Protein AF-E9S9M8-F1 (afdb_monomer_lite)

Secondary structure (DSSP, 8-state):
---SHHHHHHHHHHHHTTS-GGGHHHHHHHHHHHHH--S-B-HHHHHHHHT--HHHHHHHHHHTTTTEEEETTEEEES-HHHHHHHHHHHHT-TTHHHHHHHHHHHHHH-GGGHHHIIIIIHHHHHTTT-HHHHHTTSSHHHHHHHGGGT--HHHHHHHHHHHHHHHTT---HHHHHHHHHHHHHHHHHHHHHHHTT-HHHHS-TT-TTS--HHHHS---TTT-HHHHHHHHHHHHHTT-HHHHHHHHHHHHSSS-GGGG----GGGHHHHHHHHHHHHHH-TTGGGT---SSSHHHHHHHHHHHHTT--SHHHHHHHTTSS---HHHHHHHHHHHHH-TT--HHHHHHHHHHHHTSTT--HHHHHHHHHHHHHTT---HHHHHHHHHHHHTTGGGTTTS--HHHHHHHHHHHHHHHHHHHTTT-TTS-HHHHHHHHHHHTT--TTSTTHHHHHHHHHHHHHHHHHHHH----HHHHHHHHHHHHHHHHS-TTTTGGGTHHHHHHHHHHHHHHHHHT-TT-TTHHHHHHHHHHHHHSSS----HHHHHHHHHTT-HHHHHHHHHHHHSTT-GGGGS-HHHHHHHHHHHHHHHHHTT-HHHHHHHHHHHHHTTSS--SSEE-TTHHHHHHHHHS--SHHIIIIIHHHHHHHHHHHHHHSEE----HHHHHHHHHHH-HHHHHHHHHHH--TTTHHHHHHHHHHHHHHTHHHH--SHHHHHHHHHHHHHHS-HHHH--TT-TT-HHHHHHHHHHHHHHHH---HHHHHHHHTTSTT-S----TTSS--S----GGGHHHHHHHHHH-S-HHHHHHHHHHHHH-SS--HHHHHHHHHHS-HHHHHHHIIIIIHHHHHHSGGG-TTSTTHHHHHHHHGGG--HHHHHHHHHHHHHHHHHHTT-TTHHHHHHHHHHHHHHHHHHHH-GGGHHHHHHHHHHHHHHHHHTTTTS--PPP-----TT--SHHHHHHHHHGGG-

Organism: NCBI:txid246199

Sequence (975 aa):
MYNAGNYIDRYYEWIVSSISSESEILLLKLEAIYAFTSRKISIENLVDLCESDKLTVEAVLHKLYPVIVSDDFGYYVFHNDVRLYFKEVIRANSNFANVIDSVTSSIIKNETLDEFKYDILFNLNLETHNLDKIFEFYNPDYIIGSINYQIPIDRLVDQFSNVVDLFKGDYDFEMTHRLSLVSTTISKLIECVNYYEQEKRFIEAKMSSKLTHSEKYVLKSSDAITQIIDDIYKLLKMNECERAYKLYDEYFSSLEIEKTLTDDDANQNEFEKIGYICRFYNPDVLRQLALDDCYVAFVTGWLDASANFCSISDIQQTFTFHTYGIADLHNYVSVITKNPNISNETIAFLSTKLCSSKHISIHTLTELCFSMLLKKIPSEEIQSILHEAVIKMDFFGSLGGDISEYKIHGIQGFFKAYFCLYKYDNTIDWDTLYKETLKNKRITAANRGYEPAIQLKELAENINSLFYDSEGTYSDIIRIACDLTYFTRNRAGSCNDCGTFEVLPYFKRVFLQYFVNAPEYAENTKLCTDLLNIFTGKDPHYIDELAQLYYLFDKKELFLQIAEFWCGSNGIVWQNEYDDLEYICTHIASLLNKFNETEFANKIQKIMNLRILGYVGRKDYTLNGLLECYKFLPNNTEKILSYGMNLLTLCDYANEIGDNRVNADDALFDVACELGFKYLDALFELKNTPDNLTYWRQEVLSVLYDKIDKLFTNDDQRILLYKLTNAWLKAEIENNEHRPYNNELETLYDYNHRLIDSISDADIKTKLIANGNCTPNMKDADYLHSHEKKDEQYSYILDRLDTEGYTVENEKEIAGILMYHNGSLYSLIIEIVEHLPDQSKKEFISKYVIPYLVSDSDYGFRSHGQMYIIKQVYSYFDINDWNVLFDNIFQRVSKTRNDLDYFYYLNDDIEFLVLYFYLQNNSDKIVQLFMDRSEMHLSFISSSNAILIEHQHINVDEKINTFDDFIKKQLGDIC

Radius of gyration: 35.8 Å; chains: 1; bounding box: 103×71×98 Å

Structure (mmCIF, N/CA/C/O backbone):
data_AF-E9S9M8-F1
#
_entry.id   AF-E9S9M8-F1
#
loop_
_atom_site.group_PDB
_atom_site.id
_atom_site.type_symbol
_atom_site.label_atom_id
_atom_site.label_alt_id
_atom_site.label_comp_id
_atom_site.label_asym_id
_atom_site.label_entity_id
_atom_site.label_seq_id
_atom_site.pdbx_PDB_ins_code
_atom_site.Cartn_x
_atom_site.Cartn_y
_atom_site.Cartn_z
_atom_site.occupancy
_atom_site.B_iso_or_equiv
_atom_site.auth_seq_id
_atom_site.auth_comp_id
_atom_site.auth_asym_id
_atom_site.auth_atom_id
_atom_site.pdbx_PDB_model_num
ATOM 1 N N . MET A 1 1 ? -40.705 1.179 -37.323 1.00 37.03 1 MET A N 1
ATOM 2 C CA . MET A 1 1 ? -40.561 1.863 -36.022 1.00 37.03 1 MET A CA 1
ATOM 3 C C . MET A 1 1 ? -40.471 3.352 -36.299 1.00 37.03 1 MET A C 1
ATOM 5 O O . MET A 1 1 ? -39.596 3.763 -37.043 1.00 37.03 1 MET A O 1
ATOM 9 N N . TYR A 1 2 ? -41.465 4.111 -35.844 1.00 28.52 2 TYR A N 1
ATOM 10 C CA . TYR A 1 2 ? -41.592 5.551 -36.074 1.00 28.52 2 TYR A CA 1
ATOM 11 C C . TYR A 1 2 ? -40.666 6.343 -35.132 1.00 28.52 2 TYR A C 1
ATOM 13 O O . TYR A 1 2 ? -40.519 5.980 -33.970 1.00 28.52 2 TYR A O 1
ATOM 21 N N . ASN A 1 3 ? -40.075 7.417 -35.668 1.00 39.62 3 ASN A N 1
ATOM 22 C CA . ASN A 1 3 ? -39.250 8.455 -35.032 1.00 39.62 3 ASN A CA 1
ATOM 23 C C . ASN A 1 3 ? -39.754 8.924 -33.647 1.00 39.62 3 ASN A C 1
ATOM 25 O O . ASN A 1 3 ? -40.571 9.839 -33.586 1.00 39.62 3 ASN A O 1
ATOM 29 N N . ALA A 1 4 ? -39.227 8.371 -32.551 1.00 39.12 4 ALA A N 1
ATOM 30 C CA . ALA A 1 4 ? -39.387 8.945 -31.207 1.00 39.12 4 ALA A CA 1
ATOM 31 C C . ALA A 1 4 ? -38.176 9.810 -30.784 1.00 39.12 4 ALA A C 1
ATOM 33 O O . ALA A 1 4 ? -38.380 10.869 -30.203 1.00 39.12 4 ALA A O 1
ATOM 34 N N . GLY A 1 5 ? -36.941 9.435 -31.162 1.00 47.03 5 GLY A N 1
ATOM 35 C CA . GLY A 1 5 ? -35.717 10.183 -30.804 1.00 47.03 5 GLY A CA 1
ATOM 36 C C . GLY A 1 5 ? -35.678 11.622 -31.339 1.00 47.03 5 GLY A C 1
ATOM 37 O O . GLY A 1 5 ? -35.442 12.558 -30.589 1.00 47.03 5 GLY A O 1
ATOM 38 N N . ASN A 1 6 ? -36.089 11.830 -32.596 1.00 55.69 6 ASN A N 1
ATOM 39 C CA . ASN A 1 6 ? -36.104 13.153 -33.242 1.00 55.69 6 ASN A CA 1
ATOM 40 C C . ASN A 1 6 ? -37.002 14.214 -32.562 1.00 55.69 6 ASN A C 1
ATOM 42 O O . ASN A 1 6 ? -36.861 15.399 -32.855 1.00 55.69 6 ASN A O 1
ATOM 46 N N . TYR A 1 7 ? -37.972 13.822 -31.726 1.00 60.12 7 TYR A N 1
ATOM 47 C CA . TYR A 1 7 ? -38.816 14.779 -30.992 1.00 60.12 7 TYR A CA 1
ATOM 48 C C . TYR A 1 7 ? -38.220 15.168 -29.637 1.00 60.12 7 TYR A C 1
ATOM 50 O O . TYR A 1 7 ? -38.464 16.282 -29.180 1.00 60.12 7 TYR A O 1
ATOM 58 N N . ILE A 1 8 ? -37.447 14.269 -29.023 1.00 66.25 8 ILE A N 1
ATOM 59 C CA . ILE A 1 8 ? -36.775 14.491 -27.739 1.00 66.25 8 ILE A CA 1
ATOM 60 C C . ILE A 1 8 ? -35.562 15.409 -27.941 1.00 66.25 8 ILE A C 1
ATOM 62 O O . ILE A 1 8 ? -35.458 16.423 -27.257 1.00 66.25 8 ILE A O 1
ATOM 66 N N . ASP A 1 9 ? -34.741 15.158 -28.965 1.00 70.94 9 ASP A N 1
ATOM 67 C CA . ASP A 1 9 ? -33.580 16.010 -29.268 1.00 70.94 9 ASP A CA 1
ATOM 68 C C . ASP A 1 9 ? -34.001 17.451 -29.590 1.00 70.94 9 ASP A C 1
ATOM 70 O O . ASP A 1 9 ? -33.412 18.406 -29.095 1.00 70.94 9 ASP A O 1
ATOM 74 N N . ARG A 1 10 ? -35.106 17.625 -30.332 1.00 76.12 10 ARG A N 1
ATOM 75 C CA . ARG A 1 10 ? -35.693 18.949 -30.613 1.00 76.12 10 ARG A CA 1
ATOM 76 C C . ARG A 1 10 ? -36.220 19.657 -29.367 1.00 76.12 10 ARG A C 1
ATOM 78 O O . ARG A 1 10 ? -36.277 20.884 -29.342 1.00 76.12 10 ARG A O 1
ATOM 85 N N . TYR A 1 11 ? -36.669 18.902 -28.365 1.00 80.31 11 TYR A N 1
ATOM 86 C CA . TYR A 1 11 ? -37.114 19.469 -27.096 1.00 80.31 11 TYR A CA 1
ATOM 87 C C . TYR A 1 11 ? -35.920 19.990 -26.287 1.00 80.31 11 TYR A C 1
ATOM 89 O O . TYR A 1 11 ? -35.983 21.107 -25.777 1.00 80.31 11 TYR A O 1
ATOM 97 N N . TYR A 1 12 ? -34.814 19.242 -26.243 1.00 84.12 12 TYR A N 1
ATOM 98 C CA . TYR A 1 12 ? -33.569 19.705 -25.624 1.00 84.12 12 TYR A CA 1
ATOM 99 C C . TYR A 1 12 ? -32.967 20.897 -26.372 1.00 84.12 12 TYR A C 1
ATOM 101 O O . TYR A 1 12 ? -32.652 21.908 -25.747 1.00 84.12 12 TYR A O 1
ATOM 109 N N . GLU A 1 13 ? -32.920 20.840 -27.704 1.00 82.75 13 GLU A N 1
ATOM 110 C CA . GLU A 1 13 ? -32.468 21.939 -28.564 1.00 82.75 13 GLU A CA 1
ATOM 111 C C . GLU A 1 13 ? -33.265 23.227 -28.315 1.00 82.75 13 GLU A C 1
ATOM 113 O O . GLU A 1 13 ? -32.689 24.311 -28.217 1.00 82.75 13 GLU A O 1
ATOM 118 N N . TRP A 1 14 ? -34.587 23.130 -28.138 1.00 83.19 14 TRP A N 1
ATOM 119 C CA . TRP A 1 14 ? -35.432 24.284 -27.822 1.00 83.19 14 TRP A CA 1
ATOM 120 C C . TRP A 1 14 ? -35.095 24.925 -26.465 1.00 83.19 14 TRP A C 1
ATOM 122 O O . TRP A 1 14 ? -35.086 26.151 -26.355 1.00 83.19 14 TRP A O 1
ATOM 132 N N . ILE A 1 15 ? -34.793 24.121 -25.440 1.00 81.00 15 ILE A N 1
ATOM 133 C CA . ILE A 1 15 ? -34.414 24.627 -24.110 1.00 81.00 15 ILE A CA 1
ATOM 134 C C . ILE A 1 15 ? -33.029 25.277 -24.166 1.00 81.00 15 ILE A C 1
ATOM 136 O O . ILE A 1 15 ? -32.862 26.409 -23.715 1.00 81.00 15 ILE A O 1
ATOM 140 N N . VAL A 1 16 ? -32.049 24.603 -24.769 1.00 81.81 16 VAL A N 1
ATOM 141 C CA . VAL A 1 16 ? -30.660 25.081 -24.857 1.00 81.81 16 VAL A CA 1
ATOM 142 C C . VAL A 1 16 ? -30.564 26.361 -25.693 1.00 81.81 16 VAL A C 1
ATOM 144 O O . VAL A 1 16 ? -29.936 27.331 -25.272 1.00 81.81 16 VAL A O 1
ATOM 147 N N . SER A 1 17 ? -31.274 26.432 -26.824 1.00 79.69 17 SER A N 1
ATOM 148 C CA . SER A 1 17 ? -31.307 27.624 -27.692 1.00 79.69 17 SER A CA 1
ATOM 149 C C . SER A 1 17 ? -32.010 28.844 -27.079 1.00 79.69 17 SER A C 1
ATOM 151 O O . SER A 1 17 ? -31.932 29.941 -27.634 1.00 79.69 17 SER A O 1
ATOM 153 N N . SER A 1 18 ? -32.673 28.696 -25.925 1.00 76.44 18 SER A N 1
ATOM 154 C CA . SER A 1 18 ? -33.282 29.816 -25.191 1.00 76.44 18 SER A CA 1
ATOM 155 C C . SER A 1 18 ? -32.271 30.670 -24.405 1.00 76.44 18 SER A C 1
ATOM 157 O O . SER A 1 18 ? -32.619 31.730 -23.870 1.00 76.44 18 SER A O 1
ATOM 159 N N . ILE A 1 19 ? -31.013 30.227 -24.332 1.00 78.44 19 ILE A N 1
ATOM 160 C CA . ILE A 1 19 ? -29.929 30.890 -23.604 1.00 78.44 19 ILE A CA 1
ATOM 161 C C . ILE A 1 19 ? -29.274 31.952 -24.505 1.00 78.44 19 ILE A C 1
ATOM 163 O O . ILE A 1 19 ? -29.086 31.763 -25.701 1.00 78.44 19 ILE A O 1
ATOM 167 N N . SER A 1 20 ? -28.972 33.123 -23.936 1.00 66.56 20 SER A N 1
ATOM 168 C CA . SER A 1 20 ? -28.435 34.286 -24.656 1.00 66.56 20 SER A CA 1
ATOM 169 C C . SER A 1 20 ? -27.004 34.074 -25.155 1.00 66.56 20 SER A C 1
ATOM 171 O O . SER A 1 20 ? -26.196 33.469 -24.455 1.00 66.56 20 SER A O 1
ATOM 173 N N . SER A 1 21 ? -26.649 34.698 -26.285 1.00 63.84 21 SER A N 1
ATOM 174 C CA . SER A 1 21 ? -25.295 34.654 -26.872 1.00 63.84 21 SER A CA 1
ATOM 175 C C . SER A 1 21 ? -24.184 35.158 -25.936 1.00 63.84 21 SER A C 1
ATOM 177 O O . SER A 1 21 ? -23.047 34.720 -26.032 1.00 63.84 21 SER A O 1
ATOM 179 N N . GLU A 1 22 ? -24.496 36.051 -24.991 1.00 61.25 22 GLU A N 1
ATOM 180 C CA . GLU A 1 22 ? -23.539 36.528 -23.974 1.00 61.25 22 GLU A CA 1
ATOM 181 C C . GLU A 1 22 ? -23.118 35.436 -22.968 1.00 61.25 22 GLU A C 1
ATOM 183 O O . GLU A 1 22 ? -22.099 35.580 -22.298 1.00 61.25 22 GLU A O 1
ATOM 188 N N . SER A 1 23 ? -23.866 34.331 -22.875 1.00 75.94 23 SER A N 1
ATOM 189 C CA . SER A 1 23 ? -23.596 33.197 -21.975 1.00 75.94 23 SER A CA 1
ATOM 190 C C . SER A 1 23 ? -23.202 31.921 -22.729 1.00 75.94 23 SER A C 1
ATOM 192 O O . SER A 1 23 ? -23.164 30.849 -22.132 1.00 75.94 23 SER A O 1
ATOM 194 N N . GLU A 1 24 ? -22.908 32.018 -24.028 1.00 80.56 24 GLU A N 1
ATOM 195 C CA . GLU A 1 24 ? -22.676 30.866 -24.911 1.00 80.56 24 GLU A CA 1
ATOM 196 C C . GLU A 1 24 ? -21.458 30.026 -24.489 1.00 80.56 24 GLU A C 1
ATOM 198 O O . GLU A 1 24 ? -21.537 28.804 -24.446 1.00 80.56 24 GLU A O 1
ATOM 203 N N . ILE A 1 25 ? -20.351 30.658 -24.078 1.00 85.88 25 ILE A N 1
ATOM 204 C CA . ILE A 1 25 ? -19.155 29.934 -23.602 1.00 85.88 25 ILE A CA 1
ATOM 205 C C . ILE A 1 25 ? -19.428 29.218 -22.273 1.00 85.88 25 ILE A C 1
ATOM 207 O O . ILE A 1 25 ? -19.018 28.074 -22.094 1.00 85.88 25 ILE A O 1
ATOM 211 N N . LEU A 1 26 ? -20.124 29.881 -21.344 1.00 90.19 26 LEU A N 1
ATOM 212 C CA . LEU A 1 26 ? -20.508 29.286 -20.061 1.00 90.19 26 LEU A CA 1
ATOM 213 C C . LEU A 1 26 ? -21.428 28.080 -20.275 1.00 90.19 26 LEU A C 1
ATOM 215 O O . LEU A 1 26 ? -21.241 27.044 -19.644 1.00 90.19 26 LEU A O 1
ATOM 219 N N . LEU A 1 27 ? -22.388 28.202 -21.192 1.00 90.38 27 LEU A N 1
ATOM 220 C CA . LEU A 1 27 ? -23.267 27.106 -21.573 1.00 90.38 27 LEU A CA 1
ATOM 221 C C . LEU A 1 27 ? -22.469 25.919 -22.117 1.00 90.38 27 LEU A C 1
ATOM 223 O O . LEU A 1 27 ? -22.633 24.821 -21.603 1.00 90.38 27 LEU A O 1
ATOM 227 N N . LEU A 1 28 ? -21.545 26.141 -23.056 1.00 89.50 28 LEU A N 1
ATOM 228 C CA . LEU A 1 28 ? -20.707 25.067 -23.602 1.00 89.50 28 LEU A CA 1
ATOM 229 C C . LEU A 1 28 ? -19.856 24.375 -22.526 1.00 89.50 28 LEU A C 1
ATOM 231 O O . LEU A 1 28 ? -19.700 23.155 -22.560 1.00 89.50 28 LEU A O 1
ATOM 235 N N . LYS A 1 29 ? -19.330 25.126 -21.545 1.00 92.38 29 LYS A N 1
ATOM 236 C CA . LYS A 1 29 ? -18.626 24.542 -20.388 1.00 92.38 29 LYS A CA 1
ATOM 237 C C . LYS A 1 29 ? -19.559 23.665 -19.546 1.00 92.38 29 LYS A C 1
ATOM 239 O O . LYS A 1 29 ? -19.185 22.548 -19.196 1.00 92.38 29 LYS A O 1
ATOM 244 N N . LEU A 1 30 ? -20.770 24.140 -19.246 1.00 92.62 30 LEU A N 1
ATOM 245 C CA . LEU A 1 30 ? -21.762 23.376 -18.483 1.00 92.62 30 LEU A CA 1
ATOM 246 C C . LEU A 1 30 ? -22.211 22.119 -19.236 1.00 92.62 30 LEU A C 1
ATOM 248 O O . LEU A 1 30 ? -22.271 21.050 -18.634 1.00 92.62 30 LEU A O 1
ATOM 252 N N . GLU A 1 31 ? -22.471 22.218 -20.540 1.00 90.50 31 GLU A N 1
ATOM 253 C CA . GLU A 1 31 ? -22.784 21.064 -21.385 1.00 90.50 31 GLU A CA 1
ATOM 254 C C . GLU A 1 31 ? -21.636 20.046 -21.336 1.00 90.50 31 GLU A C 1
ATOM 256 O O . GLU A 1 31 ? -21.896 18.854 -21.185 1.00 90.50 31 GLU A O 1
ATOM 261 N N . ALA A 1 32 ? -20.371 20.490 -21.397 1.00 89.44 32 ALA A N 1
ATOM 262 C CA . ALA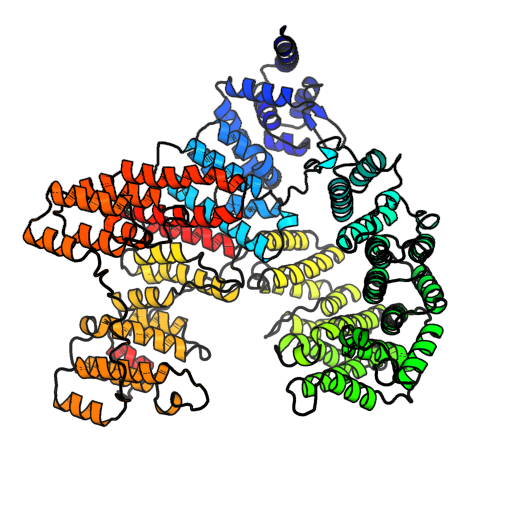 A 1 32 ? -19.201 19.607 -21.328 1.00 89.44 32 ALA A CA 1
ATOM 263 C C . ALA A 1 32 ? -19.095 18.890 -19.989 1.00 89.44 32 ALA A C 1
ATOM 265 O O . ALA A 1 32 ? -18.970 17.669 -19.951 1.00 89.44 32 ALA A O 1
ATOM 266 N N . ILE A 1 33 ? -19.219 19.618 -18.885 1.00 91.06 33 ILE A N 1
ATOM 267 C CA . ILE A 1 33 ? -19.187 19.030 -17.544 1.00 91.06 33 ILE A CA 1
ATOM 268 C C . ILE A 1 33 ? -20.320 18.001 -17.392 1.00 91.06 33 ILE A C 1
ATOM 270 O O . ILE A 1 33 ? -20.089 16.862 -16.975 1.00 91.06 33 ILE A O 1
ATOM 274 N N . TYR A 1 34 ? -21.542 18.363 -17.790 1.00 89.50 34 TYR A N 1
ATOM 275 C CA . TYR A 1 34 ? -22.717 17.508 -17.634 1.00 89.50 34 TYR A CA 1
ATOM 276 C C . TYR A 1 34 ? -22.823 16.368 -18.651 1.00 89.50 34 TYR A C 1
ATOM 278 O O . TYR A 1 34 ? -23.495 15.374 -18.371 1.00 89.50 34 TYR A O 1
ATOM 286 N N . ALA A 1 35 ? -22.122 16.430 -19.782 1.00 85.69 35 ALA A N 1
ATOM 287 C CA . ALA A 1 35 ? -22.002 15.294 -20.691 1.00 85.69 35 ALA A CA 1
ATOM 288 C C . ALA A 1 35 ? -21.300 14.095 -20.023 1.00 85.69 35 ALA A C 1
ATOM 290 O O . ALA A 1 35 ? -21.644 12.953 -20.326 1.00 85.69 35 ALA A O 1
ATOM 291 N N . PHE A 1 36 ? -20.373 14.337 -19.084 1.00 82.38 36 PHE A N 1
ATOM 292 C CA . PHE A 1 36 ? -19.498 13.289 -18.537 1.00 82.38 36 PHE A CA 1
ATOM 293 C C . PHE A 1 36 ? -19.597 13.063 -17.023 1.00 82.38 36 PHE A C 1
ATOM 295 O O . PHE A 1 36 ? -19.256 11.972 -16.573 1.00 82.38 36 PHE A O 1
ATOM 302 N N . THR A 1 37 ? -20.066 14.028 -16.223 1.00 82.12 37 THR A N 1
ATOM 303 C CA . THR A 1 37 ? -20.087 13.869 -14.751 1.00 82.12 37 THR A CA 1
ATOM 304 C C . THR A 1 37 ? -21.072 12.815 -14.286 1.00 82.12 37 THR A C 1
ATOM 306 O O . THR A 1 37 ? -22.256 12.912 -14.562 1.00 82.12 37 THR A O 1
ATOM 309 N N . SER A 1 38 ? -20.659 11.836 -13.496 1.00 70.56 38 SER A N 1
ATOM 310 C CA . SER A 1 38 ? -21.605 10.860 -12.934 1.00 70.56 38 SER A CA 1
ATOM 311 C C . SER A 1 38 ? -22.313 11.362 -11.665 1.00 70.56 38 SER A C 1
ATOM 313 O O . SER A 1 38 ? -23.229 10.711 -11.161 1.00 70.56 38 SER A O 1
ATOM 315 N N . ARG A 1 39 ? -21.915 12.536 -11.158 1.00 76.81 39 ARG A N 1
ATOM 316 C CA . ARG A 1 39 ? -22.244 13.031 -9.818 1.00 76.81 39 ARG A CA 1
ATOM 317 C C . ARG A 1 39 ? -23.107 14.292 -9.841 1.00 76.81 39 ARG A C 1
ATOM 319 O O . ARG A 1 39 ? -23.274 14.954 -10.862 1.00 76.81 39 ARG A O 1
ATOM 326 N N . LYS A 1 40 ? -23.656 14.619 -8.670 1.00 86.75 40 LYS A N 1
ATOM 327 C CA . LYS A 1 40 ? -24.220 15.944 -8.391 1.00 86.75 40 LYS A CA 1
ATOM 328 C C . LYS A 1 40 ? -23.075 16.910 -8.110 1.00 86.75 40 LYS A C 1
ATOM 330 O O . LYS A 1 40 ? -22.121 16.530 -7.433 1.00 86.75 40 LYS A O 1
ATOM 335 N N . ILE A 1 41 ? -23.180 18.138 -8.606 1.00 89.12 41 ILE A N 1
ATOM 336 C CA . ILE A 1 41 ? -22.140 19.159 -8.450 1.00 89.12 41 ILE A CA 1
ATOM 337 C C . ILE A 1 41 ? -22.713 20.338 -7.664 1.00 89.12 41 ILE A C 1
ATOM 339 O O . ILE A 1 41 ? -23.791 20.843 -7.991 1.00 89.12 41 ILE A O 1
ATOM 343 N N . SER A 1 42 ? -22.007 20.766 -6.616 1.00 91.25 42 SER A N 1
ATOM 344 C CA . SER A 1 42 ? -22.361 21.971 -5.864 1.00 91.25 42 SER A CA 1
ATOM 345 C C . SER A 1 42 ? -22.231 23.216 -6.740 1.00 91.25 42 SER A C 1
ATOM 347 O O . SER A 1 42 ? -21.479 23.244 -7.717 1.00 91.25 42 SER A O 1
ATOM 349 N N . ILE A 1 43 ? -22.951 24.278 -6.383 1.00 92.88 43 ILE A N 1
ATOM 350 C CA . ILE A 1 43 ? -22.840 25.533 -7.128 1.00 92.88 43 ILE A CA 1
ATOM 351 C C . ILE A 1 43 ? -21.444 26.147 -6.991 1.00 92.88 43 ILE A C 1
ATOM 353 O O . ILE A 1 43 ? -20.935 26.710 -7.954 1.00 92.88 43 ILE A O 1
ATOM 357 N N . GLU A 1 44 ? -20.805 25.993 -5.832 1.00 92.88 44 GLU A N 1
ATOM 358 C CA . GLU A 1 44 ? -19.440 26.453 -5.577 1.00 92.88 44 GLU A CA 1
ATOM 359 C C . GLU A 1 44 ? -18.444 25.784 -6.537 1.00 92.88 44 GLU A C 1
ATOM 361 O O . GLU A 1 44 ? -17.677 26.478 -7.200 1.00 92.88 44 GLU A O 1
ATOM 366 N N . ASN A 1 45 ? -18.536 24.464 -6.722 1.00 92.19 45 ASN A N 1
ATOM 367 C CA . ASN A 1 45 ? -17.658 23.750 -7.650 1.00 92.19 45 ASN A CA 1
ATOM 368 C C . ASN A 1 45 ? -17.944 24.131 -9.113 1.00 92.19 45 ASN A C 1
ATOM 370 O O . ASN A 1 45 ? -17.016 24.221 -9.910 1.00 92.19 45 ASN A O 1
ATOM 374 N N . LEU A 1 46 ? -19.206 24.385 -9.488 1.00 93.62 46 LEU A N 1
ATOM 375 C CA . LEU A 1 46 ? -19.553 24.833 -10.847 1.00 93.62 46 LEU A CA 1
ATOM 376 C C . LEU A 1 46 ? -19.011 26.229 -11.164 1.00 93.62 46 LEU A C 1
ATOM 378 O O . LEU A 1 46 ? -18.596 26.472 -12.296 1.00 93.62 46 LEU A O 1
ATOM 382 N N . VAL A 1 47 ? -19.014 27.133 -10.182 1.00 94.12 47 VAL A N 1
ATOM 383 C CA . VAL A 1 47 ? -18.414 28.471 -10.290 1.00 94.12 47 VAL A CA 1
ATOM 384 C C . VAL A 1 47 ? -16.924 28.354 -10.589 1.00 94.12 47 VAL A C 1
ATOM 386 O O . VAL A 1 47 ? -16.453 28.971 -11.548 1.00 94.12 47 VAL A O 1
ATOM 389 N N . ASP A 1 48 ? -16.219 27.508 -9.841 1.00 93.25 48 ASP A N 1
ATOM 390 C CA . ASP A 1 48 ? -14.786 27.292 -10.028 1.00 93.25 48 ASP A CA 1
ATOM 391 C C . ASP A 1 48 ? -14.484 26.593 -11.366 1.00 93.25 48 ASP A C 1
ATOM 393 O O . ASP A 1 48 ? -13.628 27.053 -12.119 1.00 93.25 48 ASP A O 1
ATOM 397 N N . LEU A 1 49 ? -15.232 25.539 -11.721 1.00 92.25 49 LEU A N 1
ATOM 398 C CA . LEU A 1 49 ? -15.083 24.805 -12.989 1.00 92.25 49 LEU A CA 1
ATOM 399 C C . LEU A 1 49 ? -15.354 25.680 -14.220 1.00 92.25 49 LEU A C 1
ATOM 401 O O . LEU A 1 49 ? -14.732 25.508 -15.269 1.00 92.25 49 LEU A O 1
ATOM 405 N N . CYS A 1 50 ? -16.317 26.597 -14.120 1.00 92.25 50 CYS A N 1
ATOM 406 C CA . CYS A 1 50 ? -16.688 27.468 -15.230 1.00 92.25 50 CYS A CA 1
ATOM 407 C C . CYS A 1 50 ? -15.896 28.780 -15.264 1.00 92.25 50 CYS A C 1
ATOM 409 O O . CYS A 1 50 ? -15.962 29.482 -16.279 1.00 92.25 50 CYS A O 1
ATOM 411 N N . GLU A 1 51 ? -15.154 29.101 -14.199 1.00 91.44 51 GLU A N 1
ATOM 412 C CA . GLU A 1 51 ? -14.476 30.387 -13.978 1.00 91.44 51 GLU A CA 1
ATOM 413 C C . GLU A 1 51 ? -15.446 31.571 -14.135 1.00 91.44 51 GLU A C 1
ATOM 415 O O . GLU A 1 51 ? -15.183 32.540 -14.853 1.00 91.44 51 GLU A O 1
ATOM 420 N N . SER A 1 52 ? -16.622 31.466 -13.512 1.00 92.38 52 SER A N 1
ATOM 421 C CA . SER A 1 52 ? -17.718 32.432 -13.659 1.00 92.38 52 SER A CA 1
ATOM 422 C C . SER A 1 52 ? -18.367 32.761 -12.316 1.00 92.38 52 SER A C 1
ATOM 424 O O . SER A 1 52 ? -18.211 32.025 -11.350 1.00 92.38 52 SER A O 1
ATOM 426 N N . ASP A 1 53 ? -19.090 33.878 -12.216 1.00 92.69 53 ASP A N 1
ATOM 427 C CA . ASP A 1 53 ? -19.723 34.266 -10.957 1.00 92.69 53 ASP A CA 1
ATOM 428 C C . ASP A 1 53 ? -20.984 33.439 -10.657 1.00 92.69 53 ASP A C 1
ATOM 430 O O . ASP A 1 53 ? -21.728 33.031 -11.553 1.00 92.69 53 ASP A O 1
ATOM 434 N N . LYS A 1 54 ? -21.252 33.240 -9.362 1.00 93.31 54 LYS A N 1
ATOM 435 C CA . LYS A 1 54 ? -22.363 32.416 -8.866 1.00 93.31 54 LYS A CA 1
ATOM 436 C C . LYS A 1 54 ? -23.724 32.803 -9.450 1.00 93.31 54 LYS A C 1
ATOM 438 O O . LYS A 1 54 ? -24.485 31.917 -9.828 1.00 93.31 54 LYS A O 1
ATOM 443 N N . LEU A 1 55 ? -24.023 34.100 -9.564 1.00 91.62 55 LEU A N 1
ATOM 444 C CA . LEU A 1 55 ? -25.329 34.566 -10.046 1.00 91.62 55 LEU A CA 1
ATOM 445 C C . LEU A 1 55 ? -25.525 34.243 -11.529 1.00 91.62 55 LEU A C 1
ATOM 447 O O . LEU A 1 55 ? -26.617 33.837 -11.931 1.00 91.62 55 LEU A O 1
ATOM 451 N N . THR A 1 56 ? -24.477 34.396 -12.337 1.00 90.94 56 THR A N 1
ATOM 452 C CA . THR A 1 56 ? -24.511 34.051 -13.762 1.00 90.94 56 THR A CA 1
ATOM 453 C C . THR A 1 56 ? -24.684 32.546 -13.965 1.00 90.94 56 THR A C 1
ATOM 455 O O . THR A 1 56 ? -25.533 32.137 -14.762 1.00 90.94 56 THR A O 1
ATOM 458 N N . VAL A 1 57 ? -23.953 31.715 -13.213 1.00 92.62 57 VAL A N 1
ATOM 459 C CA . VAL A 1 57 ? -24.072 30.247 -13.283 1.00 92.62 57 VAL A CA 1
ATOM 460 C C . VAL A 1 57 ? -25.481 29.788 -12.890 1.00 92.62 57 VAL A C 1
ATOM 462 O O . VAL A 1 57 ? -26.125 29.068 -13.654 1.00 92.62 57 VAL A O 1
ATOM 465 N N . GLU A 1 58 ? -26.019 30.267 -11.764 1.00 92.38 58 GLU A N 1
ATOM 466 C CA . GLU A 1 58 ? -27.387 29.949 -11.322 1.00 92.38 58 GLU A CA 1
ATOM 467 C C . GLU A 1 58 ? -28.446 30.398 -12.341 1.00 92.38 58 GLU A C 1
ATOM 469 O O . GLU A 1 58 ? -29.400 29.669 -12.619 1.00 92.38 58 GLU A O 1
ATOM 474 N N . ALA A 1 59 ? -28.280 31.578 -12.948 1.00 89.69 59 ALA A N 1
ATOM 475 C CA . ALA A 1 59 ? -29.210 32.083 -13.955 1.00 89.69 59 ALA A CA 1
ATOM 476 C C . ALA A 1 59 ? -29.261 31.202 -15.215 1.00 89.69 59 ALA A C 1
ATOM 478 O O . ALA A 1 59 ? -30.333 31.052 -15.807 1.00 89.69 59 ALA A O 1
ATOM 479 N N . VAL A 1 60 ? -28.130 30.619 -15.628 1.00 91.56 60 VAL A N 1
ATOM 480 C CA . VAL A 1 60 ? -28.074 29.669 -16.751 1.00 91.56 60 VAL A CA 1
ATOM 481 C C . VAL A 1 60 ? -28.667 28.317 -16.350 1.00 91.56 60 VAL A C 1
ATOM 483 O O . VAL A 1 60 ? -29.519 27.799 -17.071 1.00 91.56 60 VAL A O 1
ATOM 486 N N . LEU A 1 61 ? -28.310 27.782 -15.179 1.00 92.12 61 LEU A N 1
ATOM 487 C CA . LEU A 1 61 ? -28.839 26.505 -14.680 1.00 92.12 61 LEU A CA 1
ATOM 488 C C . LEU A 1 61 ? -30.366 26.533 -14.512 1.00 92.12 61 LEU A C 1
ATOM 490 O O . LEU A 1 61 ? -31.040 25.581 -14.899 1.00 92.12 61 LEU A O 1
ATOM 494 N N . HIS A 1 62 ? -30.941 27.643 -14.037 1.00 89.25 62 HIS A N 1
ATOM 495 C CA . HIS A 1 62 ? -32.397 27.806 -13.958 1.00 89.25 62 HIS A CA 1
ATOM 496 C C . HIS A 1 62 ? -33.088 27.764 -15.328 1.00 89.25 62 HIS A C 1
ATOM 498 O O . HIS A 1 62 ? -34.209 27.269 -15.429 1.00 89.25 62 HIS A O 1
ATOM 504 N N . LYS A 1 63 ? -32.439 28.266 -16.387 1.00 89.44 63 LYS A N 1
ATOM 505 C CA . LYS A 1 63 ? -32.968 28.185 -17.760 1.00 89.44 63 LYS A CA 1
ATOM 506 C C . LYS A 1 63 ? -32.846 26.782 -18.349 1.00 89.44 63 LYS A C 1
ATOM 508 O O . LYS A 1 63 ? -33.632 26.434 -19.222 1.00 89.44 63 LYS A O 1
ATOM 513 N N . LEU A 1 64 ? -31.893 25.988 -17.861 1.00 89.81 64 LEU A N 1
ATOM 514 C CA . LEU A 1 64 ? -31.713 24.593 -18.252 1.00 89.81 64 LEU A CA 1
ATOM 515 C C . LEU A 1 64 ? -32.719 23.647 -17.581 1.00 89.81 64 LEU A C 1
ATOM 517 O O . LEU A 1 64 ? -32.743 22.475 -17.927 1.00 89.81 64 LEU A O 1
ATOM 521 N N . TYR A 1 65 ? -33.582 24.097 -16.669 1.00 87.06 65 TYR A N 1
ATOM 522 C CA . TYR A 1 65 ? -34.638 23.239 -16.124 1.00 87.06 65 TYR A CA 1
ATOM 523 C C . TYR A 1 65 ? -35.674 22.856 -17.209 1.00 87.06 65 TYR A C 1
ATOM 525 O O . TYR A 1 65 ? -36.155 23.742 -17.919 1.00 87.06 65 TYR A O 1
ATOM 533 N N . PRO A 1 66 ? -36.092 21.575 -17.336 1.00 85.75 66 PRO A N 1
ATOM 534 C CA . PRO A 1 66 ? -35.796 20.428 -16.465 1.00 85.75 66 PRO A CA 1
ATOM 535 C C . PRO A 1 66 ? -34.628 19.536 -16.934 1.00 85.75 66 PRO A C 1
ATOM 537 O O . PRO A 1 66 ? -34.483 18.428 -16.436 1.00 85.75 66 PRO A O 1
ATOM 540 N N . VAL A 1 67 ? -33.823 19.967 -17.907 1.00 88.12 67 VAL A N 1
ATOM 541 C CA . VAL A 1 67 ? -32.664 19.223 -18.445 1.00 88.12 67 VAL A CA 1
ATOM 542 C C . VAL A 1 67 ? -31.587 19.043 -17.368 1.00 88.12 67 VAL A C 1
ATOM 544 O O . VAL A 1 67 ? -31.081 17.936 -17.162 1.00 88.12 67 VAL A O 1
ATOM 547 N N . ILE A 1 68 ? -31.307 20.121 -16.634 1.00 89.12 68 ILE A N 1
ATOM 548 C CA . ILE A 1 68 ? -30.542 20.113 -15.387 1.00 89.12 68 ILE A CA 1
ATOM 549 C C . ILE A 1 68 ? -31.495 20.421 -14.231 1.00 89.12 68 ILE A C 1
ATOM 551 O O . ILE A 1 68 ? -32.301 21.351 -14.304 1.00 89.12 68 ILE A O 1
ATOM 555 N N . VAL A 1 69 ? -31.409 19.634 -13.163 1.00 89.12 69 VAL A N 1
ATOM 556 C CA . VAL A 1 69 ? -32.249 19.751 -11.964 1.00 89.12 69 VAL A CA 1
ATOM 557 C C . VAL A 1 69 ? -31.348 19.908 -10.744 1.00 89.12 69 VAL A C 1
ATOM 559 O O . VAL A 1 69 ? -30.192 19.489 -10.767 1.00 89.12 69 VAL A O 1
ATOM 562 N N . SER A 1 70 ? -31.862 20.530 -9.686 1.00 90.94 70 SER A N 1
ATOM 563 C CA . SER A 1 70 ? -31.167 20.680 -8.410 1.00 90.94 70 SER A CA 1
ATOM 564 C C . SER A 1 70 ? -31.951 20.081 -7.246 1.00 90.94 70 SER A C 1
ATOM 566 O O . SER A 1 70 ? -33.182 20.014 -7.267 1.00 90.94 70 SER A O 1
ATOM 568 N N . ASP A 1 71 ? -31.214 19.654 -6.224 1.00 86.00 71 ASP A N 1
ATOM 569 C CA . ASP A 1 71 ? -31.716 19.362 -4.882 1.00 86.00 71 ASP A CA 1
ATOM 570 C C . ASP A 1 71 ? -30.732 19.865 -3.813 1.00 86.00 71 ASP A C 1
ATOM 572 O O . ASP A 1 71 ? -29.783 20.588 -4.128 1.00 86.00 71 ASP A O 1
ATOM 576 N N . ASP A 1 72 ? -30.957 19.489 -2.551 1.00 81.69 72 ASP A N 1
ATOM 577 C CA . ASP A 1 72 ? -30.141 19.909 -1.404 1.00 81.69 72 ASP A CA 1
ATOM 578 C C . ASP A 1 72 ? -28.650 19.540 -1.539 1.00 81.69 72 ASP A C 1
ATOM 580 O O . ASP A 1 72 ? -27.808 20.106 -0.842 1.00 81.69 72 ASP A O 1
ATOM 584 N N . PHE A 1 73 ? -28.308 18.613 -2.440 1.00 76.31 73 PHE A N 1
ATOM 585 C CA . PHE A 1 73 ? -26.951 18.112 -2.653 1.00 76.31 73 PHE A CA 1
ATOM 586 C C . PHE A 1 73 ? -26.292 18.648 -3.934 1.00 76.31 73 PHE A C 1
ATOM 588 O O . PHE A 1 73 ? -25.143 18.304 -4.211 1.00 76.31 73 PHE A O 1
ATOM 595 N N . GLY A 1 74 ? -26.986 19.482 -4.716 1.00 88.94 74 GLY A N 1
ATOM 596 C CA . GLY A 1 74 ? -26.433 20.155 -5.894 1.00 88.94 74 GLY A CA 1
ATOM 597 C C . GLY A 1 74 ? -27.194 19.885 -7.193 1.00 88.94 74 GLY A C 1
ATOM 598 O O . GLY A 1 74 ? -28.344 19.449 -7.193 1.00 88.94 74 GLY A O 1
ATOM 599 N N . TYR A 1 75 ? -26.540 20.181 -8.315 1.00 91.19 75 TYR A N 1
ATOM 600 C CA . TYR A 1 75 ? -27.108 20.144 -9.664 1.00 91.19 75 TYR A CA 1
ATOM 601 C C . TYR A 1 75 ? -26.692 18.881 -10.422 1.00 91.19 75 TYR A C 1
ATOM 603 O O . TYR A 1 75 ? -25.531 18.468 -10.362 1.00 91.19 75 TYR A O 1
ATOM 611 N N . TYR A 1 76 ? -27.621 18.289 -11.172 1.00 87.12 76 TYR A N 1
ATOM 612 C CA . TYR A 1 76 ? -27.405 17.057 -11.929 1.00 87.12 76 TYR A CA 1
ATOM 613 C C . TYR A 1 76 ? -28.272 16.970 -13.186 1.00 87.12 76 TYR A C 1
ATOM 615 O O . TYR A 1 76 ? -29.286 17.655 -13.332 1.00 87.12 76 TYR A O 1
ATOM 623 N N . VAL A 1 77 ? -27.866 16.089 -14.100 1.00 83.75 77 VAL A N 1
ATOM 624 C CA . VAL A 1 77 ? -28.609 15.810 -15.330 1.00 83.75 77 VAL A CA 1
ATOM 625 C C . VAL A 1 77 ? -29.823 14.944 -15.028 1.00 83.75 77 VAL A C 1
ATOM 627 O O . VAL A 1 77 ? -29.686 13.888 -14.412 1.00 83.75 77 VAL A O 1
ATOM 630 N N . PHE A 1 78 ? -30.998 15.358 -15.501 1.00 80.12 78 PHE A N 1
ATOM 631 C CA . PHE A 1 78 ? -32.251 14.655 -15.223 1.00 80.12 78 PHE A CA 1
ATOM 632 C C . PHE A 1 78 ? -32.295 13.228 -15.786 1.00 80.12 78 PHE A C 1
ATOM 634 O O . PHE A 1 78 ? -32.846 12.331 -15.149 1.00 80.12 78 PHE A O 1
ATOM 641 N N . HIS A 1 79 ? -31.728 13.004 -16.975 1.00 79.88 79 HIS A N 1
ATOM 642 C CA . HIS A 1 79 ? -31.761 11.703 -17.641 1.00 79.88 79 HIS A CA 1
ATOM 643 C C . HIS A 1 79 ? -30.536 11.481 -18.549 1.00 79.88 79 HIS A C 1
ATOM 645 O O . HIS A 1 79 ? -29.867 12.423 -18.966 1.00 79.88 79 HIS A O 1
ATOM 651 N N . ASN A 1 80 ? -30.190 10.223 -18.830 1.00 75.75 80 ASN A N 1
ATOM 652 C CA . ASN A 1 80 ? -28.947 9.883 -19.536 1.00 75.75 80 ASN A CA 1
ATOM 653 C C . ASN A 1 80 ? -28.945 10.279 -21.027 1.00 75.75 80 ASN A C 1
ATOM 655 O O . ASN A 1 80 ? -27.888 10.535 -21.595 1.00 75.75 80 ASN A O 1
ATOM 659 N N . ASP A 1 81 ? -30.112 10.356 -21.666 1.00 78.19 81 ASP A N 1
ATOM 660 C CA . ASP A 1 81 ? -30.252 10.852 -23.047 1.00 78.19 81 ASP A CA 1
ATOM 661 C C . ASP A 1 81 ? -29.790 12.305 -23.205 1.00 78.19 81 ASP A C 1
ATOM 663 O O . ASP A 1 81 ? -29.158 12.631 -24.203 1.00 78.19 81 ASP A O 1
ATOM 667 N N . VAL A 1 82 ? -30.002 13.152 -22.197 1.00 80.25 82 VAL A N 1
ATOM 668 C CA . VAL A 1 82 ? -29.473 14.519 -22.155 1.00 80.25 82 VAL A CA 1
ATOM 669 C C . VAL A 1 82 ? -27.946 14.525 -22.213 1.00 80.25 82 VAL A C 1
ATOM 671 O O . VAL A 1 82 ? -27.363 15.362 -22.894 1.00 80.25 82 VAL A O 1
ATOM 674 N N . ARG A 1 83 ? -27.279 13.586 -21.531 1.00 82.19 83 ARG A N 1
ATOM 675 C CA . ARG A 1 83 ? -25.809 13.486 -21.554 1.00 82.19 83 ARG A CA 1
ATOM 676 C C . ARG A 1 83 ? -25.306 13.149 -22.948 1.00 82.19 83 ARG A C 1
ATOM 678 O O . ARG A 1 83 ? -24.351 13.759 -23.420 1.00 82.19 83 ARG A O 1
ATOM 685 N N . LEU A 1 84 ? -25.979 12.207 -23.612 1.00 81.50 84 LEU A N 1
ATOM 686 C CA . LEU A 1 84 ? -25.697 11.853 -25.002 1.00 81.50 84 LEU A CA 1
ATOM 687 C C . LEU A 1 84 ? -25.940 13.047 -25.930 1.00 81.50 84 LEU A C 1
ATOM 689 O O . LEU A 1 84 ? -25.098 13.334 -26.772 1.00 81.50 84 LEU A O 1
ATOM 693 N N . TYR A 1 85 ? -27.037 13.780 -25.730 1.00 85.19 85 TYR A N 1
ATOM 694 C CA . TYR A 1 85 ? -27.331 14.999 -26.476 1.00 85.19 85 TYR A CA 1
ATOM 695 C C . TYR A 1 85 ? -26.231 16.059 -26.295 1.00 85.19 85 TYR A C 1
ATOM 697 O O . TYR A 1 85 ? -25.677 16.523 -27.289 1.00 85.19 85 TYR A O 1
ATOM 705 N N . PHE A 1 86 ? -25.843 16.394 -25.057 1.00 86.81 86 PHE A N 1
ATOM 706 C CA . PHE A 1 86 ? -24.754 17.345 -24.798 1.00 86.81 86 PHE A CA 1
ATOM 707 C C . PHE A 1 86 ? -23.439 16.889 -25.420 1.00 86.81 86 PHE A C 1
ATOM 709 O O . PHE A 1 86 ? -22.746 17.688 -26.042 1.00 86.81 86 PHE A O 1
ATOM 716 N N . LYS A 1 87 ? -23.119 15.596 -25.333 1.00 83.25 87 LYS A N 1
ATOM 717 C CA . LYS A 1 87 ? -21.927 15.033 -25.967 1.00 83.25 87 LYS A CA 1
ATOM 718 C C . LYS A 1 87 ? -21.906 15.289 -27.479 1.00 83.25 87 LYS A C 1
ATOM 720 O O . LYS A 1 87 ? -20.880 15.710 -28.008 1.00 83.25 87 LYS A O 1
ATOM 725 N N . GLU A 1 88 ? -23.028 15.086 -28.166 1.00 84.44 88 GLU A N 1
ATOM 726 C CA . GLU A 1 88 ? -23.144 15.340 -29.607 1.00 84.44 88 GLU A CA 1
ATOM 727 C C . GLU A 1 88 ? -23.102 16.839 -29.952 1.00 84.44 88 GLU A C 1
ATOM 729 O O . GLU A 1 88 ? -22.400 17.226 -30.888 1.00 84.44 88 GLU A O 1
ATOM 734 N N . VAL A 1 89 ? -23.777 17.698 -29.173 1.00 83.75 89 VAL A N 1
ATOM 735 C CA . VAL A 1 89 ? -23.737 19.170 -29.339 1.00 83.75 89 VAL A CA 1
ATOM 736 C C . VAL A 1 89 ? -22.306 19.685 -29.283 1.00 83.75 89 VAL A C 1
ATOM 738 O O . VAL A 1 89 ? -21.872 20.482 -30.116 1.00 83.75 89 VAL A O 1
ATOM 741 N N . ILE A 1 90 ? -21.558 19.196 -28.307 1.00 83.88 90 ILE A N 1
ATOM 742 C CA . ILE A 1 90 ? -20.201 19.636 -28.051 1.00 83.88 90 ILE A CA 1
ATOM 743 C C . ILE A 1 90 ? -19.244 19.124 -29.126 1.00 83.88 90 ILE A C 1
ATOM 745 O O . ILE A 1 90 ? -18.454 19.910 -29.640 1.00 83.88 90 ILE A O 1
ATOM 749 N N . ARG A 1 91 ? -19.351 17.850 -29.529 1.00 81.62 91 ARG A N 1
ATOM 750 C CA . ARG A 1 91 ? -18.571 17.283 -30.646 1.00 81.62 91 ARG A CA 1
ATOM 751 C C . ARG A 1 91 ? -18.781 18.051 -31.951 1.00 81.62 91 ARG A C 1
ATOM 753 O O . ARG A 1 91 ? -17.854 18.177 -32.747 1.00 81.62 91 ARG A O 1
ATOM 760 N N . ALA A 1 92 ? -19.989 18.566 -32.174 1.00 84.00 92 ALA A N 1
ATOM 761 C CA . ALA A 1 92 ? -20.315 19.369 -33.347 1.00 84.00 92 ALA A CA 1
ATOM 762 C C . ALA A 1 92 ? -19.809 20.825 -33.263 1.00 84.00 92 ALA A C 1
ATOM 764 O O . ALA A 1 92 ? -19.814 21.531 -34.275 1.00 84.00 92 ALA A O 1
ATOM 765 N N . ASN A 1 93 ? -19.376 21.297 -32.088 1.00 84.06 93 ASN A N 1
ATOM 766 C CA . ASN A 1 93 ? -18.966 22.681 -31.874 1.00 84.06 93 ASN A CA 1
ATOM 767 C C . ASN A 1 93 ? -17.488 22.911 -32.237 1.00 84.06 93 ASN A C 1
ATOM 769 O O . ASN A 1 93 ? -16.587 22.246 -31.730 1.00 84.06 93 ASN A O 1
ATOM 773 N N . SER A 1 94 ? -17.204 23.932 -33.051 1.00 83.50 94 SER A N 1
ATOM 774 C CA . SER A 1 94 ? -15.831 24.258 -33.467 1.00 83.50 94 SER A CA 1
ATOM 775 C C . SER A 1 94 ? -14.913 24.726 -32.329 1.00 83.50 94 SER A C 1
ATOM 777 O O . SER A 1 94 ? -13.696 24.686 -32.482 1.00 83.50 94 SER A O 1
ATOM 779 N N . ASN A 1 95 ? -15.467 25.183 -31.200 1.00 83.25 95 ASN A N 1
ATOM 780 C CA . ASN A 1 95 ? -14.712 25.624 -30.023 1.00 83.25 95 ASN A CA 1
ATOM 781 C C . ASN A 1 95 ? -14.483 24.509 -28.992 1.00 83.25 95 ASN A C 1
ATOM 783 O O . ASN A 1 95 ? -13.911 24.786 -27.939 1.00 83.25 95 ASN A O 1
ATOM 787 N N . PHE A 1 96 ? -14.907 23.273 -29.269 1.00 83.00 96 PHE A N 1
ATOM 788 C CA . PHE A 1 96 ? -14.871 22.160 -28.318 1.00 83.00 96 PHE A CA 1
ATOM 789 C C . PHE A 1 96 ? -13.523 21.992 -27.606 1.00 83.00 96 PHE A C 1
ATOM 791 O O . PHE A 1 96 ? -13.475 21.967 -26.378 1.00 83.00 96 PHE A O 1
ATOM 798 N N . ALA A 1 97 ? -12.426 21.958 -28.367 1.00 84.06 97 ALA A N 1
ATOM 799 C CA . ALA A 1 97 ? -11.086 21.804 -27.806 1.00 84.06 97 ALA A CA 1
ATOM 800 C C . ALA A 1 97 ? -10.732 22.932 -26.818 1.00 84.06 97 ALA A C 1
ATOM 802 O O . ALA A 1 97 ? -10.219 22.658 -25.741 1.00 84.06 97 ALA A O 1
ATOM 803 N N . ASN A 1 98 ? -11.084 24.185 -27.133 1.00 87.69 98 ASN A N 1
ATOM 804 C CA . ASN A 1 98 ? -10.832 25.330 -26.250 1.00 87.69 98 ASN A CA 1
ATOM 805 C C . ASN A 1 98 ? -11.677 25.267 -24.966 1.00 87.69 98 ASN A C 1
ATOM 807 O O . ASN A 1 98 ? -11.233 25.706 -23.905 1.00 87.69 98 ASN A O 1
ATOM 811 N N . VAL A 1 99 ? -12.904 24.741 -25.056 1.00 88.25 99 VAL A N 1
ATOM 812 C CA . VAL A 1 99 ? -13.786 24.539 -23.896 1.00 88.25 99 VAL A CA 1
ATOM 813 C C . VAL A 1 99 ? -13.202 23.470 -22.971 1.00 88.25 99 VAL A C 1
ATOM 815 O O . VAL A 1 99 ? -13.110 23.713 -21.768 1.00 88.25 99 VAL A O 1
ATOM 818 N N . ILE A 1 100 ? -12.743 22.338 -23.522 1.00 88.25 100 ILE A N 1
ATOM 819 C CA . ILE A 1 100 ? -12.046 21.296 -22.750 1.00 88.25 100 ILE A CA 1
ATOM 820 C C . ILE A 1 100 ? -10.786 21.853 -22.096 1.00 88.25 100 ILE A C 1
ATOM 822 O O . ILE A 1 100 ? -10.588 21.627 -20.905 1.00 88.25 100 ILE A O 1
ATOM 826 N N . ASP A 1 101 ? -9.957 22.594 -22.832 1.00 88.88 101 ASP A N 1
ATOM 827 C CA . ASP A 1 101 ? -8.696 23.133 -22.306 1.00 88.88 101 ASP A CA 1
ATOM 828 C C . ASP A 1 101 ? -8.938 24.095 -21.139 1.00 88.88 101 ASP A C 1
ATOM 830 O O . ASP A 1 101 ? -8.199 24.093 -20.151 1.00 88.88 101 ASP A O 1
ATOM 834 N N . SER A 1 102 ? -10.012 24.887 -21.220 1.00 90.38 102 SER A N 1
ATOM 835 C CA . SER A 1 102 ? -10.422 25.767 -20.130 1.00 90.38 102 SER A CA 1
ATOM 836 C C . SER A 1 102 ? -10.858 24.973 -18.898 1.00 90.38 102 SER A C 1
ATOM 838 O O . SER A 1 102 ? -10.325 25.229 -17.825 1.00 90.38 102 SER A O 1
ATOM 840 N N . VAL A 1 103 ? -11.751 23.984 -19.040 1.00 90.75 103 VAL A N 1
ATOM 841 C CA . VAL A 1 103 ? -12.208 23.150 -17.907 1.00 90.75 103 VAL A CA 1
ATOM 842 C C . VAL A 1 103 ? -11.045 22.356 -17.300 1.00 90.75 103 VAL A C 1
ATOM 844 O O . VAL A 1 103 ? -10.902 22.293 -16.080 1.00 90.75 103 VAL A O 1
ATOM 847 N N . THR A 1 104 ? -10.170 21.806 -18.144 1.00 90.56 104 THR A N 1
ATOM 848 C CA . THR A 1 104 ? -8.944 21.099 -17.743 1.00 90.56 104 THR A CA 1
ATOM 849 C C . THR A 1 104 ? -8.043 22.004 -16.912 1.00 90.56 104 THR A C 1
ATOM 851 O O . THR A 1 104 ? -7.633 21.634 -15.814 1.00 90.56 104 THR A O 1
ATOM 854 N N . SER A 1 105 ? -7.801 23.228 -17.387 1.00 90.44 105 SER A N 1
ATOM 855 C CA . SER A 1 105 ? -7.003 24.220 -16.665 1.00 90.44 105 SER A CA 1
ATOM 856 C C . SER A 1 105 ? -7.593 24.568 -15.300 1.00 90.44 105 SER A C 1
ATOM 858 O O . SER A 1 105 ? -6.835 24.722 -14.342 1.00 90.44 105 SER A O 1
ATOM 860 N N . SER A 1 106 ? -8.918 24.693 -15.196 1.00 91.69 106 SER A N 1
ATOM 861 C CA . SER A 1 106 ? -9.590 24.999 -13.930 1.00 91.69 106 SER A CA 1
ATOM 862 C C . SER A 1 106 ? -9.443 23.855 -12.923 1.00 91.69 106 SER A C 1
ATOM 864 O O . SER A 1 106 ? -9.128 24.109 -11.764 1.00 91.69 106 SER A O 1
ATOM 866 N N . ILE A 1 107 ? -9.577 22.600 -13.371 1.00 91.75 107 ILE A N 1
ATOM 867 C CA . ILE A 1 107 ? -9.403 21.408 -12.522 1.00 91.75 107 ILE A CA 1
ATOM 868 C C . ILE A 1 107 ? -7.947 21.250 -12.068 1.00 91.75 107 ILE A C 1
ATOM 870 O O . ILE A 1 107 ? -7.693 20.979 -10.901 1.00 91.75 107 ILE A O 1
ATOM 874 N N . ILE A 1 108 ? -6.974 21.421 -12.967 1.00 87.94 108 ILE A N 1
ATOM 875 C CA . ILE A 1 108 ? -5.553 21.214 -12.640 1.00 87.94 108 ILE A CA 1
ATOM 876 C C . ILE A 1 108 ? -5.036 22.272 -11.653 1.00 87.94 108 ILE A C 1
ATOM 878 O O . ILE A 1 108 ? -4.201 21.958 -10.809 1.00 87.94 108 ILE A O 1
ATOM 882 N N . LYS A 1 109 ? -5.517 23.519 -11.744 1.00 87.75 109 LYS A N 1
ATOM 883 C CA . LYS A 1 109 ? -5.035 24.637 -10.911 1.00 87.75 109 LYS A CA 1
ATOM 884 C C . LYS A 1 109 ? -5.675 24.715 -9.526 1.00 87.75 109 LYS A C 1
ATOM 886 O O . LYS A 1 109 ? -5.177 25.474 -8.697 1.00 87.75 109 LYS A O 1
ATOM 891 N N . ASN A 1 110 ? -6.778 24.007 -9.290 1.00 87.62 110 ASN A N 1
ATOM 892 C CA . ASN A 1 110 ? -7.546 24.113 -8.057 1.00 87.62 110 ASN A CA 1
ATOM 893 C C . ASN A 1 110 ? -7.678 22.749 -7.374 1.00 87.62 110 ASN A C 1
ATOM 895 O O . ASN A 1 110 ? -8.479 21.918 -7.793 1.00 87.62 110 ASN A O 1
ATOM 899 N N . GLU A 1 111 ? -6.939 22.549 -6.280 1.00 82.19 111 GLU A N 1
ATOM 900 C CA . GLU A 1 111 ? -6.949 21.294 -5.513 1.00 82.19 111 GLU A CA 1
ATOM 901 C C . GLU A 1 111 ? -8.344 20.922 -4.980 1.00 82.19 111 GLU A C 1
ATOM 903 O O . GLU A 1 111 ? -8.642 19.742 -4.797 1.00 82.19 111 GLU A O 1
ATOM 908 N N . THR A 1 112 ? -9.248 21.893 -4.770 1.00 84.12 112 THR A N 1
ATOM 909 C CA . THR A 1 112 ? -10.630 21.590 -4.345 1.00 84.12 112 THR A CA 1
ATOM 910 C C . THR A 1 112 ? -11.432 20.862 -5.425 1.00 84.12 112 THR A C 1
ATOM 912 O O . THR A 1 112 ? -12.431 20.214 -5.113 1.00 84.12 112 THR A O 1
ATOM 915 N N . LEU A 1 113 ? -10.983 20.929 -6.683 1.00 88.12 113 LEU A N 1
ATOM 916 C CA . LEU A 1 113 ? -11.588 20.267 -7.834 1.00 88.12 113 LEU A CA 1
ATOM 917 C C . LEU A 1 113 ? -10.898 18.947 -8.202 1.00 88.12 113 LEU A C 1
ATOM 919 O O . LEU A 1 113 ? -11.279 18.325 -9.194 1.00 88.12 113 LEU A O 1
ATOM 923 N N . ASP A 1 114 ? -9.917 18.483 -7.424 1.00 86.44 114 ASP A N 1
ATOM 924 C CA . ASP A 1 114 ? -9.123 17.294 -7.754 1.00 86.44 114 ASP A CA 1
ATOM 925 C C . ASP A 1 114 ? -9.975 16.034 -7.976 1.00 86.44 114 ASP A C 1
ATOM 927 O O . ASP A 1 114 ? -9.639 15.204 -8.819 1.00 86.44 114 ASP A O 1
ATOM 931 N N . GLU A 1 115 ? -11.120 15.898 -7.299 1.00 83.94 115 GLU A N 1
ATOM 932 C CA . GLU A 1 115 ? -12.021 14.762 -7.531 1.00 83.94 115 GLU A CA 1
ATOM 933 C C . GLU A 1 115 ? -12.569 14.709 -8.973 1.00 83.94 115 GLU A C 1
ATOM 935 O O . GLU A 1 115 ? -12.843 13.626 -9.499 1.00 83.94 115 GLU A O 1
ATOM 940 N N . PHE A 1 116 ? -12.678 15.861 -9.648 1.00 87.56 116 PHE A N 1
ATOM 941 C CA . PHE A 1 116 ? -13.141 15.960 -11.034 1.00 87.56 116 PHE A CA 1
ATOM 942 C C . PHE A 1 116 ? -12.082 15.513 -12.048 1.00 87.56 116 PHE A C 1
ATOM 944 O O . PHE A 1 116 ? -12.454 15.169 -13.176 1.00 87.56 116 PHE A O 1
ATOM 951 N N . LYS A 1 117 ? -10.797 15.421 -11.652 1.00 88.56 117 LYS A N 1
ATOM 952 C CA . LYS A 1 117 ? -9.750 14.765 -12.462 1.00 88.56 117 LYS A CA 1
ATOM 953 C C . LYS A 1 117 ? -10.169 13.337 -12.798 1.00 88.56 117 LYS A C 1
ATOM 955 O O . LYS A 1 117 ? -10.089 12.900 -13.943 1.00 88.56 117 LYS A O 1
ATOM 960 N N . TYR A 1 118 ? -10.692 12.639 -11.797 1.00 87.19 118 TYR A N 1
ATOM 961 C CA . TYR A 1 118 ? -11.071 11.244 -11.930 1.00 87.19 118 TYR A CA 1
ATOM 962 C C . TYR A 1 118 ? -12.498 11.068 -12.441 1.00 87.19 118 TYR A C 1
ATOM 964 O O . TYR A 1 118 ? -12.734 10.102 -13.156 1.00 87.19 118 TYR A O 1
ATOM 972 N N . ASP A 1 119 ? -13.436 11.977 -12.131 1.00 82.38 119 ASP A N 1
ATOM 973 C CA . ASP A 1 119 ? -14.838 11.868 -12.577 1.00 82.38 119 ASP A CA 1
ATOM 974 C C . ASP A 1 119 ? -15.034 12.225 -14.060 1.00 82.38 119 ASP A C 1
ATOM 976 O O . ASP A 1 119 ? -15.607 11.418 -14.795 1.00 82.38 119 ASP A O 1
ATOM 980 N N . ILE A 1 120 ? -14.546 13.390 -14.512 1.00 86.75 120 ILE A N 1
ATOM 981 C CA . ILE A 1 120 ? -14.855 13.931 -15.852 1.00 86.75 120 ILE A CA 1
ATOM 982 C C . ILE A 1 120 ? -13.644 14.131 -16.755 1.00 86.75 120 ILE A C 1
ATOM 984 O O . ILE A 1 120 ? -13.763 13.928 -17.964 1.00 86.75 120 ILE A O 1
ATOM 988 N N . LEU A 1 121 ? -12.494 14.523 -16.199 1.00 89.88 121 LEU A N 1
ATOM 989 C CA . LEU A 1 121 ? -11.391 15.073 -16.988 1.00 89.88 121 LEU A CA 1
ATOM 990 C C . LEU A 1 121 ? -10.834 14.078 -18.010 1.00 89.88 121 LEU A C 1
ATOM 992 O O . LEU A 1 121 ? -10.594 14.453 -19.158 1.00 89.88 121 LEU A O 1
ATOM 996 N N . PHE A 1 122 ? -10.687 12.811 -17.611 1.00 90.69 122 PHE A N 1
ATOM 997 C CA . PHE A 1 122 ? -10.216 11.758 -18.507 1.00 90.69 122 PHE A CA 1
ATOM 998 C C . PHE A 1 122 ? -11.129 11.579 -19.721 1.00 90.69 122 PHE A C 1
ATOM 1000 O O . PHE A 1 122 ? -10.674 11.654 -20.859 1.00 90.69 122 PHE A O 1
ATOM 1007 N N . ASN A 1 123 ? -12.429 11.391 -19.486 1.00 86.56 123 ASN A N 1
ATOM 1008 C CA . ASN A 1 123 ? -13.386 11.151 -20.565 1.00 86.56 123 ASN A CA 1
ATOM 1009 C C . ASN A 1 123 ? -13.553 12.381 -21.463 1.00 86.56 123 ASN A C 1
ATOM 1011 O O . ASN A 1 123 ? -13.710 12.224 -22.668 1.00 86.56 123 ASN A O 1
ATOM 1015 N N . LEU A 1 124 ? -13.478 13.591 -20.895 1.00 87.12 124 LEU A N 1
ATOM 1016 C CA . LEU A 1 124 ? -13.469 14.833 -21.667 1.00 87.12 124 LEU A CA 1
ATOM 1017 C C . LEU A 1 124 ? -12.286 14.875 -22.639 1.00 87.12 124 LEU A C 1
ATOM 1019 O O . LEU A 1 124 ? -12.486 15.076 -23.834 1.00 87.12 124 LEU A O 1
ATOM 1023 N N . ASN A 1 125 ? -11.066 14.644 -22.151 1.00 89.44 125 ASN A N 1
ATOM 1024 C CA . ASN A 1 125 ? -9.870 14.696 -22.992 1.00 89.44 125 ASN A CA 1
ATOM 1025 C C . ASN A 1 125 ? -9.794 13.533 -23.992 1.00 89.44 125 ASN A C 1
ATOM 1027 O O . ASN A 1 125 ? -9.305 13.733 -25.104 1.00 89.44 125 ASN A O 1
ATOM 1031 N N . LEU A 1 126 ? -10.357 12.365 -23.665 1.00 88.75 126 LEU A N 1
ATOM 1032 C CA . LEU A 1 126 ? -10.451 11.223 -24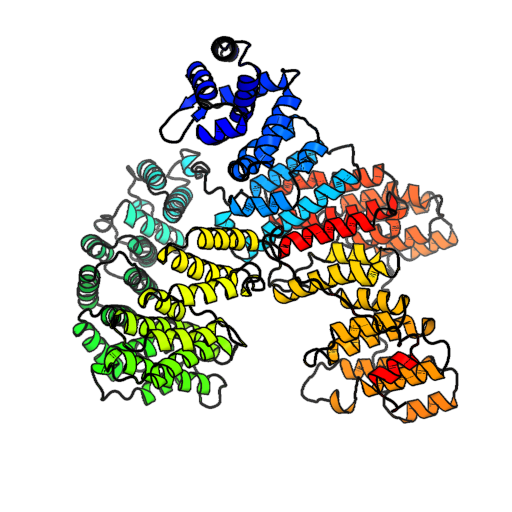.580 1.00 88.75 126 LEU A CA 1
ATOM 1033 C C . LEU A 1 126 ? -11.165 11.583 -25.897 1.00 88.75 126 LEU A C 1
ATOM 1035 O O . LEU A 1 126 ? -10.752 11.147 -26.969 1.00 88.75 126 LEU A O 1
ATOM 1039 N N . GLU A 1 127 ? -12.193 12.432 -25.835 1.00 84.94 127 GLU A N 1
ATOM 1040 C CA . GLU A 1 127 ? -12.964 12.880 -27.005 1.00 84.94 127 GLU A CA 1
ATOM 1041 C C . GLU A 1 127 ? -12.195 13.810 -27.945 1.00 84.94 127 GLU A C 1
ATOM 1043 O O . GLU A 1 127 ? -12.590 13.994 -29.096 1.00 84.94 127 GLU A O 1
ATOM 1048 N N . THR A 1 128 ? -11.094 14.404 -27.482 1.00 83.50 128 THR A N 1
ATOM 1049 C CA . THR A 1 128 ? -10.222 15.202 -28.353 1.00 83.50 128 THR A CA 1
ATOM 1050 C C . THR A 1 128 ? -9.383 14.332 -29.286 1.00 83.50 128 THR A C 1
ATOM 1052 O O . THR A 1 128 ? -8.815 14.856 -30.243 1.00 83.50 128 THR A O 1
ATOM 1055 N N . HIS A 1 129 ? -9.289 13.023 -29.005 1.00 85.44 129 HIS A N 1
ATOM 1056 C CA . HIS A 1 129 ? -8.387 12.081 -29.669 1.00 85.44 129 HIS A CA 1
ATOM 1057 C C . HIS A 1 129 ? -6.917 12.548 -29.687 1.00 85.44 129 HIS A C 1
ATOM 1059 O O . HIS A 1 129 ? -6.146 12.148 -30.556 1.00 85.44 129 HIS A O 1
ATOM 1065 N N . ASN A 1 130 ? -6.523 13.406 -28.739 1.00 86.75 130 ASN A N 1
ATOM 1066 C CA . ASN A 1 130 ? -5.171 13.936 -28.616 1.00 86.75 130 ASN A CA 1
ATOM 1067 C C . ASN A 1 130 ? -4.463 13.279 -27.422 1.00 86.75 130 ASN A C 1
ATOM 1069 O O . ASN A 1 130 ? -4.737 13.613 -26.269 1.00 86.75 130 ASN A O 1
ATOM 1073 N N . LEU A 1 131 ? -3.555 12.345 -27.714 1.00 87.69 131 LEU A N 1
ATOM 1074 C CA . LEU A 1 131 ? -2.819 11.596 -26.695 1.00 87.69 131 LEU A CA 1
ATOM 1075 C C . LEU A 1 131 ? -1.910 12.482 -25.837 1.00 87.69 131 LEU A C 1
ATOM 1077 O O . LEU A 1 131 ? -1.845 12.261 -24.632 1.00 87.69 131 LEU A O 1
ATOM 1081 N N . ASP A 1 132 ? -1.270 13.507 -26.408 1.00 88.06 132 ASP A N 1
ATOM 1082 C CA . ASP A 1 132 ? -0.430 14.432 -25.636 1.00 88.06 132 ASP A CA 1
ATOM 1083 C C . ASP A 1 132 ? -1.222 15.107 -24.519 1.00 88.06 132 ASP A C 1
ATOM 1085 O O . ASP A 1 132 ? -0.807 15.072 -23.364 1.00 88.06 132 ASP A O 1
ATOM 1089 N N . LYS A 1 133 ? -2.412 15.627 -24.842 1.00 87.38 133 LYS A N 1
ATOM 1090 C CA . LYS A 1 133 ? -3.304 16.252 -23.853 1.00 87.38 133 LYS A CA 1
ATOM 1091 C C . LYS A 1 133 ? -3.775 15.282 -22.776 1.00 87.38 133 LYS A C 1
ATOM 1093 O O . LYS A 1 133 ? -3.961 15.676 -21.630 1.00 87.38 133 LYS A O 1
ATOM 1098 N N . ILE A 1 134 ? -3.991 14.016 -23.130 1.00 90.88 134 ILE A N 1
ATOM 1099 C CA . ILE A 1 134 ? -4.368 12.991 -22.152 1.00 90.88 134 ILE A CA 1
ATOM 1100 C C . ILE A 1 134 ? -3.198 12.748 -21.193 1.00 90.88 134 ILE A C 1
ATOM 1102 O O . ILE A 1 134 ? -3.391 12.780 -19.980 1.00 90.88 134 ILE A O 1
ATOM 1106 N N . PHE A 1 135 ? -1.983 12.572 -21.715 1.00 90.31 135 PHE A N 1
ATOM 1107 C CA . PHE A 1 135 ? -0.792 12.307 -20.907 1.00 90.31 135 PHE A CA 1
ATOM 1108 C C . PHE A 1 135 ? -0.296 13.506 -20.080 1.00 90.31 135 PHE A C 1
ATOM 1110 O O . PHE A 1 135 ? 0.444 13.289 -19.122 1.00 90.31 135 PHE A O 1
ATOM 1117 N N . GLU A 1 136 ? -0.723 14.742 -20.373 1.00 88.81 136 GLU A N 1
ATOM 1118 C CA . GLU A 1 136 ? -0.438 15.910 -19.517 1.00 88.81 136 GLU A CA 1
ATOM 1119 C C . GLU A 1 136 ? -0.894 15.696 -18.064 1.00 88.81 136 GLU A C 1
ATOM 1121 O O . GLU A 1 136 ? -0.246 16.188 -17.140 1.00 88.81 136 GLU A O 1
ATOM 1126 N N . PHE A 1 137 ? -1.981 14.945 -17.849 1.00 89.19 137 PHE A N 1
ATOM 1127 C CA . PHE A 1 137 ? -2.453 14.590 -16.509 1.00 89.19 137 PHE A CA 1
ATOM 1128 C C . PHE A 1 137 ? -2.509 13.078 -16.266 1.00 89.19 137 PHE A C 1
ATOM 1130 O O . PHE A 1 137 ? -2.325 12.669 -15.130 1.00 89.19 137 PHE A O 1
ATOM 1137 N N . TYR A 1 138 ? -2.765 12.236 -17.274 1.00 93.81 138 TYR A N 1
ATOM 1138 C CA . TYR A 1 138 ? -2.845 10.779 -17.116 1.00 93.81 138 TYR A CA 1
ATOM 1139 C C . TYR A 1 138 ? -1.444 10.154 -17.083 1.00 93.81 138 TYR A C 1
ATOM 1141 O O . TYR A 1 138 ? -0.934 9.652 -18.081 1.00 93.81 138 TYR A O 1
ATOM 1149 N N . ASN A 1 139 ? -0.806 10.226 -15.922 1.00 93.94 139 ASN A N 1
ATOM 1150 C CA . ASN A 1 139 ? 0.573 9.811 -15.667 1.00 93.94 139 ASN A CA 1
ATOM 1151 C C . ASN A 1 139 ? 0.658 9.057 -14.313 1.00 93.94 139 ASN A C 1
ATOM 1153 O O . ASN A 1 139 ? -0.384 8.860 -13.675 1.00 93.94 139 ASN A O 1
ATOM 1157 N N . PRO A 1 140 ? 1.844 8.609 -13.848 1.00 96.00 140 PRO A N 1
ATOM 1158 C CA . PRO A 1 140 ? 1.972 7.933 -12.555 1.00 96.00 140 PRO A CA 1
ATOM 1159 C C . PRO A 1 140 ? 1.328 8.686 -11.385 1.00 96.00 140 PRO A C 1
ATOM 1161 O O . PRO A 1 140 ? 0.579 8.079 -10.623 1.00 96.00 140 PRO A O 1
ATOM 1164 N N . ASP A 1 141 ? 1.511 10.005 -11.282 1.00 93.88 141 ASP A N 1
ATOM 1165 C CA . ASP A 1 141 ? 0.938 10.806 -10.192 1.00 93.88 141 ASP A CA 1
ATOM 1166 C C . ASP A 1 141 ? -0.596 10.839 -10.214 1.00 93.88 141 ASP A C 1
ATOM 1168 O O . ASP A 1 141 ? -1.226 10.892 -9.159 1.00 93.88 141 ASP A O 1
ATOM 1172 N N . TYR A 1 142 ? -1.227 10.749 -11.388 1.00 93.94 142 TYR A N 1
ATOM 1173 C CA . TYR A 1 142 ? -2.679 10.569 -11.473 1.00 93.94 142 TYR A CA 1
ATOM 1174 C C . TYR A 1 142 ? -3.112 9.208 -10.926 1.00 93.94 142 TYR A C 1
ATOM 1176 O O . TYR A 1 142 ? -4.087 9.130 -10.181 1.00 93.94 142 TYR A O 1
ATOM 1184 N N . ILE A 1 143 ? -2.383 8.129 -11.222 1.00 95.88 143 ILE A N 1
ATOM 1185 C CA . ILE A 1 143 ? -2.704 6.808 -10.663 1.00 95.88 143 ILE A CA 1
ATOM 1186 C C . ILE A 1 143 ? -2.527 6.815 -9.137 1.00 95.88 143 ILE A C 1
ATOM 1188 O O . ILE A 1 143 ? -3.430 6.381 -8.421 1.00 95.88 143 ILE A O 1
ATOM 1192 N N . ILE A 1 144 ? -1.427 7.379 -8.632 1.00 95.38 144 ILE A N 1
ATOM 1193 C CA . ILE A 1 144 ? -1.143 7.501 -7.192 1.00 95.38 144 ILE A CA 1
ATOM 1194 C C . ILE A 1 144 ? -2.212 8.363 -6.507 1.00 95.38 144 ILE A C 1
ATOM 1196 O O . ILE A 1 144 ? -2.829 7.954 -5.522 1.00 95.38 144 ILE A O 1
ATOM 1200 N N . GLY A 1 145 ? -2.504 9.539 -7.064 1.00 92.38 145 GLY A N 1
ATOM 1201 C CA . GLY A 1 145 ? -3.498 10.468 -6.533 1.00 92.38 145 GLY A CA 1
ATOM 1202 C C . GLY A 1 145 ? -4.913 9.887 -6.492 1.00 92.38 145 GLY A C 1
ATOM 1203 O O . GLY A 1 145 ? -5.690 10.243 -5.602 1.00 92.38 145 GLY A O 1
ATOM 1204 N N . SER A 1 146 ? -5.239 8.957 -7.396 1.00 92.69 146 SER A N 1
ATOM 1205 C CA . SER A 1 146 ? -6.546 8.295 -7.457 1.00 92.69 146 SER A CA 1
ATOM 1206 C C . SER A 1 146 ? -6.888 7.523 -6.174 1.00 92.69 146 SER A C 1
ATOM 1208 O O . SER A 1 146 ? -8.065 7.375 -5.833 1.00 92.69 146 SER A O 1
ATOM 1210 N N . ILE A 1 147 ? -5.871 7.114 -5.404 1.00 93.62 147 ILE A N 1
ATOM 1211 C CA . ILE A 1 147 ? -6.030 6.346 -4.167 1.00 93.62 147 ILE A CA 1
ATOM 1212 C C . ILE A 1 147 ? -6.792 7.136 -3.100 1.00 93.62 147 ILE A C 1
ATOM 1214 O O . ILE A 1 147 ? -7.690 6.603 -2.445 1.00 93.62 147 ILE A O 1
ATOM 1218 N N . ASN A 1 148 ? -6.507 8.434 -2.968 1.00 90.38 148 ASN A N 1
ATOM 1219 C CA . ASN A 1 148 ? -7.211 9.307 -2.023 1.00 90.38 148 ASN A CA 1
ATOM 1220 C C . ASN A 1 148 ? -8.703 9.450 -2.332 1.00 90.38 148 ASN A C 1
ATOM 1222 O O . ASN A 1 148 ? -9.501 9.694 -1.428 1.00 90.38 148 ASN A O 1
ATOM 1226 N N . TYR A 1 149 ? -9.076 9.287 -3.600 1.00 87.50 149 TYR A N 1
ATOM 1227 C CA . TYR A 1 149 ? -10.457 9.375 -4.064 1.00 87.50 149 TYR A CA 1
ATOM 1228 C C . TYR A 1 149 ? -11.122 8.006 -4.198 1.00 87.50 149 TYR A C 1
ATOM 1230 O O . TYR A 1 149 ? -12.281 7.954 -4.617 1.00 87.50 149 TYR A O 1
ATOM 1238 N N . GLN A 1 150 ? -10.415 6.928 -3.824 1.00 87.56 150 GLN A N 1
ATOM 1239 C CA . GLN A 1 150 ? -10.909 5.551 -3.875 1.00 87.56 150 GLN A CA 1
ATOM 1240 C C . GLN A 1 150 ? -11.447 5.200 -5.269 1.00 87.56 150 GLN A C 1
ATOM 1242 O O . GLN A 1 150 ? -12.532 4.637 -5.429 1.00 87.56 150 GLN A O 1
ATOM 1247 N N . ILE A 1 151 ? -10.712 5.618 -6.304 1.00 87.62 151 ILE A N 1
ATOM 1248 C CA . ILE A 1 151 ? -11.097 5.344 -7.686 1.00 87.62 151 ILE A CA 1
ATOM 1249 C C . ILE A 1 151 ? -10.967 3.844 -7.953 1.00 87.62 151 ILE A C 1
ATOM 1251 O O . ILE A 1 151 ? -9.944 3.260 -7.593 1.00 87.62 151 ILE A O 1
ATOM 1255 N N . PRO A 1 152 ? -11.966 3.207 -8.593 1.00 85.88 152 PRO A N 1
ATOM 1256 C CA . PRO A 1 152 ? -11.893 1.780 -8.837 1.00 85.88 152 PRO A CA 1
ATOM 1257 C C . PRO A 1 152 ? -10.729 1.383 -9.735 1.00 85.88 152 PRO A C 1
ATOM 1259 O O . PRO A 1 152 ? -10.505 2.017 -10.768 1.00 85.88 152 PRO A O 1
ATOM 1262 N N . ILE A 1 153 ? -10.055 0.284 -9.396 1.00 88.12 153 ILE A N 1
ATOM 1263 C CA . ILE A 1 153 ? -8.965 -0.269 -10.216 1.00 88.12 153 ILE A CA 1
ATOM 1264 C C . ILE A 1 153 ? -9.473 -0.616 -11.622 1.00 88.12 153 ILE A C 1
ATOM 1266 O O . ILE A 1 153 ? -8.833 -0.240 -12.602 1.00 88.12 153 ILE A O 1
ATOM 1270 N N . ASP A 1 154 ? -10.664 -1.218 -11.735 1.00 84.75 154 ASP A N 1
ATOM 1271 C CA . ASP A 1 154 ? -11.310 -1.517 -13.024 1.00 84.75 154 ASP A CA 1
ATOM 1272 C C . ASP A 1 154 ? -11.413 -0.265 -13.912 1.00 84.75 154 ASP A C 1
ATOM 1274 O O . ASP A 1 154 ? -11.145 -0.316 -15.111 1.00 84.75 154 ASP A O 1
ATOM 1278 N N . ARG A 1 155 ? -11.722 0.897 -13.315 1.00 85.69 155 ARG A N 1
ATOM 1279 C CA . ARG A 1 155 ? -11.803 2.171 -14.039 1.00 85.69 155 ARG A CA 1
ATOM 1280 C C . ARG A 1 155 ? -10.432 2.611 -14.546 1.00 85.69 155 ARG A C 1
ATOM 1282 O O . ARG A 1 155 ? -10.347 3.108 -15.664 1.00 85.69 155 ARG A O 1
ATOM 1289 N N . LEU A 1 156 ? -9.370 2.442 -13.760 1.00 92.00 156 LEU A N 1
ATOM 1290 C CA . LEU A 1 156 ? -8.003 2.781 -14.176 1.00 92.00 156 LEU A CA 1
ATOM 1291 C C . LEU A 1 156 ? -7.520 1.870 -15.317 1.00 92.00 156 LEU A C 1
ATOM 1293 O O . LEU A 1 156 ? -6.903 2.354 -16.266 1.00 92.00 156 LEU A O 1
ATOM 1297 N N . VAL A 1 157 ? -7.859 0.578 -15.264 1.00 89.81 157 VAL A N 1
ATOM 1298 C CA . VAL A 1 157 ? -7.565 -0.403 -16.324 1.00 89.81 157 VAL A CA 1
ATOM 1299 C C . VAL A 1 157 ? -8.387 -0.132 -17.592 1.00 89.81 157 VAL A C 1
ATOM 1301 O O . VAL A 1 157 ? -7.869 -0.245 -18.707 1.00 89.81 157 VAL A O 1
ATOM 1304 N N . ASP A 1 158 ? -9.643 0.294 -17.459 1.00 86.38 158 ASP A N 1
ATOM 1305 C CA . ASP A 1 158 ? -10.467 0.730 -18.591 1.00 86.38 158 ASP A CA 1
ATOM 1306 C C . ASP A 1 158 ? -9.913 2.006 -19.235 1.00 86.38 158 ASP A C 1
ATOM 1308 O O . ASP A 1 158 ? -9.833 2.097 -20.462 1.00 86.38 158 ASP A O 1
ATOM 1312 N N . GLN A 1 159 ? -9.479 2.976 -18.424 1.00 91.38 159 GLN A N 1
ATOM 1313 C CA . GLN A 1 159 ? -8.789 4.178 -18.899 1.00 91.38 159 GLN A CA 1
ATOM 1314 C C . GLN A 1 159 ? -7.524 3.806 -19.677 1.00 91.38 159 GLN A C 1
ATOM 1316 O O . GLN A 1 159 ? -7.362 4.251 -20.813 1.00 91.38 159 GLN A O 1
ATOM 1321 N N . PHE A 1 160 ? -6.699 2.914 -19.128 1.00 92.56 160 PHE A N 1
ATOM 1322 C CA . PHE A 1 160 ? -5.512 2.393 -19.803 1.00 92.56 160 PHE A CA 1
ATOM 1323 C C . PHE A 1 160 ? -5.866 1.753 -21.154 1.00 92.56 160 PHE A C 1
ATOM 1325 O O . PHE A 1 160 ? -5.269 2.073 -22.181 1.00 92.56 160 PHE A O 1
ATOM 1332 N N . SER A 1 161 ? -6.902 0.911 -21.176 1.00 89.38 161 SER A N 1
ATOM 1333 C CA . SER A 1 161 ? -7.384 0.257 -22.396 1.00 89.38 161 SER A CA 1
ATOM 1334 C C . SER A 1 161 ? -7.843 1.260 -23.461 1.00 89.38 161 SER A C 1
ATOM 1336 O O . SER A 1 161 ? -7.551 1.080 -24.640 1.00 89.38 161 SER A O 1
ATOM 1338 N N . ASN A 1 162 ? -8.538 2.329 -23.059 1.00 89.38 162 ASN A N 1
ATOM 1339 C CA . ASN A 1 162 ? -8.994 3.377 -23.976 1.00 89.38 162 ASN A CA 1
ATOM 1340 C C . ASN A 1 162 ? -7.819 4.150 -24.593 1.00 89.38 162 ASN A C 1
ATOM 1342 O O . ASN A 1 162 ? -7.867 4.484 -25.775 1.00 89.38 162 ASN A O 1
ATOM 1346 N N . VAL A 1 163 ? -6.757 4.408 -23.819 1.00 91.00 163 VAL A N 1
ATOM 1347 C CA . VAL A 1 163 ? -5.527 5.030 -24.337 1.00 91.00 163 VAL A CA 1
ATOM 1348 C C . VAL A 1 163 ? -4.840 4.107 -25.344 1.00 91.00 163 VAL A C 1
ATOM 1350 O O . VAL A 1 163 ? -4.477 4.556 -26.429 1.00 91.00 163 VAL A O 1
ATOM 1353 N N . VAL A 1 164 ? -4.736 2.808 -25.041 1.00 88.81 164 VAL A N 1
ATOM 1354 C CA . VAL A 1 164 ? -4.196 1.802 -25.973 1.00 88.81 164 VAL A CA 1
ATOM 1355 C C . VAL A 1 164 ? -4.995 1.755 -27.280 1.00 88.81 164 VAL A C 1
ATOM 1357 O O . VAL A 1 164 ? -4.411 1.671 -28.358 1.00 88.81 164 VAL A O 1
ATOM 1360 N N . ASP A 1 165 ? -6.326 1.836 -27.218 1.00 86.31 165 ASP A N 1
ATOM 1361 C CA . ASP A 1 165 ? -7.177 1.813 -28.413 1.00 86.31 165 ASP A CA 1
ATOM 1362 C C . ASP A 1 165 ? -6.980 3.045 -29.315 1.00 86.31 165 ASP A C 1
ATOM 1364 O O . ASP A 1 165 ? -7.055 2.909 -30.537 1.00 86.31 165 ASP A O 1
ATOM 1368 N N . LEU A 1 166 ? -6.680 4.220 -28.746 1.00 85.81 166 LEU A N 1
ATOM 1369 C CA . LEU A 1 166 ? -6.309 5.415 -29.519 1.00 85.81 166 LEU A CA 1
ATOM 1370 C C . LEU A 1 166 ? -4.928 5.296 -30.176 1.00 85.81 166 LEU A C 1
ATOM 1372 O O . LEU A 1 166 ? -4.665 5.973 -31.166 1.00 85.81 166 LEU A O 1
ATOM 1376 N N . PHE A 1 167 ? -4.062 4.449 -29.622 1.00 77.25 167 PHE A N 1
ATOM 1377 C CA . PHE A 1 167 ? -2.671 4.290 -30.033 1.00 77.25 167 PHE A CA 1
ATOM 1378 C C . PHE A 1 167 ? -2.466 3.276 -31.174 1.00 77.25 167 PHE A C 1
ATOM 1380 O O . PHE A 1 167 ? -1.444 3.303 -31.861 1.00 77.25 167 PHE A O 1
ATOM 1387 N N . LYS A 1 168 ? -3.434 2.377 -31.405 1.00 71.44 168 LYS A N 1
ATOM 1388 C CA . LYS A 1 168 ? -3.320 1.274 -32.376 1.00 71.44 168 LYS A CA 1
ATOM 1389 C C . LYS A 1 168 ? -2.974 1.761 -33.789 1.00 71.44 168 LYS A C 1
ATOM 1391 O O . LYS A 1 168 ? -3.803 2.365 -34.470 1.00 71.44 168 LYS A O 1
ATOM 1396 N N . GLY A 1 169 ? -1.782 1.382 -34.256 1.00 64.44 169 GLY A N 1
ATOM 1397 C CA . GLY A 1 169 ? -1.330 1.558 -35.639 1.00 64.44 169 GLY A CA 1
ATOM 1398 C C . GLY A 1 169 ? -0.336 2.698 -35.887 1.00 64.44 169 GLY A C 1
ATOM 1399 O O . GLY A 1 169 ? 0.128 2.809 -37.020 1.00 64.44 169 GLY A O 1
ATOM 1400 N N . ASP A 1 170 ? 0.019 3.498 -34.873 1.00 67.94 170 ASP A N 1
ATOM 1401 C CA . ASP A 1 170 ? 1.034 4.566 -34.969 1.00 67.94 170 ASP A CA 1
ATOM 1402 C C . ASP A 1 170 ? 1.900 4.614 -33.695 1.00 67.94 170 ASP A C 1
ATOM 1404 O O . ASP A 1 170 ? 1.778 5.495 -32.841 1.00 67.94 170 ASP A O 1
ATOM 1408 N N . TYR A 1 171 ? 2.731 3.580 -33.534 1.00 72.88 171 TYR A N 1
ATOM 1409 C CA . TYR A 1 171 ? 3.565 3.374 -32.353 1.00 72.88 171 TYR A CA 1
ATOM 1410 C C . TYR A 1 171 ? 4.733 4.366 -32.314 1.00 72.88 171 TYR A C 1
ATOM 1412 O O . TYR A 1 171 ? 5.788 4.136 -32.907 1.00 72.88 171 TYR A O 1
ATOM 1420 N N . ASP A 1 172 ? 4.550 5.467 -31.589 1.00 77.94 172 ASP A N 1
ATOM 1421 C CA . ASP A 1 172 ? 5.620 6.412 -31.278 1.00 77.94 172 ASP A CA 1
ATOM 1422 C C . ASP A 1 172 ? 6.323 6.078 -29.951 1.00 77.94 172 ASP A C 1
ATOM 1424 O O . ASP A 1 172 ? 5.730 5.566 -28.993 1.00 77.94 172 ASP A O 1
ATOM 1428 N N . PHE A 1 173 ? 7.614 6.404 -29.888 1.00 75.75 173 PHE A N 1
ATOM 1429 C CA . PHE A 1 173 ? 8.434 6.236 -28.697 1.00 75.75 173 PHE A CA 1
ATOM 1430 C C . PHE A 1 173 ? 7.822 6.929 -27.475 1.00 75.75 173 PHE A C 1
ATOM 1432 O O . PHE A 1 173 ? 7.659 6.286 -26.436 1.00 75.75 173 PHE A O 1
ATOM 1439 N N . GLU A 1 174 ? 7.513 8.223 -27.580 1.00 83.88 174 GLU A N 1
ATOM 1440 C CA . GLU A 1 174 ? 7.162 9.035 -26.414 1.00 83.88 174 GLU A CA 1
ATOM 1441 C C . GLU A 1 174 ? 5.873 8.523 -25.768 1.00 83.88 174 GLU A C 1
ATOM 1443 O O . GLU A 1 174 ? 5.773 8.397 -24.547 1.00 83.88 174 GLU A O 1
ATOM 1448 N N . MET A 1 175 ? 4.928 8.113 -26.608 1.00 85.81 175 MET A N 1
ATOM 1449 C CA . MET A 1 175 ? 3.657 7.534 -26.193 1.00 85.81 175 MET A CA 1
ATOM 1450 C C . MET A 1 175 ? 3.815 6.151 -25.557 1.00 85.81 175 MET A C 1
ATOM 1452 O O . MET A 1 175 ? 3.255 5.907 -24.488 1.00 85.81 175 MET A O 1
ATOM 1456 N N . THR A 1 176 ? 4.603 5.253 -26.161 1.00 87.44 176 THR A N 1
ATOM 1457 C CA . THR A 1 176 ? 4.806 3.899 -25.608 1.00 87.44 176 THR A CA 1
ATOM 1458 C C . THR A 1 176 ? 5.536 3.955 -24.263 1.00 87.44 176 THR A C 1
ATOM 1460 O O . THR A 1 176 ? 5.208 3.214 -23.336 1.00 87.44 176 THR A O 1
ATOM 1463 N N . HIS A 1 177 ? 6.493 4.877 -24.128 1.00 90.12 177 HIS A N 1
ATOM 1464 C CA . HIS A 1 177 ? 7.195 5.138 -22.874 1.00 90.12 177 HIS A CA 1
ATOM 1465 C C . HIS A 1 177 ? 6.250 5.642 -21.779 1.00 90.12 177 HIS A C 1
ATOM 1467 O O . HIS A 1 177 ? 6.156 5.009 -20.727 1.00 90.12 177 HIS A O 1
ATOM 1473 N N . ARG A 1 178 ? 5.480 6.708 -22.037 1.00 92.19 178 ARG A N 1
ATOM 1474 C CA . ARG A 1 178 ? 4.489 7.232 -21.078 1.00 92.19 178 ARG A CA 1
ATOM 1475 C C . ARG A 1 178 ? 3.471 6.164 -20.666 1.00 92.19 178 ARG A C 1
ATOM 1477 O O . ARG A 1 178 ? 3.161 6.032 -19.483 1.00 92.19 178 ARG A O 1
ATOM 1484 N N . LEU A 1 179 ? 3.010 5.352 -21.621 1.00 92.12 179 LEU A N 1
ATOM 1485 C CA . LEU A 1 179 ? 2.111 4.229 -21.360 1.00 92.12 179 LEU A CA 1
ATOM 1486 C C . LEU A 1 179 ? 2.747 3.184 -20.428 1.00 92.12 179 LEU A C 1
ATOM 1488 O O . LEU A 1 179 ? 2.063 2.687 -19.536 1.00 92.12 179 LEU A O 1
ATOM 1492 N N . SER A 1 180 ? 4.042 2.890 -20.593 1.00 93.25 180 SER A N 1
ATOM 1493 C CA . SER A 1 180 ? 4.765 1.946 -19.728 1.00 93.25 180 SER A CA 1
ATOM 1494 C C . SER A 1 180 ? 4.874 2.417 -18.275 1.00 93.25 180 SER A C 1
ATOM 1496 O O . SER A 1 180 ? 4.754 1.617 -17.354 1.00 93.25 180 SER A O 1
ATOM 1498 N N . LEU A 1 181 ? 5.033 3.723 -18.038 1.00 95.88 181 LEU A N 1
ATOM 1499 C CA . LEU A 1 181 ? 5.065 4.269 -16.676 1.00 95.88 181 LEU A CA 1
ATOM 1500 C C . LEU A 1 181 ? 3.698 4.121 -15.990 1.00 95.88 181 LEU A C 1
ATOM 1502 O O . LEU A 1 181 ? 3.597 3.737 -14.821 1.00 95.88 181 LEU A O 1
ATOM 1506 N N . VAL A 1 182 ? 2.624 4.383 -16.739 1.00 96.00 182 VAL A N 1
ATOM 1507 C CA . VAL A 1 182 ? 1.253 4.202 -16.250 1.00 96.00 182 VAL A CA 1
ATOM 1508 C C . VAL A 1 182 ? 0.958 2.725 -15.983 1.00 96.00 182 VAL A C 1
ATOM 1510 O O . VAL A 1 182 ? 0.421 2.412 -14.920 1.00 96.00 182 VAL A O 1
ATOM 1513 N N . SER A 1 183 ? 1.326 1.813 -16.893 1.00 94.50 183 SER A N 1
ATOM 1514 C CA . SER A 1 183 ? 1.108 0.375 -16.686 1.00 94.50 183 SER A CA 1
ATOM 1515 C C . SER A 1 183 ? 1.842 -0.124 -15.447 1.00 94.50 183 SER A C 1
ATOM 1517 O O . SER A 1 183 ? 1.234 -0.821 -14.636 1.00 94.50 183 SER A O 1
ATOM 1519 N N . THR A 1 184 ? 3.095 0.290 -15.234 1.00 95.38 184 THR A N 1
ATOM 1520 C CA . THR A 1 184 ? 3.861 -0.143 -14.057 1.00 95.38 184 THR A CA 1
ATOM 1521 C C . THR A 1 184 ? 3.196 0.341 -12.779 1.00 95.38 184 THR A C 1
ATOM 1523 O O . THR A 1 184 ? 3.045 -0.427 -11.832 1.00 95.38 184 THR A O 1
ATOM 1526 N N . THR A 1 185 ? 2.710 1.583 -12.769 1.00 96.94 185 THR A N 1
ATOM 1527 C CA . THR A 1 185 ? 2.035 2.154 -11.598 1.00 96.94 185 THR A CA 1
ATOM 1528 C C . THR A 1 185 ? 0.704 1.455 -11.295 1.00 96.94 185 THR A C 1
ATOM 1530 O O . THR A 1 185 ? 0.430 1.142 -10.138 1.00 96.94 185 THR A O 1
ATOM 1533 N N . ILE A 1 186 ? -0.112 1.146 -12.314 1.00 95.62 186 ILE A N 1
ATOM 1534 C CA . ILE A 1 186 ? -1.370 0.393 -12.137 1.00 95.62 186 ILE A CA 1
ATOM 1535 C C . ILE A 1 186 ? -1.083 -1.033 -11.657 1.00 95.62 186 ILE A C 1
ATOM 1537 O O . ILE A 1 186 ? -1.712 -1.496 -10.708 1.00 95.62 186 ILE A O 1
ATOM 1541 N N . SER A 1 187 ? -0.122 -1.718 -12.283 1.00 93.38 187 SER A N 1
ATOM 1542 C CA . SER A 1 187 ? 0.278 -3.072 -11.888 1.00 93.38 187 SER A CA 1
ATOM 1543 C C . SER A 1 187 ? 0.739 -3.100 -10.433 1.00 93.38 187 SER A C 1
ATOM 1545 O O . SER A 1 187 ? 0.354 -3.992 -9.677 1.00 93.38 187 SER A O 1
ATOM 1547 N N . LYS A 1 188 ? 1.514 -2.089 -10.022 1.00 93.81 188 LYS A N 1
ATOM 1548 C CA . LYS A 1 188 ? 1.990 -1.962 -8.649 1.00 93.81 188 LYS A CA 1
ATOM 1549 C C . LYS A 1 188 ? 0.854 -1.707 -7.661 1.00 93.81 188 LYS A C 1
ATOM 1551 O O . LYS A 1 188 ? 0.823 -2.320 -6.599 1.00 93.81 188 LYS A O 1
ATOM 1556 N N . LEU A 1 189 ? -0.120 -0.876 -8.032 1.00 94.44 189 LEU A N 1
ATOM 1557 C CA . LEU A 1 189 ? -1.314 -0.651 -7.218 1.00 94.44 189 LEU A CA 1
ATOM 1558 C C . LEU A 1 189 ? -2.113 -1.944 -7.009 1.00 94.44 189 LEU A C 1
ATOM 1560 O O . LEU A 1 189 ? -2.476 -2.242 -5.875 1.00 94.44 189 LEU A O 1
ATOM 1564 N N . ILE A 1 190 ? -2.355 -2.717 -8.073 1.00 90.75 190 ILE A N 1
ATOM 1565 C CA . ILE A 1 190 ? -3.057 -4.011 -7.997 1.00 90.75 190 ILE A CA 1
ATOM 1566 C C . ILE A 1 190 ? -2.335 -4.953 -7.030 1.00 90.75 190 ILE A C 1
ATOM 1568 O O . ILE A 1 190 ? -2.959 -5.533 -6.144 1.00 90.75 190 ILE A O 1
ATOM 1572 N N . GLU A 1 191 ? -1.012 -5.071 -7.166 1.00 90.12 191 GLU A N 1
ATOM 1573 C CA . GLU A 1 191 ? -0.184 -5.884 -6.277 1.00 90.12 191 GLU A CA 1
ATOM 1574 C C . GLU A 1 191 ? -0.336 -5.483 -4.806 1.00 90.12 191 GLU A C 1
ATOM 1576 O O . GLU A 1 191 ? -0.606 -6.348 -3.973 1.00 90.12 191 GLU A O 1
ATOM 1581 N N . CYS A 1 192 ? -0.171 -4.197 -4.490 1.00 91.50 192 CYS A N 1
ATOM 1582 C CA . CYS A 1 192 ? -0.249 -3.706 -3.118 1.00 91.50 192 CYS A CA 1
ATOM 1583 C C . CYS A 1 192 ? -1.642 -3.911 -2.521 1.00 91.50 192 CYS A C 1
ATOM 1585 O O . CYS A 1 192 ? -1.773 -4.386 -1.397 1.00 91.50 192 CYS A O 1
ATOM 1587 N N . VAL A 1 193 ? -2.689 -3.586 -3.282 1.00 89.56 193 VAL A N 1
ATOM 1588 C CA . VAL A 1 193 ? -4.078 -3.712 -2.825 1.00 89.56 193 VAL A CA 1
ATOM 1589 C C . VAL A 1 193 ? -4.438 -5.165 -2.531 1.00 89.56 193 VAL A C 1
ATOM 1591 O O . VAL A 1 193 ? -5.060 -5.419 -1.503 1.00 89.56 193 VAL A O 1
ATOM 1594 N N . ASN A 1 194 ? -4.007 -6.104 -3.377 1.00 85.44 194 ASN A N 1
ATOM 1595 C CA . ASN A 1 194 ? -4.226 -7.533 -3.152 1.00 85.44 194 ASN A CA 1
ATOM 1596 C C . ASN A 1 194 ? -3.398 -8.059 -1.970 1.00 85.44 194 ASN A C 1
ATOM 1598 O O . ASN A 1 194 ? -3.868 -8.894 -1.205 1.00 85.44 194 ASN A O 1
ATOM 1602 N N . TYR A 1 195 ? -2.153 -7.599 -1.816 1.00 87.56 195 TYR A N 1
ATOM 1603 C CA . TYR A 1 195 ? -1.270 -8.059 -0.743 1.00 87.56 195 TYR A CA 1
ATOM 1604 C C . TYR A 1 195 ? -1.751 -7.612 0.646 1.00 87.56 195 TYR A C 1
ATOM 1606 O O . TYR A 1 195 ? -1.725 -8.414 1.574 1.00 87.56 195 TYR A O 1
ATOM 1614 N N . TYR A 1 196 ? -2.241 -6.375 0.770 1.00 86.62 196 TYR A N 1
ATOM 1615 C CA . TYR A 1 196 ? -2.776 -5.828 2.025 1.00 86.62 196 TYR A CA 1
ATOM 1616 C C . TYR A 1 196 ? -4.282 -6.095 2.230 1.00 86.62 196 TYR A C 1
ATOM 1618 O O . TYR A 1 196 ? -4.881 -5.536 3.149 1.00 86.62 196 TYR A O 1
ATOM 1626 N N . GLU A 1 197 ? -4.921 -6.891 1.361 1.00 83.50 197 GLU A N 1
ATOM 1627 C CA . GLU A 1 197 ? -6.364 -7.207 1.398 1.00 83.50 197 GLU A CA 1
ATOM 1628 C C . GLU A 1 197 ? -7.277 -5.954 1.420 1.00 83.50 197 GLU A C 1
ATOM 1630 O O . GLU A 1 197 ? -8.310 -5.882 2.102 1.00 83.50 197 GLU A O 1
ATOM 1635 N N . GLN A 1 198 ? -6.884 -4.916 0.672 1.00 84.38 198 GLN A N 1
ATOM 1636 C CA . GLN A 1 198 ? -7.544 -3.606 0.637 1.00 84.38 198 GLN A CA 1
ATOM 1637 C C . GLN A 1 198 ? -8.520 -3.445 -0.540 1.00 84.38 198 GLN A C 1
ATOM 1639 O O . GLN A 1 198 ? -9.012 -2.339 -0.786 1.00 84.38 198 GLN A O 1
ATOM 1644 N N . GLU A 1 199 ? -8.849 -4.514 -1.272 1.00 81.69 199 GLU A N 1
ATOM 1645 C CA . GLU A 1 199 ? -9.651 -4.471 -2.505 1.00 81.69 199 GLU A CA 1
ATOM 1646 C C . GLU A 1 199 ? -10.977 -3.747 -2.281 1.00 81.69 199 GLU A C 1
ATOM 1648 O O . GLU A 1 199 ? -11.412 -2.954 -3.111 1.00 81.69 199 GLU A O 1
ATOM 1653 N N . LYS A 1 200 ? -11.592 -3.941 -1.108 1.00 75.25 200 LYS A N 1
ATOM 1654 C CA . LYS A 1 200 ? -12.868 -3.314 -0.728 1.00 75.25 200 LYS A CA 1
ATOM 1655 C C . LYS A 1 200 ? -12.857 -1.786 -0.812 1.00 75.25 200 LYS A C 1
ATOM 1657 O O . LYS A 1 200 ? -13.918 -1.208 -1.032 1.00 75.25 200 LYS A O 1
ATOM 1662 N N . ARG A 1 201 ? -11.696 -1.141 -0.662 1.00 78.06 201 ARG A N 1
ATOM 1663 C CA . ARG A 1 201 ? -11.537 0.320 -0.771 1.00 78.06 201 ARG A CA 1
ATOM 1664 C C . ARG A 1 201 ? -11.567 0.823 -2.209 1.00 78.06 201 ARG A C 1
ATOM 1666 O O . ARG A 1 201 ? -11.869 1.988 -2.424 1.00 78.06 201 ARG A O 1
ATOM 1673 N N . PHE A 1 202 ? -11.235 -0.044 -3.159 1.00 77.50 202 PHE A N 1
ATOM 1674 C CA . PHE A 1 202 ? -11.123 0.256 -4.588 1.00 77.50 202 PHE A CA 1
ATOM 1675 C C . PHE A 1 202 ? -12.149 -0.514 -5.417 1.00 77.50 202 PHE A C 1
ATOM 1677 O O . PHE A 1 202 ? -12.139 -0.488 -6.645 1.00 77.50 202 PHE A O 1
ATOM 1684 N N . ILE A 1 203 ? -13.073 -1.196 -4.754 1.00 65.25 203 ILE A N 1
ATOM 1685 C CA . ILE A 1 203 ? -14.372 -1.471 -5.337 1.00 65.25 203 ILE A CA 1
ATOM 1686 C C . ILE A 1 203 ? -15.107 -0.138 -5.341 1.00 65.25 203 ILE A C 1
ATOM 1688 O O . ILE A 1 203 ? -14.923 0.686 -4.452 1.00 65.25 203 ILE A O 1
ATOM 1692 N N . GLU A 1 204 ? -15.929 0.089 -6.352 1.00 55.47 204 GLU A N 1
ATOM 1693 C CA . GLU A 1 204 ? -16.719 1.299 -6.514 1.00 55.47 204 GLU A CA 1
ATOM 1694 C C . GLU A 1 204 ? -17.702 1.497 -5.339 1.00 55.47 204 GLU A C 1
ATOM 1696 O O . GLU A 1 204 ? -18.900 1.255 -5.441 1.00 55.47 204 GLU A O 1
ATOM 1701 N N . ALA A 1 205 ? -17.200 1.968 -4.195 1.00 41.06 205 ALA A N 1
ATOM 1702 C CA . ALA A 1 205 ? -17.939 2.241 -2.963 1.00 41.06 205 ALA A CA 1
ATOM 1703 C C . ALA A 1 205 ? -18.733 3.562 -3.040 1.00 41.06 205 ALA A C 1
ATOM 1705 O O . ALA A 1 205 ? -19.201 4.101 -2.041 1.00 41.06 205 ALA A O 1
ATOM 1706 N N . LYS A 1 206 ? -18.946 4.067 -4.261 1.00 40.34 206 LYS A N 1
ATOM 1707 C CA . LYS A 1 206 ? -20.019 5.005 -4.622 1.00 40.34 206 LYS A CA 1
ATOM 1708 C C . LYS A 1 206 ? -20.871 4.490 -5.784 1.00 40.34 206 LYS A C 1
ATOM 1710 O O . LYS A 1 206 ? -21.507 5.271 -6.484 1.00 40.34 206 LYS A O 1
ATOM 1715 N N . MET A 1 207 ? -20.927 3.175 -5.963 1.00 35.78 207 MET A N 1
ATOM 1716 C CA . MET A 1 207 ? -21.998 2.523 -6.688 1.00 35.78 207 MET A CA 1
ATOM 1717 C C . MET A 1 207 ? -22.854 1.731 -5.705 1.00 35.78 207 MET A C 1
ATOM 1719 O O . MET A 1 207 ? -22.733 0.517 -5.551 1.00 35.78 207 MET A O 1
ATOM 1723 N N . SER A 1 208 ? -23.894 2.401 -5.227 1.00 38.22 208 SER A N 1
ATOM 1724 C CA . SER A 1 208 ? -25.213 1.803 -5.007 1.00 38.22 208 SER A CA 1
ATOM 1725 C C . SER A 1 208 ? -25.802 1.133 -6.281 1.00 38.22 208 SER A C 1
ATOM 1727 O O . SER A 1 208 ? -27.014 0.984 -6.400 1.00 38.22 208 SER A O 1
ATOM 1729 N N . SER A 1 209 ? -24.971 0.732 -7.256 1.00 41.62 209 SER A N 1
ATOM 1730 C CA . SER A 1 209 ? -25.359 0.367 -8.623 1.00 41.62 209 SER A CA 1
ATOM 1731 C C . SER A 1 209 ? -24.610 -0.805 -9.259 1.00 41.62 209 SER A C 1
ATOM 1733 O O . SER A 1 209 ? -25.020 -1.210 -10.350 1.00 41.62 209 SER A O 1
ATOM 1735 N N . LYS A 1 210 ? -23.658 -1.489 -8.595 1.00 45.56 210 LYS A N 1
ATOM 1736 C CA . LYS A 1 210 ? -23.544 -2.933 -8.881 1.00 45.56 210 LYS A CA 1
ATOM 1737 C C . LYS A 1 210 ? -24.707 -3.586 -8.149 1.00 45.56 210 LYS A C 1
ATOM 1739 O O . LYS A 1 210 ? -24.566 -4.106 -7.046 1.00 45.56 210 LYS A O 1
ATOM 1744 N N . LEU A 1 211 ? -25.873 -3.465 -8.786 1.00 53.81 211 LEU A N 1
ATOM 1745 C CA . LEU A 1 211 ? -27.016 -4.306 -8.511 1.00 53.81 211 LEU A CA 1
ATOM 1746 C C . LEU A 1 211 ? -26.452 -5.730 -8.432 1.00 53.81 211 LEU A C 1
ATOM 1748 O O . LEU A 1 211 ? -25.737 -6.179 -9.345 1.00 53.81 211 LEU A O 1
ATOM 1752 N N . THR A 1 212 ? -26.665 -6.394 -7.306 1.00 63.62 212 THR A N 1
ATOM 1753 C CA . THR A 1 212 ? -26.386 -7.814 -7.166 1.00 63.62 212 THR A CA 1
ATOM 1754 C C . THR A 1 212 ? -27.106 -8.591 -8.273 1.00 63.62 212 THR A C 1
ATOM 1756 O O . THR A 1 212 ? -27.941 -8.039 -8.998 1.00 63.62 212 THR A O 1
ATOM 1759 N N . HIS A 1 213 ? -26.772 -9.863 -8.490 1.00 64.00 213 HIS A N 1
ATOM 1760 C CA . HIS A 1 213 ? -27.414 -10.607 -9.578 1.00 64.00 213 HIS A CA 1
ATOM 1761 C C . HIS A 1 213 ? -28.948 -10.609 -9.426 1.00 64.00 213 HIS A C 1
ATOM 1763 O O . HIS A 1 213 ? -29.668 -10.431 -10.409 1.00 64.00 213 HIS A O 1
ATOM 1769 N N . SER A 1 214 ? -29.410 -10.671 -8.177 1.00 70.19 214 SER A N 1
ATOM 1770 C CA . SER A 1 214 ? -30.814 -10.624 -7.764 1.00 70.19 214 SER A CA 1
ATOM 1771 C C . SER A 1 214 ? -31.445 -9.228 -7.827 1.00 70.19 214 SER A C 1
ATOM 1773 O O . SER A 1 214 ? -32.660 -9.129 -7.948 1.00 70.19 214 SER A O 1
ATOM 1775 N N . GLU A 1 215 ? -30.647 -8.152 -7.784 1.00 67.38 215 GLU A N 1
ATOM 1776 C CA . GLU A 1 215 ? -31.112 -6.787 -8.081 1.00 67.38 215 GLU A CA 1
ATOM 1777 C C . GLU A 1 215 ? -31.150 -6.509 -9.601 1.00 67.38 215 GLU A C 1
ATOM 1779 O O . GLU A 1 215 ? -31.898 -5.644 -10.056 1.00 67.38 215 GLU A O 1
ATOM 1784 N N . LYS A 1 216 ? -30.331 -7.209 -10.404 1.00 60.62 216 LYS A N 1
ATOM 1785 C CA . LYS A 1 216 ? -30.268 -7.052 -11.874 1.00 60.62 216 LYS A CA 1
ATOM 1786 C C . LYS A 1 216 ? -31.373 -7.804 -12.600 1.00 60.62 216 LYS A C 1
ATOM 1788 O O . LYS A 1 216 ? -31.848 -7.344 -13.639 1.00 60.62 216 LYS A O 1
ATOM 1793 N N . TYR A 1 217 ? -31.731 -8.976 -12.094 1.00 61.00 217 TYR A N 1
ATOM 1794 C CA . TYR A 1 217 ? -32.658 -9.893 -12.735 1.00 61.00 217 TYR A CA 1
ATOM 1795 C C . TYR A 1 217 ? -33.682 -10.372 -11.716 1.00 61.00 217 TYR A C 1
ATOM 1797 O O . TYR A 1 217 ? -33.318 -10.712 -10.598 1.00 61.00 217 TYR A O 1
ATOM 1805 N N . VAL A 1 218 ? -34.947 -10.472 -12.132 1.00 72.50 218 VAL A N 1
ATOM 1806 C CA . VAL A 1 218 ? -35.962 -11.192 -11.355 1.00 72.50 218 VAL A CA 1
ATOM 1807 C C . VAL A 1 218 ? -35.664 -12.678 -11.500 1.00 72.50 218 VAL A C 1
ATOM 1809 O O . VAL A 1 218 ? -35.991 -13.301 -12.517 1.00 72.50 218 VAL A O 1
ATOM 1812 N N . LEU A 1 219 ? -34.965 -13.230 -10.515 1.00 72.25 219 LEU A N 1
ATOM 1813 C CA . LEU A 1 219 ? -34.577 -14.630 -10.508 1.00 72.25 219 LEU A CA 1
ATOM 1814 C C . LEU A 1 219 ? -35.783 -15.498 -10.155 1.00 72.25 219 LEU A C 1
ATOM 1816 O O . LEU A 1 219 ? -36.659 -15.128 -9.377 1.00 72.25 219 LEU A O 1
ATOM 1820 N N . LYS A 1 220 ? -35.847 -16.697 -10.728 1.00 75.06 220 LYS A N 1
ATOM 1821 C CA . LYS A 1 220 ? -36.868 -17.659 -10.328 1.00 75.06 220 LYS A CA 1
ATOM 1822 C C . LYS A 1 220 ? -36.421 -18.292 -9.011 1.00 75.06 220 LYS A C 1
ATOM 1824 O O . LYS A 1 220 ? -35.487 -19.091 -9.018 1.00 75.06 220 LYS A O 1
ATOM 1829 N N . SER A 1 221 ? -37.087 -17.954 -7.903 1.00 67.62 221 SER A N 1
ATOM 1830 C CA . SER A 1 221 ? -36.663 -18.331 -6.543 1.00 67.62 221 SER A CA 1
ATOM 1831 C C . SER A 1 221 ? -36.394 -19.830 -6.373 1.00 67.62 221 SER A C 1
ATOM 1833 O O . SER A 1 221 ? -35.506 -20.200 -5.621 1.00 67.62 221 SER A O 1
ATOM 1835 N N . SER A 1 222 ? -37.100 -20.700 -7.108 1.00 68.75 222 SER A N 1
ATOM 1836 C CA . SER A 1 222 ? -36.889 -22.155 -7.048 1.00 68.75 222 SER A CA 1
ATOM 1837 C C . SER A 1 222 ? -35.529 -22.634 -7.568 1.00 68.75 222 SER A C 1
ATOM 1839 O O . SER A 1 222 ? -35.127 -23.738 -7.223 1.00 68.75 222 SER A O 1
ATOM 1841 N N . ASP A 1 223 ? -34.856 -21.845 -8.412 1.00 72.75 223 ASP A N 1
ATOM 1842 C CA . ASP A 1 223 ? -33.682 -22.284 -9.180 1.00 72.75 223 ASP A CA 1
ATOM 1843 C C . ASP A 1 223 ? -32.401 -21.501 -8.805 1.00 72.75 223 ASP A C 1
ATOM 1845 O O . ASP A 1 223 ? -31.310 -21.902 -9.200 1.00 72.75 223 ASP A O 1
ATOM 1849 N N . ALA A 1 224 ? -32.512 -20.391 -8.060 1.00 78.69 224 ALA A N 1
ATOM 1850 C CA . ALA A 1 224 ? -31.401 -19.464 -7.785 1.00 78.69 224 ALA A CA 1
ATOM 1851 C C . ALA A 1 224 ? -31.343 -18.967 -6.325 1.00 78.69 224 ALA A C 1
ATOM 1853 O O . ALA A 1 224 ? -30.826 -17.884 -6.051 1.00 78.69 224 ALA A O 1
ATOM 1854 N N . ILE A 1 225 ? -31.892 -19.739 -5.384 1.00 83.25 225 ILE A N 1
ATOM 1855 C CA . ILE A 1 225 ? -32.077 -19.309 -3.991 1.00 83.25 225 ILE A CA 1
ATOM 1856 C C . ILE A 1 225 ? -30.764 -18.950 -3.286 1.00 83.25 225 ILE A C 1
ATOM 1858 O O . ILE A 1 225 ? -30.686 -17.916 -2.629 1.00 83.25 225 ILE A O 1
ATOM 1862 N N . THR A 1 226 ? -29.710 -19.730 -3.527 1.00 83.12 226 THR A N 1
ATOM 1863 C CA . THR A 1 226 ? -28.374 -19.508 -2.964 1.00 83.12 226 THR A CA 1
ATOM 1864 C C . THR A 1 226 ? -27.772 -18.184 -3.427 1.00 83.12 226 THR A C 1
ATOM 1866 O O . THR A 1 226 ? -27.215 -17.445 -2.623 1.00 83.12 226 THR A O 1
ATOM 1869 N N . GLN A 1 227 ? -27.956 -17.817 -4.702 1.00 81.94 227 GLN A N 1
ATOM 1870 C CA . GLN A 1 227 ? -27.499 -16.523 -5.217 1.00 81.94 227 GLN A CA 1
ATOM 1871 C C . GLN A 1 227 ? -28.250 -15.357 -4.557 1.00 81.94 227 GLN A C 1
ATOM 1873 O O . GLN A 1 227 ? -27.640 -14.339 -4.242 1.00 81.94 227 GLN A O 1
ATOM 1878 N N . ILE A 1 228 ? -29.558 -15.510 -4.321 1.00 86.25 228 ILE A N 1
ATOM 1879 C CA . ILE A 1 228 ? -30.384 -14.496 -3.647 1.00 86.25 228 ILE A CA 1
ATOM 1880 C C . ILE A 1 228 ? -29.925 -14.305 -2.195 1.00 86.25 228 ILE A C 1
ATOM 1882 O O . ILE A 1 228 ? -29.770 -13.171 -1.742 1.00 86.25 228 ILE A O 1
ATOM 1886 N N . ILE A 1 229 ? -29.664 -15.400 -1.476 1.00 89.00 229 ILE A N 1
ATOM 1887 C CA . ILE A 1 229 ? -29.139 -15.373 -0.103 1.00 89.00 229 ILE A CA 1
ATOM 1888 C C . ILE A 1 229 ? -27.769 -14.684 -0.063 1.00 89.00 229 ILE A C 1
ATOM 1890 O O . ILE A 1 229 ? -27.564 -13.777 0.746 1.00 89.00 229 ILE A O 1
ATOM 1894 N N . ASP A 1 230 ? -26.859 -15.055 -0.964 1.00 88.19 230 ASP A N 1
ATOM 1895 C CA . ASP A 1 230 ? -25.519 -14.467 -1.058 1.00 88.19 230 ASP A CA 1
ATOM 1896 C C . ASP A 1 230 ? -25.564 -12.962 -1.321 1.00 88.19 230 ASP A C 1
ATOM 1898 O O . ASP A 1 230 ? -24.833 -12.190 -0.694 1.00 88.19 230 ASP A O 1
ATOM 1902 N N . ASP A 1 231 ? -26.454 -12.538 -2.213 1.00 84.81 231 ASP A N 1
ATOM 1903 C CA . ASP A 1 231 ? -26.642 -11.142 -2.580 1.00 84.81 231 ASP A CA 1
ATOM 1904 C C . ASP A 1 231 ? -27.163 -10.302 -1.399 1.00 84.81 231 ASP A C 1
ATOM 1906 O O . ASP A 1 231 ? -26.615 -9.233 -1.119 1.00 84.81 231 ASP A O 1
ATOM 1910 N N . ILE A 1 232 ? -28.172 -10.789 -0.664 1.00 90.56 232 ILE A N 1
ATOM 1911 C CA . ILE A 1 232 ? -28.708 -10.102 0.527 1.00 90.56 232 ILE A CA 1
ATOM 1912 C C . ILE A 1 232 ? -27.655 -10.049 1.637 1.00 90.56 232 ILE A C 1
ATOM 1914 O O . ILE A 1 232 ? -27.430 -8.988 2.223 1.00 90.56 232 ILE A O 1
ATOM 1918 N N . TYR A 1 233 ? -26.985 -11.170 1.917 1.00 91.31 233 TYR A N 1
ATOM 1919 C CA . TYR A 1 233 ? -25.939 -11.244 2.936 1.00 91.31 233 TYR A CA 1
ATOM 1920 C C . TYR A 1 233 ? -24.790 -10.273 2.640 1.00 91.31 233 TYR A C 1
ATOM 1922 O O . TYR A 1 233 ? -24.345 -9.539 3.525 1.00 91.31 233 TYR A O 1
ATOM 1930 N N . LYS A 1 234 ? -24.345 -10.209 1.379 1.00 85.44 234 LYS A N 1
ATOM 1931 C CA . LYS A 1 234 ? -23.295 -9.287 0.937 1.00 85.44 234 LYS A CA 1
ATOM 1932 C C . LYS A 1 234 ? -23.699 -7.827 1.140 1.00 85.44 234 LYS A C 1
ATOM 1934 O O . LYS A 1 234 ? -22.895 -7.053 1.654 1.00 85.44 234 LYS A O 1
ATOM 1939 N N . LEU A 1 235 ? -24.934 -7.463 0.791 1.00 83.12 235 LEU A N 1
ATOM 1940 C CA . LEU A 1 235 ? -25.461 -6.113 1.014 1.00 83.12 235 LEU A CA 1
ATOM 1941 C C . LEU A 1 235 ? -25.522 -5.761 2.509 1.00 83.12 235 LEU A C 1
ATOM 1943 O O . LEU A 1 235 ? -25.095 -4.675 2.896 1.00 83.12 235 LEU A O 1
ATOM 1947 N N . LEU A 1 236 ? -25.967 -6.686 3.365 1.00 87.12 236 LEU A N 1
ATOM 1948 C CA . LEU A 1 236 ? -25.977 -6.480 4.818 1.00 87.12 236 LEU A CA 1
ATOM 1949 C C . LEU A 1 236 ? -24.567 -6.283 5.392 1.00 87.12 236 LEU A C 1
ATOM 1951 O O . LEU A 1 236 ? -24.352 -5.369 6.185 1.00 87.12 236 LEU A O 1
ATOM 1955 N N . LYS A 1 237 ? -23.582 -7.079 4.955 1.00 84.94 237 LYS A N 1
ATOM 1956 C CA . LYS A 1 237 ? -22.172 -6.910 5.358 1.00 84.94 237 LYS A CA 1
ATOM 1957 C C . LYS A 1 237 ? -21.556 -5.596 4.865 1.00 84.94 237 LYS A C 1
ATOM 1959 O O . LYS A 1 237 ? -20.598 -5.121 5.466 1.00 84.94 237 LYS A O 1
ATOM 1964 N N . MET A 1 238 ? -22.113 -5.001 3.809 1.00 75.44 238 MET A N 1
ATOM 1965 C CA . MET A 1 238 ? -21.768 -3.663 3.310 1.00 75.44 238 MET A CA 1
ATOM 1966 C C . MET A 1 238 ? -22.558 -2.536 3.996 1.00 75.44 238 MET A C 1
ATOM 1968 O O . MET A 1 238 ? -22.394 -1.377 3.630 1.00 75.44 238 MET A O 1
ATOM 1972 N N . ASN A 1 239 ? -23.395 -2.853 4.991 1.00 81.12 239 ASN A N 1
ATOM 1973 C CA . ASN A 1 239 ? -24.279 -1.911 5.684 1.00 81.12 239 ASN A CA 1
ATOM 1974 C C . ASN A 1 239 ? -25.340 -1.249 4.766 1.00 81.12 239 ASN A C 1
ATOM 1976 O O . ASN A 1 239 ? -25.872 -0.185 5.075 1.00 81.12 239 ASN A O 1
ATOM 1980 N N . GLU A 1 240 ? -25.690 -1.898 3.648 1.00 81.00 240 GLU A N 1
ATOM 1981 C CA . GLU A 1 240 ? -26.694 -1.464 2.660 1.00 81.00 240 GLU A CA 1
ATOM 1982 C C . GLU A 1 240 ? -28.096 -2.015 3.004 1.00 81.00 240 GLU A C 1
ATOM 1984 O O . GLU A 1 240 ? -28.759 -2.691 2.207 1.00 81.00 240 GLU A O 1
ATOM 1989 N N . CYS A 1 241 ? -28.556 -1.747 4.231 1.00 85.44 241 CYS A N 1
ATOM 1990 C CA . CYS A 1 241 ? -29.746 -2.368 4.829 1.00 85.44 241 CYS A CA 1
ATOM 1991 C C . CYS A 1 241 ? -31.053 -2.131 4.050 1.00 85.44 241 CYS A C 1
ATOM 1993 O O . CYS A 1 241 ? -31.934 -2.988 4.054 1.00 85.44 241 CYS A O 1
ATOM 1995 N N . GLU A 1 242 ? -31.218 -0.994 3.372 1.00 85.19 242 GLU A N 1
ATOM 1996 C CA . GLU A 1 242 ? -32.433 -0.748 2.581 1.00 85.19 242 GLU A CA 1
ATOM 1997 C C . GLU A 1 242 ? -32.482 -1.594 1.304 1.00 85.19 242 GLU A C 1
ATOM 1999 O O . GLU A 1 242 ? -33.546 -2.074 0.910 1.00 85.19 242 GLU A O 1
ATOM 2004 N N . ARG A 1 243 ? -31.333 -1.793 0.649 1.00 84.44 243 ARG A N 1
ATOM 2005 C CA . ARG A 1 243 ? -31.231 -2.597 -0.579 1.00 84.44 243 ARG A CA 1
ATOM 2006 C C . ARG A 1 243 ? -31.407 -4.077 -0.276 1.00 84.44 243 ARG A C 1
ATOM 2008 O O . ARG A 1 243 ? -32.189 -4.750 -0.943 1.00 84.44 243 ARG A O 1
ATOM 2015 N N . ALA A 1 244 ? -30.748 -4.552 0.779 1.00 88.75 244 ALA A N 1
ATOM 2016 C CA . ALA A 1 244 ? -30.931 -5.906 1.281 1.00 88.75 244 ALA A CA 1
ATOM 2017 C C . ALA A 1 244 ? -32.399 -6.181 1.654 1.00 88.75 244 ALA A C 1
ATOM 2019 O O . ALA A 1 244 ? -32.929 -7.229 1.289 1.00 88.75 244 ALA A O 1
ATOM 2020 N N . TYR A 1 245 ? -33.085 -5.222 2.290 1.00 90.69 245 TYR A N 1
ATOM 2021 C CA . TYR A 1 245 ? -34.504 -5.361 2.625 1.00 90.69 245 TYR A CA 1
ATOM 2022 C C . TYR A 1 245 ? -35.395 -5.484 1.384 1.00 90.69 245 TYR A C 1
ATOM 2024 O O . TYR A 1 245 ? -36.295 -6.316 1.377 1.00 90.69 245 TYR A O 1
ATOM 2032 N N . LYS A 1 246 ? -35.138 -4.708 0.320 1.00 88.69 246 LYS A N 1
ATOM 2033 C CA . LYS A 1 246 ? -35.911 -4.808 -0.933 1.00 88.69 246 LYS A CA 1
ATOM 2034 C C . LYS A 1 246 ? -35.836 -6.203 -1.543 1.00 88.69 246 LYS A C 1
ATOM 2036 O O . LYS A 1 246 ? -36.872 -6.757 -1.887 1.00 88.69 246 LYS A O 1
ATOM 2041 N N . LEU A 1 247 ? -34.636 -6.778 -1.632 1.00 87.75 247 LEU A N 1
ATOM 2042 C CA . LEU A 1 247 ? -34.462 -8.154 -2.106 1.00 87.75 247 LEU A CA 1
ATOM 2043 C C . LEU A 1 247 ? -35.131 -9.162 -1.168 1.00 87.75 247 LEU A C 1
ATOM 2045 O O . LEU A 1 247 ? -35.793 -10.091 -1.623 1.00 87.75 247 LEU A O 1
ATOM 2049 N N . TYR A 1 248 ? -34.977 -8.978 0.143 1.00 90.25 248 TYR A N 1
ATOM 2050 C CA . TYR A 1 248 ? -35.605 -9.852 1.123 1.00 90.25 248 TYR A CA 1
ATOM 2051 C C . TYR A 1 248 ? -37.136 -9.855 0.984 1.00 90.25 248 TYR A C 1
ATOM 2053 O O . TYR A 1 248 ? -37.747 -10.918 0.913 1.00 90.25 248 TYR A O 1
ATOM 2061 N N . ASP A 1 249 ? -37.757 -8.679 0.882 1.00 88.56 249 ASP A N 1
ATOM 2062 C CA . ASP A 1 249 ? -39.200 -8.535 0.679 1.00 88.56 249 ASP A CA 1
ATOM 2063 C C . ASP A 1 249 ? -39.637 -9.090 -0.688 1.00 88.56 249 ASP A C 1
ATOM 2065 O O . ASP A 1 249 ? -40.625 -9.816 -0.774 1.00 88.56 249 ASP A O 1
ATOM 2069 N N . GLU A 1 250 ? -38.875 -8.850 -1.756 1.00 85.31 250 GLU A N 1
ATOM 2070 C CA . GLU A 1 250 ? -39.196 -9.354 -3.097 1.00 85.31 250 GLU A CA 1
ATOM 2071 C C . GLU A 1 250 ? -39.221 -10.889 -3.161 1.00 85.31 250 GLU A C 1
ATOM 2073 O O . GLU A 1 250 ? -40.167 -11.472 -3.698 1.00 85.31 250 GLU A O 1
ATOM 2078 N N . TYR A 1 251 ? -38.216 -11.551 -2.584 1.00 84.75 251 TYR A N 1
ATOM 2079 C CA . TYR A 1 251 ? -38.035 -12.996 -2.740 1.00 84.75 251 TYR A CA 1
ATOM 2080 C C . TYR A 1 251 ? -38.593 -13.833 -1.582 1.00 84.75 251 TYR A C 1
ATOM 2082 O O . TYR A 1 251 ? -38.985 -14.980 -1.812 1.00 84.75 251 TYR A O 1
ATOM 2090 N N . PHE A 1 252 ? -38.683 -13.276 -0.369 1.00 84.06 252 PHE A N 1
ATOM 2091 C CA . PHE A 1 252 ? -39.054 -14.012 0.848 1.00 84.06 252 PHE A CA 1
ATOM 2092 C C . PHE A 1 252 ? -40.307 -13.477 1.570 1.00 84.06 252 PHE A C 1
ATOM 2094 O O . PHE A 1 252 ? -40.726 -14.053 2.572 1.00 84.06 252 PHE A O 1
ATOM 2101 N N . SER A 1 253 ? -40.998 -12.444 1.062 1.00 78.81 253 SER A N 1
ATOM 2102 C CA . SER A 1 253 ? -42.294 -12.015 1.643 1.00 78.81 253 SER A CA 1
ATOM 2103 C C . SER A 1 253 ? -43.406 -13.064 1.507 1.00 78.81 253 SER A C 1
ATOM 2105 O O . SER A 1 253 ? -44.296 -13.156 2.353 1.00 78.81 253 SER A O 1
ATOM 2107 N N . SER A 1 254 ? -43.369 -13.855 0.430 1.00 68.44 254 SER A N 1
ATOM 2108 C CA . SER A 1 254 ? -44.358 -14.900 0.117 1.00 68.44 254 SER A CA 1
ATOM 2109 C C . SER A 1 254 ? -43.845 -16.325 0.348 1.00 68.44 254 SER A C 1
ATOM 2111 O O . SER A 1 254 ? -44.621 -17.282 0.283 1.00 68.44 254 SER A O 1
ATOM 2113 N N . LEU A 1 255 ? -42.551 -16.461 0.640 1.00 69.38 255 LEU A N 1
ATOM 2114 C CA . LEU A 1 255 ? -41.848 -17.716 0.849 1.00 69.38 255 LEU A CA 1
ATOM 2115 C C . LEU A 1 255 ? -40.991 -17.569 2.108 1.00 69.38 255 LEU A C 1
ATOM 2117 O O . LEU A 1 255 ? -40.028 -16.816 2.107 1.00 69.38 255 LEU A O 1
ATOM 2121 N N . GLU A 1 256 ? -41.348 -18.265 3.185 1.00 70.56 256 GLU A N 1
ATOM 2122 C CA . GLU A 1 256 ? -40.553 -18.229 4.419 1.00 70.56 256 GLU A CA 1
ATOM 2123 C C . GLU A 1 256 ? -39.127 -18.717 4.122 1.00 70.56 256 GLU A C 1
ATOM 2125 O O . GLU A 1 256 ? -38.949 -19.843 3.653 1.00 70.56 256 GLU A O 1
ATOM 2130 N N . ILE A 1 257 ? -38.123 -17.866 4.366 1.00 75.06 257 ILE A N 1
ATOM 2131 C CA . ILE A 1 257 ? -36.705 -18.156 4.094 1.00 75.06 257 ILE A CA 1
ATOM 2132 C C . ILE A 1 257 ? -36.236 -19.415 4.841 1.00 75.06 257 ILE A C 1
ATOM 2134 O O . ILE A 1 257 ? -35.406 -20.161 4.346 1.00 75.06 257 ILE A O 1
ATOM 2138 N N . GLU A 1 258 ? -36.838 -19.746 5.987 1.00 65.75 258 GLU A N 1
ATOM 2139 C CA . GLU A 1 258 ? -36.576 -21.010 6.678 1.00 65.75 258 GLU A CA 1
ATOM 2140 C C . GLU A 1 258 ? -37.059 -22.264 5.925 1.00 65.75 258 GLU A C 1
ATOM 2142 O O . GLU A 1 258 ? -36.555 -23.359 6.159 1.00 65.75 258 GLU A O 1
ATOM 2147 N N . LYS A 1 259 ? -38.024 -22.146 5.005 1.00 68.94 259 LYS A N 1
ATOM 2148 C CA . LYS A 1 259 ? -38.533 -23.283 4.213 1.00 68.94 259 LYS A CA 1
ATOM 2149 C C . LYS A 1 259 ? -37.641 -23.627 3.023 1.00 68.94 259 LYS A C 1
ATOM 2151 O O . LYS A 1 259 ? -37.904 -24.616 2.342 1.00 68.94 259 LYS A O 1
ATOM 2156 N N . THR A 1 260 ? -36.618 -22.817 2.758 1.00 67.12 260 THR A N 1
ATOM 2157 C CA . THR A 1 260 ? -35.630 -23.052 1.697 1.00 67.12 260 THR A CA 1
ATOM 2158 C C . THR A 1 260 ? -34.491 -23.945 2.164 1.00 67.12 260 THR A C 1
ATOM 2160 O O . THR A 1 260 ? -33.662 -24.345 1.353 1.00 67.12 260 THR A O 1
ATOM 2163 N N . LEU A 1 261 ? -34.455 -24.256 3.461 1.00 65.19 261 LEU A N 1
ATOM 2164 C CA . LEU A 1 261 ? -33.459 -25.109 4.084 1.00 65.19 261 LEU A CA 1
ATOM 2165 C C . LEU A 1 261 ? -33.675 -26.560 3.630 1.00 65.19 261 LEU A C 1
ATOM 2167 O O . LEU A 1 261 ? -34.690 -27.180 3.953 1.00 65.19 261 LEU A O 1
ATOM 2171 N N . THR A 1 262 ? -32.729 -27.098 2.862 1.00 60.56 262 THR A N 1
ATOM 2172 C CA . THR A 1 262 ? -32.669 -28.524 2.519 1.00 60.56 262 THR A CA 1
ATOM 2173 C C . THR A 1 262 ? -31.720 -29.249 3.467 1.00 60.56 262 THR A C 1
ATOM 2175 O O . THR A 1 262 ? -30.659 -28.725 3.793 1.00 60.56 262 THR A O 1
ATOM 2178 N N . ASP A 1 263 ? -32.109 -30.450 3.889 1.00 53.97 263 ASP A N 1
ATOM 2179 C CA . ASP A 1 263 ? -31.389 -31.305 4.842 1.00 53.97 263 ASP A CA 1
ATOM 2180 C C . ASP A 1 263 ? -30.183 -31.983 4.155 1.00 53.97 263 ASP A C 1
ATOM 2182 O O . ASP A 1 263 ? -30.227 -33.163 3.803 1.00 53.97 263 ASP A O 1
ATOM 2186 N N . ASP A 1 264 ? -29.152 -31.195 3.832 1.00 59.12 264 ASP A N 1
ATOM 2187 C CA . ASP A 1 264 ? -27.912 -31.663 3.202 1.00 59.12 264 ASP A CA 1
ATOM 2188 C C . ASP A 1 264 ? -26.691 -31.046 3.908 1.00 59.12 264 ASP A C 1
ATOM 2190 O O . ASP A 1 264 ? -26.520 -29.823 3.936 1.00 59.12 264 ASP A O 1
ATOM 2194 N N . ASP A 1 265 ? -25.825 -31.899 4.466 1.00 53.78 265 ASP A N 1
ATOM 2195 C CA . ASP A 1 265 ? -24.622 -31.528 5.236 1.00 53.78 265 ASP A CA 1
ATOM 2196 C C . ASP A 1 265 ? -23.626 -30.660 4.436 1.00 53.78 265 ASP A C 1
ATOM 2198 O O . ASP A 1 265 ? -22.745 -30.013 5.007 1.00 53.78 265 ASP A O 1
ATOM 2202 N N . ALA A 1 266 ? -23.755 -30.615 3.106 1.00 53.84 266 ALA A N 1
ATOM 2203 C CA . ALA A 1 266 ? -22.894 -29.843 2.212 1.00 53.84 266 ALA A CA 1
ATOM 2204 C C . ALA A 1 266 ? -23.092 -28.308 2.279 1.00 53.84 266 ALA A C 1
ATOM 2206 O O . ALA A 1 266 ? -22.308 -27.584 1.664 1.00 53.84 266 ALA A O 1
ATOM 2207 N N . ASN A 1 267 ? -24.090 -27.798 3.020 1.00 69.38 267 ASN A N 1
ATOM 2208 C CA . ASN A 1 267 ? -24.567 -26.410 2.898 1.00 69.38 267 ASN A CA 1
ATOM 2209 C C . ASN A 1 267 ? -24.355 -25.476 4.116 1.00 69.38 267 ASN A C 1
ATOM 2211 O O . ASN A 1 267 ? -24.949 -24.401 4.160 1.00 69.38 267 ASN A O 1
ATOM 2215 N N . GLN A 1 268 ? -23.483 -25.799 5.082 1.00 77.25 268 GLN A N 1
ATOM 2216 C CA . GLN A 1 268 ? -23.293 -25.014 6.329 1.00 77.25 268 GLN A CA 1
ATOM 2217 C C . GLN A 1 268 ? -23.125 -23.486 6.137 1.00 77.25 268 GLN A C 1
ATOM 2219 O O . GLN A 1 268 ? -23.764 -22.705 6.839 1.00 77.25 268 GLN A O 1
ATOM 2224 N N . ASN A 1 269 ? -22.339 -23.046 5.148 1.00 83.88 269 ASN A N 1
ATOM 2225 C CA . ASN A 1 269 ? -22.124 -21.619 4.849 1.00 83.88 269 ASN A CA 1
ATOM 2226 C C . ASN A 1 269 ? -23.426 -20.895 4.439 1.00 83.88 269 ASN A C 1
ATOM 2228 O O . ASN A 1 269 ? -23.653 -19.740 4.786 1.00 83.88 269 ASN A O 1
ATOM 2232 N N . GLU A 1 270 ? -24.318 -21.570 3.713 1.00 84.69 270 GLU A N 1
ATOM 2233 C CA . GLU A 1 270 ? -25.613 -20.997 3.334 1.00 84.69 270 GLU A CA 1
ATOM 2234 C C . GLU A 1 270 ? -26.508 -20.807 4.569 1.00 84.69 270 GLU A C 1
ATOM 2236 O O . GLU A 1 270 ? -27.125 -19.754 4.725 1.00 84.69 270 GLU A O 1
ATOM 2241 N N . PHE A 1 271 ? -26.504 -21.764 5.506 1.00 84.00 271 PHE A N 1
ATOM 2242 C CA . PHE A 1 271 ? -27.230 -21.644 6.776 1.00 84.00 271 PHE A CA 1
ATOM 2243 C C . PHE A 1 271 ? -26.718 -20.482 7.636 1.00 84.00 271 PHE A C 1
ATOM 2245 O O . PHE A 1 271 ? -27.535 -19.745 8.191 1.00 84.00 271 PHE A O 1
ATOM 2252 N N . GLU A 1 272 ? -25.400 -20.273 7.714 1.00 88.81 272 GLU A N 1
ATOM 2253 C CA . GLU A 1 272 ? -24.812 -19.103 8.386 1.00 88.81 272 GLU A CA 1
ATOM 2254 C C . GLU A 1 272 ? -25.335 -17.794 7.778 1.00 88.81 272 GLU A C 1
ATOM 2256 O O . GLU A 1 272 ? -25.847 -16.924 8.488 1.00 88.81 272 GLU A O 1
ATOM 2261 N N . LYS A 1 273 ? -25.306 -17.664 6.449 1.00 91.25 273 LYS A N 1
ATOM 2262 C CA . LYS A 1 273 ? -25.818 -16.469 5.759 1.00 91.25 273 LYS A CA 1
ATOM 2263 C C . LYS A 1 273 ? -27.301 -16.234 6.039 1.00 91.25 273 LYS A C 1
ATOM 2265 O O . LYS A 1 273 ? -27.693 -15.102 6.325 1.00 91.25 273 LYS A O 1
ATOM 2270 N N . ILE A 1 274 ? -28.124 -17.284 6.014 1.00 88.88 274 ILE A N 1
ATOM 2271 C CA . ILE A 1 274 ? -29.556 -17.179 6.325 1.00 88.88 274 ILE A CA 1
ATOM 2272 C C . ILE A 1 274 ? -29.761 -16.738 7.778 1.00 88.88 274 ILE A C 1
ATOM 2274 O O . ILE A 1 274 ? -30.551 -15.828 8.026 1.00 88.88 274 ILE A O 1
ATOM 2278 N N . GLY A 1 275 ? -29.033 -17.320 8.735 1.00 89.19 275 GLY A N 1
ATOM 2279 C CA . GLY A 1 275 ? -29.093 -16.920 10.142 1.00 89.19 275 GLY A CA 1
ATOM 2280 C C . GLY A 1 275 ? -28.781 -15.437 10.345 1.00 89.19 275 GLY A C 1
ATOM 2281 O O . GLY A 1 275 ? -29.499 -14.736 11.067 1.00 89.19 275 GLY A O 1
ATOM 2282 N N . TYR A 1 276 ? -27.770 -14.937 9.630 1.00 92.81 276 TYR A N 1
ATOM 2283 C CA . TYR A 1 276 ? -27.406 -13.522 9.616 1.00 92.81 276 TYR A CA 1
ATOM 2284 C C . TYR A 1 276 ? -28.548 -12.642 9.079 1.00 92.81 276 TYR A C 1
ATOM 2286 O O . TYR A 1 276 ? -28.934 -11.663 9.719 1.00 92.81 276 TYR A O 1
ATOM 2294 N N . ILE A 1 277 ? -29.135 -13.004 7.933 1.00 92.94 277 ILE A N 1
ATOM 2295 C CA . ILE A 1 277 ? -30.244 -12.271 7.295 1.00 92.94 277 ILE A CA 1
ATOM 2296 C C . ILE A 1 277 ? -31.492 -12.259 8.188 1.00 92.94 277 ILE A C 1
ATOM 2298 O O . ILE A 1 277 ? -32.105 -11.208 8.398 1.00 92.94 277 ILE A O 1
ATOM 2302 N N . CYS A 1 278 ? -31.859 -13.413 8.750 1.00 89.75 278 CYS A N 1
ATOM 2303 C CA . CYS A 1 278 ? -33.020 -13.550 9.623 1.00 89.75 278 CYS A CA 1
ATOM 2304 C C . CYS A 1 278 ? -32.924 -12.631 10.839 1.00 89.75 278 CYS A C 1
ATOM 2306 O O . CYS A 1 278 ? -33.927 -12.035 11.223 1.00 89.75 278 CYS A O 1
ATOM 2308 N N . ARG A 1 279 ? -31.733 -12.429 11.417 1.00 90.94 279 ARG A N 1
ATOM 2309 C CA . ARG A 1 279 ? -31.585 -11.508 12.551 1.00 90.94 279 ARG A CA 1
ATOM 2310 C C . ARG A 1 279 ? -32.029 -10.081 12.221 1.00 90.94 279 ARG A C 1
ATOM 2312 O O . ARG A 1 279 ? -32.600 -9.426 13.094 1.00 90.94 279 ARG A O 1
ATOM 2319 N N . PHE A 1 280 ? -31.781 -9.625 10.991 1.00 92.12 280 PHE A N 1
ATOM 2320 C CA . PHE A 1 280 ? -32.160 -8.295 10.509 1.00 92.12 280 PHE A CA 1
ATOM 2321 C C . PHE A 1 280 ? -33.642 -8.194 10.135 1.00 92.12 280 PHE A C 1
ATOM 2323 O O . PHE A 1 280 ? -34.287 -7.209 10.491 1.00 92.12 280 PHE A O 1
ATOM 2330 N N . TYR A 1 281 ? -34.184 -9.186 9.420 1.00 90.62 281 TYR A N 1
ATOM 2331 C CA . TYR A 1 281 ? -35.492 -9.040 8.758 1.00 90.62 281 TYR A CA 1
ATOM 2332 C C . TYR A 1 281 ? -36.574 -10.026 9.199 1.00 90.62 281 TYR A C 1
ATOM 2334 O O . TYR A 1 281 ? -37.754 -9.772 8.965 1.00 90.62 281 TYR A O 1
ATOM 2342 N N . ASN A 1 282 ? -36.210 -11.115 9.873 1.00 86.06 282 ASN A N 1
ATOM 2343 C CA . ASN A 1 282 ? -37.148 -12.075 10.452 1.00 86.06 282 ASN A CA 1
ATOM 2344 C C . ASN A 1 282 ? -36.720 -12.478 11.871 1.00 86.06 282 ASN A C 1
ATOM 2346 O O . ASN A 1 282 ? -36.372 -13.635 12.122 1.00 86.06 282 ASN A O 1
ATOM 2350 N N . PRO A 1 283 ? -36.717 -11.534 12.829 1.00 82.31 283 PRO A N 1
ATOM 2351 C CA . PRO A 1 283 ? -36.262 -11.836 14.177 1.00 82.31 283 PRO A CA 1
ATOM 2352 C C . PRO A 1 283 ? -37.146 -12.895 14.866 1.00 82.31 283 PRO A C 1
ATOM 2354 O O . PRO A 1 283 ? -36.671 -13.619 15.734 1.00 82.31 283 PRO A O 1
ATOM 2357 N N . ASP A 1 284 ? -38.409 -13.048 14.461 1.00 78.12 284 ASP A N 1
ATOM 2358 C CA . ASP A 1 284 ? -39.373 -13.984 15.058 1.00 78.12 284 ASP A CA 1
ATOM 2359 C C . ASP A 1 284 ? -39.308 -15.427 14.506 1.00 78.12 284 ASP A C 1
ATOM 2361 O O . ASP A 1 284 ? -40.135 -16.263 14.891 1.00 78.12 284 ASP A O 1
ATOM 2365 N N . VAL A 1 285 ? -38.324 -15.746 13.650 1.00 74.25 285 VAL A N 1
ATOM 2366 C CA . VAL A 1 285 ? -38.153 -17.045 12.949 1.00 74.25 285 VAL A CA 1
ATOM 2367 C C . VAL A 1 285 ? -38.219 -18.281 13.872 1.00 74.25 285 VAL A C 1
ATOM 2369 O O . VAL A 1 285 ? -38.574 -19.390 13.475 1.00 74.25 285 VAL A O 1
ATOM 2372 N N . LEU A 1 286 ? -37.974 -18.079 15.165 1.00 57.53 286 LEU A N 1
ATOM 2373 C CA . LEU A 1 286 ? -37.952 -19.090 16.221 1.00 57.53 286 LEU A CA 1
ATOM 2374 C C . LEU A 1 286 ? -39.265 -19.803 16.533 1.00 57.53 286 LEU A C 1
ATOM 2376 O O . LEU A 1 286 ? -39.256 -20.761 17.305 1.00 57.53 286 LEU A O 1
ATOM 2380 N N . ARG A 1 287 ? -40.400 -19.394 15.964 1.00 54.25 287 ARG A N 1
ATOM 2381 C CA . ARG A 1 287 ? -41.640 -20.165 16.151 1.00 54.25 287 ARG A CA 1
ATOM 2382 C C . ARG A 1 287 ? -41.727 -21.407 15.259 1.00 54.25 287 ARG A C 1
ATOM 2384 O O . ARG A 1 287 ? -42.643 -22.196 15.480 1.00 54.25 287 ARG A O 1
ATOM 2391 N N . GLN A 1 288 ? -40.829 -21.584 14.281 1.00 53.50 288 GLN A N 1
ATOM 2392 C CA . GLN A 1 288 ? -41.064 -22.525 13.174 1.00 53.50 288 GLN A CA 1
ATOM 2393 C C . GLN A 1 288 ? -39.927 -23.518 12.847 1.00 53.50 288 GLN A C 1
ATOM 2395 O O . GLN A 1 288 ? -40.165 -24.445 12.077 1.00 53.50 288 GLN A O 1
ATOM 2400 N N . LEU A 1 289 ? -38.728 -23.401 13.429 1.00 56.59 289 LEU A N 1
ATOM 2401 C CA . LEU A 1 289 ? -37.574 -24.231 13.040 1.00 56.59 289 LEU A CA 1
ATOM 2402 C C . LEU A 1 289 ? -37.427 -25.513 13.883 1.00 56.59 289 LEU A C 1
ATOM 2404 O O . LEU A 1 289 ? -37.161 -25.452 15.082 1.00 56.59 289 LEU A O 1
ATOM 2408 N N . ALA A 1 290 ? -37.553 -26.675 13.234 1.00 54.94 290 ALA A N 1
ATOM 2409 C CA . ALA A 1 290 ? -37.139 -27.981 13.751 1.00 54.94 290 ALA A CA 1
ATOM 2410 C C . ALA A 1 290 ? -35.907 -28.432 12.949 1.00 54.94 290 ALA A C 1
ATOM 2412 O O . ALA A 1 290 ? -36.054 -28.974 11.860 1.00 54.94 290 ALA A O 1
ATOM 2413 N N . LEU A 1 291 ? -34.704 -28.118 13.432 1.00 56.09 291 LEU A N 1
ATOM 2414 C CA . LEU A 1 291 ? -33.441 -28.409 12.746 1.00 56.09 291 LEU A CA 1
ATOM 2415 C C . LEU A 1 291 ? -32.573 -29.248 13.685 1.00 56.09 291 LEU A C 1
ATOM 2417 O O . LEU A 1 291 ? -32.150 -28.721 14.710 1.00 56.09 291 LEU A O 1
ATOM 2421 N N . ASP A 1 292 ? -32.315 -30.513 13.349 1.00 59.25 292 ASP A N 1
ATOM 2422 C CA . ASP A 1 292 ? -31.390 -31.357 14.122 1.00 59.25 292 ASP A CA 1
ATOM 2423 C C . ASP A 1 292 ? -29.968 -31.404 13.511 1.00 59.25 292 ASP A C 1
ATOM 2425 O O . ASP A 1 292 ? -29.028 -31.556 14.285 1.00 59.25 292 ASP A O 1
ATOM 2429 N N . ASP A 1 293 ? -29.751 -31.120 12.210 1.00 56.12 293 ASP A N 1
ATOM 2430 C CA . ASP A 1 293 ? -28.406 -31.284 11.601 1.00 56.12 293 ASP A CA 1
ATOM 2431 C C . ASP A 1 293 ? -27.680 -29.974 11.173 1.00 56.12 293 ASP A C 1
ATOM 2433 O O . ASP A 1 293 ? -26.457 -29.895 11.262 1.00 56.12 293 ASP A O 1
ATOM 2437 N N . CYS A 1 294 ? -28.381 -28.874 10.840 1.00 70.00 294 CYS A N 1
ATOM 2438 C CA . CYS A 1 294 ? -27.761 -27.579 10.442 1.00 70.00 294 CYS A CA 1
ATOM 2439 C C . CYS A 1 294 ? -28.096 -26.383 11.362 1.00 70.00 294 CYS A C 1
ATOM 2441 O O . CYS A 1 294 ? -27.828 -25.219 11.049 1.00 70.00 294 CYS A O 1
ATOM 2443 N N . TYR A 1 295 ? -28.669 -26.664 12.533 1.00 78.75 295 TYR A N 1
ATOM 2444 C CA . TYR A 1 295 ? -29.069 -25.668 13.531 1.00 78.75 295 TYR A CA 1
ATOM 2445 C C . TYR A 1 295 ? -27.904 -24.786 14.006 1.00 78.75 295 TYR A C 1
ATOM 2447 O O . TYR A 1 295 ? -28.059 -23.575 14.158 1.00 78.75 295 TYR A O 1
ATOM 2455 N N . VAL A 1 296 ? -26.727 -25.381 14.229 1.00 80.25 296 VAL A N 1
ATOM 2456 C CA . VAL A 1 296 ? -25.565 -24.663 14.773 1.00 80.25 296 VAL A CA 1
ATOM 2457 C C . VAL A 1 296 ? -25.078 -23.593 13.796 1.00 80.25 296 VAL A C 1
ATOM 2459 O O . VAL A 1 296 ? -24.930 -22.452 14.213 1.00 80.25 296 VAL A O 1
ATOM 2462 N N . ALA A 1 297 ? -24.943 -23.926 12.508 1.00 84.31 297 ALA A N 1
ATOM 2463 C CA . ALA A 1 297 ? -24.517 -22.994 11.462 1.00 84.31 297 ALA A CA 1
ATOM 2464 C C . ALA A 1 297 ? -25.462 -21.783 11.339 1.00 84.31 297 ALA A C 1
ATOM 2466 O O . ALA A 1 297 ? -25.023 -20.635 11.300 1.00 84.31 297 ALA A O 1
ATOM 2467 N N . PHE A 1 298 ? -26.780 -22.008 11.387 1.00 87.50 298 PHE A N 1
ATOM 2468 C CA . PHE A 1 298 ? -27.749 -20.908 11.425 1.00 87.50 298 PHE A CA 1
ATOM 2469 C C . PHE A 1 298 ? -27.524 -19.991 12.637 1.00 87.50 298 PHE A C 1
ATOM 2471 O O . PHE A 1 298 ? -27.499 -18.764 12.516 1.00 87.50 298 PHE A O 1
ATOM 2478 N N . VAL A 1 299 ? -27.349 -20.579 13.824 1.00 88.06 299 VAL A N 1
ATOM 2479 C CA . VAL A 1 299 ? -27.124 -19.817 15.059 1.00 88.06 299 VAL A CA 1
ATOM 2480 C C . VAL A 1 299 ? -25.794 -19.055 15.021 1.00 88.06 299 VAL A C 1
ATOM 2482 O O . VAL A 1 299 ? -25.732 -17.939 15.535 1.00 88.06 299 VAL A O 1
ATOM 2485 N N . THR A 1 300 ? -24.758 -19.597 14.379 1.00 89.81 300 THR A N 1
ATOM 2486 C CA . THR A 1 300 ? -23.470 -18.920 14.162 1.00 89.81 300 THR A CA 1
ATOM 2487 C C . THR A 1 300 ? -23.660 -17.599 13.415 1.00 89.81 300 THR A C 1
ATOM 2489 O O . THR A 1 300 ? -23.291 -16.540 13.930 1.00 89.81 300 THR A O 1
ATOM 2492 N N . GLY A 1 301 ? -24.333 -17.618 12.261 1.00 91.25 301 GLY A N 1
ATOM 2493 C CA . GLY A 1 301 ? -24.621 -16.393 11.510 1.00 91.25 301 GLY A CA 1
ATOM 2494 C C . GLY A 1 301 ? -25.562 -15.426 12.235 1.00 91.25 301 GLY A C 1
ATOM 2495 O O . GLY A 1 301 ? -25.385 -14.207 12.176 1.00 91.25 301 GLY A O 1
ATOM 2496 N N . TRP A 1 302 ? -26.532 -15.955 12.986 1.00 92.12 302 TRP A N 1
ATOM 2497 C CA . TRP A 1 302 ? -27.417 -15.152 13.833 1.00 92.12 302 TRP A CA 1
ATOM 2498 C C . TRP A 1 302 ? -26.655 -14.390 14.925 1.00 92.12 302 TRP A C 1
ATOM 2500 O O . TRP A 1 302 ? -26.931 -13.211 15.170 1.00 92.12 302 TRP A O 1
ATOM 2510 N N . LEU A 1 303 ? -25.703 -15.047 15.596 1.00 92.25 303 LEU A N 1
ATOM 2511 C CA . LEU A 1 303 ? -24.856 -14.432 16.620 1.00 92.25 303 LEU A CA 1
ATOM 2512 C C . LEU A 1 303 ? -23.952 -13.345 16.030 1.00 92.25 303 LEU A C 1
ATOM 2514 O O . LEU A 1 303 ? -23.839 -12.272 16.624 1.00 92.25 303 LEU A O 1
ATOM 2518 N N . ASP A 1 304 ? -23.371 -13.588 14.855 1.00 92.75 304 ASP A N 1
ATOM 2519 C CA . ASP A 1 304 ? -22.560 -12.603 14.131 1.00 92.75 304 ASP A CA 1
ATOM 2520 C C . ASP A 1 304 ? -23.379 -11.335 13.814 1.00 92.75 304 ASP A C 1
ATOM 2522 O O . ASP A 1 304 ? -23.002 -10.226 14.197 1.00 92.75 304 ASP A O 1
ATOM 2526 N N . ALA A 1 305 ? -24.580 -11.479 13.241 1.00 92.94 305 ALA A N 1
ATOM 2527 C CA . ALA A 1 305 ? -25.473 -10.339 13.010 1.00 92.94 305 ALA A CA 1
ATOM 2528 C C . ALA A 1 305 ? -25.887 -9.632 14.309 1.00 92.94 305 ALA A C 1
ATOM 2530 O O . ALA A 1 305 ? -26.010 -8.404 14.338 1.00 92.94 305 ALA A O 1
ATOM 2531 N N . SER A 1 306 ? -26.091 -10.398 15.386 1.00 92.69 306 SER A N 1
ATOM 2532 C CA . SER A 1 306 ? -26.568 -9.899 16.679 1.00 92.69 306 SER A CA 1
ATOM 2533 C C . SER A 1 306 ? -25.623 -8.892 17.333 1.00 92.69 306 SER A C 1
ATOM 2535 O O . SER A 1 306 ? -26.080 -8.086 18.140 1.00 92.69 306 SER A O 1
ATOM 2537 N N . ALA A 1 307 ? -24.338 -8.878 16.971 1.00 89.44 307 ALA A N 1
ATOM 2538 C CA . ALA A 1 307 ? -23.375 -7.897 17.471 1.00 89.44 307 ALA A CA 1
ATOM 2539 C C . ALA A 1 307 ? -23.722 -6.434 17.104 1.00 89.44 307 ALA A C 1
ATOM 2541 O O . ALA A 1 307 ? -23.238 -5.508 17.758 1.00 89.44 307 ALA A O 1
ATOM 2542 N N . ASN A 1 308 ? -24.587 -6.220 16.103 1.00 88.38 308 ASN A N 1
ATOM 2543 C CA . ASN A 1 308 ? -25.072 -4.895 15.695 1.00 88.38 308 ASN A CA 1
ATOM 2544 C C . ASN A 1 308 ? -26.230 -4.363 16.560 1.00 88.38 308 ASN A C 1
ATOM 2546 O O . ASN A 1 308 ? -26.634 -3.211 16.404 1.00 88.38 308 ASN A O 1
ATOM 2550 N N . PHE A 1 309 ? -26.777 -5.182 17.463 1.00 90.25 309 PHE A N 1
ATOM 2551 C CA . PHE A 1 309 ? -28.008 -4.885 18.191 1.00 90.25 309 PHE A CA 1
ATOM 2552 C C . PHE A 1 309 ? -27.756 -4.862 19.708 1.00 90.25 309 PHE A C 1
ATOM 2554 O O . PHE A 1 309 ? -27.585 -5.899 20.348 1.00 90.25 309 PHE A O 1
ATOM 2561 N N . CYS A 1 310 ? -27.724 -3.659 20.291 1.00 89.50 310 CYS A N 1
ATOM 2562 C CA . CYS A 1 310 ? -27.162 -3.421 21.629 1.00 89.50 310 CYS A CA 1
ATOM 2563 C C . CYS A 1 310 ? -28.182 -3.056 22.718 1.00 89.50 310 CYS A C 1
ATOM 2565 O O . CYS A 1 310 ? -27.769 -2.669 23.810 1.00 89.50 310 CYS A O 1
ATOM 2567 N N . SER A 1 311 ? -29.492 -3.112 22.462 1.00 91.12 311 SER A N 1
ATOM 2568 C CA . SER A 1 311 ? -30.498 -2.834 23.497 1.00 91.12 311 SER A CA 1
ATOM 2569 C C . SER A 1 311 ? -30.842 -4.077 24.328 1.00 91.12 311 SER A C 1
ATOM 2571 O O . SER A 1 311 ? -30.599 -5.210 23.922 1.00 91.12 311 SER A O 1
ATOM 2573 N N . ILE A 1 312 ? -31.481 -3.897 25.489 1.00 91.69 312 ILE A N 1
ATOM 2574 C CA . ILE A 1 312 ? -31.940 -5.024 26.325 1.00 91.69 312 ILE A CA 1
ATOM 2575 C C . ILE A 1 312 ? -32.905 -5.945 25.560 1.00 91.69 312 ILE A C 1
ATOM 2577 O O . ILE A 1 312 ? -32.800 -7.167 25.678 1.00 91.69 312 ILE A O 1
ATOM 2581 N N . SER A 1 313 ? -33.830 -5.386 24.771 1.00 90.56 313 SER A N 1
ATOM 2582 C CA . SER A 1 313 ? -34.727 -6.181 23.920 1.00 90.56 313 SER A CA 1
ATOM 2583 C C . SER A 1 313 ? -33.961 -6.948 22.849 1.00 90.56 313 SER A C 1
ATOM 2585 O O . SER A 1 313 ? -34.313 -8.084 22.546 1.00 90.56 313 SER A O 1
ATOM 2587 N N . ASP A 1 314 ? -32.875 -6.378 22.330 1.00 90.88 314 ASP A N 1
ATOM 2588 C CA . ASP A 1 314 ? -32.041 -7.062 21.350 1.00 90.88 314 ASP A CA 1
ATOM 2589 C C . ASP A 1 314 ? -31.305 -8.244 21.964 1.00 90.88 314 ASP A C 1
ATOM 2591 O O . ASP A 1 314 ? -31.318 -9.317 21.375 1.00 90.88 314 ASP A O 1
ATOM 2595 N N . ILE A 1 315 ? -30.743 -8.093 23.168 1.00 90.69 315 ILE A N 1
ATOM 2596 C CA . ILE A 1 315 ? -30.137 -9.217 23.895 1.00 90.69 315 ILE A CA 1
ATOM 2597 C C . ILE A 1 315 ? -31.175 -10.316 24.133 1.00 90.69 315 ILE A C 1
ATOM 2599 O O . ILE A 1 315 ? -30.884 -11.493 23.936 1.00 90.69 315 ILE A O 1
ATOM 2603 N N . GLN A 1 316 ? -32.401 -9.958 24.529 1.00 89.31 316 GLN A N 1
ATOM 2604 C CA . GLN A 1 316 ? -33.478 -10.942 24.671 1.00 89.31 316 GLN A CA 1
ATOM 2605 C C . GLN A 1 316 ? -33.731 -11.693 23.367 1.00 89.31 316 GLN A C 1
ATOM 2607 O O . GLN A 1 316 ? -33.874 -12.912 23.410 1.00 89.31 316 GLN A O 1
ATOM 2612 N N . GLN A 1 317 ? -33.735 -10.978 22.241 1.00 89.44 317 GLN A N 1
ATOM 2613 C CA . GLN A 1 317 ? -33.930 -11.562 20.923 1.00 89.44 317 GLN A CA 1
ATOM 2614 C C . GLN A 1 317 ? -32.750 -12.445 20.501 1.00 89.44 317 GLN A C 1
ATOM 2616 O O . GLN A 1 317 ? -32.962 -13.521 19.955 1.00 89.44 317 GLN A O 1
ATOM 2621 N N . THR A 1 318 ? -31.513 -12.047 20.794 1.00 90.06 318 THR A N 1
ATOM 2622 C CA . THR A 1 318 ? -30.318 -12.843 20.499 1.00 90.06 318 THR A CA 1
ATOM 2623 C C . THR A 1 318 ? -30.368 -14.202 21.200 1.00 90.06 318 THR A C 1
ATOM 2625 O O . THR A 1 318 ? -30.080 -15.217 20.572 1.00 90.06 318 THR A O 1
ATOM 2628 N N . PHE A 1 319 ? -30.801 -14.227 22.468 1.00 87.38 319 PHE A N 1
ATOM 2629 C CA . PHE A 1 319 ? -30.815 -15.424 23.322 1.00 87.38 319 PHE A CA 1
ATOM 2630 C C . PHE A 1 319 ? -32.120 -16.236 23.280 1.00 87.38 319 PHE A C 1
ATOM 2632 O O . PHE A 1 319 ? -32.575 -16.784 24.287 1.00 87.38 319 PHE A O 1
ATOM 2639 N N . THR A 1 320 ? -32.754 -16.291 22.118 1.00 84.06 320 THR A N 1
ATOM 2640 C CA . THR A 1 320 ? -34.010 -17.021 21.883 1.00 84.06 320 THR A CA 1
ATOM 2641 C C . THR A 1 320 ? -33.796 -18.490 21.499 1.00 84.06 320 THR A C 1
ATOM 2643 O O . THR A 1 320 ? -34.701 -19.305 21.673 1.00 84.06 320 THR A O 1
ATOM 2646 N N . PHE A 1 321 ? -32.598 -18.836 21.026 1.00 81.69 321 PHE A N 1
ATOM 2647 C CA . PHE A 1 321 ? -32.167 -20.182 20.649 1.00 81.69 321 PHE A CA 1
ATOM 2648 C C . PHE A 1 321 ? -31.768 -21.031 21.875 1.00 81.69 321 PHE A C 1
ATOM 2650 O O . PHE A 1 321 ? -31.363 -20.503 22.913 1.00 81.69 321 PHE A O 1
ATOM 2657 N N . HIS A 1 322 ? -31.885 -22.360 21.762 1.00 74.75 322 HIS A N 1
ATOM 2658 C CA . HIS A 1 322 ? -31.656 -23.315 22.861 1.00 74.75 322 HIS A CA 1
ATOM 2659 C C . HIS A 1 322 ? -30.194 -23.759 23.004 1.00 74.75 322 HIS A C 1
ATOM 2661 O O . HIS A 1 322 ? -29.756 -24.125 24.094 1.00 74.75 322 HIS A O 1
ATOM 2667 N N . THR A 1 323 ? -29.446 -23.767 21.905 1.00 77.25 323 THR A N 1
ATOM 2668 C CA . THR A 1 323 ? -28.038 -24.182 21.839 1.00 77.25 323 THR A CA 1
ATOM 2669 C C . THR A 1 323 ? -27.258 -23.182 20.990 1.00 77.25 323 THR A C 1
ATOM 2671 O O . THR A 1 323 ? -27.819 -22.611 20.056 1.00 77.25 323 THR A O 1
ATOM 2674 N N . TYR A 1 324 ? -25.991 -22.958 21.333 1.00 82.56 324 TYR A N 1
ATOM 2675 C CA . TYR A 1 324 ? -25.083 -22.045 20.638 1.00 82.56 324 TYR A CA 1
ATOM 2676 C C . TYR A 1 324 ? -23.735 -22.734 20.440 1.00 82.56 324 TYR A C 1
ATOM 2678 O O . TYR A 1 324 ? -23.298 -23.484 21.317 1.00 82.56 324 TYR A O 1
ATOM 2686 N N . GLY A 1 325 ? -23.074 -22.460 19.314 1.00 79.25 325 GLY A N 1
ATOM 2687 C CA . GLY A 1 325 ? -21.674 -22.823 19.127 1.00 79.25 325 GLY A CA 1
ATOM 2688 C C . GLY A 1 325 ? -20.808 -22.140 20.187 1.00 79.25 325 GLY A C 1
ATOM 2689 O O . GLY A 1 325 ? -20.961 -20.947 20.451 1.00 79.25 325 GLY A O 1
ATOM 2690 N N . ILE A 1 326 ? -19.910 -22.896 20.821 1.00 78.62 326 ILE A N 1
ATOM 2691 C CA . ILE A 1 326 ? -19.064 -22.401 21.919 1.00 78.62 326 ILE A CA 1
ATOM 2692 C C . ILE A 1 326 ? -18.197 -21.218 21.460 1.00 78.62 326 ILE A C 1
ATOM 2694 O O . ILE A 1 326 ? -18.181 -20.171 22.109 1.00 78.62 326 ILE A O 1
ATOM 2698 N N . ALA A 1 327 ? -17.495 -21.377 20.332 1.00 81.81 327 ALA A N 1
ATOM 2699 C CA . ALA A 1 327 ? -16.611 -20.349 19.785 1.00 81.81 327 ALA A CA 1
ATOM 2700 C C . ALA A 1 327 ? -17.393 -19.110 19.318 1.00 81.81 327 ALA A C 1
ATOM 2702 O O . ALA A 1 327 ? -16.984 -17.981 19.585 1.00 81.81 327 ALA A O 1
ATOM 2703 N N . ASP A 1 328 ? -18.552 -19.316 18.693 1.00 86.69 328 ASP A N 1
ATOM 2704 C CA . ASP A 1 328 ? -19.388 -18.236 18.161 1.00 86.69 328 ASP A CA 1
ATOM 2705 C C . ASP A 1 328 ? -19.988 -17.391 19.280 1.00 86.69 328 ASP A C 1
ATOM 2707 O O . ASP A 1 328 ? -19.989 -16.161 19.212 1.00 86.69 328 ASP A O 1
ATOM 2711 N N . LEU A 1 329 ? -20.441 -18.039 20.358 1.00 88.38 329 LEU A N 1
ATOM 2712 C CA . LEU A 1 329 ? -20.948 -17.337 21.528 1.00 88.38 329 LEU A CA 1
ATOM 2713 C C . LEU A 1 329 ? -19.839 -16.542 22.228 1.00 88.38 329 LEU A C 1
ATOM 2715 O O . LEU A 1 329 ? -20.066 -15.395 22.620 1.00 88.38 329 LEU A O 1
ATOM 2719 N N . HIS A 1 330 ? -18.639 -17.117 22.354 1.00 87.31 330 HIS A N 1
ATOM 2720 C CA . HIS A 1 330 ? -17.476 -16.395 22.869 1.00 87.31 330 HIS A CA 1
ATOM 2721 C C . HIS A 1 330 ? -17.163 -15.162 22.004 1.00 87.31 330 HIS A C 1
ATOM 2723 O O . HIS A 1 330 ? -16.961 -14.069 22.539 1.00 87.31 330 HIS A O 1
ATOM 2729 N N . ASN A 1 331 ? -17.162 -15.312 20.675 1.00 89.12 331 ASN A N 1
ATOM 2730 C CA . ASN A 1 331 ? -16.915 -14.219 19.734 1.00 89.12 331 ASN A CA 1
ATOM 2731 C C . ASN A 1 331 ? -17.973 -13.118 19.859 1.00 89.12 331 ASN A C 1
ATOM 2733 O O . ASN A 1 331 ? -17.611 -11.951 20.007 1.00 89.12 331 ASN A O 1
ATOM 2737 N N . TYR A 1 332 ? -19.257 -13.478 19.906 1.00 92.62 332 TYR A N 1
ATOM 2738 C CA . TYR A 1 332 ? -20.345 -12.532 20.149 1.00 92.62 332 TYR A CA 1
ATOM 2739 C C . TYR A 1 332 ? -20.141 -11.750 21.453 1.00 92.62 332 TYR A C 1
ATOM 2741 O O . TYR A 1 332 ? -20.184 -10.519 21.439 1.00 92.62 332 TYR A O 1
ATOM 2749 N N . VAL A 1 333 ? -19.861 -12.437 22.571 1.00 92.12 333 VAL A N 1
ATOM 2750 C CA . VAL A 1 333 ? -19.616 -11.780 23.866 1.00 92.12 333 VAL A CA 1
ATOM 2751 C C . VAL A 1 333 ? -18.406 -10.848 23.786 1.00 92.12 333 VAL A C 1
ATOM 2753 O O . VAL A 1 333 ? -18.486 -9.717 24.258 1.00 92.12 333 VAL A O 1
ATOM 2756 N N . SER A 1 334 ? -17.310 -11.273 23.155 1.00 88.75 334 SER A N 1
ATOM 2757 C CA . SER A 1 334 ? -16.106 -10.447 23.024 1.00 88.75 334 SER A CA 1
ATOM 2758 C C . SER A 1 334 ? -16.323 -9.207 22.151 1.00 88.75 334 SER A C 1
ATOM 2760 O O . SER A 1 334 ? -15.751 -8.153 22.433 1.00 88.75 334 SER A O 1
ATOM 2762 N N . VAL A 1 335 ? -17.135 -9.299 21.093 1.00 90.25 335 VAL A N 1
ATOM 2763 C CA . VAL A 1 335 ? -17.460 -8.157 20.222 1.00 90.25 335 VAL A CA 1
ATOM 2764 C C . VAL A 1 335 ? -18.420 -7.203 20.929 1.00 90.25 335 VAL A C 1
ATOM 2766 O O . VAL A 1 335 ? -18.164 -5.998 20.989 1.00 90.25 335 VAL A O 1
ATOM 2769 N N . ILE A 1 336 ? -19.500 -7.723 21.518 1.00 91.25 336 ILE A N 1
ATOM 2770 C CA . ILE A 1 336 ? -20.556 -6.879 22.077 1.00 91.25 336 ILE A CA 1
ATOM 2771 C C . ILE A 1 336 ? -20.095 -6.104 23.317 1.00 91.25 336 ILE A C 1
ATOM 2773 O O . ILE A 1 336 ? -20.469 -4.945 23.485 1.00 91.25 336 ILE A O 1
ATOM 2777 N N . THR A 1 337 ? -19.233 -6.676 24.166 1.00 88.50 337 THR A N 1
ATOM 2778 C CA . THR A 1 337 ? -18.720 -5.975 25.359 1.00 88.50 337 THR A CA 1
ATOM 2779 C C . THR A 1 337 ? -17.759 -4.834 25.017 1.00 88.50 337 THR A C 1
ATOM 2781 O O . THR A 1 337 ? -17.643 -3.880 25.798 1.00 88.50 337 THR A O 1
ATOM 2784 N N . LYS A 1 338 ? -17.108 -4.904 23.847 1.00 85.31 338 LYS A N 1
ATOM 2785 C CA . LYS A 1 338 ? -16.227 -3.863 23.294 1.00 85.31 338 LYS A CA 1
ATOM 2786 C C . LYS A 1 338 ? -16.991 -2.754 22.569 1.00 85.31 338 LYS A C 1
ATOM 2788 O O . LYS A 1 338 ? -16.401 -1.712 22.300 1.00 85.31 338 LYS A O 1
ATOM 2793 N N . ASN A 1 339 ? -18.277 -2.943 22.268 1.00 84.19 339 ASN A N 1
ATOM 2794 C CA . ASN A 1 339 ? -19.083 -1.927 21.602 1.00 84.19 339 ASN A CA 1
ATOM 2795 C C . ASN A 1 339 ? -19.215 -0.679 22.508 1.00 84.19 339 ASN A C 1
ATOM 2797 O O . ASN A 1 339 ? -19.653 -0.809 23.652 1.00 84.19 339 ASN A O 1
ATOM 2801 N N . PRO A 1 340 ? -18.853 0.533 22.051 1.00 76.56 340 PRO A N 1
ATOM 2802 C CA . PRO A 1 340 ? -18.934 1.741 22.874 1.00 76.56 340 PRO A CA 1
ATOM 2803 C C . PRO A 1 340 ? -20.378 2.178 23.165 1.00 76.56 340 PRO A C 1
ATOM 2805 O O . PRO A 1 340 ? -20.613 2.885 24.142 1.00 76.56 340 PRO A O 1
ATOM 2808 N N . ASN A 1 341 ? -21.345 1.741 22.351 1.00 82.25 341 ASN A N 1
ATOM 2809 C CA . ASN A 1 341 ? -22.750 2.133 22.462 1.00 82.25 341 ASN A CA 1
ATOM 2810 C C . ASN A 1 341 ? -23.559 1.238 23.413 1.00 82.25 341 ASN A C 1
ATOM 2812 O O . ASN A 1 341 ? -24.711 1.557 23.710 1.00 82.25 341 ASN A O 1
ATOM 2816 N N . ILE A 1 342 ? -23.003 0.113 23.883 1.00 88.56 342 ILE A N 1
ATOM 2817 C CA . ILE A 1 342 ? -23.721 -0.757 24.818 1.00 88.56 342 ILE A CA 1
ATOM 2818 C C . ILE A 1 342 ? -23.726 -0.154 26.226 1.00 88.56 342 ILE A C 1
ATOM 2820 O O . ILE A 1 342 ? -22.688 0.231 26.770 1.00 88.56 342 ILE A O 1
ATOM 2824 N N . SER A 1 343 ? -24.906 -0.111 26.842 1.00 90.12 343 SER A N 1
ATOM 2825 C CA . SER A 1 343 ? -25.053 0.395 28.204 1.00 90.12 343 SER A CA 1
ATOM 2826 C C . SER A 1 343 ? -24.596 -0.627 29.251 1.00 90.12 343 SER A C 1
ATOM 2828 O O . SER A 1 343 ? -24.655 -1.844 29.037 1.00 90.12 343 SER A O 1
ATOM 2830 N N . ASN A 1 344 ? -24.186 -0.140 30.425 1.00 90.69 344 ASN A N 1
ATOM 2831 C CA . ASN A 1 344 ? -23.803 -1.005 31.544 1.00 90.69 344 ASN A CA 1
ATOM 2832 C C . ASN A 1 344 ? -24.976 -1.882 32.018 1.00 90.69 344 ASN A C 1
ATOM 2834 O O . ASN A 1 344 ? -24.766 -3.035 32.391 1.00 90.69 344 ASN A O 1
ATOM 2838 N N . GLU A 1 345 ? -26.214 -1.380 31.950 1.00 91.69 345 GLU A N 1
ATOM 2839 C CA . GLU A 1 345 ? -27.423 -2.146 32.278 1.00 91.69 345 GLU A CA 1
ATOM 2840 C C . GLU A 1 345 ? -27.633 -3.313 31.311 1.00 91.69 345 GLU A C 1
ATOM 2842 O O . GLU A 1 345 ? -28.040 -4.397 31.727 1.00 91.69 345 GLU A O 1
ATOM 2847 N N . THR A 1 346 ? -27.323 -3.116 30.028 1.00 92.25 346 THR A N 1
ATOM 2848 C CA . THR A 1 346 ? -27.455 -4.169 29.016 1.00 92.25 346 THR A CA 1
ATOM 2849 C C . THR A 1 346 ? -26.419 -5.273 29.230 1.00 92.25 346 THR A C 1
ATOM 2851 O O . THR A 1 346 ? -26.760 -6.453 29.157 1.00 92.25 346 THR A O 1
ATOM 2854 N N . ILE A 1 347 ? -25.179 -4.916 29.583 1.00 92.62 347 ILE A N 1
ATOM 2855 C CA . ILE A 1 347 ? -24.144 -5.893 29.964 1.00 92.62 347 ILE A CA 1
ATOM 2856 C C . ILE A 1 347 ? -24.553 -6.661 31.230 1.00 92.62 347 ILE A C 1
ATOM 2858 O O . ILE A 1 347 ? -24.410 -7.883 31.284 1.00 92.62 347 ILE A O 1
ATOM 2862 N N . ALA A 1 348 ? -25.096 -5.975 32.240 1.00 91.19 348 ALA A N 1
ATOM 2863 C CA . ALA A 1 348 ? -25.592 -6.631 33.449 1.00 91.19 348 ALA A CA 1
ATOM 2864 C C . ALA A 1 348 ? -26.737 -7.614 33.137 1.00 91.19 348 ALA A C 1
ATOM 2866 O O . ALA A 1 348 ? -26.758 -8.729 33.654 1.00 91.19 348 ALA A O 1
ATOM 2867 N N . PHE A 1 349 ? -27.650 -7.245 32.233 1.00 92.06 349 PHE A N 1
ATOM 2868 C CA . PHE A 1 349 ? -28.719 -8.132 31.774 1.00 92.06 349 PHE A CA 1
ATOM 2869 C C . PHE A 1 349 ? -28.188 -9.358 31.011 1.00 92.06 349 PHE A C 1
ATOM 2871 O O . PHE A 1 349 ? -28.651 -10.478 31.245 1.00 92.06 349 PHE A O 1
ATOM 2878 N N . LEU A 1 350 ? -27.198 -9.164 30.131 1.00 92.81 350 LEU A N 1
ATOM 2879 C CA . LEU A 1 350 ? -26.501 -10.245 29.428 1.00 92.81 350 LEU A CA 1
ATOM 2880 C C . LEU A 1 350 ? -25.879 -11.243 30.416 1.00 92.81 350 LEU A C 1
ATOM 2882 O O . LEU A 1 350 ? -26.031 -12.451 30.244 1.00 92.81 350 LEU A O 1
ATOM 2886 N N . SER A 1 351 ? -25.248 -10.740 31.479 1.00 92.69 351 SER A N 1
ATOM 2887 C CA . SER A 1 351 ? -24.705 -11.557 32.570 1.00 92.69 351 SER A CA 1
ATOM 2888 C C . SER A 1 351 ? -25.777 -12.427 33.224 1.00 92.69 351 SER A C 1
ATOM 2890 O O . SER A 1 351 ? -25.644 -13.650 33.235 1.00 92.69 351 SER A O 1
ATOM 2892 N N . THR A 1 352 ? -26.908 -11.847 33.639 1.00 90.12 352 THR A N 1
ATOM 2893 C CA . THR A 1 352 ? -28.024 -12.623 34.213 1.00 90.12 352 THR A CA 1
ATOM 2894 C C . THR A 1 352 ? -28.542 -13.704 33.253 1.00 90.12 352 THR A C 1
ATOM 2896 O O . THR A 1 352 ? -28.891 -14.813 33.672 1.00 90.12 352 THR A O 1
ATOM 2899 N N . LYS A 1 353 ? -28.592 -13.415 31.947 1.00 89.12 353 LYS A N 1
ATOM 2900 C CA . LYS A 1 353 ? -29.026 -14.381 30.927 1.00 89.12 353 LYS A CA 1
ATOM 2901 C C . LYS A 1 353 ? -28.053 -15.541 30.749 1.00 89.12 353 LYS A C 1
ATOM 2903 O O . LYS A 1 353 ? -28.492 -16.687 30.674 1.00 89.12 353 LYS A O 1
ATOM 2908 N N . LEU A 1 354 ? -26.754 -15.266 30.721 1.00 90.12 354 LEU A N 1
ATOM 2909 C CA . LEU A 1 354 ? -25.740 -16.306 30.575 1.00 90.12 354 LEU A CA 1
ATOM 2910 C C . LEU A 1 354 ? -25.601 -17.149 31.850 1.00 90.12 354 LEU A C 1
ATOM 2912 O O . LEU A 1 354 ? -25.566 -18.371 31.745 1.00 90.12 354 LEU A O 1
ATOM 2916 N N . CYS A 1 355 ? -25.653 -16.547 33.044 1.00 86.25 355 CYS A N 1
ATOM 2917 C CA . CYS A 1 355 ? -25.632 -17.284 34.319 1.00 86.25 355 CYS A CA 1
ATOM 2918 C C . CYS A 1 355 ? -26.827 -18.237 34.487 1.00 86.25 355 CYS A C 1
ATOM 2920 O O . CYS A 1 355 ? -26.701 -19.303 35.084 1.00 86.25 355 CYS A O 1
ATOM 2922 N N . SER A 1 356 ? -27.994 -17.875 33.944 1.00 81.56 356 SER A N 1
ATOM 2923 C CA . SER A 1 356 ? -29.201 -18.714 34.003 1.00 81.56 356 SER A CA 1
ATOM 2924 C C . SER A 1 356 ? -29.271 -19.796 32.916 1.00 81.56 356 SER A C 1
ATOM 2926 O O . SER A 1 356 ? -30.155 -20.658 32.965 1.00 81.56 356 SER A O 1
ATOM 2928 N N . SER A 1 357 ? -28.351 -19.783 31.950 1.00 78.25 357 SER A N 1
ATOM 2929 C CA . SER A 1 357 ? -28.327 -20.723 30.829 1.00 78.25 357 SER A CA 1
ATOM 2930 C C . SER A 1 357 ? -27.529 -21.982 31.167 1.00 78.25 357 SER A C 1
ATOM 2932 O O . SER A 1 357 ? -26.448 -21.930 31.749 1.00 78.25 357 SER A O 1
ATOM 2934 N N . LYS A 1 358 ? -28.049 -23.151 30.779 1.00 65.19 358 LYS A N 1
ATOM 2935 C CA . LYS A 1 358 ? -27.307 -24.415 30.892 1.00 65.19 358 LYS A CA 1
ATOM 2936 C C . LYS A 1 358 ? -26.284 -24.488 29.751 1.00 65.19 358 LYS A C 1
ATOM 2938 O O . LYS A 1 358 ? -26.641 -24.167 28.625 1.00 65.19 358 LYS A O 1
ATOM 2943 N N . HIS A 1 359 ? -25.069 -24.968 30.030 1.00 70.44 359 HIS A N 1
ATOM 2944 C CA . HIS A 1 359 ? -24.011 -25.241 29.034 1.00 70.44 359 HIS A CA 1
ATOM 2945 C C . HIS A 1 359 ? -23.255 -24.024 28.457 1.00 70.44 359 HIS A C 1
ATOM 2947 O O . HIS A 1 359 ? -22.808 -24.072 27.316 1.00 70.44 359 HIS A O 1
ATOM 2953 N N . ILE A 1 360 ? -23.055 -22.952 29.233 1.00 80.56 360 ILE A N 1
ATOM 2954 C CA . ILE A 1 360 ? -22.156 -21.853 28.831 1.00 80.56 360 ILE A CA 1
ATOM 2955 C C . ILE A 1 360 ? -20.698 -22.207 29.147 1.00 80.56 360 ILE A C 1
ATOM 2957 O O . ILE A 1 360 ? -20.386 -22.625 30.263 1.00 80.56 360 ILE A O 1
ATOM 2961 N N . SER A 1 361 ? -19.808 -21.991 28.175 1.00 81.69 361 SER A N 1
ATOM 2962 C CA . SER A 1 361 ? -18.362 -22.133 28.361 1.00 81.69 361 SER A CA 1
ATOM 2963 C C . SER A 1 361 ? -17.841 -21.201 29.455 1.00 81.69 361 SER A C 1
ATOM 2965 O O . SER A 1 361 ? -18.155 -20.005 29.505 1.00 81.69 361 SER A O 1
ATOM 2967 N N . ILE A 1 362 ? -16.954 -21.734 30.293 1.00 84.06 362 ILE A N 1
ATOM 2968 C CA . ILE A 1 362 ? -16.307 -20.968 31.357 1.00 84.06 362 ILE A CA 1
ATOM 2969 C C . ILE A 1 362 ? -15.436 -19.832 30.800 1.00 84.06 362 ILE A C 1
ATOM 2971 O O . ILE A 1 362 ? -15.332 -18.770 31.416 1.00 84.06 362 ILE A O 1
ATOM 2975 N N . HIS A 1 363 ? -14.870 -19.999 29.600 1.00 85.00 363 HIS A N 1
ATOM 2976 C CA . HIS A 1 363 ? -14.093 -18.958 28.927 1.00 85.00 363 HIS A CA 1
ATOM 2977 C C . HIS A 1 363 ? -14.979 -17.798 28.457 1.00 85.00 363 HIS A C 1
ATOM 2979 O O . HIS A 1 363 ? -14.586 -16.641 28.589 1.00 85.00 363 HIS A O 1
ATOM 2985 N N . THR A 1 364 ? -16.205 -18.083 28.006 1.00 88.12 364 THR A N 1
ATOM 2986 C CA . THR A 1 364 ? -17.192 -17.042 27.658 1.00 88.12 364 THR A CA 1
ATOM 2987 C C . THR A 1 364 ? -17.590 -16.225 28.888 1.00 88.12 364 THR A C 1
ATOM 2989 O O . THR A 1 364 ? -17.598 -14.994 28.847 1.00 88.12 364 THR A O 1
ATOM 2992 N N . LEU A 1 365 ? -17.862 -16.896 30.014 1.00 90.69 365 LEU A N 1
ATOM 2993 C CA . LEU A 1 365 ? -18.142 -16.218 31.284 1.00 90.69 365 LEU A CA 1
ATOM 2994 C C . LEU A 1 365 ? -16.938 -15.408 31.776 1.00 90.69 365 LEU A C 1
ATOM 2996 O O . LEU A 1 365 ? -17.114 -14.318 32.313 1.00 90.69 365 LEU A O 1
ATOM 3000 N N . THR A 1 366 ? -15.720 -15.901 31.550 1.00 91.38 366 THR A N 1
ATOM 3001 C CA . THR A 1 366 ? -14.484 -15.182 31.886 1.00 91.38 366 THR A CA 1
ATOM 3002 C C . THR A 1 366 ? -14.350 -13.891 31.082 1.00 91.38 366 THR A C 1
ATOM 3004 O O . THR A 1 366 ? -14.045 -12.853 31.665 1.00 91.38 366 THR A O 1
ATOM 3007 N N . GLU A 1 367 ? -14.612 -13.918 29.771 1.00 91.12 367 GLU A N 1
ATOM 3008 C CA . GLU A 1 367 ? -14.580 -12.716 28.922 1.00 91.12 367 GLU A CA 1
ATOM 3009 C C . GLU A 1 367 ? -15.597 -11.664 29.384 1.00 91.12 367 GLU A C 1
ATOM 3011 O O . GLU A 1 367 ? -15.286 -10.469 29.483 1.00 91.12 367 GLU A O 1
ATOM 3016 N N . LEU A 1 368 ? -16.807 -12.112 29.727 1.00 94.00 368 LEU A N 1
ATOM 3017 C CA . LEU A 1 368 ? -17.846 -11.236 30.252 1.00 94.00 368 LEU A CA 1
ATOM 3018 C C . LEU A 1 368 ? -17.466 -10.656 31.618 1.00 94.00 368 LEU A C 1
ATOM 3020 O O . LEU A 1 368 ? -17.558 -9.445 31.805 1.00 94.00 368 LEU A O 1
ATOM 3024 N N . CYS A 1 369 ? -16.995 -11.492 32.547 1.00 94.94 369 CYS A N 1
ATOM 3025 C CA . CYS A 1 369 ? -16.560 -11.071 33.878 1.00 94.94 369 CYS A CA 1
ATOM 3026 C C . CYS A 1 369 ? -15.429 -10.043 33.798 1.00 94.94 369 CYS A C 1
ATOM 3028 O O . CYS A 1 369 ? -15.493 -9.002 34.449 1.00 94.94 369 CYS A O 1
ATOM 3030 N N . PHE A 1 370 ? -14.430 -10.301 32.950 1.00 93.44 370 PHE A N 1
ATOM 3031 C CA . PHE A 1 370 ? -13.327 -9.384 32.684 1.00 93.44 370 PHE A CA 1
ATOM 3032 C C . PHE A 1 370 ? -13.848 -8.017 32.226 1.00 93.44 370 PHE A C 1
ATOM 3034 O O . PHE A 1 370 ? -13.523 -6.988 32.821 1.00 93.44 370 PHE A O 1
ATOM 3041 N N . SER A 1 371 ? -14.734 -8.009 31.228 1.00 91.50 371 SER A N 1
ATOM 3042 C CA . SER A 1 371 ? -15.343 -6.782 30.703 1.00 91.50 371 SER A CA 1
ATOM 3043 C C . SER A 1 371 ? -16.174 -6.037 31.756 1.00 91.50 371 SER A C 1
ATOM 3045 O O . SER A 1 371 ? -16.121 -4.809 31.837 1.00 91.50 371 SER A O 1
ATOM 3047 N N . MET A 1 372 ? -16.931 -6.768 32.579 1.00 92.94 372 MET A N 1
ATOM 3048 C CA . MET A 1 372 ? -17.744 -6.201 33.657 1.00 92.94 372 MET A CA 1
ATOM 3049 C C . MET A 1 372 ? -16.874 -5.530 34.720 1.00 92.94 372 MET A C 1
ATOM 3051 O O . MET A 1 372 ? -17.151 -4.395 35.104 1.00 92.94 372 MET A O 1
ATOM 3055 N N . LEU A 1 373 ? -15.799 -6.193 35.151 1.00 93.06 373 LEU A N 1
ATOM 3056 C CA . LEU A 1 373 ? -14.879 -5.680 36.165 1.00 93.06 373 LEU A CA 1
ATOM 3057 C C . LEU A 1 373 ? -14.142 -4.426 35.688 1.00 93.06 373 LEU A C 1
ATOM 3059 O O . LEU A 1 373 ? -14.071 -3.449 36.435 1.00 93.06 373 LEU A O 1
ATOM 3063 N N . LEU A 1 374 ? -13.694 -4.391 34.427 1.00 90.12 374 LEU A N 1
ATOM 3064 C CA . LEU A 1 374 ? -13.119 -3.182 33.824 1.00 90.12 374 LEU A CA 1
ATOM 3065 C C . LEU A 1 374 ? -14.078 -1.983 33.900 1.00 90.12 374 LEU A C 1
ATOM 3067 O O . LEU A 1 374 ? -13.655 -0.875 34.234 1.00 90.12 374 LEU A O 1
ATOM 3071 N N . LYS A 1 375 ? -15.374 -2.220 33.654 1.00 87.81 375 LYS A N 1
ATOM 3072 C CA . LYS A 1 375 ? -16.444 -1.208 33.698 1.00 87.81 375 LYS A CA 1
ATOM 3073 C C . LYS A 1 375 ? -17.034 -0.975 35.102 1.00 87.81 375 LYS A C 1
ATOM 3075 O O . LYS A 1 375 ? -18.015 -0.242 35.222 1.00 87.81 375 LYS A O 1
ATOM 3080 N N . LYS A 1 376 ? -16.468 -1.576 36.160 1.00 88.00 376 LYS A N 1
ATOM 3081 C CA . LYS A 1 376 ? -16.983 -1.534 37.549 1.00 88.00 376 LYS A CA 1
ATOM 3082 C C . LYS A 1 376 ? -18.440 -2.013 37.690 1.00 88.00 376 LYS A C 1
ATOM 3084 O O . LYS A 1 376 ? -19.184 -1.527 38.541 1.00 88.00 376 LYS A O 1
ATOM 3089 N N . ILE A 1 377 ? -18.856 -2.972 36.865 1.00 91.19 377 ILE A N 1
ATOM 3090 C CA . ILE A 1 377 ? -20.171 -3.618 36.946 1.00 91.19 377 ILE A CA 1
ATOM 3091 C C . ILE A 1 377 ? -20.080 -4.795 37.940 1.00 91.19 377 ILE A C 1
ATOM 3093 O O . ILE A 1 377 ? -19.144 -5.593 37.834 1.00 91.19 377 ILE A O 1
ATOM 3097 N N . PRO A 1 378 ? -21.029 -4.946 38.889 1.00 90.75 378 PRO A N 1
ATOM 3098 C CA . PRO A 1 378 ? -21.040 -6.070 39.830 1.00 90.75 378 PRO A CA 1
ATOM 3099 C C . PRO A 1 378 ? -21.052 -7.427 39.115 1.00 90.75 378 PRO A C 1
ATOM 3101 O O . PRO A 1 378 ? -21.881 -7.644 38.236 1.00 90.75 378 PRO A O 1
ATOM 3104 N N . SER A 1 379 ? -20.154 -8.341 39.494 1.00 93.06 379 SER A N 1
ATOM 3105 C CA . SER A 1 379 ? -19.940 -9.628 38.803 1.00 93.06 379 SER A CA 1
ATOM 3106 C C . SER A 1 379 ? -19.816 -10.839 39.743 1.00 93.06 379 SER A C 1
ATOM 3108 O O . SER A 1 379 ? -19.391 -11.908 39.313 1.00 93.06 379 SER A O 1
ATOM 3110 N N . GLU A 1 380 ? -20.244 -10.699 41.002 1.00 91.88 380 GLU A N 1
ATOM 3111 C CA . GLU A 1 380 ? -20.084 -11.694 42.080 1.00 91.88 380 GLU A CA 1
ATOM 3112 C C . GLU A 1 380 ? -20.588 -13.098 41.705 1.00 91.88 380 GLU A C 1
ATOM 3114 O O . GLU A 1 380 ? -19.933 -14.094 42.004 1.00 91.88 380 GLU A O 1
ATOM 3119 N N . GLU A 1 381 ? -21.727 -13.190 41.010 1.00 91.44 381 GLU A N 1
ATOM 3120 C CA . GLU A 1 381 ? -22.296 -14.468 40.563 1.00 91.44 381 GLU A CA 1
ATOM 3121 C C . GLU A 1 381 ? -21.375 -15.185 39.565 1.00 91.44 381 GLU A C 1
ATOM 3123 O O . GLU A 1 381 ? -21.076 -16.367 39.739 1.00 91.44 381 GLU A O 1
ATOM 3128 N N . ILE A 1 382 ? -20.855 -14.463 38.562 1.00 93.50 382 ILE A N 1
ATOM 3129 C CA . ILE A 1 382 ? -19.906 -15.037 37.601 1.00 93.50 382 ILE A CA 1
ATOM 3130 C C . ILE A 1 382 ? -18.593 -15.384 38.305 1.00 93.50 382 ILE A C 1
ATOM 3132 O O . ILE A 1 382 ? -18.064 -16.472 38.092 1.00 93.50 382 ILE A O 1
ATOM 3136 N N . GLN A 1 383 ? -18.079 -14.505 39.170 1.00 93.81 383 GLN A N 1
ATOM 3137 C CA . GLN A 1 383 ? -16.856 -14.769 39.932 1.00 93.81 383 GLN A CA 1
ATOM 3138 C C . GLN A 1 383 ? -16.985 -16.036 40.790 1.00 93.81 383 GLN A C 1
ATOM 3140 O O . GLN A 1 383 ? -16.054 -16.834 40.821 1.00 93.81 383 GLN A O 1
ATOM 3145 N N . SER A 1 384 ? -18.146 -16.288 41.405 1.00 92.12 384 SER A N 1
ATOM 3146 C CA . SER A 1 384 ? -18.401 -17.533 42.140 1.00 92.12 384 SER A CA 1
ATOM 3147 C C . SER A 1 384 ? -18.344 -18.771 41.241 1.00 92.12 384 SER A C 1
ATOM 3149 O O . SER A 1 384 ? -17.763 -19.782 41.632 1.00 92.12 384 SER A O 1
ATOM 3151 N N . ILE A 1 385 ? -18.921 -18.706 40.037 1.00 90.12 385 ILE A N 1
ATOM 3152 C CA . ILE A 1 385 ? -18.887 -19.813 39.066 1.00 90.12 385 ILE A CA 1
ATOM 3153 C C . ILE A 1 385 ? -17.447 -20.067 38.593 1.00 90.12 385 ILE A C 1
ATOM 3155 O O . ILE A 1 385 ? -16.992 -21.213 38.567 1.00 90.12 385 ILE A O 1
ATOM 3159 N N . LEU A 1 386 ? -16.715 -19.000 38.256 1.00 89.88 386 LEU A N 1
ATOM 3160 C CA . LEU A 1 386 ? -15.309 -19.064 37.847 1.00 89.88 386 LEU A CA 1
ATOM 3161 C C . LEU A 1 386 ? -14.432 -19.659 38.951 1.00 89.88 386 LEU A C 1
ATOM 3163 O O . LEU A 1 386 ? -13.600 -20.522 38.679 1.00 89.88 386 LEU A O 1
ATOM 3167 N N . HIS A 1 387 ? -14.633 -19.223 40.194 1.00 91.50 387 HIS A N 1
ATOM 3168 C CA . HIS A 1 387 ? -13.895 -19.697 41.361 1.00 91.50 387 HIS A CA 1
ATOM 3169 C C . HIS A 1 387 ? -14.050 -21.205 41.563 1.00 91.50 387 HIS A C 1
ATOM 3171 O O . HIS A 1 387 ? -13.048 -21.917 41.663 1.00 91.50 387 HIS A O 1
ATOM 3177 N N . GLU A 1 388 ? -15.285 -21.715 41.523 1.00 88.12 388 GLU A N 1
ATOM 3178 C CA . GLU A 1 388 ? -15.529 -23.155 41.617 1.00 88.12 388 GLU A CA 1
ATOM 3179 C C . GLU A 1 388 ? -14.850 -23.938 40.486 1.00 88.12 388 GLU A C 1
ATOM 3181 O O . GLU A 1 388 ? -14.243 -24.981 40.745 1.00 88.12 388 GLU A O 1
ATOM 3186 N N . ALA A 1 389 ? -14.934 -23.442 39.248 1.00 85.19 389 ALA A N 1
ATOM 3187 C CA . ALA A 1 389 ? -14.340 -24.093 38.082 1.00 85.19 389 ALA A CA 1
ATOM 3188 C C . ALA A 1 389 ? -12.801 -24.116 38.136 1.00 85.19 389 ALA A C 1
ATOM 3190 O O . ALA A 1 389 ? -12.178 -25.098 37.726 1.00 85.19 389 ALA A O 1
ATOM 3191 N N . VAL A 1 390 ? -12.178 -23.059 38.668 1.00 85.50 390 VAL A N 1
ATOM 3192 C CA . VAL A 1 390 ? -10.724 -22.977 38.865 1.00 85.50 390 VAL A CA 1
ATOM 3193 C C . VAL A 1 390 ? -10.262 -23.951 39.952 1.00 85.50 390 VAL A C 1
ATOM 3195 O O . VAL A 1 390 ? -9.312 -24.699 39.722 1.00 85.50 390 VAL A O 1
ATOM 3198 N N . ILE A 1 391 ? -10.951 -24.017 41.099 1.00 83.06 391 ILE A N 1
ATOM 3199 C CA . ILE A 1 391 ? -10.601 -24.941 42.196 1.00 83.06 391 ILE A CA 1
ATOM 3200 C C . ILE A 1 391 ? -10.749 -26.406 41.776 1.00 83.06 391 ILE A C 1
ATOM 3202 O O . ILE A 1 391 ? -9.907 -27.237 42.121 1.00 83.06 391 ILE A O 1
ATOM 3206 N N . LYS A 1 392 ? -11.802 -26.736 41.020 1.00 79.56 392 LYS A N 1
ATOM 3207 C CA . LYS A 1 392 ? -12.028 -28.093 40.494 1.00 79.56 392 LYS A CA 1
ATOM 3208 C C . LYS A 1 392 ? -11.087 -28.454 39.336 1.00 79.56 392 LYS A C 1
ATOM 3210 O O . LYS A 1 392 ? -11.104 -29.592 38.889 1.00 79.56 392 LYS A O 1
ATOM 3215 N N . MET A 1 393 ? -10.257 -27.515 38.871 1.00 71.19 393 MET A N 1
ATOM 3216 C CA . MET A 1 393 ? -9.436 -27.606 37.656 1.00 71.19 393 MET A CA 1
ATOM 3217 C C . MET A 1 393 ? -10.221 -27.870 36.356 1.00 71.19 393 MET A C 1
ATOM 3219 O O . MET A 1 393 ? -9.621 -28.151 35.314 1.00 71.19 393 MET A O 1
ATOM 3223 N N . ASP A 1 394 ? -11.546 -27.706 36.381 1.00 69.00 394 ASP A N 1
ATOM 3224 C CA . ASP A 1 394 ? -12.420 -27.836 35.211 1.00 69.00 394 ASP A CA 1
ATOM 3225 C C . ASP A 1 394 ? -12.052 -26.796 34.140 1.00 69.00 394 ASP A C 1
ATOM 3227 O O . ASP A 1 394 ? -12.058 -27.096 32.948 1.00 69.00 394 ASP A O 1
ATOM 3231 N N . PHE A 1 395 ? -11.613 -25.606 34.572 1.00 69.00 395 PHE A N 1
ATOM 3232 C CA . PHE A 1 395 ? -11.129 -24.523 33.706 1.00 69.00 395 PHE A CA 1
ATOM 3233 C C . PHE A 1 395 ? -9.905 -24.907 32.850 1.00 69.00 395 PHE A C 1
ATOM 3235 O O . PHE A 1 395 ? -9.691 -24.350 31.776 1.00 69.00 395 PHE A O 1
ATOM 3242 N N . PHE A 1 396 ? -9.086 -25.857 33.314 1.00 66.38 396 PHE A N 1
ATOM 3243 C CA . PHE A 1 396 ? -7.808 -26.223 32.688 1.00 66.38 396 PHE A CA 1
ATOM 3244 C C . PHE A 1 396 ? -7.834 -27.605 32.015 1.00 66.38 396 PHE A C 1
ATOM 3246 O O . PHE A 1 396 ? -6.792 -28.098 31.578 1.00 66.38 396 PHE A O 1
ATOM 3253 N N . GLY A 1 397 ? -9.012 -28.236 31.930 1.00 60.69 397 GLY A N 1
ATOM 3254 C CA . GLY A 1 397 ? -9.237 -29.483 31.192 1.00 60.69 397 GLY A CA 1
ATOM 3255 C C . GLY A 1 397 ? -8.743 -30.769 31.870 1.00 60.69 397 GLY A C 1
ATOM 3256 O O . GLY A 1 397 ? -8.730 -31.815 31.224 1.00 60.69 397 GLY A O 1
ATOM 3257 N N . SER A 1 398 ? -8.338 -30.748 33.147 1.00 48.50 398 SER A N 1
ATOM 3258 C CA . SER A 1 398 ? -7.713 -31.914 33.802 1.00 48.50 398 SER A CA 1
ATOM 3259 C C . SER A 1 398 ? -8.690 -32.902 34.464 1.00 48.50 398 SER A C 1
ATOM 3261 O O . SER A 1 398 ? -8.269 -33.998 34.836 1.00 48.50 398 SER A O 1
ATOM 3263 N N . LEU A 1 399 ? -9.988 -32.585 34.554 1.00 41.12 399 LEU A N 1
ATOM 3264 C CA . LEU A 1 399 ? -11.010 -33.426 35.205 1.00 41.12 399 LEU A CA 1
ATOM 3265 C C . LEU A 1 399 ? -12.311 -33.571 34.383 1.00 41.12 399 LEU A C 1
ATOM 3267 O O . LEU A 1 399 ? -13.411 -33.571 34.921 1.00 41.12 399 LEU A O 1
ATOM 3271 N N . GLY A 1 400 ? -12.186 -33.768 33.065 1.00 45.53 400 GLY A N 1
ATOM 3272 C CA . GLY A 1 400 ? -13.329 -34.079 32.188 1.00 45.53 400 GLY A CA 1
ATOM 3273 C C . GLY A 1 400 ? -13.938 -32.888 31.438 1.00 45.53 400 GLY A C 1
ATOM 3274 O O . GLY A 1 400 ? -15.038 -33.020 30.909 1.00 45.53 400 GLY A O 1
ATOM 3275 N N . GLY A 1 401 ? -13.232 -31.754 31.371 1.00 49.84 401 GLY A N 1
ATOM 3276 C CA . GLY A 1 401 ? -13.578 -30.618 30.506 1.00 49.84 401 GLY A CA 1
ATOM 3277 C C . GLY A 1 401 ? -13.235 -30.848 29.026 1.00 49.84 401 GLY A C 1
ATOM 3278 O O . GLY A 1 401 ? -12.456 -31.743 28.685 1.00 49.84 401 GLY A O 1
ATOM 3279 N N . ASP A 1 402 ? -13.812 -30.032 28.139 1.00 54.56 402 ASP A N 1
ATOM 3280 C CA . ASP A 1 402 ? -13.591 -30.120 26.693 1.00 54.56 402 ASP A CA 1
ATOM 3281 C C . ASP A 1 402 ? -12.189 -29.606 26.310 1.00 54.56 402 ASP A C 1
ATOM 3283 O O . ASP A 1 402 ? -11.861 -28.425 26.431 1.00 54.56 402 ASP A O 1
ATOM 3287 N N . ILE A 1 403 ? -11.335 -30.518 25.835 1.00 58.94 403 ILE A N 1
ATOM 3288 C CA . ILE A 1 403 ? -9.948 -30.247 25.421 1.00 58.94 403 ILE A CA 1
ATOM 3289 C C . ILE A 1 403 ? -9.885 -29.221 24.269 1.00 58.94 403 ILE A C 1
ATOM 3291 O O . ILE A 1 403 ? -8.844 -28.584 24.069 1.00 58.94 403 ILE A O 1
ATOM 3295 N N . SER A 1 404 ? -10.963 -29.062 23.496 1.00 58.84 404 SER A N 1
ATOM 3296 C CA . SER A 1 404 ? -11.024 -28.114 22.380 1.00 58.84 404 SER A CA 1
ATOM 3297 C C . SER A 1 404 ? -10.986 -26.651 22.845 1.00 58.84 404 SER A C 1
ATOM 3299 O O . SER A 1 404 ? -10.190 -25.880 22.311 1.00 58.84 404 SER A O 1
ATOM 3301 N N . GLU A 1 405 ? -11.715 -26.282 23.902 1.00 60.88 405 GLU A N 1
ATOM 3302 C CA . GLU A 1 405 ? -11.739 -24.913 24.443 1.00 60.88 405 GLU A CA 1
ATOM 3303 C C . GLU A 1 405 ? -10.381 -24.481 25.007 1.00 60.88 405 GLU A C 1
ATOM 3305 O O . GLU A 1 405 ? -9.891 -23.385 24.728 1.00 60.88 405 GLU A O 1
ATOM 3310 N N . TYR A 1 406 ? -9.718 -25.376 25.744 1.00 65.25 406 TYR A N 1
ATOM 3311 C CA . TYR A 1 406 ? -8.394 -25.108 26.302 1.00 65.25 406 TYR A CA 1
ATOM 3312 C C . TYR A 1 406 ? -7.338 -24.878 25.205 1.00 65.25 406 TYR A C 1
ATOM 3314 O O . TYR A 1 406 ? -6.433 -24.047 25.347 1.00 65.25 406 TYR A O 1
ATOM 3322 N N . LYS A 1 407 ? -7.444 -25.589 24.073 1.00 62.38 407 LYS A N 1
ATOM 3323 C CA . LYS A 1 407 ? -6.566 -25.345 22.919 1.00 62.38 407 LYS A CA 1
ATOM 3324 C C . LYS A 1 407 ? -6.748 -23.931 22.370 1.00 62.38 407 LYS A C 1
ATOM 3326 O O . LYS A 1 407 ? -5.728 -23.316 22.056 1.00 62.38 407 LYS A O 1
ATOM 3331 N N . ILE A 1 408 ? -7.985 -23.433 22.328 1.00 61.72 408 ILE A N 1
ATOM 3332 C CA . ILE A 1 408 ? -8.348 -22.116 21.787 1.00 61.72 408 ILE A CA 1
ATOM 3333 C C . ILE A 1 408 ? -7.966 -20.984 22.759 1.00 61.72 408 ILE A C 1
ATOM 3335 O O . ILE A 1 408 ? -7.354 -20.011 22.336 1.00 61.72 408 ILE A O 1
ATOM 3339 N N . HIS A 1 409 ? -8.241 -21.117 24.063 1.00 68.00 409 HIS A N 1
ATOM 3340 C CA . HIS A 1 409 ? -8.136 -20.000 25.018 1.00 68.00 409 HIS A CA 1
ATOM 3341 C C . HIS A 1 409 ? -7.082 -20.166 26.130 1.00 68.00 409 HIS A C 1
ATOM 3343 O O . HIS A 1 409 ? -6.913 -19.252 26.924 1.00 68.00 409 HIS A O 1
ATOM 3349 N N . GLY A 1 410 ? -6.353 -21.283 26.224 1.00 75.62 410 GLY A N 1
ATOM 3350 C CA . GLY A 1 410 ? -5.611 -21.706 27.429 1.00 75.62 410 GLY A CA 1
ATOM 3351 C C . GLY A 1 410 ? -4.797 -20.647 28.203 1.00 75.62 410 GLY A C 1
ATOM 3352 O O . GLY A 1 410 ? -5.061 -20.430 29.383 1.00 75.62 410 GLY A O 1
ATOM 3353 N N . ILE A 1 411 ? -3.813 -19.980 27.584 1.00 82.06 411 ILE A N 1
ATOM 3354 C CA . ILE A 1 411 ? -2.940 -19.011 28.292 1.00 82.06 411 ILE A CA 1
ATOM 3355 C C . ILE A 1 411 ? -3.661 -17.674 28.518 1.00 82.06 411 ILE A C 1
ATOM 3357 O O . ILE A 1 411 ? -3.653 -17.117 29.613 1.00 82.06 411 ILE A O 1
ATOM 3361 N N . GLN A 1 412 ? -4.337 -17.169 27.493 1.00 85.38 412 GLN A N 1
ATOM 3362 C CA . GLN A 1 412 ? -5.089 -15.918 27.559 1.00 85.38 412 GLN A CA 1
ATOM 3363 C C . GLN A 1 412 ? -6.253 -15.986 28.563 1.00 85.38 412 GLN A C 1
ATOM 3365 O O . GLN A 1 412 ? -6.479 -15.060 29.342 1.00 85.38 412 GLN A O 1
ATOM 3370 N N . GLY A 1 413 ? -6.977 -17.103 28.566 1.00 84.38 413 GLY A N 1
ATOM 3371 C CA . GLY A 1 413 ? -8.056 -17.414 29.492 1.00 84.38 413 GLY A CA 1
ATOM 3372 C C . GLY A 1 413 ? -7.558 -17.496 30.930 1.00 84.38 413 GLY A C 1
ATOM 3373 O O . GLY A 1 413 ? -8.213 -16.935 31.805 1.00 84.38 413 GLY A O 1
ATOM 3374 N N . PHE A 1 414 ? -6.381 -18.095 31.168 1.00 89.06 414 PHE A N 1
ATOM 3375 C CA . PHE A 1 414 ? -5.734 -18.063 32.483 1.00 89.06 414 PHE A CA 1
ATOM 3376 C C . PHE A 1 414 ? -5.574 -16.624 32.983 1.00 89.06 414 PHE A C 1
ATOM 3378 O O . PHE A 1 414 ? -6.019 -16.313 34.083 1.00 89.06 414 PHE A O 1
ATOM 3385 N N . PHE A 1 415 ? -4.997 -15.730 32.174 1.00 91.69 415 PHE A N 1
ATOM 3386 C CA . PHE A 1 415 ? -4.741 -14.354 32.604 1.00 91.69 415 PHE A CA 1
ATOM 3387 C C . PHE A 1 415 ? -6.017 -13.557 32.879 1.00 91.69 415 PHE A C 1
ATOM 3389 O O . PHE A 1 415 ? -6.082 -12.823 33.866 1.00 91.69 415 PHE A O 1
ATOM 3396 N N . LYS A 1 416 ? -7.060 -13.733 32.061 1.00 91.25 416 LYS A N 1
ATOM 3397 C CA . LYS A 1 416 ? -8.362 -13.099 32.311 1.00 91.25 416 LYS A CA 1
ATOM 3398 C C . LYS A 1 416 ? -9.033 -13.652 33.568 1.00 91.25 416 LYS A C 1
ATOM 3400 O O . LYS A 1 416 ? -9.540 -12.867 34.363 1.00 91.25 416 LYS A O 1
ATOM 3405 N N . ALA A 1 417 ? -9.007 -14.969 33.785 1.00 91.25 417 ALA A N 1
ATOM 3406 C CA . ALA A 1 417 ? -9.543 -15.581 35.002 1.00 91.25 417 ALA A CA 1
ATOM 3407 C C . ALA A 1 417 ? -8.767 -15.123 36.243 1.00 91.25 417 ALA A C 1
ATOM 3409 O O . ALA A 1 417 ? -9.376 -14.797 37.263 1.00 91.25 417 ALA A O 1
ATOM 3410 N N . TYR A 1 418 ? -7.441 -15.015 36.125 1.00 93.06 418 TYR A N 1
ATOM 3411 C CA . TYR A 1 418 ? -6.586 -14.494 37.180 1.00 93.06 418 TYR A CA 1
ATOM 3412 C C . TYR A 1 418 ? -6.959 -13.055 37.546 1.00 93.06 418 TYR A C 1
ATOM 3414 O O . TYR A 1 418 ? -7.168 -12.757 38.719 1.00 93.06 418 TYR A O 1
ATOM 3422 N N . PHE A 1 419 ? -7.147 -12.186 36.549 1.00 93.88 419 PHE A N 1
ATOM 3423 C CA . PHE A 1 419 ? -7.658 -10.832 36.769 1.00 93.88 419 PHE A CA 1
ATOM 3424 C C . PHE A 1 419 ? -9.046 -10.834 37.428 1.00 93.88 419 PHE A C 1
ATOM 3426 O O . PHE A 1 419 ? -9.285 -10.063 38.354 1.00 93.88 419 PHE A O 1
ATOM 3433 N N . CYS A 1 420 ? -9.965 -11.698 36.982 1.00 94.75 420 CYS A N 1
ATOM 3434 C CA . CYS A 1 420 ? -11.337 -11.732 37.494 1.00 94.75 420 CYS A CA 1
ATOM 3435 C C . CYS A 1 420 ? -11.425 -12.154 38.962 1.00 94.75 420 CYS A C 1
ATOM 3437 O O . CYS A 1 420 ? -12.291 -11.676 39.692 1.00 94.75 420 CYS A O 1
ATOM 3439 N N . LEU A 1 421 ? -10.546 -13.057 39.391 1.00 94.25 421 LEU A N 1
ATOM 3440 C CA . LEU A 1 421 ? -10.566 -13.642 40.729 1.00 94.25 421 LEU A CA 1
ATOM 3441 C C . LEU A 1 421 ? -9.522 -13.035 41.677 1.00 94.25 421 LEU A C 1
ATOM 3443 O O . LEU A 1 421 ? -9.471 -13.431 42.840 1.00 94.25 421 LEU A O 1
ATOM 3447 N N . TYR A 1 422 ? -8.743 -12.047 41.222 1.00 91.44 422 TYR A N 1
ATOM 3448 C CA . TYR A 1 422 ? -7.607 -11.476 41.952 1.00 91.44 422 TYR A CA 1
ATOM 3449 C C . TYR A 1 422 ? -7.942 -11.019 43.383 1.00 91.44 422 TYR A C 1
ATOM 3451 O O . TYR A 1 422 ? -7.178 -11.286 44.302 1.00 91.44 422 TYR A O 1
ATOM 3459 N N . LYS A 1 423 ? -9.095 -10.360 43.584 1.00 88.69 423 LYS A N 1
ATOM 3460 C CA . LYS A 1 423 ? -9.609 -9.954 44.913 1.00 88.69 423 LYS A CA 1
ATOM 3461 C C . LYS A 1 423 ? -10.720 -10.839 45.464 1.00 88.69 423 LYS A C 1
ATOM 3463 O O . LYS A 1 423 ? -11.193 -10.592 46.570 1.00 88.69 423 LYS A O 1
ATOM 3468 N N . TYR A 1 424 ? -11.151 -11.832 44.696 1.00 89.62 424 TYR A N 1
ATOM 3469 C CA . TYR A 1 424 ? -12.251 -12.701 45.089 1.00 89.62 424 TYR A CA 1
ATOM 3470 C C . TYR A 1 424 ? -11.789 -13.746 46.113 1.00 89.62 424 TYR A C 1
ATOM 3472 O O . TYR A 1 424 ? -12.430 -13.917 47.147 1.00 89.62 424 TYR A O 1
ATOM 3480 N N . ASP A 1 425 ? -10.651 -14.404 45.858 1.00 84.00 425 ASP A N 1
ATOM 3481 C CA . ASP A 1 425 ? -10.050 -15.364 46.787 1.00 84.00 425 ASP A CA 1
ATOM 3482 C C . ASP A 1 425 ? -8.516 -15.399 46.675 1.00 84.00 425 ASP A C 1
ATOM 3484 O O . ASP A 1 425 ? -7.948 -15.848 45.678 1.00 84.00 425 ASP A O 1
ATOM 3488 N N . ASN A 1 426 ? -7.845 -14.985 47.751 1.00 79.44 426 ASN A N 1
ATOM 3489 C CA . ASN A 1 426 ? -6.383 -14.957 47.849 1.00 79.44 426 ASN A CA 1
ATOM 3490 C C . ASN A 1 426 ? -5.762 -16.335 48.159 1.00 79.44 426 ASN A C 1
ATOM 3492 O O . ASN A 1 426 ? -4.544 -16.434 48.294 1.00 79.44 426 ASN A O 1
ATOM 3496 N N . THR A 1 427 ? -6.568 -17.386 48.338 1.00 82.00 427 THR A N 1
ATOM 3497 C CA . THR A 1 427 ? -6.088 -18.739 48.668 1.00 82.00 427 THR A CA 1
ATOM 3498 C C . THR A 1 427 ? -5.798 -19.606 47.440 1.00 82.00 427 THR A C 1
ATOM 3500 O O . THR A 1 427 ? -5.222 -20.686 47.585 1.00 82.00 427 THR A O 1
ATOM 3503 N N . ILE A 1 428 ? -6.145 -19.139 46.235 1.00 86.88 428 ILE A N 1
ATOM 3504 C CA . ILE A 1 428 ? -5.859 -19.845 44.981 1.00 86.88 428 ILE A CA 1
ATOM 3505 C C . ILE A 1 428 ? -4.349 -19.821 44.692 1.00 86.88 428 ILE A C 1
ATOM 3507 O O . ILE A 1 428 ? -3.732 -18.760 44.604 1.00 86.88 428 ILE A O 1
ATOM 3511 N N . ASP A 1 429 ? -3.763 -21.001 44.470 1.00 88.06 429 ASP A N 1
ATOM 3512 C CA . ASP A 1 429 ? -2.363 -21.152 44.056 1.00 88.06 429 ASP A CA 1
ATOM 3513 C C . ASP A 1 429 ? -2.196 -20.926 42.541 1.00 88.06 429 ASP A C 1
ATOM 3515 O O . ASP A 1 429 ? -2.121 -21.857 41.731 1.00 88.06 429 ASP A O 1
ATOM 3519 N N . TRP A 1 430 ? -2.147 -19.650 42.155 1.00 89.31 430 TRP A N 1
ATOM 3520 C CA . TRP A 1 430 ? -1.981 -19.222 40.764 1.00 89.31 430 TRP A CA 1
ATOM 3521 C C . TRP A 1 430 ? -0.640 -19.636 40.144 1.00 89.31 430 TRP A C 1
ATOM 3523 O O . TRP A 1 430 ? -0.566 -19.815 38.928 1.00 89.31 430 TRP A O 1
ATOM 3533 N N . ASP A 1 431 ? 0.414 -19.818 40.945 1.00 88.44 431 ASP A N 1
ATOM 3534 C CA . ASP A 1 431 ? 1.723 -20.274 40.465 1.00 88.44 431 ASP A CA 1
ATOM 3535 C C . ASP A 1 431 ? 1.665 -21.708 39.950 1.00 88.44 431 ASP A C 1
ATOM 3537 O O . ASP A 1 431 ? 2.152 -22.011 38.854 1.00 88.44 431 ASP A O 1
ATOM 3541 N N . THR A 1 432 ? 1.058 -22.596 40.735 1.00 86.44 432 THR A N 1
ATOM 3542 C CA . THR A 1 432 ? 0.886 -23.996 40.346 1.00 86.44 432 THR A CA 1
ATOM 3543 C C . THR A 1 432 ? -0.040 -24.113 39.136 1.00 86.44 432 THR A C 1
ATOM 3545 O O . THR A 1 432 ? 0.291 -24.821 38.182 1.00 86.44 432 THR A O 1
ATOM 3548 N N . LEU A 1 433 ? -1.149 -23.365 39.115 1.00 85.81 433 LEU A N 1
ATOM 3549 C CA . LEU A 1 433 ? -2.087 -23.365 37.986 1.00 85.81 433 LEU A CA 1
ATOM 3550 C C . LEU A 1 433 ? -1.448 -22.854 36.688 1.00 85.81 433 LEU A C 1
ATOM 3552 O O . LEU A 1 433 ? -1.663 -23.438 35.622 1.00 85.81 433 LEU A O 1
ATOM 3556 N N . TYR A 1 434 ? -0.622 -21.806 36.757 1.00 87.94 434 TYR A N 1
ATOM 3557 C CA . TYR A 1 434 ? 0.064 -21.301 35.571 1.00 87.94 434 TYR A CA 1
ATOM 3558 C C . TYR A 1 434 ? 1.094 -22.297 35.038 1.00 87.94 434 TYR A C 1
ATOM 3560 O O . TYR A 1 434 ? 1.153 -22.538 33.835 1.00 87.94 434 TYR A O 1
ATOM 3568 N N . LYS A 1 435 ? 1.866 -22.947 35.917 1.00 85.75 435 LYS A N 1
ATOM 3569 C CA . LYS A 1 435 ? 2.831 -23.982 35.508 1.00 85.75 435 LYS A CA 1
ATOM 3570 C C . LYS A 1 435 ? 2.151 -25.178 34.845 1.00 85.75 435 LYS A C 1
ATOM 3572 O O . LYS A 1 435 ? 2.657 -25.670 33.837 1.00 85.75 435 LYS A O 1
ATOM 3577 N N . GLU A 1 436 ? 1.002 -25.621 35.355 1.00 80.94 436 GLU A N 1
ATOM 3578 C CA . GLU A 1 436 ? 0.207 -26.664 34.690 1.00 80.94 436 GLU A CA 1
ATOM 3579 C C . GLU A 1 436 ? -0.371 -26.167 33.351 1.00 80.94 436 GLU A C 1
ATOM 3581 O O . GLU A 1 436 ? -0.352 -26.905 32.366 1.00 80.94 436 GLU A O 1
ATOM 3586 N N . THR A 1 437 ? -0.767 -24.891 33.253 1.00 82.94 437 THR A N 1
ATOM 3587 C CA . THR A 1 437 ? -1.179 -24.269 31.980 1.00 82.94 437 THR A CA 1
ATOM 3588 C C . THR A 1 437 ? -0.037 -24.288 30.952 1.00 82.94 437 THR A C 1
ATOM 3590 O O . THR A 1 437 ? -0.219 -24.727 29.818 1.00 82.94 437 THR A O 1
ATOM 3593 N N . LEU A 1 438 ? 1.178 -23.892 31.336 1.00 83.62 438 LEU A N 1
ATOM 3594 C CA . LEU A 1 438 ? 2.343 -23.935 30.445 1.00 83.62 438 LEU A CA 1
ATOM 3595 C C . LEU A 1 438 ? 2.672 -25.368 30.006 1.00 83.62 438 LEU A C 1
ATOM 3597 O O . LEU A 1 438 ? 2.886 -25.629 28.821 1.00 83.62 438 LEU A O 1
ATOM 3601 N N . LYS A 1 439 ? 2.625 -26.323 30.937 1.00 81.56 439 LYS A N 1
ATOM 3602 C CA . LYS A 1 439 ? 2.864 -27.744 30.661 1.00 81.56 439 LYS A CA 1
ATOM 3603 C C . LYS A 1 439 ? 1.849 -28.329 29.679 1.00 81.56 439 LYS A C 1
ATOM 3605 O O . LYS A 1 439 ? 2.245 -29.064 28.774 1.00 81.56 439 LYS A O 1
ATOM 3610 N N . ASN A 1 440 ? 0.573 -27.965 29.794 1.00 77.50 440 ASN A N 1
ATOM 3611 C CA . ASN A 1 440 ? -0.470 -28.381 28.854 1.00 77.50 440 ASN A CA 1
ATOM 3612 C C . ASN A 1 440 ? -0.252 -27.803 27.440 1.00 77.50 440 ASN A C 1
ATOM 3614 O O . ASN A 1 440 ? -0.588 -28.457 26.450 1.00 77.50 440 ASN A O 1
ATOM 3618 N N . LYS A 1 441 ? 0.394 -26.635 27.322 1.00 77.00 441 LYS A N 1
ATOM 3619 C CA . LYS A 1 441 ? 0.887 -26.064 26.050 1.00 77.00 441 LYS A CA 1
ATOM 3620 C C . LYS A 1 441 ? 2.283 -26.564 25.645 1.00 77.00 441 LYS A C 1
ATOM 3622 O O . LYS A 1 441 ? 2.829 -26.107 24.649 1.00 77.00 441 LYS A O 1
ATOM 3627 N N . ARG A 1 442 ? 2.832 -27.558 26.359 1.00 82.31 442 ARG A N 1
ATOM 3628 C CA . ARG A 1 442 ? 4.165 -28.158 26.140 1.00 82.31 442 ARG A CA 1
ATOM 3629 C C . ARG A 1 442 ? 5.328 -27.172 26.319 1.00 82.31 442 ARG A C 1
ATOM 3631 O O . ARG A 1 442 ? 6.394 -27.369 25.741 1.00 82.31 442 ARG A O 1
ATOM 3638 N N . ILE A 1 443 ? 5.139 -26.151 27.151 1.00 83.88 443 ILE A N 1
ATOM 3639 C CA . ILE A 1 443 ? 6.161 -25.176 27.532 1.00 83.88 443 ILE A CA 1
ATOM 3640 C C . ILE A 1 443 ? 6.705 -25.578 28.905 1.00 83.88 443 ILE A C 1
ATOM 3642 O O . ILE A 1 443 ? 6.015 -25.519 29.920 1.00 83.88 443 ILE A O 1
ATOM 3646 N N . THR A 1 444 ? 7.957 -26.016 28.940 1.00 85.44 444 THR A N 1
ATOM 3647 C CA . THR A 1 444 ? 8.676 -26.436 30.152 1.00 85.44 444 THR A CA 1
ATOM 3648 C C . THR A 1 444 ? 9.925 -25.586 30.349 1.00 85.44 444 THR A C 1
ATOM 3650 O O . THR A 1 444 ? 10.340 -24.896 29.425 1.00 85.44 444 THR A O 1
ATOM 3653 N N . ALA A 1 445 ? 10.582 -25.676 31.509 1.00 85.56 445 ALA A N 1
ATOM 3654 C CA . ALA A 1 445 ? 11.787 -24.893 31.816 1.00 85.56 445 ALA A CA 1
ATOM 3655 C C . ALA A 1 445 ? 12.944 -25.047 30.802 1.00 85.56 445 ALA A C 1
ATOM 3657 O O . ALA A 1 445 ? 13.840 -24.212 30.767 1.00 85.56 445 ALA A O 1
ATOM 3658 N N . ALA A 1 446 ? 12.934 -26.098 29.973 1.00 82.81 446 ALA A N 1
ATOM 3659 C CA . ALA A 1 446 ? 13.914 -26.307 28.906 1.00 82.81 446 ALA A CA 1
ATOM 3660 C C . ALA A 1 446 ? 13.573 -25.571 27.591 1.00 82.81 446 ALA A C 1
ATOM 3662 O O . ALA A 1 446 ? 14.404 -25.513 26.687 1.00 82.81 446 ALA A O 1
ATOM 3663 N N . ASN A 1 447 ? 12.355 -25.043 27.444 1.00 84.25 447 ASN A N 1
ATOM 3664 C CA . ASN A 1 447 ? 11.895 -24.371 26.232 1.00 84.25 447 ASN A CA 1
ATOM 3665 C C . ASN A 1 447 ? 12.191 -22.867 26.287 1.00 84.25 447 ASN A C 1
ATOM 3667 O O . ASN A 1 447 ? 11.979 -22.216 27.309 1.00 84.25 447 ASN A O 1
ATOM 3671 N N . ARG A 1 448 ? 12.583 -22.289 25.144 1.00 80.81 448 ARG A N 1
ATOM 3672 C CA . ARG A 1 448 ? 12.897 -20.853 25.018 1.00 80.81 448 ARG A CA 1
ATOM 3673 C C . ARG A 1 448 ? 11.745 -19.912 25.410 1.00 80.81 448 ARG A C 1
ATOM 3675 O O . ARG A 1 448 ? 12.014 -18.789 25.817 1.00 80.81 448 ARG A O 1
ATOM 3682 N N . GLY A 1 449 ? 10.491 -20.366 25.311 1.00 82.25 449 GLY A N 1
ATOM 3683 C CA . GLY A 1 449 ? 9.296 -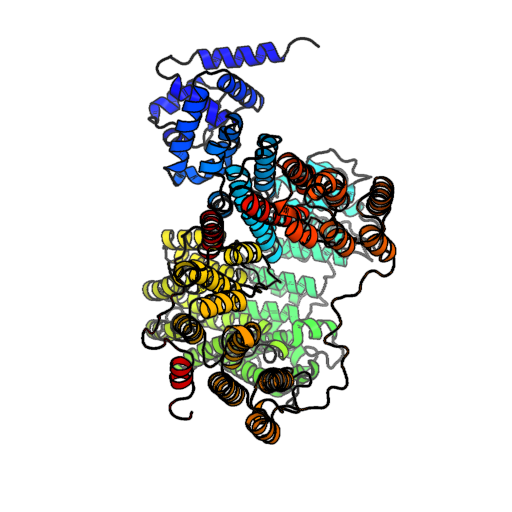19.598 25.685 1.00 82.25 449 GLY A CA 1
ATOM 3684 C C . GLY A 1 449 ? 8.930 -19.630 27.175 1.00 82.25 449 GLY A C 1
ATOM 3685 O O . GLY A 1 449 ? 8.061 -18.877 27.596 1.00 82.25 449 GLY A O 1
ATOM 3686 N N . TYR A 1 450 ? 9.587 -20.454 28.002 1.00 87.06 450 TYR A N 1
ATOM 3687 C CA . TYR A 1 450 ? 9.244 -20.558 29.427 1.00 87.06 450 TYR A CA 1
ATOM 3688 C C . TYR A 1 450 ? 9.647 -19.318 30.226 1.00 87.06 450 TYR A C 1
ATOM 3690 O O . TYR A 1 450 ? 8.840 -18.788 30.979 1.00 87.06 450 TYR A O 1
ATOM 3698 N N . GLU A 1 451 ? 10.871 -18.825 30.037 1.00 85.75 451 GLU A N 1
ATOM 3699 C CA . GLU A 1 451 ? 11.349 -17.629 30.738 1.00 85.75 451 GLU A CA 1
ATOM 3700 C C . GLU A 1 451 ? 10.504 -16.379 30.400 1.00 85.75 451 GLU A C 1
ATOM 3702 O O . GLU A 1 451 ? 10.031 -15.724 31.332 1.00 85.75 451 GLU A O 1
ATOM 3707 N N . PRO A 1 452 ? 10.195 -16.086 29.114 1.00 85.69 452 PRO A N 1
ATOM 3708 C CA . PRO A 1 452 ? 9.206 -15.065 28.765 1.00 85.69 452 PRO A CA 1
ATOM 3709 C C . PRO A 1 452 ? 7.842 -15.267 29.433 1.00 85.69 452 PRO A C 1
ATOM 3711 O O . PRO A 1 452 ? 7.247 -14.301 29.903 1.00 85.69 452 PRO A O 1
ATOM 3714 N N . ALA A 1 453 ? 7.353 -16.508 29.523 1.00 87.75 453 ALA A N 1
ATOM 3715 C CA . ALA A 1 453 ? 6.062 -16.796 30.138 1.00 87.75 453 ALA A CA 1
ATOM 3716 C C . ALA A 1 453 ? 6.028 -16.455 31.636 1.00 87.75 453 ALA A C 1
ATOM 3718 O O . ALA A 1 453 ? 5.008 -15.962 32.119 1.00 87.75 453 ALA A O 1
ATOM 3719 N N . ILE A 1 454 ? 7.115 -16.708 32.375 1.00 89.38 454 ILE A N 1
ATOM 3720 C CA . ILE A 1 454 ? 7.222 -16.350 33.798 1.00 89.38 454 ILE A CA 1
ATOM 3721 C C . ILE A 1 454 ? 7.228 -14.830 33.974 1.00 89.38 454 ILE A C 1
ATOM 3723 O O . ILE A 1 454 ? 6.474 -14.314 34.796 1.00 89.38 454 ILE A O 1
ATOM 3727 N N . GLN A 1 455 ? 7.994 -14.113 33.151 1.00 88.06 455 GLN A N 1
ATOM 3728 C CA . GLN A 1 455 ? 8.013 -12.646 33.166 1.00 88.06 455 GLN A CA 1
ATOM 3729 C C . GLN A 1 455 ? 6.639 -12.057 32.798 1.00 88.06 455 GLN A C 1
ATOM 3731 O O . GLN A 1 455 ? 6.203 -11.071 33.388 1.00 88.06 455 GLN A O 1
ATOM 3736 N N . LEU A 1 456 ? 5.906 -12.693 31.875 1.00 89.12 456 LEU A N 1
ATOM 3737 C CA . LEU A 1 456 ? 4.542 -12.294 31.520 1.00 89.12 456 LEU A CA 1
ATOM 3738 C C . LEU A 1 456 ? 3.571 -12.451 32.705 1.00 89.12 456 LEU A C 1
ATOM 3740 O O . LEU A 1 456 ? 2.672 -11.627 32.875 1.00 89.12 456 LEU A O 1
ATOM 3744 N N . LYS A 1 457 ? 3.763 -13.472 33.555 1.00 91.75 457 LYS A N 1
ATOM 3745 C CA . LYS A 1 457 ? 2.988 -13.636 34.795 1.00 91.75 457 LYS A CA 1
ATOM 3746 C C . LYS A 1 457 ? 3.321 -12.579 35.841 1.00 91.75 457 LYS A C 1
ATOM 3748 O O . LYS A 1 457 ? 2.395 -12.043 36.445 1.00 91.75 457 LYS A O 1
ATOM 3753 N N . GLU A 1 458 ? 4.596 -12.247 36.018 1.00 91.38 458 GLU A N 1
ATOM 3754 C CA . GLU A 1 458 ? 5.009 -11.153 36.906 1.00 91.38 458 GLU A CA 1
ATOM 3755 C C . GLU A 1 458 ? 4.400 -9.811 36.460 1.00 91.38 458 GLU A C 1
ATOM 3757 O O . GLU A 1 458 ? 3.874 -9.053 37.275 1.00 91.38 458 GLU A O 1
ATOM 3762 N N . LEU A 1 459 ? 4.378 -9.540 35.150 1.00 92.06 459 LEU A N 1
ATOM 3763 C CA . LEU A 1 459 ? 3.702 -8.362 34.605 1.00 92.06 459 LEU A CA 1
ATOM 3764 C C . LEU A 1 459 ? 2.197 -8.366 34.923 1.00 92.06 459 LEU A C 1
ATOM 3766 O O . LEU A 1 459 ? 1.658 -7.339 35.335 1.00 92.06 459 LEU A O 1
ATOM 3770 N N . ALA A 1 460 ? 1.525 -9.513 34.786 1.00 92.88 460 ALA A N 1
ATOM 3771 C CA . ALA A 1 460 ? 0.111 -9.654 35.133 1.00 92.88 460 ALA A CA 1
ATOM 3772 C C . ALA A 1 460 ? -0.158 -9.358 36.616 1.00 92.88 460 ALA A C 1
ATOM 3774 O O . ALA A 1 460 ? -1.109 -8.652 36.942 1.00 92.88 460 ALA A O 1
ATOM 3775 N N . GLU A 1 461 ? 0.688 -9.864 37.516 1.00 91.56 461 GLU A N 1
ATOM 3776 C CA . GLU A 1 461 ? 0.617 -9.586 38.956 1.00 91.56 461 GLU A CA 1
ATOM 3777 C C . GLU A 1 461 ? 0.714 -8.090 39.253 1.00 91.56 461 GLU A C 1
ATOM 3779 O O . GLU A 1 461 ? -0.125 -7.548 39.977 1.00 91.56 461 GLU A O 1
ATOM 3784 N N . ASN A 1 462 ? 1.699 -7.420 38.652 1.00 91.56 462 ASN A N 1
ATOM 3785 C CA . ASN A 1 462 ? 1.919 -5.987 38.827 1.00 91.56 462 ASN A CA 1
ATOM 3786 C C . ASN A 1 462 ? 0.732 -5.161 38.300 1.00 91.56 462 ASN A C 1
ATOM 3788 O O . ASN A 1 462 ? 0.280 -4.233 38.971 1.00 91.56 462 ASN A O 1
ATOM 3792 N N . ILE A 1 463 ? 0.189 -5.515 37.130 1.00 92.75 463 ILE A N 1
ATOM 3793 C CA . ILE A 1 463 ? -0.970 -4.835 36.530 1.00 92.75 463 ILE A CA 1
ATOM 3794 C C . ILE A 1 463 ? -2.242 -5.057 37.357 1.00 92.75 463 ILE A C 1
ATOM 3796 O O . ILE A 1 463 ? -2.990 -4.108 37.595 1.00 92.75 463 ILE A O 1
ATOM 3800 N N . ASN A 1 464 ? -2.490 -6.285 37.817 1.00 92.31 464 ASN A N 1
ATOM 3801 C CA . ASN A 1 464 ? -3.665 -6.606 38.629 1.00 92.31 464 ASN A CA 1
ATOM 3802 C C . ASN A 1 464 ? -3.616 -5.877 39.977 1.00 92.31 464 ASN A C 1
ATOM 3804 O O . ASN A 1 464 ? -4.615 -5.287 40.389 1.00 92.31 464 ASN A O 1
ATOM 3808 N N . SER A 1 465 ? -2.449 -5.870 40.627 1.00 90.75 465 SER A N 1
ATOM 3809 C CA . SER A 1 465 ? -2.206 -5.103 41.851 1.00 90.75 465 SER A CA 1
ATOM 3810 C C . SER A 1 465 ? -2.486 -3.614 41.631 1.00 90.75 465 SER A C 1
ATOM 3812 O O . SER A 1 465 ? -3.287 -3.022 42.354 1.00 90.75 465 SER A O 1
ATOM 3814 N N . LEU A 1 466 ? -1.936 -3.022 40.563 1.00 90.88 466 LEU A N 1
ATOM 3815 C CA . LEU A 1 466 ? -2.191 -1.621 40.217 1.00 90.88 466 LEU A CA 1
ATOM 3816 C C . LEU A 1 466 ? -3.694 -1.334 40.063 1.00 90.88 466 LEU A C 1
ATOM 3818 O O . LEU A 1 466 ? -4.195 -0.372 40.644 1.00 90.88 466 LEU A O 1
ATOM 3822 N N . PHE A 1 467 ? -4.415 -2.175 39.317 1.00 91.25 467 PHE A N 1
ATOM 3823 C CA . PHE A 1 467 ? -5.837 -1.979 39.035 1.00 91.25 467 PHE A CA 1
ATOM 3824 C C . PHE A 1 467 ? -6.726 -2.105 40.282 1.00 91.25 467 PHE A C 1
ATOM 3826 O O . PHE A 1 467 ? -7.623 -1.283 40.475 1.00 91.25 467 PHE A O 1
ATOM 3833 N N . TYR A 1 468 ? -6.510 -3.130 41.113 1.00 88.94 468 TYR A N 1
ATOM 3834 C CA . TYR A 1 468 ? -7.391 -3.431 42.246 1.00 88.94 468 TYR A CA 1
ATOM 3835 C C . TYR A 1 468 ? -6.998 -2.730 43.543 1.00 88.94 468 TYR A C 1
ATOM 3837 O O . TYR A 1 468 ? -7.880 -2.285 44.275 1.00 88.94 468 TYR A O 1
ATOM 3845 N N . ASP A 1 469 ? -5.704 -2.652 43.846 1.00 84.06 469 ASP A N 1
ATOM 3846 C CA . ASP A 1 469 ? -5.225 -2.119 45.123 1.00 84.06 469 ASP A CA 1
ATOM 3847 C C . ASP A 1 469 ? -5.015 -0.610 45.090 1.00 84.06 469 ASP A C 1
ATOM 3849 O O . ASP A 1 469 ? -5.061 0.030 46.134 1.00 84.06 469 ASP A O 1
ATOM 3853 N N . SER A 1 470 ? -4.848 -0.007 43.906 1.00 68.62 470 SER A N 1
ATOM 3854 C CA . SER A 1 470 ? -4.566 1.433 43.764 1.00 68.62 470 SER A CA 1
ATOM 3855 C C . SER A 1 470 ? -3.333 1.908 44.568 1.00 68.62 470 SER A C 1
ATOM 3857 O O . SER A 1 470 ? -3.192 3.099 44.834 1.00 68.62 470 SER A O 1
ATOM 3859 N N . GLU A 1 471 ? -2.434 0.990 44.952 1.00 61.34 471 GLU A N 1
ATOM 3860 C CA . GLU A 1 471 ? -1.232 1.238 45.773 1.00 61.34 471 GLU A CA 1
ATOM 3861 C C . GLU A 1 471 ? 0.062 1.360 44.942 1.00 61.34 471 GLU A C 1
ATOM 3863 O O . GLU A 1 471 ? 1.157 1.462 45.498 1.00 61.34 471 GLU A O 1
ATOM 3868 N N . GLY A 1 472 ? -0.034 1.358 43.609 1.00 69.69 472 GLY A N 1
ATOM 3869 C CA . GLY A 1 472 ? 1.138 1.410 42.735 1.00 69.69 472 GLY A CA 1
ATOM 3870 C C . GLY A 1 472 ? 1.928 2.709 42.901 1.00 69.69 472 GLY A C 1
ATOM 3871 O O . GLY A 1 472 ? 1.387 3.807 42.743 1.00 69.69 472 GLY A O 1
ATOM 3872 N N . THR A 1 473 ? 3.229 2.600 43.179 1.00 84.44 473 THR A N 1
ATOM 3873 C CA . THR A 1 473 ? 4.108 3.771 43.169 1.00 84.44 473 THR A CA 1
ATOM 3874 C C . THR A 1 473 ? 4.325 4.254 41.735 1.00 84.44 473 THR A C 1
ATOM 3876 O O . THR A 1 473 ? 4.175 3.500 40.773 1.00 84.44 473 THR A O 1
ATOM 3879 N N . TYR A 1 474 ? 4.756 5.506 41.566 1.00 88.94 474 TYR A N 1
ATOM 3880 C CA . TYR A 1 474 ? 5.177 6.027 40.260 1.00 88.94 474 TYR A CA 1
ATOM 3881 C C . TYR A 1 474 ? 6.177 5.104 39.542 1.00 88.94 474 TYR A C 1
ATOM 3883 O O . TYR A 1 474 ? 6.092 4.892 38.334 1.00 88.94 474 TYR A O 1
ATOM 3891 N N . SER A 1 475 ? 7.119 4.528 40.300 1.00 88.62 475 SER A N 1
ATOM 3892 C CA . SER A 1 475 ? 8.128 3.614 39.763 1.00 88.62 475 SER A CA 1
ATOM 3893 C C . SER A 1 475 ? 7.510 2.326 39.224 1.00 88.62 475 SER A C 1
ATOM 3895 O O . SER A 1 475 ? 7.991 1.806 38.220 1.00 88.62 475 SER A O 1
ATOM 3897 N N . ASP A 1 476 ? 6.458 1.816 39.868 1.00 89.38 476 ASP A N 1
ATOM 3898 C CA . ASP A 1 476 ? 5.760 0.609 39.420 1.00 89.38 476 ASP A CA 1
ATOM 3899 C C . ASP A 1 476 ? 5.008 0.869 38.116 1.00 89.38 476 ASP A C 1
ATOM 3901 O O . ASP A 1 476 ? 5.096 0.069 37.188 1.00 89.38 476 ASP A O 1
ATOM 3905 N N . ILE A 1 477 ? 4.341 2.022 38.011 1.00 91.81 477 ILE A N 1
ATOM 3906 C CA . ILE A 1 477 ? 3.613 2.441 36.807 1.00 91.81 477 ILE A CA 1
ATOM 3907 C C . ILE A 1 477 ? 4.557 2.561 35.606 1.00 91.81 477 ILE A C 1
ATOM 3909 O O . ILE A 1 477 ? 4.268 2.016 34.541 1.00 91.81 477 ILE A O 1
ATOM 3913 N N . ILE A 1 478 ? 5.696 3.241 35.775 1.00 91.38 478 ILE A N 1
ATOM 3914 C CA . ILE A 1 478 ? 6.697 3.375 34.707 1.00 91.38 478 ILE A CA 1
ATOM 3915 C C . ILE A 1 478 ? 7.273 2.009 34.330 1.00 91.38 478 ILE A C 1
ATOM 3917 O O . ILE A 1 478 ? 7.402 1.716 33.144 1.00 91.38 478 ILE A O 1
ATOM 3921 N N . ARG A 1 479 ? 7.580 1.154 35.315 1.00 90.81 479 ARG A N 1
ATOM 3922 C CA . ARG A 1 479 ? 8.072 -0.204 35.052 1.00 90.81 479 ARG A CA 1
ATOM 3923 C C . ARG A 1 479 ? 7.070 -1.007 34.222 1.00 90.81 479 ARG A C 1
ATOM 3925 O O . ARG A 1 479 ? 7.464 -1.561 33.205 1.00 90.81 479 ARG A O 1
ATOM 3932 N N . ILE A 1 480 ? 5.787 -0.988 34.588 1.00 92.56 480 ILE A N 1
ATOM 3933 C CA . ILE A 1 480 ? 4.723 -1.661 33.832 1.00 92.56 480 ILE A CA 1
ATOM 3934 C C . ILE A 1 480 ? 4.661 -1.138 32.390 1.00 92.56 480 ILE A C 1
ATOM 3936 O O . ILE A 1 480 ? 4.602 -1.938 31.459 1.00 92.56 480 ILE A O 1
ATOM 3940 N N . ALA A 1 481 ? 4.711 0.181 32.177 1.00 91.06 481 ALA A N 1
ATOM 3941 C CA . ALA A 1 481 ? 4.702 0.756 30.830 1.00 91.06 481 ALA A CA 1
ATOM 3942 C C . ALA A 1 481 ? 5.923 0.314 29.994 1.00 91.06 481 ALA A C 1
ATOM 3944 O O . ALA A 1 481 ? 5.784 -0.047 28.821 1.00 91.06 481 ALA A O 1
ATOM 3945 N N . CYS A 1 482 ? 7.110 0.274 30.604 1.00 88.19 482 CYS A N 1
ATOM 3946 C CA . CYS A 1 482 ? 8.319 -0.255 29.973 1.00 88.19 482 CYS A CA 1
ATOM 3947 C C . CYS A 1 482 ? 8.190 -1.749 29.640 1.00 88.19 482 CYS A C 1
ATOM 3949 O O . CYS A 1 482 ? 8.540 -2.149 28.531 1.00 88.19 482 CYS A O 1
ATOM 3951 N N . ASP A 1 483 ? 7.652 -2.564 30.549 1.00 88.25 483 ASP A N 1
ATOM 3952 C CA . ASP A 1 483 ? 7.477 -4.006 30.348 1.00 88.25 483 ASP A CA 1
ATOM 3953 C C . ASP A 1 483 ? 6.465 -4.298 29.227 1.00 88.25 483 ASP A C 1
ATOM 3955 O O . ASP A 1 483 ? 6.734 -5.121 28.348 1.00 88.25 483 ASP A O 1
ATOM 3959 N N . LEU A 1 484 ? 5.348 -3.557 29.176 1.00 88.56 484 LEU A N 1
ATOM 3960 C CA . LEU A 1 484 ? 4.379 -3.614 28.070 1.00 88.56 484 LEU A CA 1
ATOM 3961 C C . LEU A 1 484 ? 5.044 -3.330 26.713 1.00 88.56 484 LEU A C 1
ATOM 3963 O O . LEU A 1 484 ? 4.693 -3.943 25.701 1.00 88.56 484 LEU A O 1
ATOM 3967 N N . THR A 1 485 ? 6.034 -2.437 26.696 1.00 82.56 485 THR A N 1
ATOM 3968 C CA . THR A 1 485 ? 6.816 -2.114 25.496 1.00 82.56 485 THR A CA 1
ATOM 3969 C C . THR A 1 485 ? 7.839 -3.207 25.179 1.00 82.56 485 THR A C 1
ATOM 3971 O O . THR A 1 485 ? 7.951 -3.640 24.034 1.00 82.56 485 THR A O 1
ATOM 3974 N N . TYR A 1 486 ? 8.543 -3.729 26.186 1.00 78.81 486 TYR A N 1
ATOM 3975 C CA . TYR A 1 486 ? 9.561 -4.771 26.023 1.00 78.81 486 TYR A CA 1
ATOM 3976 C C . TYR A 1 486 ? 9.008 -6.047 25.376 1.00 78.81 486 TYR A C 1
ATOM 3978 O O . TYR A 1 486 ? 9.625 -6.581 24.448 1.00 78.81 486 TYR A O 1
ATOM 3986 N N . PHE A 1 487 ? 7.836 -6.509 25.822 1.00 76.12 487 PHE A N 1
ATOM 3987 C CA . PHE A 1 487 ? 7.173 -7.686 25.248 1.00 76.12 487 PHE A CA 1
ATOM 3988 C C . PHE A 1 487 ? 6.699 -7.474 23.808 1.00 76.12 487 PHE A C 1
ATOM 3990 O O . PHE A 1 487 ? 6.566 -8.451 23.077 1.00 76.12 487 PHE A O 1
ATOM 3997 N N . THR A 1 488 ? 6.498 -6.219 23.398 1.00 67.38 488 THR A N 1
ATOM 3998 C CA . THR A 1 488 ? 6.186 -5.857 22.008 1.00 67.38 488 THR A CA 1
ATOM 3999 C C . THR A 1 488 ? 7.443 -5.915 21.121 1.00 67.38 488 THR A C 1
ATOM 4001 O O . THR A 1 488 ? 7.349 -6.260 19.951 1.00 67.38 488 THR A O 1
ATOM 4004 N N . ARG A 1 489 ? 8.630 -5.637 21.685 1.00 62.62 489 ARG A N 1
ATOM 4005 C CA . ARG A 1 489 ? 9.884 -5.367 20.956 1.00 62.62 489 ARG A CA 1
ATOM 4006 C C . ARG A 1 489 ? 10.763 -6.588 20.644 1.00 62.62 489 ARG A C 1
ATOM 4008 O O . ARG A 1 489 ? 11.290 -6.703 19.548 1.00 62.62 489 ARG A O 1
ATOM 4015 N N . ASN A 1 490 ? 11.041 -7.454 21.625 1.00 52.28 490 ASN A N 1
ATOM 4016 C CA . ASN A 1 490 ? 12.371 -8.102 21.662 1.00 52.28 490 ASN A CA 1
ATOM 4017 C C . ASN A 1 490 ? 12.460 -9.624 21.472 1.00 52.28 490 ASN A C 1
ATOM 4019 O O . ASN A 1 490 ? 13.535 -10.178 21.704 1.00 52.28 490 ASN A O 1
ATOM 4023 N N . ARG A 1 491 ? 11.403 -10.351 21.089 1.00 49.53 491 ARG A N 1
ATOM 4024 C CA . ARG A 1 491 ? 11.467 -11.832 21.064 1.00 49.53 491 ARG A CA 1
ATOM 4025 C C . ARG A 1 491 ? 10.508 -12.487 20.065 1.00 49.53 491 ARG A C 1
ATOM 4027 O O . ARG A 1 491 ? 9.687 -13.328 20.447 1.00 49.53 491 ARG A O 1
ATOM 4034 N N . ALA A 1 492 ? 10.652 -12.166 18.780 1.00 55.53 492 ALA A N 1
ATOM 4035 C CA . ALA A 1 492 ? 10.024 -12.955 17.721 1.00 55.53 492 ALA A CA 1
ATOM 4036 C C . ALA A 1 492 ? 10.457 -14.434 17.850 1.00 55.53 492 ALA A C 1
ATOM 4038 O O . ALA A 1 492 ? 11.627 -14.753 18.069 1.00 55.53 492 ALA A O 1
ATOM 4039 N N . GLY A 1 493 ? 9.487 -15.348 17.845 1.00 59.91 493 GLY A N 1
ATOM 4040 C CA . GLY A 1 493 ? 9.686 -16.769 18.142 1.00 59.91 493 GLY A CA 1
ATOM 4041 C C . GLY A 1 493 ? 9.414 -17.136 19.605 1.00 59.91 493 GLY A C 1
ATOM 4042 O O . GLY A 1 493 ? 8.421 -17.792 19.879 1.00 59.91 493 GLY A O 1
ATOM 4043 N N . SER A 1 494 ? 10.250 -16.718 20.564 1.00 70.12 494 SER A N 1
ATOM 4044 C CA . SER A 1 494 ? 10.108 -17.193 21.962 1.00 70.12 494 SER A CA 1
ATOM 4045 C C . SER A 1 494 ? 8.928 -16.598 22.745 1.00 70.12 494 SER A C 1
ATOM 4047 O O . SER A 1 494 ? 8.334 -17.320 23.540 1.00 70.12 494 SER A O 1
ATOM 4049 N N . CYS A 1 495 ? 8.546 -15.335 22.512 1.00 74.00 495 CYS A N 1
ATOM 4050 C CA . CYS A 1 495 ? 7.309 -14.774 23.081 1.00 74.00 495 CYS A CA 1
ATOM 4051 C C . CYS A 1 495 ? 6.055 -15.289 22.358 1.00 74.00 495 CYS A C 1
ATOM 4053 O O . CYS A 1 495 ? 4.996 -15.432 22.968 1.00 74.00 495 CYS A O 1
ATOM 4055 N N . ASN A 1 496 ? 6.184 -15.623 21.068 1.00 75.00 496 ASN A N 1
ATOM 4056 C CA . ASN A 1 496 ? 5.106 -16.275 20.326 1.00 75.00 496 ASN A CA 1
ATOM 4057 C C . ASN A 1 496 ? 4.805 -17.663 20.913 1.00 75.00 496 ASN A C 1
ATOM 4059 O O . ASN A 1 496 ? 3.651 -18.014 21.137 1.00 75.00 496 ASN A O 1
ATOM 4063 N N . ASP A 1 497 ? 5.855 -18.413 21.272 1.00 73.56 497 ASP A N 1
ATOM 4064 C CA . ASP A 1 497 ? 5.730 -19.747 21.866 1.00 73.56 497 ASP A CA 1
ATOM 4065 C C . ASP A 1 497 ? 4.916 -19.751 23.181 1.00 73.56 497 ASP A C 1
ATOM 4067 O O . ASP A 1 497 ? 4.383 -20.796 23.547 1.00 73.56 497 ASP A O 1
ATOM 4071 N N . CYS A 1 498 ? 4.803 -18.616 23.891 1.00 77.69 498 CYS A N 1
ATOM 4072 C CA . CYS A 1 498 ? 4.021 -18.479 25.126 1.00 77.69 498 CYS A CA 1
ATOM 4073 C C . CYS A 1 498 ? 2.749 -17.622 25.010 1.00 77.69 498 CYS A C 1
ATOM 4075 O O . CYS A 1 498 ? 2.163 -17.280 26.037 1.00 77.69 498 CYS A O 1
ATOM 4077 N N . GLY A 1 499 ? 2.297 -17.296 23.796 1.00 78.75 499 GLY A N 1
ATOM 4078 C CA . GLY A 1 499 ? 1.024 -16.602 23.569 1.00 78.75 499 GLY A CA 1
ATOM 4079 C C . GLY A 1 499 ? 1.005 -15.136 24.024 1.00 78.75 499 GLY A C 1
ATOM 4080 O O . GLY A 1 499 ? -0.018 -14.629 24.490 1.00 78.75 499 GLY A O 1
ATOM 4081 N N . THR A 1 500 ? 2.155 -14.454 23.984 1.00 83.62 500 THR A N 1
ATOM 4082 C CA . THR A 1 500 ? 2.259 -13.056 24.430 1.00 83.62 500 THR A CA 1
ATOM 4083 C C . THR A 1 500 ? 1.410 -12.112 23.574 1.00 83.62 500 THR A C 1
ATOM 4085 O O . THR A 1 500 ? 0.795 -11.202 24.128 1.00 83.62 500 THR A O 1
ATOM 4088 N N . PHE A 1 501 ? 1.342 -12.324 22.256 1.00 79.81 501 PHE A N 1
ATOM 4089 C CA . PHE A 1 501 ? 0.609 -11.450 21.330 1.00 79.81 501 PHE A CA 1
ATOM 4090 C C . PHE A 1 501 ? -0.899 -11.455 21.592 1.00 79.81 501 PHE A C 1
ATOM 4092 O O . PHE A 1 501 ? -1.558 -10.426 21.461 1.00 79.81 501 PHE A O 1
ATOM 4099 N N . GLU A 1 502 ? -1.441 -12.581 22.049 1.00 81.94 502 GLU A N 1
ATOM 4100 C CA . GLU A 1 502 ? -2.837 -12.710 22.434 1.00 81.94 502 GLU A CA 1
ATOM 4101 C C . GLU A 1 502 ? -3.098 -12.099 23.812 1.00 81.94 502 GLU A C 1
ATOM 4103 O O . GLU A 1 502 ? -4.177 -11.575 24.045 1.00 81.94 502 GLU A O 1
ATOM 4108 N N . VAL A 1 503 ? -2.146 -12.139 24.747 1.00 87.12 503 VAL A N 1
ATOM 4109 C CA . VAL A 1 503 ? -2.342 -11.646 26.125 1.00 87.12 503 VAL A CA 1
ATOM 4110 C C . VAL A 1 503 ? -2.155 -10.132 26.235 1.00 87.12 503 VAL A C 1
ATOM 4112 O O . VAL A 1 503 ? -2.922 -9.454 26.925 1.00 87.12 503 VAL A O 1
ATOM 4115 N N . LEU A 1 504 ? -1.150 -9.588 25.551 1.00 88.31 504 LEU A N 1
ATOM 4116 C CA . LEU A 1 504 ? -0.706 -8.207 25.718 1.00 88.31 504 LEU A CA 1
ATOM 4117 C C . LEU A 1 504 ? -1.796 -7.149 25.439 1.00 88.31 504 LEU A C 1
ATOM 4119 O O . LEU A 1 504 ? -1.884 -6.201 26.224 1.00 88.31 504 LEU A O 1
ATOM 4123 N N . PRO A 1 505 ? -2.683 -7.297 24.429 1.00 87.12 505 PRO A N 1
ATOM 4124 C CA . PRO A 1 505 ? -3.800 -6.373 24.223 1.00 87.12 505 PRO A CA 1
ATOM 4125 C C . PRO A 1 505 ? -4.719 -6.237 25.446 1.00 87.12 505 PRO A C 1
ATOM 4127 O O . PRO A 1 505 ? -5.273 -5.170 25.696 1.00 87.12 505 PRO A O 1
ATOM 4130 N N . TYR A 1 506 ? -4.884 -7.294 26.247 1.00 88.00 506 TYR A N 1
ATOM 4131 C CA . TYR A 1 506 ? -5.702 -7.237 27.463 1.00 88.00 506 TYR A CA 1
ATOM 4132 C C . TYR A 1 506 ? -4.986 -6.495 28.586 1.00 88.00 506 TYR A C 1
ATOM 4134 O O . TYR A 1 506 ? -5.608 -5.690 29.273 1.00 88.00 506 TYR A O 1
ATOM 4142 N N . PHE A 1 507 ? -3.680 -6.710 28.742 1.00 92.75 507 PHE A N 1
ATOM 4143 C CA . PHE A 1 507 ? -2.869 -6.003 29.735 1.00 92.75 507 PHE A CA 1
ATOM 4144 C C . PHE A 1 507 ? -2.825 -4.500 29.471 1.00 92.75 507 PHE A C 1
ATOM 4146 O O . PHE A 1 507 ? -3.051 -3.713 30.391 1.00 92.75 507 PHE A O 1
ATOM 4153 N N . LYS A 1 508 ? -2.627 -4.105 28.208 1.00 92.19 508 LYS A N 1
ATOM 4154 C CA . LYS A 1 508 ? -2.667 -2.701 27.785 1.00 92.19 508 LYS A CA 1
ATOM 4155 C C . LYS A 1 508 ? -4.021 -2.053 28.119 1.00 92.19 508 LYS A C 1
ATOM 4157 O O . LYS A 1 508 ? -4.053 -0.974 28.709 1.00 92.19 508 LYS A O 1
ATOM 4162 N N . ARG A 1 509 ? -5.138 -2.753 27.869 1.00 89.94 509 ARG A N 1
ATOM 4163 C CA . ARG A 1 509 ? -6.490 -2.291 28.251 1.00 89.94 509 ARG A CA 1
ATOM 4164 C C . ARG A 1 509 ? -6.685 -2.151 29.757 1.00 89.94 509 ARG A C 1
ATOM 4166 O O . ARG A 1 509 ? -7.246 -1.149 30.187 1.00 89.94 509 ARG A O 1
ATOM 4173 N N . VAL A 1 510 ? -6.253 -3.129 30.560 1.00 92.94 510 VAL A N 1
ATOM 4174 C CA . VAL A 1 510 ? -6.363 -3.060 32.032 1.00 92.94 510 VAL A CA 1
ATOM 4175 C C . VAL A 1 510 ? -5.584 -1.854 32.560 1.00 92.94 510 VAL A C 1
ATOM 4177 O O . VAL A 1 510 ? -6.106 -1.090 33.372 1.00 92.94 510 VAL A O 1
ATOM 4180 N N . PHE A 1 511 ? -4.365 -1.650 32.052 1.00 93.06 511 PHE A N 1
ATOM 4181 C CA . PHE A 1 511 ? -3.510 -0.525 32.418 1.00 93.06 511 PHE A CA 1
ATOM 4182 C C . PHE A 1 511 ? -4.145 0.830 32.073 1.00 93.06 511 PHE A C 1
ATOM 4184 O O . PHE A 1 511 ? -4.212 1.711 32.927 1.00 93.06 511 PHE A O 1
ATOM 4191 N N . LEU A 1 512 ? -4.681 0.994 30.860 1.00 92.81 512 LEU A N 1
ATOM 4192 C CA . LEU A 1 512 ? -5.404 2.211 30.478 1.00 92.81 512 LEU A CA 1
ATOM 4193 C C . LEU A 1 512 ? -6.655 2.426 31.344 1.00 92.81 512 LEU A C 1
ATOM 4195 O O . LEU A 1 512 ? -6.900 3.533 31.828 1.00 92.81 512 LEU A O 1
ATOM 4199 N N . GLN A 1 513 ? -7.435 1.367 31.581 1.00 90.94 513 GLN A N 1
ATOM 4200 C CA . GLN A 1 513 ? -8.683 1.455 32.337 1.00 90.94 513 GLN A CA 1
ATOM 4201 C C . GLN A 1 513 ? -8.458 1.867 33.798 1.00 90.94 513 GLN A C 1
ATOM 4203 O O . GLN A 1 513 ? -9.315 2.542 34.371 1.00 90.94 513 GLN A O 1
ATOM 4208 N N . TYR A 1 514 ? -7.317 1.513 34.399 1.00 91.25 514 TYR A N 1
ATOM 4209 C CA . TYR A 1 514 ? -6.926 2.031 35.713 1.00 91.25 514 TYR A CA 1
ATOM 4210 C C . TYR A 1 514 ? -6.954 3.568 35.734 1.00 91.25 514 TYR A C 1
ATOM 4212 O O . TYR A 1 514 ? -7.596 4.157 36.603 1.00 91.25 514 TYR A O 1
ATOM 4220 N N . PHE A 1 515 ? -6.357 4.223 34.735 1.00 91.06 515 PHE A N 1
ATOM 4221 C CA . PHE A 1 515 ? -6.350 5.683 34.656 1.00 91.06 515 PHE A CA 1
ATOM 4222 C C . PHE A 1 515 ? -7.709 6.269 34.280 1.00 91.06 515 PHE A C 1
ATOM 4224 O O . PHE A 1 515 ? -8.096 7.292 34.840 1.00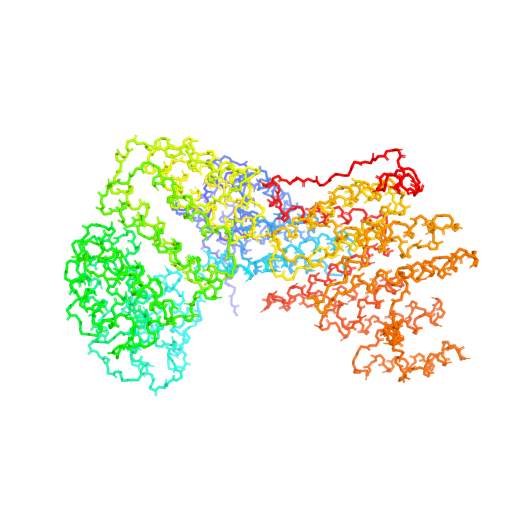 91.06 515 PHE A O 1
ATOM 4231 N N . VAL A 1 516 ? -8.482 5.613 33.407 1.00 89.56 516 VAL A N 1
ATOM 4232 C CA . VAL A 1 516 ? -9.878 6.017 33.127 1.00 89.56 516 VAL A CA 1
ATOM 4233 C C . VAL A 1 516 ? -10.704 6.037 34.419 1.00 89.56 516 VAL A C 1
ATOM 4235 O O . VAL A 1 516 ? -11.528 6.923 34.635 1.00 89.56 516 VAL A O 1
ATOM 4238 N N . ASN A 1 517 ? -10.442 5.083 35.313 1.00 85.56 517 ASN A N 1
ATOM 4239 C CA . ASN A 1 517 ? -11.075 4.980 36.621 1.00 85.56 517 ASN A CA 1
ATOM 4240 C C . ASN A 1 517 ? -10.496 5.950 37.673 1.00 85.56 517 ASN A C 1
ATOM 4242 O O . ASN A 1 517 ? -11.098 6.073 38.745 1.00 85.56 517 ASN A O 1
ATOM 4246 N N . ALA A 1 518 ? -9.373 6.614 37.378 1.00 84.31 518 ALA A N 1
ATOM 4247 C CA . ALA A 1 518 ? -8.635 7.531 38.247 1.00 84.31 518 ALA A CA 1
ATOM 4248 C C . ALA A 1 518 ? -8.169 8.802 37.485 1.00 84.31 518 ALA A C 1
ATOM 4250 O O . ALA A 1 518 ? -6.966 9.056 37.367 1.00 84.31 518 ALA A O 1
ATOM 4251 N N . PRO A 1 519 ? -9.101 9.636 36.978 1.00 74.19 519 PRO A N 1
ATOM 4252 C CA . PRO A 1 519 ? -8.772 10.768 36.101 1.00 74.19 519 PRO A CA 1
ATOM 4253 C C . PRO A 1 519 ? -7.940 11.873 36.781 1.00 74.19 519 PRO A C 1
ATOM 4255 O O . PRO A 1 519 ? -7.227 12.613 36.110 1.00 74.19 519 PRO A O 1
ATOM 4258 N N . GLU A 1 520 ? -7.974 11.970 38.114 1.00 81.31 520 GLU A N 1
ATOM 4259 C CA . GLU A 1 520 ? -7.229 12.966 38.904 1.00 81.31 520 GLU A CA 1
ATOM 4260 C C . GLU A 1 520 ? -5.831 12.482 39.347 1.00 81.31 520 GLU A C 1
ATOM 4262 O O . GLU A 1 520 ? -5.299 12.938 40.361 1.00 81.31 520 GLU A O 1
ATOM 4267 N N . TYR A 1 521 ? -5.214 11.543 38.619 1.00 87.69 521 TYR A N 1
ATOM 4268 C CA . TYR A 1 521 ? -3.882 11.029 38.955 1.00 87.69 521 TYR A CA 1
ATOM 4269 C C . TYR A 1 521 ? -2.839 12.161 39.073 1.00 87.69 521 TYR A C 1
ATOM 4271 O O . TYR A 1 521 ? -2.530 12.859 38.105 1.00 87.69 521 TYR A O 1
ATOM 4279 N N . ALA A 1 522 ? -2.283 12.335 40.277 1.00 86.12 522 ALA A N 1
ATOM 4280 C CA . ALA A 1 522 ? -1.524 13.530 40.655 1.00 86.12 522 ALA A CA 1
ATOM 4281 C C . ALA A 1 522 ? -0.223 13.741 39.858 1.00 86.12 522 ALA A C 1
ATOM 4283 O O . ALA A 1 522 ? 0.168 14.879 39.603 1.00 86.12 522 ALA A O 1
ATOM 4284 N N . GLU A 1 523 ? 0.450 12.664 39.442 1.00 90.06 523 GLU A N 1
ATOM 4285 C CA . GLU A 1 523 ? 1.723 12.724 38.707 1.00 90.06 523 GLU A CA 1
ATOM 4286 C C . GLU A 1 523 ? 1.548 12.643 37.178 1.00 90.06 523 GLU A C 1
ATOM 4288 O O . GLU A 1 523 ? 2.514 12.392 36.459 1.00 90.06 523 GLU A O 1
ATOM 4293 N N . ASN A 1 524 ? 0.341 12.900 36.653 1.00 91.00 524 ASN A N 1
ATOM 4294 C CA . ASN A 1 524 ? 0.019 12.759 35.225 1.00 91.00 524 ASN A CA 1
ATOM 4295 C C . ASN A 1 524 ? 0.997 13.468 34.268 1.00 91.00 524 ASN A C 1
ATOM 4297 O O . ASN A 1 524 ? 1.368 12.926 33.232 1.00 91.00 524 ASN A O 1
ATOM 4301 N N . THR A 1 525 ? 1.463 14.666 34.621 1.00 92.56 525 THR A N 1
ATOM 4302 C CA . THR A 1 525 ? 2.345 15.470 33.765 1.00 92.56 525 THR A CA 1
ATOM 4303 C C . THR A 1 525 ? 3.733 14.851 33.693 1.00 92.56 525 THR A C 1
ATOM 4305 O O . THR A 1 525 ? 4.322 14.769 32.617 1.00 92.56 525 THR A O 1
ATOM 4308 N N . LYS A 1 526 ? 4.235 14.382 34.838 1.00 94.38 526 LYS A N 1
ATOM 4309 C CA . LYS A 1 526 ? 5.527 13.707 34.935 1.00 94.38 526 LYS A CA 1
ATOM 4310 C C . LYS A 1 526 ? 5.486 12.376 34.181 1.00 94.38 526 LYS A C 1
ATOM 4312 O O . LYS A 1 526 ? 6.361 12.136 33.360 1.00 94.38 526 LYS A O 1
ATOM 4317 N N . LEU A 1 527 ? 4.408 11.605 34.359 1.00 93.44 527 LEU A N 1
ATOM 4318 C CA . LEU A 1 527 ? 4.170 10.349 33.647 1.00 93.44 527 LEU A CA 1
ATOM 4319 C C . LEU A 1 527 ? 4.212 10.540 32.125 1.00 93.44 527 LEU A C 1
ATOM 4321 O O . LEU A 1 527 ? 5.016 9.901 31.458 1.00 93.44 527 LEU A O 1
ATOM 4325 N N . CYS A 1 528 ? 3.414 11.458 31.569 1.00 94.81 528 CYS A N 1
ATOM 4326 C CA . CYS A 1 528 ? 3.415 11.729 30.125 1.00 94.81 528 CYS A CA 1
ATOM 4327 C C . CYS A 1 528 ? 4.764 12.251 29.604 1.00 94.81 528 CYS A C 1
ATOM 4329 O O . CYS A 1 528 ? 5.101 12.018 28.445 1.00 94.81 528 CYS A O 1
ATOM 4331 N N . THR A 1 529 ? 5.534 12.957 30.436 1.00 94.94 529 THR A N 1
ATOM 4332 C CA . THR A 1 529 ? 6.880 13.419 30.062 1.00 94.94 529 THR A CA 1
ATOM 4333 C C . THR A 1 529 ? 7.860 12.249 29.993 1.00 94.94 529 THR A C 1
ATOM 4335 O O . THR A 1 529 ? 8.611 12.144 29.030 1.00 94.94 529 THR A O 1
ATOM 4338 N N . ASP A 1 530 ? 7.831 11.340 30.969 1.00 93.56 530 ASP A N 1
ATOM 4339 C CA . ASP A 1 530 ? 8.725 10.179 30.988 1.00 93.56 530 ASP A CA 1
ATOM 4340 C C . ASP A 1 530 ? 8.365 9.168 29.886 1.00 93.56 530 ASP A C 1
ATOM 4342 O O . ASP A 1 530 ? 9.259 8.648 29.214 1.00 93.56 530 ASP A O 1
ATOM 4346 N N . LEU A 1 531 ? 7.065 8.943 29.647 1.00 93.94 531 LEU A N 1
ATOM 4347 C CA . LEU A 1 531 ? 6.565 8.072 28.576 1.00 93.94 531 LEU A CA 1
ATOM 4348 C C . LEU A 1 531 ? 6.888 8.599 27.176 1.00 93.94 531 LEU A C 1
ATOM 4350 O O . LEU A 1 531 ? 6.991 7.795 26.255 1.00 93.94 531 LEU A O 1
ATOM 4354 N N . LEU A 1 532 ? 7.113 9.908 27.002 1.00 94.50 532 LEU A N 1
ATOM 4355 C CA . LEU A 1 532 ? 7.481 10.480 25.702 1.00 94.50 532 LEU A CA 1
ATOM 4356 C C . LEU A 1 532 ? 8.723 9.789 25.116 1.00 94.50 532 LEU A C 1
ATOM 4358 O O . LEU A 1 532 ? 8.773 9.518 23.921 1.00 94.50 532 LEU A O 1
ATOM 4362 N N . ASN A 1 533 ? 9.679 9.402 25.968 1.00 90.88 533 ASN A N 1
ATOM 4363 C CA . ASN A 1 533 ? 10.890 8.691 25.548 1.00 90.88 533 ASN A CA 1
ATOM 4364 C C . ASN A 1 533 ? 10.617 7.303 24.946 1.00 90.88 533 ASN A C 1
ATOM 4366 O O . ASN A 1 533 ? 11.454 6.808 24.195 1.00 90.88 533 ASN A O 1
ATOM 4370 N N . ILE A 1 534 ? 9.483 6.668 25.261 1.00 90.75 534 ILE A N 1
ATOM 4371 C CA . ILE A 1 534 ? 9.075 5.409 24.619 1.00 90.75 534 ILE A CA 1
ATOM 4372 C C . ILE A 1 534 ? 8.694 5.673 23.160 1.00 90.75 534 ILE A C 1
ATOM 4374 O O . ILE A 1 534 ? 9.046 4.893 22.281 1.00 90.75 534 ILE A O 1
ATOM 4378 N N . PHE A 1 535 ? 8.028 6.797 22.898 1.00 92.88 535 PHE A N 1
ATOM 4379 C CA . PHE A 1 535 ? 7.547 7.155 21.568 1.00 92.88 535 PHE A CA 1
ATOM 4380 C C . PHE A 1 535 ? 8.603 7.824 20.691 1.00 92.88 535 PHE A C 1
ATOM 4382 O O . PHE A 1 535 ? 8.540 7.654 19.482 1.00 92.88 535 PHE A O 1
ATOM 4389 N N . THR A 1 536 ? 9.528 8.601 21.260 1.00 94.06 536 THR A N 1
ATOM 4390 C CA . THR A 1 536 ? 10.462 9.450 20.489 1.00 94.06 536 THR A CA 1
ATOM 4391 C C . THR A 1 536 ? 11.934 9.232 20.856 1.00 94.06 536 THR A C 1
ATOM 4393 O O . THR A 1 536 ? 12.791 10.052 20.529 1.00 94.06 536 THR A O 1
ATOM 4396 N N . GLY A 1 537 ? 12.237 8.186 21.631 1.00 88.88 537 GLY A N 1
ATOM 4397 C CA . GLY A 1 537 ? 13.593 7.878 22.084 1.00 88.88 537 GLY A CA 1
ATOM 4398 C C . GLY A 1 537 ? 14.467 7.226 21.009 1.00 88.88 537 GLY A C 1
ATOM 4399 O O . GLY A 1 537 ? 14.143 7.218 19.829 1.00 88.88 537 GLY A O 1
ATOM 4400 N N . LYS A 1 538 ? 15.592 6.635 21.436 1.00 83.38 538 LYS A N 1
ATOM 4401 C CA . LYS A 1 538 ? 16.557 5.960 20.541 1.00 83.38 538 LYS A CA 1
ATOM 4402 C C . LYS A 1 538 ? 15.953 4.770 19.781 1.00 83.38 538 LYS A C 1
ATOM 4404 O O . LYS A 1 538 ? 16.472 4.402 18.736 1.00 83.38 538 LYS A O 1
ATOM 4409 N N . ASP A 1 539 ? 14.921 4.152 20.343 1.00 81.88 539 ASP A N 1
ATOM 4410 C CA . ASP A 1 539 ? 14.232 3.017 19.740 1.00 81.88 539 ASP A CA 1
ATOM 4411 C C . ASP A 1 539 ? 12.715 3.177 19.934 1.00 81.88 539 ASP A C 1
ATOM 4413 O O . ASP A 1 539 ? 12.149 2.668 20.911 1.00 81.88 539 ASP A O 1
ATOM 4417 N N . PRO A 1 540 ? 12.089 4.022 19.104 1.00 88.62 540 PRO A N 1
ATOM 4418 C CA . PRO A 1 540 ? 10.727 4.488 19.303 1.00 88.62 540 PRO A CA 1
ATOM 4419 C C . PRO A 1 540 ? 9.705 3.381 19.036 1.00 88.62 540 PRO A C 1
ATOM 4421 O O . PRO A 1 540 ? 9.802 2.650 18.058 1.00 88.62 540 PRO A O 1
ATOM 4424 N N . HIS A 1 541 ? 8.701 3.267 19.905 1.00 87.31 541 HIS A N 1
ATOM 4425 C CA . HIS A 1 541 ? 7.615 2.295 19.770 1.00 87.31 541 HIS A CA 1
ATOM 4426 C C . HIS A 1 541 ? 6.261 2.960 19.988 1.00 87.31 541 HIS A C 1
ATOM 4428 O O . HIS A 1 541 ? 6.067 3.698 20.958 1.00 87.31 541 HIS A O 1
ATOM 4434 N N . TYR A 1 542 ? 5.304 2.661 19.113 1.00 90.44 542 TYR A N 1
ATOM 4435 C CA . TYR A 1 542 ? 3.952 3.181 19.237 1.00 90.44 542 TYR A CA 1
ATOM 4436 C C . TYR A 1 542 ? 3.033 2.181 19.948 1.00 90.44 542 TYR A C 1
ATOM 4438 O O . TYR A 1 542 ? 2.838 1.052 19.502 1.00 90.44 542 TYR A O 1
ATOM 4446 N N . ILE A 1 543 ? 2.443 2.606 21.067 1.00 90.62 543 ILE A N 1
ATOM 4447 C CA . ILE A 1 543 ? 1.420 1.850 21.798 1.00 90.62 543 ILE A CA 1
ATOM 4448 C C . ILE A 1 543 ? 0.208 2.758 21.990 1.00 90.62 543 ILE A C 1
ATOM 4450 O O . ILE A 1 543 ? 0.282 3.729 22.746 1.00 90.62 543 ILE A O 1
ATOM 4454 N N . ASP A 1 544 ? -0.903 2.419 21.333 1.00 91.62 544 ASP A N 1
ATOM 4455 C CA . ASP A 1 544 ? -2.139 3.209 21.357 1.00 91.62 544 ASP A CA 1
ATOM 4456 C C . ASP A 1 544 ? -2.629 3.456 22.791 1.00 91.62 544 ASP A C 1
ATOM 4458 O O . ASP A 1 544 ? -2.839 4.599 23.185 1.00 91.62 544 ASP A O 1
ATOM 4462 N N . GLU A 1 545 ? -2.706 2.426 23.637 1.00 92.38 545 GLU A N 1
ATOM 4463 C CA . GLU A 1 545 ? -3.206 2.587 25.006 1.00 92.38 545 GLU A CA 1
ATOM 4464 C C . GLU A 1 545 ? -2.353 3.540 25.857 1.00 92.38 545 GLU A C 1
ATOM 4466 O O . GLU A 1 545 ? -2.889 4.235 26.720 1.00 92.38 545 GLU A O 1
ATOM 4471 N N . LEU A 1 546 ? -1.042 3.621 25.603 1.00 93.88 546 LEU A N 1
ATOM 4472 C CA . LEU A 1 546 ? -0.176 4.607 26.253 1.00 93.88 546 LEU A CA 1
ATOM 4473 C C . LEU A 1 546 ? -0.378 6.008 25.653 1.00 93.88 546 LEU A C 1
ATOM 4475 O O . LEU A 1 546 ? -0.373 6.994 26.390 1.00 93.88 546 LEU A O 1
ATOM 4479 N N . ALA A 1 547 ? -0.607 6.108 24.341 1.00 95.44 547 ALA A N 1
ATOM 4480 C CA . ALA A 1 547 ? -0.896 7.368 23.659 1.00 95.44 547 ALA A CA 1
ATOM 4481 C C . ALA A 1 547 ? -2.245 7.968 24.105 1.00 95.44 547 ALA A C 1
ATOM 4483 O O . ALA A 1 547 ? -2.365 9.182 24.287 1.00 95.44 547 ALA A O 1
ATOM 4484 N N . GLN A 1 548 ? -3.246 7.130 24.390 1.00 95.00 548 GLN A N 1
ATOM 4485 C CA . GLN A 1 548 ? -4.548 7.563 24.907 1.00 95.00 548 GLN A CA 1
ATOM 4486 C C . GLN A 1 548 ? -4.455 8.276 26.268 1.00 95.00 548 GLN A C 1
ATOM 4488 O O . GLN A 1 548 ? -5.296 9.132 26.562 1.00 95.00 548 GLN A O 1
ATOM 4493 N N . LEU A 1 549 ? -3.420 8.006 27.078 1.00 94.81 549 LEU A N 1
ATOM 4494 C CA . LEU A 1 549 ? -3.196 8.708 28.350 1.00 94.81 549 LEU A CA 1
ATOM 4495 C C . LEU A 1 549 ? -2.991 10.213 28.155 1.00 94.81 549 LEU A C 1
ATOM 4497 O O . LEU A 1 549 ? -3.404 11.006 29.001 1.00 94.81 549 LEU A O 1
ATOM 4501 N N . TYR A 1 550 ? -2.401 10.625 27.031 1.00 96.31 550 TYR A N 1
ATOM 4502 C CA . TYR A 1 550 ? -2.206 12.041 26.737 1.00 96.31 550 TYR A CA 1
ATOM 4503 C C . TYR A 1 550 ? -3.541 12.753 26.534 1.00 96.31 550 TYR A C 1
ATOM 4505 O O . TYR A 1 550 ? -3.692 13.884 26.985 1.00 96.31 550 TYR A O 1
ATOM 4513 N N . TYR A 1 551 ? -4.524 12.099 25.911 1.00 95.31 551 TYR A N 1
ATOM 4514 C CA . TYR A 1 551 ? -5.877 12.645 25.800 1.00 95.31 551 TYR A CA 1
ATOM 4515 C C . TYR A 1 551 ? -6.597 12.655 27.147 1.00 95.31 551 TYR A C 1
ATOM 4517 O O . TYR A 1 551 ? -7.148 13.680 27.540 1.00 95.31 551 TYR A O 1
ATOM 4525 N N . LEU A 1 552 ? -6.527 11.549 27.893 1.00 93.81 552 LEU A N 1
ATOM 4526 C CA . LEU A 1 552 ? -7.161 11.428 29.206 1.00 93.81 552 LEU A CA 1
ATOM 4527 C C . LEU A 1 552 ? -6.696 12.512 30.196 1.00 93.81 552 LEU A C 1
ATOM 4529 O O . LEU A 1 552 ? -7.496 13.012 30.983 1.00 93.81 552 LEU A O 1
ATOM 4533 N N . PHE A 1 553 ? -5.415 12.884 30.147 1.00 94.19 553 PHE A N 1
ATOM 4534 C CA . PHE A 1 553 ? -4.814 13.891 31.027 1.00 94.19 553 PHE A CA 1
ATOM 4535 C C . PHE A 1 553 ? -4.685 15.289 30.406 1.00 94.19 553 PHE A C 1
ATOM 4537 O O . PHE A 1 553 ? -3.998 16.138 30.983 1.00 94.19 553 PHE A O 1
ATOM 4544 N N . ASP A 1 554 ? -5.306 15.523 29.246 1.00 93.81 554 ASP A N 1
ATOM 4545 C CA . ASP A 1 554 ? -5.276 16.798 28.517 1.00 93.81 554 ASP A CA 1
ATOM 4546 C C . ASP A 1 554 ? -3.842 17.325 28.264 1.00 93.81 554 ASP A C 1
ATOM 4548 O O . ASP A 1 554 ? -3.468 18.454 28.584 1.00 93.81 554 ASP A O 1
ATOM 4552 N N . LYS A 1 555 ? -2.977 16.456 27.725 1.00 96.00 555 LYS A N 1
ATOM 4553 C CA . LYS A 1 555 ? -1.562 16.719 27.396 1.00 96.00 555 LYS A CA 1
ATOM 4554 C C . LYS A 1 555 ? -1.339 16.874 25.897 1.00 96.00 555 LYS A C 1
ATOM 4556 O O . LYS A 1 555 ? -0.420 16.279 25.332 1.00 96.00 555 LYS A O 1
ATOM 4561 N N . LYS A 1 556 ? -2.161 17.717 25.273 1.00 96.81 556 LYS A N 1
ATOM 4562 C CA . LYS A 1 556 ? -2.134 18.007 23.834 1.00 96.81 556 LYS A CA 1
ATOM 4563 C C . LYS A 1 556 ? -0.728 18.307 23.296 1.00 96.81 556 LYS A C 1
ATOM 4565 O O . LYS A 1 556 ? -0.291 17.651 22.362 1.00 96.81 556 LYS A O 1
ATOM 4570 N N . GLU A 1 557 ? 0.006 19.231 23.917 1.00 96.75 557 GLU A N 1
ATOM 4571 C CA . GLU A 1 557 ? 1.335 19.661 23.436 1.00 96.75 557 GLU A CA 1
ATOM 4572 C C . GLU A 1 557 ? 2.389 18.544 23.435 1.00 96.75 557 GLU A C 1
ATOM 4574 O O . GLU A 1 557 ? 3.277 18.521 22.587 1.00 96.75 557 GLU A O 1
ATOM 4579 N N . LEU A 1 558 ? 2.308 17.604 24.382 1.00 97.44 558 LEU A N 1
ATOM 4580 C CA . LEU A 1 558 ? 3.206 16.447 24.397 1.00 97.44 558 LEU A CA 1
ATOM 4581 C C . LEU A 1 558 ? 2.787 15.418 23.343 1.00 97.44 558 LEU A C 1
ATOM 4583 O O . LEU A 1 558 ? 3.641 14.824 22.694 1.00 97.44 558 LEU A O 1
ATOM 4587 N N . PHE A 1 559 ? 1.481 15.235 23.134 1.00 97.94 559 PHE A N 1
ATOM 4588 C CA . PHE A 1 559 ? 0.984 14.351 22.084 1.00 97.94 559 PHE A CA 1
ATOM 4589 C C . PHE A 1 559 ? 1.307 14.873 20.679 1.00 97.94 559 PHE A C 1
ATOM 4591 O O . PHE A 1 559 ? 1.659 14.084 19.811 1.00 97.94 559 PHE A O 1
ATOM 4598 N N . LEU A 1 560 ? 1.271 16.191 20.458 1.00 97.75 560 LEU A N 1
ATOM 4599 C CA . LEU A 1 560 ? 1.686 16.794 19.188 1.00 97.75 560 LEU A CA 1
ATOM 4600 C C . LEU A 1 560 ? 3.152 16.489 18.849 1.00 97.75 560 LEU A C 1
ATOM 4602 O O . LEU A 1 560 ? 3.465 16.282 17.683 1.00 97.75 560 LEU A O 1
ATOM 4606 N N . GLN A 1 561 ? 4.035 16.382 19.848 1.00 97.38 561 GLN A N 1
ATOM 4607 C CA . GLN A 1 561 ? 5.422 15.952 19.622 1.00 97.38 561 GLN A CA 1
ATOM 4608 C C . GLN A 1 561 ? 5.501 14.495 19.156 1.00 97.38 561 GLN A C 1
ATOM 4610 O O . GLN A 1 561 ? 6.294 14.183 18.274 1.00 97.38 561 GLN A O 1
ATOM 4615 N N . ILE A 1 562 ? 4.659 13.616 19.710 1.00 97.75 562 ILE A N 1
ATOM 4616 C CA . ILE A 1 562 ? 4.543 12.223 19.256 1.00 97.75 562 ILE A CA 1
ATOM 4617 C C . ILE A 1 562 ? 4.009 12.188 17.821 1.00 97.75 562 ILE A C 1
ATOM 4619 O O . ILE A 1 562 ? 4.590 11.520 16.972 1.00 97.75 562 ILE A O 1
ATOM 4623 N N . ALA A 1 563 ? 2.935 12.928 17.539 1.00 97.50 563 ALA A N 1
ATOM 4624 C CA . ALA A 1 563 ? 2.318 12.971 16.218 1.00 97.50 563 ALA A CA 1
ATOM 4625 C C . ALA A 1 563 ? 3.280 13.501 15.143 1.00 97.50 563 ALA A C 1
ATOM 4627 O O . ALA A 1 563 ? 3.364 12.909 14.073 1.00 97.50 563 ALA A O 1
ATOM 4628 N N . GLU A 1 564 ? 4.049 14.555 15.430 1.00 95.69 564 GLU A N 1
ATOM 4629 C CA . GLU A 1 564 ? 5.049 15.085 14.494 1.00 95.69 564 GLU A CA 1
ATOM 4630 C C . GLU A 1 564 ? 6.226 14.119 14.299 1.00 95.69 564 GLU A C 1
ATOM 4632 O O . GLU A 1 564 ? 6.685 13.926 13.178 1.00 95.69 564 GLU A O 1
ATOM 4637 N N . PHE A 1 565 ? 6.691 13.461 15.364 1.00 95.94 565 PHE A N 1
ATOM 4638 C CA . PHE A 1 565 ? 7.784 12.490 15.273 1.00 95.94 565 PHE A CA 1
ATOM 4639 C C . PHE A 1 565 ? 7.407 11.249 14.447 1.00 95.94 565 PHE A C 1
ATOM 4641 O O . PHE A 1 565 ? 8.215 10.762 13.657 1.00 95.94 565 PHE A O 1
ATOM 4648 N N . TRP A 1 566 ? 6.184 10.737 14.614 1.00 95.81 566 TRP A N 1
ATOM 4649 C CA . TRP A 1 566 ? 5.724 9.537 13.911 1.00 95.81 566 TRP A CA 1
ATOM 4650 C C . TRP A 1 566 ? 5.154 9.832 12.528 1.00 95.81 566 TRP A C 1
ATOM 4652 O O . TRP A 1 566 ? 5.499 9.126 11.590 1.00 95.81 566 TRP A O 1
ATOM 4662 N N . CYS A 1 567 ? 4.313 10.860 12.394 1.00 95.25 567 CYS A N 1
ATOM 4663 C CA . CYS A 1 567 ? 3.503 11.136 11.202 1.00 95.25 567 CYS A CA 1
ATOM 4664 C C . CYS A 1 567 ? 3.699 12.556 10.636 1.00 95.25 567 CYS A C 1
ATOM 4666 O O . CYS A 1 567 ? 2.932 12.990 9.772 1.00 95.25 567 CYS A O 1
ATOM 4668 N N . GLY A 1 568 ? 4.693 13.309 11.116 1.00 90.56 568 GLY A N 1
ATOM 4669 C CA . GLY A 1 568 ? 5.100 14.570 10.496 1.00 90.56 568 GLY A CA 1
ATOM 4670 C C . GLY A 1 568 ? 5.656 14.353 9.087 1.00 90.56 568 GLY A C 1
ATOM 4671 O O . GLY A 1 568 ? 5.691 13.239 8.568 1.00 90.56 568 GLY A O 1
ATOM 4672 N N . SER A 1 569 ? 6.143 15.412 8.442 1.00 83.62 569 SER A N 1
ATOM 4673 C CA . SER A 1 569 ? 6.621 15.298 7.044 1.00 83.62 569 SER A CA 1
ATOM 4674 C C . SER A 1 569 ? 7.859 14.390 6.892 1.00 83.62 569 SER A C 1
ATOM 4676 O O . SER A 1 569 ? 8.075 13.836 5.820 1.00 83.62 569 SER A O 1
ATOM 4678 N N . ASN A 1 570 ? 8.617 14.210 7.982 1.00 84.44 570 ASN A N 1
ATOM 4679 C CA . ASN A 1 570 ? 9.745 13.274 8.119 1.00 84.44 570 ASN A CA 1
ATOM 4680 C C . ASN A 1 570 ? 9.433 12.171 9.144 1.00 84.44 570 ASN A C 1
ATOM 4682 O O . ASN A 1 570 ? 10.321 11.706 9.855 1.00 84.44 570 ASN A O 1
ATOM 4686 N N . GLY A 1 571 ? 8.150 11.850 9.312 1.00 90.75 571 GLY A N 1
ATOM 4687 C CA . GLY A 1 571 ? 7.695 10.886 10.298 1.00 90.75 571 GLY A CA 1
ATOM 4688 C C . GLY A 1 571 ? 8.300 9.505 10.057 1.00 90.75 571 GLY A C 1
ATOM 4689 O O . GLY A 1 571 ? 8.330 9.026 8.925 1.00 90.75 571 GLY A O 1
ATOM 4690 N N . ILE A 1 572 ? 8.764 8.848 11.118 1.00 91.62 572 ILE A N 1
ATOM 4691 C CA . ILE A 1 572 ? 9.419 7.536 10.988 1.00 91.62 572 ILE A CA 1
ATOM 4692 C C . ILE A 1 572 ? 8.466 6.433 10.506 1.00 91.62 572 ILE A C 1
ATOM 4694 O O . ILE A 1 572 ? 8.913 5.440 9.946 1.00 91.62 572 ILE A O 1
ATOM 4698 N N . VAL A 1 573 ? 7.148 6.612 10.681 1.00 92.06 573 VAL A N 1
ATOM 4699 C CA . VAL A 1 573 ? 6.145 5.614 10.276 1.00 92.06 573 VAL A CA 1
ATOM 4700 C C . VAL A 1 573 ? 6.135 5.395 8.763 1.00 92.06 573 VAL A C 1
ATOM 4702 O O . VAL A 1 573 ? 5.720 4.345 8.283 1.00 92.06 573 VAL A O 1
ATOM 4705 N N . TRP A 1 574 ? 6.613 6.378 7.998 1.00 89.81 574 TRP A N 1
ATOM 4706 C CA . TRP A 1 574 ? 6.663 6.324 6.544 1.00 89.81 574 TRP A CA 1
ATOM 4707 C C . TRP A 1 574 ? 7.750 5.381 6.012 1.00 89.81 574 TRP A C 1
ATOM 4709 O O . TRP A 1 574 ? 7.889 5.245 4.802 1.00 89.81 574 TRP A O 1
ATOM 4719 N N . GLN A 1 575 ? 8.529 4.723 6.865 1.00 86.38 575 GLN A N 1
ATOM 4720 C CA . GLN A 1 575 ? 9.447 3.655 6.452 1.00 86.38 575 GLN A CA 1
ATOM 4721 C C . GLN A 1 575 ? 8.915 2.259 6.802 1.00 86.38 575 GLN A C 1
ATOM 4723 O O . GLN A 1 575 ? 9.534 1.266 6.443 1.00 86.38 575 GLN A O 1
ATOM 4728 N N . ASN A 1 576 ? 7.748 2.171 7.446 1.00 87.56 576 ASN A N 1
ATOM 4729 C CA . ASN A 1 576 ? 7.133 0.897 7.788 1.00 87.56 576 ASN A CA 1
ATOM 4730 C C . ASN A 1 576 ? 6.332 0.320 6.611 1.00 87.56 576 ASN A C 1
ATOM 4732 O O . ASN A 1 576 ? 5.871 1.046 5.720 1.00 87.56 576 ASN A O 1
ATOM 4736 N N . GLU A 1 577 ? 6.111 -0.993 6.666 1.00 87.00 577 GLU A N 1
ATOM 4737 C CA . GLU A 1 577 ? 5.112 -1.680 5.849 1.00 87.00 577 GLU A CA 1
ATOM 4738 C C . GLU A 1 577 ? 3.702 -1.120 6.133 1.00 87.00 577 GLU A C 1
ATOM 4740 O O . GLU A 1 577 ? 3.425 -0.581 7.212 1.00 87.00 577 GLU A O 1
ATOM 4745 N N . TYR A 1 578 ? 2.804 -1.221 5.147 1.00 90.44 578 TYR A N 1
ATOM 4746 C CA . TYR A 1 578 ? 1.503 -0.554 5.190 1.00 90.44 578 TYR A CA 1
ATOM 4747 C C . TYR A 1 578 ? 0.637 -0.939 6.400 1.00 90.44 578 TYR A C 1
ATOM 4749 O O . TYR A 1 578 ? 0.003 -0.054 6.963 1.00 90.44 578 TYR A O 1
ATOM 4757 N N . ASP A 1 579 ? 0.630 -2.199 6.845 1.00 86.88 579 ASP A N 1
ATOM 4758 C CA . ASP A 1 579 ? -0.219 -2.642 7.966 1.00 86.88 579 ASP A CA 1
ATOM 4759 C C . ASP A 1 579 ? 0.129 -1.931 9.286 1.00 86.88 579 ASP A C 1
ATOM 4761 O O . ASP A 1 579 ? -0.745 -1.409 9.987 1.00 86.88 579 ASP A O 1
ATOM 4765 N N . ASP A 1 580 ? 1.424 -1.846 9.605 1.00 87.56 580 ASP A N 1
ATOM 4766 C CA . ASP A 1 580 ? 1.914 -1.125 10.783 1.00 87.56 580 ASP A CA 1
ATOM 4767 C C . ASP A 1 580 ? 1.665 0.383 10.650 1.00 87.56 580 ASP A C 1
ATOM 4769 O O . ASP A 1 580 ? 1.264 1.056 11.609 1.00 87.56 580 ASP A O 1
ATOM 4773 N N . LEU A 1 581 ? 1.874 0.918 9.447 1.00 92.75 581 LEU A N 1
ATOM 4774 C CA . LEU A 1 581 ? 1.638 2.319 9.125 1.00 92.75 581 LEU A CA 1
ATOM 4775 C C . LEU A 1 581 ? 0.158 2.689 9.292 1.00 92.75 581 LEU A C 1
ATOM 4777 O O . LEU A 1 581 ? -0.145 3.688 9.952 1.00 92.75 581 LEU A O 1
ATOM 4781 N N . GLU A 1 582 ? -0.760 1.890 8.745 1.00 93.94 582 GLU A N 1
ATOM 4782 C CA . GLU A 1 582 ? -2.209 2.077 8.833 1.00 93.94 582 GLU A CA 1
ATOM 4783 C C . GLU A 1 582 ? -2.670 2.027 10.289 1.00 93.94 582 GLU A C 1
ATOM 4785 O O . GLU A 1 582 ? -3.418 2.910 10.729 1.00 93.94 582 GLU A O 1
ATOM 4790 N N . TYR A 1 583 ? -2.170 1.053 11.058 1.00 92.19 583 TYR A N 1
ATOM 4791 C CA . TYR A 1 583 ? -2.428 0.963 12.489 1.00 92.19 583 TYR A CA 1
ATOM 4792 C C . TYR A 1 583 ? -2.012 2.258 13.199 1.00 92.19 583 TYR A C 1
ATOM 4794 O O . TYR A 1 583 ? -2.847 2.913 13.824 1.00 92.19 583 TYR A O 1
ATOM 4802 N N . ILE A 1 584 ? -0.752 2.683 13.093 1.00 95.62 584 ILE A N 1
ATOM 4803 C CA . ILE A 1 584 ? -0.236 3.847 13.833 1.00 95.62 584 ILE A CA 1
ATOM 4804 C C . ILE A 1 584 ? -0.945 5.140 13.407 1.00 95.62 584 ILE A C 1
ATOM 4806 O O . ILE A 1 584 ? -1.423 5.900 14.258 1.00 95.62 584 ILE A O 1
ATOM 4810 N N . CYS A 1 585 ? -1.065 5.378 12.099 1.00 96.94 585 CYS A N 1
ATOM 4811 C CA . CYS A 1 585 ? -1.665 6.595 11.556 1.00 96.94 585 CYS A CA 1
ATOM 4812 C C . CYS A 1 585 ? -3.139 6.732 11.948 1.00 96.94 585 CYS A C 1
ATOM 4814 O O . CYS A 1 585 ? -3.563 7.819 12.347 1.00 96.94 585 CYS A O 1
ATOM 4816 N N . THR A 1 586 ? -3.908 5.638 11.910 1.00 96.00 586 THR A N 1
ATOM 4817 C CA . THR A 1 586 ? -5.329 5.643 12.291 1.00 96.00 586 THR A CA 1
ATOM 4818 C C . THR A 1 586 ? -5.519 6.039 13.757 1.00 96.00 586 THR A C 1
ATOM 4820 O O . THR A 1 586 ? -6.382 6.865 14.075 1.00 96.00 586 THR A O 1
ATOM 4823 N N . HIS A 1 587 ? -4.691 5.509 14.664 1.00 95.81 587 HIS A N 1
ATOM 4824 C CA . HIS A 1 587 ? -4.765 5.848 16.089 1.00 95.81 587 HIS A CA 1
ATOM 4825 C C . HIS A 1 587 ? -4.332 7.296 16.357 1.00 95.81 587 HIS A C 1
ATOM 4827 O O . HIS A 1 587 ? -5.030 8.026 17.072 1.00 95.81 587 HIS A O 1
ATOM 4833 N N . ILE A 1 588 ? -3.242 7.758 15.733 1.00 98.00 588 ILE A N 1
ATOM 4834 C CA . ILE A 1 588 ? -2.777 9.145 15.877 1.00 98.00 588 ILE A CA 1
ATOM 4835 C C . ILE A 1 588 ? -3.820 10.133 15.346 1.00 98.00 588 ILE A C 1
ATOM 4837 O O . ILE A 1 588 ? -4.195 11.061 16.067 1.00 98.00 588 ILE A O 1
ATOM 4841 N N . ALA A 1 589 ? -4.342 9.923 14.135 1.00 97.69 589 ALA A N 1
ATOM 4842 C CA . ALA A 1 589 ? -5.363 10.784 13.540 1.00 97.69 589 ALA A CA 1
ATOM 4843 C C . ALA A 1 589 ? -6.645 10.825 14.392 1.00 97.69 589 ALA A C 1
ATOM 4845 O O . ALA A 1 589 ? -7.214 11.896 14.619 1.00 97.69 589 ALA A O 1
ATOM 4846 N N . SER A 1 590 ? -7.069 9.680 14.939 1.00 96.56 590 SER A N 1
ATOM 4847 C CA . SER A 1 590 ? -8.206 9.595 15.865 1.00 96.56 590 SER A CA 1
ATOM 4848 C C . SER A 1 590 ? -8.001 10.454 17.120 1.00 96.56 590 SER A C 1
ATOM 4850 O O . SER A 1 590 ? -8.886 11.225 17.500 1.00 96.56 590 SER A O 1
ATOM 4852 N N . LEU A 1 591 ? -6.823 10.389 17.747 1.00 96.75 591 LEU A N 1
ATOM 4853 C CA . LEU A 1 591 ? -6.497 11.205 18.920 1.00 96.75 591 LEU A CA 1
ATOM 4854 C C . LEU A 1 591 ? -6.376 12.699 18.587 1.00 96.75 591 LEU A C 1
ATOM 4856 O O . LEU A 1 591 ? -6.906 13.524 19.332 1.00 96.75 591 LEU A O 1
ATOM 4860 N N . LEU A 1 592 ? -5.754 13.060 17.460 1.00 97.81 592 LEU A N 1
ATOM 4861 C CA . LEU A 1 592 ? -5.694 14.447 16.982 1.00 97.81 592 LEU A CA 1
ATOM 4862 C C . LEU A 1 592 ? -7.097 15.034 16.793 1.00 97.81 592 LEU A C 1
ATOM 4864 O O . LEU A 1 592 ? -7.374 16.132 17.277 1.00 97.81 592 LEU A O 1
ATOM 4868 N N . ASN A 1 593 ? -8.018 14.276 16.192 1.00 97.00 593 ASN A N 1
ATOM 4869 C CA . ASN A 1 593 ? -9.416 14.685 16.053 1.00 97.00 593 ASN A CA 1
ATOM 4870 C C . ASN A 1 593 ? -10.084 14.933 17.413 1.00 97.00 593 ASN A C 1
ATOM 4872 O O . ASN A 1 593 ? -10.784 15.933 17.573 1.00 97.00 593 ASN A O 1
ATOM 4876 N N . LYS A 1 594 ? -9.821 14.093 18.426 1.00 95.75 594 LYS A N 1
ATOM 4877 C CA . LYS A 1 594 ? -10.317 14.329 19.796 1.00 95.75 594 LYS A CA 1
ATOM 4878 C C . LYS A 1 594 ? -9.741 15.604 20.431 1.00 95.75 594 LYS A C 1
ATOM 4880 O O . LYS A 1 594 ? -10.417 16.227 21.247 1.00 95.75 594 LYS A O 1
ATOM 4885 N N . PHE A 1 595 ? -8.533 16.017 20.044 1.00 96.56 595 PHE A N 1
ATOM 4886 C CA . PHE A 1 595 ? -7.921 17.297 20.429 1.00 96.56 595 PHE A CA 1
ATOM 4887 C C . PHE A 1 595 ? -8.343 18.494 19.553 1.00 96.56 595 PHE A C 1
ATOM 4889 O O . PHE A 1 595 ? -7.880 19.613 19.792 1.00 96.56 595 PHE A O 1
ATOM 4896 N N . ASN A 1 596 ? -9.244 18.287 18.585 1.00 96.00 596 ASN A N 1
ATOM 4897 C CA . ASN A 1 596 ? -9.662 19.253 17.561 1.00 96.00 596 ASN A CA 1
ATOM 4898 C C . ASN A 1 596 ? -8.550 19.672 16.573 1.00 96.00 596 ASN A C 1
ATOM 4900 O O . ASN A 1 596 ? -8.656 20.715 15.935 1.00 96.00 596 ASN A O 1
ATOM 4904 N N . GLU A 1 597 ? -7.513 18.849 16.400 1.00 96.81 597 GLU A N 1
ATOM 4905 C CA . GLU A 1 597 ? -6.416 19.034 15.431 1.00 96.81 597 GLU A CA 1
ATOM 4906 C C . GLU A 1 597 ? -6.743 18.377 14.080 1.00 96.81 597 GLU A C 1
ATOM 4908 O O . GLU A 1 597 ? -6.041 17.496 13.581 1.00 96.81 597 GLU A O 1
ATOM 4913 N N . THR A 1 598 ? -7.875 18.785 13.505 1.00 95.25 598 THR A N 1
ATOM 4914 C CA . THR A 1 598 ? -8.471 18.138 12.322 1.00 95.25 598 THR A CA 1
ATOM 4915 C C . THR A 1 598 ? -7.646 18.307 11.046 1.00 95.25 598 THR A C 1
ATOM 4917 O O . THR A 1 598 ? -7.586 17.389 10.235 1.00 95.25 598 THR A O 1
ATOM 4920 N N . GLU A 1 599 ? -6.971 19.444 10.863 1.00 95.25 599 GLU A N 1
ATOM 4921 C CA . GLU A 1 599 ? -6.121 19.685 9.689 1.00 95.25 599 GLU A CA 1
ATOM 4922 C C . GLU A 1 599 ? -4.943 18.705 9.649 1.00 95.25 599 GLU A C 1
ATOM 4924 O O . GLU A 1 599 ? -4.693 18.066 8.624 1.00 95.25 599 GLU A O 1
ATOM 4929 N N . PHE A 1 600 ? -4.274 18.516 10.790 1.00 95.44 600 PHE A N 1
ATOM 4930 C CA . PHE A 1 600 ? -3.166 17.575 10.887 1.00 95.44 600 PHE A CA 1
ATOM 4931 C C . PHE A 1 600 ? -3.652 16.128 10.731 1.00 95.44 600 PHE A C 1
ATOM 4933 O O . PHE A 1 600 ? -3.077 15.373 9.948 1.00 95.44 600 PHE A O 1
ATOM 4940 N N . ALA A 1 601 ? -4.764 15.760 11.378 1.00 96.94 601 ALA A N 1
ATOM 4941 C CA . ALA A 1 601 ? -5.372 14.439 11.214 1.00 96.94 601 ALA A CA 1
ATOM 4942 C C . ALA A 1 601 ? -5.714 14.133 9.742 1.00 96.94 601 ALA A C 1
ATOM 4944 O O . ALA A 1 601 ? -5.386 13.058 9.241 1.00 96.94 601 ALA A O 1
ATOM 4945 N N . ASN A 1 602 ? -6.304 15.094 9.024 1.00 93.94 602 ASN A N 1
ATOM 4946 C CA . ASN A 1 602 ? -6.638 14.947 7.606 1.00 93.94 602 ASN A CA 1
ATOM 4947 C C . ASN A 1 602 ? -5.388 14.802 6.728 1.00 93.94 602 ASN A C 1
ATOM 4949 O O . ASN A 1 602 ? -5.386 13.988 5.803 1.00 93.94 602 ASN A O 1
ATOM 4953 N N . LYS A 1 603 ? -4.314 15.549 7.023 1.00 93.44 603 LYS A N 1
ATOM 4954 C CA . LYS A 1 603 ? -3.030 15.406 6.321 1.00 93.44 603 LYS A CA 1
ATOM 4955 C C . LYS A 1 603 ? -2.457 13.998 6.503 1.00 93.44 603 LYS A C 1
ATOM 4957 O O . LYS A 1 603 ? -2.077 13.380 5.512 1.00 93.44 603 LYS A O 1
ATOM 4962 N N . ILE A 1 604 ? -2.454 13.476 7.732 1.00 95.38 604 ILE A N 1
ATOM 4963 C CA . ILE A 1 604 ? -1.995 12.110 8.032 1.00 95.38 604 ILE A CA 1
ATOM 4964 C C . ILE A 1 604 ? -2.827 11.088 7.258 1.00 95.38 604 ILE A C 1
ATOM 4966 O O . ILE A 1 604 ? -2.258 10.238 6.583 1.00 95.38 604 ILE A O 1
ATOM 4970 N N . GLN A 1 605 ? -4.157 11.202 7.285 1.00 93.75 605 GLN A N 1
ATOM 4971 C CA . GLN A 1 605 ? -5.046 10.279 6.577 1.00 93.75 605 GLN A CA 1
ATOM 4972 C C . GLN A 1 605 ? -4.798 10.287 5.059 1.00 93.75 605 GLN A C 1
ATOM 4974 O O . GLN A 1 605 ? -4.783 9.231 4.428 1.00 93.75 605 GLN A O 1
ATOM 4979 N N . LYS A 1 606 ? -4.576 11.474 4.472 1.00 92.19 606 LYS A N 1
ATOM 4980 C CA . LYS A 1 606 ? -4.266 11.639 3.044 1.00 92.19 606 LYS A CA 1
ATOM 4981 C C . LYS A 1 606 ? -2.959 10.934 2.673 1.00 92.19 606 LYS A C 1
ATOM 4983 O O . LYS A 1 606 ? -2.918 10.222 1.677 1.00 92.19 606 LYS A O 1
ATOM 4988 N N . ILE A 1 607 ? -1.903 11.112 3.468 1.00 93.31 607 ILE A N 1
ATOM 4989 C CA . ILE A 1 607 ? -0.601 10.469 3.228 1.00 93.31 607 ILE A CA 1
ATOM 4990 C C . ILE A 1 607 ? -0.704 8.956 3.440 1.00 93.31 607 ILE A C 1
ATOM 4992 O O . ILE A 1 607 ? -0.277 8.192 2.580 1.00 93.31 607 ILE A O 1
ATOM 4996 N N . MET A 1 608 ? -1.339 8.529 4.535 1.00 93.94 608 MET A N 1
ATOM 4997 C CA . MET A 1 608 ? -1.581 7.122 4.850 1.00 93.94 608 MET A CA 1
ATOM 4998 C C . MET A 1 608 ? -2.251 6.401 3.680 1.00 93.94 608 MET A C 1
ATOM 5000 O O . MET A 1 608 ? -1.773 5.360 3.255 1.00 93.94 608 MET A O 1
ATOM 5004 N N . ASN A 1 609 ? -3.306 6.979 3.102 1.00 92.62 609 ASN A N 1
ATOM 5005 C CA . ASN A 1 609 ? -3.981 6.384 1.951 1.00 92.62 609 ASN A CA 1
ATOM 5006 C C . ASN A 1 609 ? -3.042 6.207 0.753 1.00 92.62 609 ASN A C 1
ATOM 5008 O O . ASN A 1 609 ? -3.030 5.139 0.153 1.00 92.62 609 ASN A O 1
ATOM 5012 N N . LEU A 1 610 ? -2.254 7.229 0.407 1.00 93.44 610 LEU A N 1
ATOM 5013 C CA . LEU A 1 610 ? -1.318 7.156 -0.721 1.00 93.44 610 LEU A CA 1
ATOM 5014 C C . LEU A 1 610 ? -0.238 6.087 -0.510 1.00 93.44 610 LEU A C 1
ATOM 5016 O O . LEU A 1 610 ? 0.180 5.450 -1.474 1.00 93.44 610 LEU A O 1
ATOM 5020 N N . ARG A 1 611 ? 0.161 5.854 0.745 1.00 92.00 611 ARG A N 1
ATOM 5021 C CA . ARG A 1 611 ? 1.177 4.870 1.138 1.00 92.00 611 ARG A CA 1
ATOM 5022 C C . ARG A 1 611 ? 0.757 3.409 1.032 1.00 92.00 611 ARG A C 1
ATOM 5024 O O . ARG A 1 611 ? 1.602 2.551 1.261 1.00 92.00 611 ARG A O 1
ATOM 5031 N N . ILE A 1 612 ? -0.483 3.124 0.627 1.00 91.81 612 ILE A N 1
ATOM 5032 C CA . ILE A 1 612 ? -0.850 1.786 0.135 1.00 91.81 612 ILE A CA 1
ATOM 5033 C C . ILE A 1 612 ? 0.049 1.398 -1.035 1.00 91.81 612 ILE A C 1
ATOM 5035 O O . ILE A 1 612 ? 0.471 0.251 -1.130 1.00 91.81 612 ILE A O 1
ATOM 5039 N N . LEU A 1 613 ? 0.339 2.349 -1.929 1.00 93.50 613 LEU A N 1
ATOM 5040 C CA . LEU A 1 613 ? 1.279 2.119 -3.010 1.00 93.50 613 LEU A CA 1
ATOM 5041 C C . LEU A 1 613 ? 2.708 2.241 -2.475 1.00 93.50 613 LEU A C 1
ATOM 5043 O O . LEU A 1 613 ? 3.102 3.281 -1.950 1.00 93.50 613 LEU A O 1
ATOM 5047 N N . GLY A 1 614 ? 3.485 1.179 -2.649 1.00 91.69 614 GLY A N 1
ATOM 5048 C CA . GLY A 1 614 ? 4.864 1.082 -2.193 1.00 91.69 614 GLY A CA 1
ATOM 5049 C C . GLY A 1 614 ? 5.433 -0.299 -2.499 1.00 91.69 614 GLY A C 1
ATOM 5050 O O . GLY A 1 614 ? 4.892 -1.028 -3.328 1.00 91.69 614 GLY A O 1
ATOM 5051 N N . TYR A 1 615 ? 6.519 -0.673 -1.834 1.00 91.19 615 TYR A N 1
ATOM 5052 C CA . TYR A 1 615 ? 7.057 -2.035 -1.905 1.00 91.19 615 TYR A CA 1
ATOM 5053 C C . TYR A 1 615 ? 6.371 -2.931 -0.865 1.00 91.19 615 TYR A C 1
ATOM 5055 O O . TYR A 1 615 ? 5.830 -2.428 0.114 1.00 91.19 615 TYR A O 1
ATOM 5063 N N . VAL A 1 616 ? 6.333 -4.241 -1.107 1.00 86.69 616 VAL A N 1
ATOM 5064 C CA . VAL A 1 616 ? 5.556 -5.207 -0.303 1.00 86.69 616 VAL A CA 1
ATOM 5065 C C . VAL A 1 616 ? 6.451 -6.329 0.223 1.00 86.69 616 VAL A C 1
ATOM 5067 O O . VAL A 1 616 ? 7.448 -6.662 -0.413 1.00 86.69 616 VAL A O 1
ATOM 5070 N N . GLY A 1 617 ? 6.096 -6.957 1.350 1.00 81.94 617 GLY A N 1
ATOM 5071 C CA . GLY A 1 617 ? 6.874 -8.047 1.965 1.00 81.94 617 GLY A CA 1
ATOM 5072 C C . GLY A 1 617 ? 6.894 -9.384 1.201 1.00 81.94 617 GLY A C 1
ATOM 5073 O O . GLY A 1 617 ? 7.548 -10.336 1.631 1.00 81.94 617 GLY A O 1
ATOM 5074 N N . ARG A 1 618 ? 6.204 -9.489 0.056 1.00 83.19 618 ARG A N 1
ATOM 5075 C CA . ARG A 1 618 ? 6.355 -10.613 -0.886 1.00 83.19 618 ARG A CA 1
ATOM 5076 C C . ARG A 1 618 ? 7.472 -10.332 -1.890 1.00 83.19 618 ARG A C 1
ATOM 5078 O O . ARG A 1 618 ? 7.785 -9.181 -2.149 1.00 83.19 618 ARG A O 1
ATOM 5085 N N . LYS A 1 619 ? 7.999 -11.389 -2.518 1.00 86.50 619 LYS A N 1
ATOM 5086 C CA . LYS A 1 619 ? 9.052 -11.292 -3.544 1.00 86.50 619 LYS A CA 1
ATOM 5087 C C . LYS A 1 619 ? 8.717 -10.232 -4.598 1.00 86.50 619 LYS A C 1
ATOM 5089 O O . LYS A 1 619 ? 7.848 -10.468 -5.436 1.00 86.50 619 LYS A O 1
ATOM 5094 N N . ASP A 1 620 ? 9.444 -9.122 -4.577 1.00 86.69 620 ASP A N 1
ATOM 5095 C CA . ASP A 1 620 ? 9.179 -7.953 -5.410 1.00 86.69 620 ASP A CA 1
ATOM 5096 C C . ASP A 1 620 ? 10.306 -7.747 -6.434 1.00 86.69 620 ASP A C 1
ATOM 5098 O O . ASP A 1 620 ? 11.484 -7.660 -6.083 1.00 86.69 620 ASP A O 1
ATOM 5102 N N . TYR A 1 621 ? 9.944 -7.684 -7.717 1.00 88.69 621 TYR A N 1
ATOM 5103 C CA . TYR A 1 621 ? 10.877 -7.521 -8.839 1.00 88.69 621 TYR A CA 1
ATOM 5104 C C . TYR A 1 621 ? 10.696 -6.186 -9.579 1.00 88.69 621 TYR A C 1
ATOM 5106 O O . TYR A 1 621 ? 11.302 -5.988 -10.634 1.00 88.69 621 TYR A O 1
ATOM 5114 N N . THR A 1 622 ? 9.885 -5.262 -9.052 1.00 89.81 622 THR A N 1
ATOM 5115 C CA . THR A 1 622 ? 9.443 -4.050 -9.770 1.00 89.81 622 THR A CA 1
ATOM 5116 C C . THR A 1 622 ? 10.616 -3.150 -10.186 1.00 89.81 622 THR A C 1
ATOM 5118 O O . THR A 1 622 ? 10.571 -2.517 -11.234 1.00 89.81 622 THR A O 1
ATOM 5121 N N . LEU A 1 623 ? 11.713 -3.121 -9.418 1.00 93.81 623 LEU A N 1
ATOM 5122 C CA . LEU A 1 623 ? 12.908 -2.320 -9.736 1.00 93.81 623 LEU A CA 1
ATOM 5123 C C . LEU A 1 623 ? 13.764 -2.882 -10.887 1.00 93.81 623 LEU A C 1
ATOM 5125 O O . LEU A 1 623 ? 14.721 -2.237 -11.320 1.00 93.81 623 LEU A O 1
ATOM 5129 N N . ASN A 1 624 ? 13.450 -4.071 -11.408 1.00 91.25 624 ASN A N 1
ATOM 5130 C CA . ASN A 1 624 ? 14.293 -4.749 -12.389 1.00 91.25 624 ASN A CA 1
ATOM 5131 C C . ASN A 1 624 ? 14.398 -3.959 -13.702 1.00 91.25 624 ASN A C 1
ATOM 5133 O O . ASN A 1 624 ? 15.485 -3.844 -14.264 1.00 91.25 624 ASN A O 1
ATOM 5137 N N . GLY A 1 625 ? 13.305 -3.354 -14.181 1.00 90.06 625 GLY A N 1
ATOM 5138 C CA . GLY A 1 625 ? 13.361 -2.518 -15.381 1.00 90.06 625 GLY A CA 1
ATOM 5139 C C . GLY A 1 625 ? 14.229 -1.269 -15.207 1.00 90.06 625 GLY A C 1
ATOM 5140 O O . GLY A 1 625 ? 14.938 -0.885 -16.139 1.00 90.06 625 GLY A O 1
ATOM 5141 N N . LEU A 1 626 ? 14.248 -0.668 -14.010 1.00 95.31 626 LEU A N 1
ATOM 5142 C CA . LEU A 1 626 ? 15.133 0.457 -13.693 1.00 95.31 626 LEU A CA 1
ATOM 5143 C C . LEU A 1 626 ? 16.610 0.025 -13.658 1.00 95.31 626 LEU A C 1
ATOM 5145 O O . LEU A 1 626 ? 17.461 0.713 -14.229 1.00 95.31 626 LEU A O 1
ATOM 5149 N N . LEU A 1 627 ? 16.911 -1.131 -13.054 1.00 95.69 627 LEU A N 1
ATOM 5150 C CA . LEU A 1 627 ? 18.256 -1.715 -13.052 1.00 95.69 627 LEU A CA 1
ATOM 5151 C C . LEU A 1 627 ? 18.742 -2.028 -14.477 1.00 95.69 627 LEU A C 1
ATOM 5153 O O . LEU A 1 627 ? 19.885 -1.726 -14.821 1.00 95.69 627 LEU A O 1
ATOM 5157 N N . GLU A 1 628 ? 17.892 -2.600 -15.332 1.00 92.25 628 GLU A N 1
ATOM 5158 C CA . GLU A 1 628 ? 18.262 -2.858 -16.728 1.00 92.25 628 GLU A CA 1
ATOM 5159 C C . GLU A 1 628 ? 18.544 -1.544 -17.477 1.00 92.25 628 GLU A C 1
ATOM 5161 O O . GLU A 1 628 ? 19.559 -1.457 -18.167 1.00 92.25 628 GLU A O 1
ATOM 5166 N N . CYS A 1 629 ? 17.744 -0.486 -17.275 1.00 94.06 629 CYS A N 1
ATOM 5167 C CA . CYS A 1 629 ? 18.045 0.845 -17.822 1.00 94.06 629 CYS A CA 1
ATOM 5168 C C . CYS A 1 629 ? 19.417 1.353 -17.352 1.00 94.06 629 CYS A C 1
ATOM 5170 O O . CYS A 1 629 ? 20.213 1.823 -18.167 1.00 94.06 629 CYS A O 1
ATOM 5172 N N . TYR A 1 630 ? 19.717 1.217 -16.054 1.00 96.38 630 TYR A N 1
ATOM 5173 C CA . TYR A 1 630 ? 20.991 1.628 -15.462 1.00 96.38 630 TYR A CA 1
ATOM 5174 C C . TYR A 1 630 ? 22.194 0.964 -16.141 1.00 96.38 630 TYR A C 1
ATOM 5176 O O . TYR A 1 630 ? 23.181 1.635 -16.468 1.00 96.38 630 TYR A O 1
ATOM 5184 N N . LYS A 1 631 ? 22.110 -0.345 -16.413 1.00 93.81 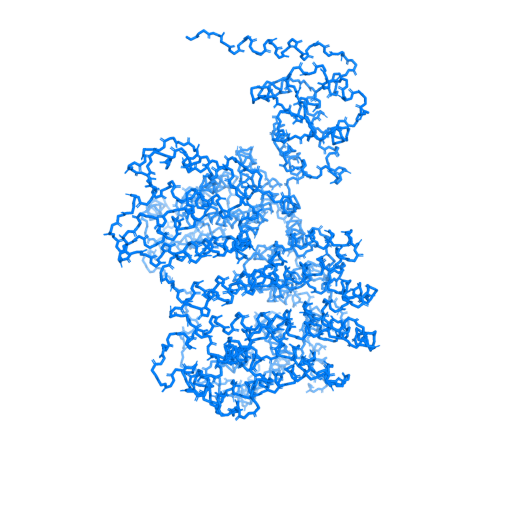631 LYS A N 1
ATOM 5185 C CA . LYS A 1 631 ? 23.182 -1.098 -17.084 1.00 93.81 631 LYS A CA 1
ATOM 5186 C C . LYS A 1 631 ? 23.545 -0.482 -18.439 1.00 93.81 631 LYS A C 1
ATOM 5188 O O . LYS A 1 631 ? 24.734 -0.336 -18.723 1.00 93.81 631 LYS A O 1
ATOM 5193 N N . PHE A 1 632 ? 22.559 -0.010 -19.206 1.00 92.12 632 PHE A N 1
ATOM 5194 C CA . PHE A 1 632 ? 22.761 0.613 -20.522 1.00 92.12 632 PHE A CA 1
ATOM 5195 C C . PHE A 1 632 ? 23.174 2.094 -20.497 1.00 92.12 632 PHE A C 1
ATOM 5197 O O . PHE A 1 632 ? 23.519 2.639 -21.548 1.00 92.12 632 PHE A O 1
ATOM 5204 N N . LEU A 1 633 ? 23.185 2.764 -19.338 1.00 94.38 633 LEU A N 1
ATOM 5205 C CA . LEU A 1 633 ? 23.617 4.164 -19.266 1.00 94.38 633 LEU A CA 1
ATOM 5206 C C . LEU A 1 633 ? 25.094 4.332 -19.677 1.00 94.38 633 LEU A C 1
ATOM 5208 O O . LEU A 1 633 ? 25.919 3.462 -19.359 1.00 94.38 633 LEU A O 1
ATOM 5212 N N . PRO A 1 634 ? 25.470 5.464 -20.306 1.00 92.44 634 PRO A N 1
ATOM 5213 C CA . PRO A 1 634 ? 26.859 5.755 -20.653 1.00 92.44 634 PRO A CA 1
ATOM 5214 C C . PRO A 1 634 ? 27.778 5.695 -19.431 1.00 92.44 634 PRO A C 1
ATOM 5216 O O . PRO A 1 634 ? 27.480 6.293 -18.399 1.00 92.44 634 PRO A O 1
ATOM 5219 N N . ASN A 1 635 ? 28.910 4.997 -19.544 1.00 91.44 635 ASN A N 1
ATOM 5220 C CA . ASN A 1 635 ? 29.836 4.849 -18.424 1.00 91.44 635 ASN A CA 1
ATOM 5221 C C . ASN A 1 635 ? 30.649 6.139 -18.197 1.00 91.44 635 ASN A C 1
ATOM 5223 O O . ASN A 1 635 ? 31.671 6.374 -18.842 1.00 91.44 635 ASN A O 1
ATOM 5227 N N . ASN A 1 636 ? 30.153 7.005 -17.314 1.00 93.69 636 ASN A N 1
ATOM 5228 C CA . ASN A 1 636 ? 30.757 8.281 -16.940 1.00 93.69 636 ASN A CA 1
ATOM 5229 C C . ASN A 1 636 ? 30.588 8.536 -15.430 1.00 93.69 636 ASN A C 1
ATOM 5231 O O . ASN A 1 636 ? 29.878 7.812 -14.738 1.00 93.69 636 ASN A O 1
ATOM 5235 N N . THR A 1 637 ? 31.219 9.586 -14.904 1.00 92.62 637 THR A N 1
ATOM 5236 C CA . THR A 1 637 ? 31.145 9.918 -13.471 1.00 92.62 637 THR A CA 1
ATOM 5237 C C . THR A 1 637 ? 29.715 10.182 -12.972 1.00 92.62 637 THR A C 1
ATOM 5239 O O . THR A 1 637 ? 29.400 9.861 -11.829 1.00 92.62 637 THR A O 1
ATOM 5242 N N . GLU A 1 638 ? 28.831 10.725 -13.807 1.00 94.00 638 GLU A N 1
ATOM 5243 C CA . GLU A 1 638 ? 27.430 10.984 -13.447 1.00 94.00 638 GLU A CA 1
ATOM 5244 C C . GLU A 1 638 ? 26.643 9.680 -13.230 1.00 94.00 638 GLU A C 1
ATOM 5246 O O . GLU A 1 638 ? 25.812 9.609 -12.321 1.00 94.00 638 GLU A O 1
ATOM 5251 N N . LYS A 1 639 ? 26.987 8.614 -13.973 1.00 95.19 639 LYS A N 1
ATOM 5252 C CA . LYS A 1 639 ? 26.406 7.272 -13.816 1.00 95.19 639 LYS A CA 1
ATOM 5253 C C . LYS A 1 639 ? 26.526 6.749 -12.389 1.00 95.19 639 LYS A C 1
ATOM 5255 O O . LYS A 1 639 ? 25.592 6.115 -11.916 1.00 95.19 639 LYS A O 1
ATOM 5260 N N . ILE A 1 640 ? 27.625 7.019 -11.685 1.00 94.69 640 ILE A N 1
ATOM 5261 C CA . ILE A 1 640 ? 27.784 6.583 -10.289 1.00 94.69 640 ILE A CA 1
ATOM 5262 C C . ILE A 1 640 ? 27.375 7.661 -9.279 1.00 94.69 640 ILE A C 1
ATOM 5264 O O . ILE A 1 640 ? 26.694 7.344 -8.312 1.00 94.69 640 ILE A O 1
ATOM 5268 N N . LEU A 1 641 ? 27.738 8.932 -9.505 1.00 93.62 641 LEU A N 1
ATOM 5269 C CA . LEU A 1 641 ? 27.510 10.009 -8.529 1.00 93.62 641 LEU A CA 1
ATOM 5270 C C . LEU A 1 641 ? 26.049 10.478 -8.444 1.00 93.62 641 LEU A C 1
ATOM 5272 O O . LEU A 1 641 ? 25.675 11.071 -7.436 1.00 93.62 641 LEU A O 1
ATOM 5276 N N . SER A 1 642 ? 25.246 10.261 -9.490 1.00 93.81 642 SER A N 1
ATOM 5277 C CA . SER A 1 642 ? 23.844 10.688 -9.541 1.00 93.81 642 SER A CA 1
ATOM 5278 C C . SER A 1 642 ? 22.910 9.512 -9.813 1.00 93.81 642 SER A C 1
ATOM 5280 O O . SER A 1 642 ? 22.183 9.094 -8.916 1.00 93.81 642 SER A O 1
ATOM 5282 N N . TYR A 1 643 ? 22.961 8.918 -11.008 1.00 95.75 643 TYR A N 1
ATOM 5283 C CA . TYR A 1 643 ? 21.998 7.882 -11.405 1.00 95.75 643 TYR A CA 1
ATOM 5284 C C . TYR A 1 643 ? 22.100 6.627 -10.531 1.00 95.75 643 TYR A C 1
ATOM 5286 O O . TYR A 1 643 ? 21.090 6.106 -10.066 1.00 95.75 643 TYR A O 1
ATOM 5294 N N . GLY A 1 644 ? 23.323 6.184 -10.235 1.00 95.50 644 GLY A N 1
ATOM 5295 C CA . GLY A 1 644 ? 23.568 5.051 -9.346 1.00 95.50 644 GLY A CA 1
ATOM 5296 C C . GLY A 1 644 ? 23.109 5.315 -7.914 1.00 95.50 644 GLY A C 1
ATOM 5297 O O . GLY A 1 644 ? 22.575 4.418 -7.273 1.00 95.50 644 GLY A O 1
ATOM 5298 N N . MET A 1 645 ? 23.239 6.554 -7.431 1.00 95.12 645 MET A N 1
ATOM 5299 C CA . MET A 1 645 ? 22.751 6.939 -6.105 1.00 95.12 645 MET A CA 1
ATOM 5300 C C . MET A 1 645 ? 21.226 6.972 -6.025 1.00 95.12 645 MET A C 1
ATOM 5302 O O . MET A 1 645 ? 20.663 6.552 -5.015 1.00 95.12 645 MET A O 1
ATOM 5306 N N . ASN A 1 646 ? 20.544 7.396 -7.092 1.00 95.19 646 ASN A N 1
ATOM 5307 C CA . ASN A 1 646 ? 19.085 7.303 -7.174 1.00 95.19 646 ASN A CA 1
ATOM 5308 C C . ASN A 1 646 ? 18.619 5.842 -7.144 1.00 95.19 646 ASN A C 1
ATOM 5310 O O . ASN A 1 646 ? 17.724 5.507 -6.371 1.00 95.19 646 ASN A O 1
ATOM 5314 N N . LEU A 1 647 ? 19.258 4.967 -7.931 1.00 96.69 647 LEU A N 1
ATOM 5315 C CA . LEU A 1 647 ? 18.962 3.533 -7.921 1.00 96.69 647 LEU A CA 1
ATOM 5316 C C . LEU A 1 647 ? 19.192 2.923 -6.533 1.00 96.69 647 LEU A C 1
ATOM 5318 O O . LEU A 1 647 ? 18.324 2.220 -6.028 1.00 96.69 647 LEU A O 1
ATOM 5322 N N . LEU A 1 648 ? 20.322 3.240 -5.896 1.00 94.44 648 LEU A N 1
ATOM 5323 C CA . LEU A 1 648 ? 20.655 2.742 -4.564 1.00 94.44 648 LEU A CA 1
ATOM 5324 C C . LEU A 1 648 ? 19.657 3.210 -3.503 1.00 94.44 648 LEU A C 1
ATOM 5326 O O . LEU A 1 648 ? 19.212 2.406 -2.694 1.00 94.44 648 LEU A O 1
ATOM 5330 N N . THR A 1 649 ? 19.259 4.485 -3.558 1.00 93.88 649 THR A N 1
ATOM 5331 C CA . THR A 1 649 ? 18.207 5.039 -2.692 1.00 93.88 649 THR A CA 1
ATOM 5332 C C . THR A 1 649 ? 16.925 4.224 -2.835 1.00 93.88 649 THR A C 1
ATOM 5334 O O . THR A 1 649 ? 16.366 3.769 -1.845 1.00 93.88 649 THR A O 1
ATOM 5337 N N . LEU A 1 650 ? 16.470 3.982 -4.066 1.00 95.31 650 LEU A N 1
ATOM 5338 C CA . LEU A 1 650 ? 15.250 3.214 -4.314 1.00 95.31 650 LEU A CA 1
ATOM 5339 C C . LEU A 1 650 ? 15.355 1.763 -3.829 1.00 95.31 650 LEU A C 1
ATOM 5341 O O . LEU A 1 650 ? 14.399 1.262 -3.241 1.00 95.31 650 LEU A O 1
ATOM 5345 N N . CYS A 1 651 ? 16.497 1.104 -4.043 1.00 93.62 651 CYS A N 1
ATOM 5346 C CA . CYS A 1 651 ? 16.743 -0.250 -3.548 1.00 93.62 651 CYS A CA 1
ATOM 5347 C C . CYS A 1 651 ? 16.729 -0.318 -2.017 1.00 93.62 651 CYS A C 1
ATOM 5349 O O . CYS A 1 651 ? 16.142 -1.247 -1.473 1.00 93.62 651 CYS A O 1
ATOM 5351 N N . ASP A 1 652 ? 17.314 0.663 -1.325 1.00 90.69 652 ASP A N 1
ATOM 5352 C CA . ASP A 1 652 ? 17.303 0.714 0.141 1.00 90.69 652 ASP A CA 1
ATOM 5353 C C . ASP A 1 652 ? 15.880 0.816 0.687 1.00 90.69 652 ASP A C 1
ATOM 5355 O O . ASP A 1 652 ? 15.475 -0.026 1.483 1.00 90.69 652 ASP A O 1
ATOM 5359 N N . TYR A 1 653 ? 15.083 1.767 0.188 1.00 91.19 653 TYR A N 1
ATOM 5360 C CA . TYR A 1 653 ? 13.680 1.892 0.599 1.00 91.19 653 TYR A CA 1
ATOM 5361 C C . TYR A 1 653 ? 12.867 0.637 0.254 1.00 91.19 653 TYR A C 1
ATOM 5363 O O . TYR A 1 653 ? 11.986 0.243 1.013 1.00 91.19 653 TYR A O 1
ATOM 5371 N N . ALA A 1 654 ? 13.152 -0.012 -0.877 1.00 91.88 654 ALA A N 1
ATOM 5372 C CA . ALA A 1 654 ? 12.486 -1.255 -1.246 1.00 91.88 654 ALA A CA 1
ATOM 5373 C C . ALA A 1 654 ? 12.867 -2.428 -0.326 1.00 91.88 654 ALA A C 1
ATOM 5375 O O . ALA A 1 654 ? 12.004 -3.251 -0.033 1.00 91.88 654 ALA A O 1
ATOM 5376 N N . ASN A 1 655 ? 14.118 -2.489 0.147 1.00 89.12 655 ASN A N 1
ATOM 5377 C CA . ASN A 1 655 ? 14.593 -3.469 1.131 1.00 89.12 655 ASN A CA 1
ATOM 5378 C C . ASN A 1 655 ? 14.054 -3.192 2.548 1.00 89.12 655 ASN A C 1
ATOM 5380 O O . ASN A 1 655 ? 13.881 -4.124 3.327 1.00 89.12 655 ASN A O 1
ATOM 5384 N N . GLU A 1 656 ? 13.837 -1.921 2.901 1.00 86.00 656 GLU A N 1
ATOM 5385 C CA . GLU A 1 656 ? 13.310 -1.514 4.210 1.00 86.00 656 GLU A CA 1
ATOM 5386 C C . GLU A 1 656 ? 11.800 -1.762 4.328 1.00 86.00 656 GLU A C 1
ATOM 5388 O O . GLU A 1 656 ? 11.339 -2.240 5.362 1.00 86.00 656 GLU A O 1
ATOM 5393 N N . ILE A 1 657 ? 11.037 -1.461 3.271 1.00 86.69 657 ILE A N 1
ATOM 5394 C CA . ILE A 1 657 ? 9.567 -1.553 3.271 1.00 86.69 657 ILE A CA 1
ATOM 5395 C C . ILE A 1 657 ? 9.081 -2.954 2.843 1.00 86.69 657 ILE A C 1
ATOM 5397 O O . ILE A 1 657 ? 8.000 -3.374 3.253 1.00 86.69 657 ILE A O 1
ATOM 5401 N N . GLY A 1 658 ? 9.843 -3.681 2.014 1.00 87.19 658 GLY A N 1
ATOM 5402 C CA . GLY A 1 658 ? 9.404 -4.940 1.402 1.00 87.19 658 GLY A CA 1
ATOM 5403 C C . GLY A 1 658 ? 10.511 -5.975 1.149 1.00 87.19 658 GLY A C 1
ATOM 5404 O O . GLY A 1 658 ? 11.642 -5.843 1.605 1.00 87.19 658 GLY A O 1
ATOM 5405 N N . ASP A 1 659 ? 10.180 -7.038 0.405 1.00 88.44 659 ASP A N 1
ATOM 5406 C CA . ASP A 1 659 ? 11.097 -8.132 0.028 1.00 88.44 659 ASP A CA 1
ATOM 5407 C C . ASP A 1 659 ? 11.612 -7.933 -1.405 1.00 88.44 659 ASP A C 1
ATOM 5409 O O . ASP A 1 659 ? 11.297 -8.688 -2.336 1.00 88.44 659 ASP A O 1
ATOM 5413 N N . ASN A 1 660 ? 12.398 -6.869 -1.585 1.00 91.44 660 ASN A N 1
ATOM 5414 C CA . ASN A 1 660 ? 13.038 -6.543 -2.854 1.00 91.44 660 ASN A CA 1
ATOM 5415 C C . ASN A 1 660 ? 14.003 -7.657 -3.301 1.00 91.44 660 ASN A C 1
ATOM 5417 O O . ASN A 1 660 ? 14.935 -8.051 -2.602 1.00 91.44 660 ASN A O 1
ATOM 5421 N N . ARG A 1 661 ? 13.790 -8.159 -4.521 1.00 90.44 661 ARG A N 1
ATOM 5422 C CA . ARG A 1 661 ? 14.596 -9.216 -5.152 1.00 90.44 661 ARG A CA 1
ATOM 5423 C C . ARG A 1 661 ? 15.606 -8.691 -6.162 1.00 90.44 661 ARG A C 1
ATOM 5425 O O . ARG A 1 661 ? 16.307 -9.485 -6.789 1.00 90.44 661 ARG A O 1
ATOM 5432 N N . VAL A 1 662 ? 15.675 -7.378 -6.339 1.00 88.94 662 VAL A N 1
ATOM 5433 C CA . VAL A 1 662 ? 16.598 -6.727 -7.262 1.00 88.94 662 VAL A CA 1
ATOM 5434 C C . VAL A 1 662 ? 17.874 -6.367 -6.510 1.00 88.94 662 VAL A C 1
ATOM 5436 O O . VAL A 1 662 ? 17.864 -5.463 -5.675 1.00 88.94 662 VAL A O 1
ATOM 5439 N N . ASN A 1 663 ? 18.971 -7.059 -6.835 1.00 85.12 663 ASN A N 1
ATOM 5440 C CA . ASN A 1 663 ? 20.309 -6.673 -6.391 1.00 85.12 663 ASN A CA 1
ATOM 5441 C C . ASN A 1 663 ? 20.907 -5.660 -7.381 1.00 85.12 663 ASN A C 1
ATOM 5443 O O . ASN A 1 663 ? 21.196 -6.004 -8.530 1.00 85.12 663 ASN A O 1
ATOM 5447 N N . ALA A 1 664 ? 21.066 -4.409 -6.946 1.00 91.06 664 ALA A N 1
ATOM 5448 C CA . ALA A 1 664 ? 21.745 -3.369 -7.718 1.00 91.06 664 ALA A CA 1
ATOM 5449 C C . ALA A 1 664 ? 23.243 -3.259 -7.388 1.00 91.06 664 ALA A C 1
ATOM 5451 O O . ALA A 1 664 ? 23.971 -2.597 -8.131 1.00 91.06 664 ALA A O 1
ATOM 5452 N N . ASP A 1 665 ? 23.700 -3.900 -6.310 1.00 89.31 665 ASP A N 1
ATOM 5453 C CA . ASP A 1 665 ? 25.033 -3.721 -5.737 1.00 89.31 665 ASP A CA 1
ATOM 5454 C C . ASP A 1 665 ? 26.122 -4.129 -6.731 1.00 89.31 665 ASP A C 1
ATOM 5456 O O . ASP A 1 665 ? 26.988 -3.310 -7.046 1.00 89.31 665 ASP A O 1
ATOM 5460 N N . ASP A 1 666 ? 26.007 -5.325 -7.318 1.00 87.19 666 ASP A N 1
ATOM 5461 C CA . ASP A 1 666 ? 26.912 -5.833 -8.358 1.00 87.19 666 ASP A CA 1
ATOM 5462 C C . ASP A 1 666 ? 27.102 -4.819 -9.496 1.00 87.19 666 ASP A C 1
ATOM 5464 O O . ASP A 1 666 ? 28.223 -4.453 -9.850 1.00 87.19 666 ASP A O 1
ATOM 5468 N N . ALA A 1 667 ? 25.997 -4.292 -10.037 1.00 91.75 667 ALA A N 1
ATOM 5469 C CA . ALA A 1 667 ? 26.025 -3.354 -11.156 1.00 91.75 667 ALA A CA 1
ATOM 5470 C C . ALA A 1 667 ? 26.640 -1.995 -10.773 1.00 91.75 667 ALA A C 1
ATOM 5472 O O . ALA A 1 667 ? 27.323 -1.367 -11.589 1.00 91.75 667 ALA A O 1
ATOM 5473 N N . LEU A 1 668 ? 26.400 -1.524 -9.545 1.00 94.38 668 LEU A N 1
ATOM 5474 C CA . LEU A 1 668 ? 26.972 -0.280 -9.027 1.00 94.38 668 LEU A CA 1
ATOM 5475 C C . LEU A 1 668 ? 28.477 -0.424 -8.778 1.00 94.38 668 LEU A C 1
ATOM 5477 O O . LEU A 1 668 ? 29.249 0.441 -9.205 1.00 94.38 668 LEU A O 1
ATOM 5481 N N . PHE A 1 669 ? 28.907 -1.517 -8.141 1.00 92.69 669 PHE A N 1
ATOM 5482 C CA . PHE A 1 669 ? 30.323 -1.809 -7.920 1.00 92.69 669 PHE A CA 1
ATOM 5483 C C . PHE A 1 669 ? 31.062 -2.045 -9.234 1.00 92.69 669 PHE A C 1
ATOM 5485 O O . PHE A 1 669 ? 32.183 -1.557 -9.388 1.00 92.69 669 PHE A O 1
ATOM 5492 N N . ASP A 1 670 ? 30.430 -2.695 -10.210 1.00 91.19 670 ASP A N 1
ATOM 5493 C CA . ASP A 1 670 ? 30.982 -2.880 -11.548 1.00 91.19 670 ASP A CA 1
ATOM 5494 C C . ASP A 1 670 ? 31.344 -1.552 -12.216 1.00 91.19 670 ASP A C 1
ATOM 5496 O O . ASP A 1 670 ? 32.454 -1.398 -12.743 1.00 91.19 670 ASP A O 1
ATOM 5500 N N . VAL A 1 671 ? 30.418 -0.591 -12.178 1.00 93.62 671 VAL A N 1
ATOM 5501 C CA . VAL A 1 671 ? 30.600 0.760 -12.726 1.00 93.62 671 VAL A CA 1
ATOM 5502 C C . VAL A 1 671 ? 31.641 1.532 -11.922 1.00 93.62 671 VAL A C 1
ATOM 5504 O O . VAL A 1 671 ? 32.545 2.136 -12.503 1.00 93.62 671 VAL A O 1
ATOM 5507 N N . ALA A 1 672 ? 31.555 1.494 -10.591 1.00 93.44 672 ALA A N 1
ATOM 5508 C CA . ALA A 1 672 ? 32.504 2.163 -9.708 1.00 93.44 672 ALA A CA 1
ATOM 5509 C C . ALA A 1 672 ? 33.940 1.672 -9.956 1.00 93.44 672 ALA A C 1
ATOM 5511 O O . ALA A 1 672 ? 34.864 2.478 -10.067 1.00 93.44 672 ALA A O 1
ATOM 5512 N N . CYS A 1 673 ? 34.117 0.361 -10.129 1.00 91.44 673 CYS A N 1
ATOM 5513 C CA . CYS A 1 673 ? 35.398 -0.260 -10.435 1.00 91.44 673 CYS A CA 1
ATOM 5514 C C . CYS A 1 673 ? 35.959 0.196 -11.794 1.00 91.44 673 CYS A C 1
ATOM 5516 O O . CYS A 1 673 ? 37.142 0.519 -11.901 1.00 91.44 673 CYS A O 1
ATOM 5518 N N . GLU A 1 674 ? 35.113 0.288 -12.825 1.00 90.81 674 GLU A N 1
ATOM 5519 C CA . GLU A 1 674 ? 35.526 0.747 -14.159 1.00 90.81 674 GLU A CA 1
ATOM 5520 C C . GLU A 1 674 ? 35.907 2.226 -14.211 1.00 90.81 674 GLU A C 1
ATOM 5522 O O . GLU A 1 674 ? 36.802 2.601 -14.971 1.00 90.81 674 GLU A O 1
ATOM 5527 N N . LEU A 1 675 ? 35.248 3.063 -13.409 1.00 92.31 675 LEU A N 1
ATOM 5528 C CA . LEU A 1 675 ? 35.558 4.489 -13.309 1.00 92.31 675 LEU A CA 1
ATOM 5529 C C . LEU A 1 675 ? 36.795 4.760 -12.440 1.00 92.31 675 LEU A C 1
ATOM 5531 O O . LEU A 1 675 ? 37.465 5.777 -12.631 1.00 92.31 675 LEU A O 1
ATOM 5535 N N . GLY A 1 676 ? 37.112 3.862 -11.502 1.00 92.62 676 GLY A N 1
ATOM 5536 C CA . GLY A 1 676 ? 38.357 3.851 -10.736 1.00 92.62 676 GLY A CA 1
ATOM 5537 C C . GLY A 1 676 ? 38.175 3.627 -9.232 1.00 92.62 676 GLY A C 1
ATOM 5538 O O . GLY A 1 676 ? 37.108 3.851 -8.660 1.00 92.62 676 GLY A O 1
ATOM 5539 N N . PHE A 1 677 ? 39.266 3.247 -8.559 1.00 93.31 677 PHE A N 1
ATOM 5540 C CA . PHE A 1 677 ? 39.253 2.817 -7.154 1.00 93.31 677 PHE A CA 1
ATOM 5541 C C . PHE A 1 677 ? 38.721 3.857 -6.153 1.00 93.31 677 PHE A C 1
ATOM 5543 O O . PHE A 1 677 ? 38.186 3.452 -5.127 1.00 93.31 677 PHE A O 1
ATOM 5550 N N . LYS A 1 678 ? 38.777 5.167 -6.446 1.00 94.81 678 LYS A N 1
ATOM 5551 C CA . LYS A 1 678 ? 38.125 6.185 -5.597 1.00 94.81 678 LYS A CA 1
ATOM 5552 C C . LYS A 1 678 ? 36.611 6.033 -5.510 1.00 94.81 678 LYS A C 1
ATOM 5554 O O . LYS A 1 678 ? 36.036 6.318 -4.467 1.00 94.81 678 LYS A O 1
ATOM 5559 N N . TYR A 1 679 ? 35.962 5.618 -6.598 1.00 94.88 679 TYR A N 1
ATOM 5560 C CA . TYR A 1 679 ? 34.514 5.418 -6.619 1.00 94.88 679 TYR A CA 1
ATOM 5561 C C . TYR A 1 679 ? 34.146 4.084 -5.975 1.00 94.88 679 TYR A C 1
ATOM 5563 O O . TYR A 1 679 ? 33.169 4.030 -5.236 1.00 94.88 679 TYR A O 1
ATOM 5571 N N . LEU A 1 680 ? 34.954 3.040 -6.209 1.00 93.81 680 LEU A N 1
ATOM 5572 C CA . LEU A 1 680 ? 34.809 1.744 -5.538 1.00 93.81 680 LEU A CA 1
ATOM 5573 C C . LEU A 1 680 ? 34.877 1.909 -4.015 1.00 93.81 680 LEU A C 1
ATOM 5575 O O . LEU A 1 680 ? 34.003 1.431 -3.300 1.00 93.81 680 LEU A O 1
ATOM 5579 N N . ASP A 1 681 ? 35.890 2.632 -3.534 1.00 94.31 681 ASP A N 1
ATOM 5580 C CA . ASP A 1 681 ? 36.053 2.948 -2.118 1.00 94.31 681 ASP A CA 1
ATOM 5581 C C . ASP A 1 681 ? 34.884 3.776 -1.580 1.00 94.31 681 ASP A C 1
ATOM 5583 O O . ASP A 1 681 ? 34.299 3.409 -0.570 1.00 94.31 681 ASP A O 1
ATOM 5587 N N . ALA A 1 682 ? 34.498 4.853 -2.270 1.00 93.69 682 ALA A N 1
ATOM 5588 C CA . ALA A 1 682 ? 33.407 5.711 -1.817 1.00 93.69 682 ALA A CA 1
ATOM 5589 C C . ALA A 1 682 ? 32.072 4.955 -1.684 1.00 93.69 682 ALA A C 1
ATOM 5591 O O . ALA A 1 682 ? 31.337 5.183 -0.724 1.00 93.69 682 ALA A O 1
ATOM 5592 N N . LEU A 1 683 ? 31.769 4.050 -2.624 1.00 93.50 683 LEU A N 1
ATOM 5593 C CA . LEU A 1 683 ? 30.579 3.199 -2.566 1.00 93.50 683 LEU A CA 1
ATOM 5594 C C . LEU A 1 683 ? 30.680 2.159 -1.443 1.00 93.50 683 LEU A C 1
ATOM 5596 O O . LEU A 1 683 ? 29.722 1.973 -0.697 1.00 93.50 683 LEU A O 1
ATOM 5600 N N . PHE A 1 684 ? 31.844 1.521 -1.286 1.00 92.00 684 PHE A N 1
ATOM 5601 C CA . PHE A 1 684 ? 32.079 0.565 -0.208 1.00 92.00 684 PHE A CA 1
ATOM 5602 C C . PHE A 1 684 ? 31.908 1.223 1.165 1.00 92.00 684 PHE A C 1
ATOM 5604 O O . PHE A 1 684 ? 31.156 0.723 1.992 1.00 92.00 684 PHE A O 1
ATOM 5611 N N . GLU A 1 685 ? 32.526 2.381 1.399 1.00 90.56 685 GLU A N 1
ATOM 5612 C CA . GLU A 1 685 ? 32.450 3.098 2.677 1.00 90.56 685 GLU A CA 1
ATOM 5613 C C . GLU A 1 685 ? 31.039 3.595 3.012 1.00 90.56 685 GLU A C 1
ATOM 5615 O O . GLU A 1 685 ? 30.700 3.698 4.189 1.00 90.56 685 GLU A O 1
ATOM 5620 N N . LEU A 1 686 ? 30.202 3.872 2.005 1.00 89.69 686 LEU A N 1
ATOM 5621 C CA . LEU A 1 686 ? 28.800 4.232 2.225 1.00 89.69 686 LEU A CA 1
ATOM 5622 C C . LEU A 1 686 ? 28.009 3.075 2.855 1.00 89.69 686 LEU A C 1
ATOM 5624 O O . LEU A 1 686 ? 27.150 3.302 3.705 1.00 89.69 686 LEU A O 1
ATOM 5628 N N . LYS A 1 687 ? 28.285 1.839 2.429 1.00 82.62 687 LYS A N 1
ATOM 5629 C CA . LYS A 1 687 ? 27.486 0.656 2.775 1.00 82.62 687 LYS A CA 1
ATOM 5630 C C . LYS A 1 687 ? 28.104 -0.238 3.840 1.00 82.62 687 LYS A C 1
ATOM 5632 O O . LYS A 1 687 ? 27.406 -1.027 4.477 1.00 82.62 687 LYS A O 1
ATOM 5637 N N . ASN A 1 688 ? 29.400 -0.087 4.069 1.00 81.62 688 ASN A N 1
ATOM 5638 C CA . ASN A 1 688 ? 30.180 -0.890 4.991 1.00 81.62 688 ASN A CA 1
ATOM 5639 C C . ASN A 1 688 ? 29.861 -0.574 6.469 1.00 81.62 688 ASN A C 1
ATOM 5641 O O . ASN A 1 688 ? 30.597 0.139 7.154 1.00 81.62 688 ASN A O 1
ATOM 5645 N N . THR A 1 689 ? 28.759 -1.128 6.975 1.00 80.19 689 THR A N 1
ATOM 5646 C CA . THR A 1 689 ? 28.380 -1.086 8.395 1.00 80.19 689 THR A CA 1
ATOM 5647 C C . THR A 1 689 ? 28.859 -2.342 9.138 1.00 80.19 689 THR A C 1
ATOM 5649 O O . THR A 1 689 ? 29.054 -3.386 8.515 1.00 80.19 689 THR A O 1
ATOM 5652 N N . PRO A 1 690 ? 29.035 -2.301 10.476 1.00 79.31 690 PRO A N 1
ATOM 5653 C CA . PRO A 1 690 ? 29.468 -3.470 11.248 1.00 79.31 690 PRO A CA 1
ATOM 5654 C C . PRO A 1 690 ? 28.593 -4.717 11.062 1.00 79.31 690 PRO A C 1
ATOM 5656 O O . PRO A 1 690 ? 29.127 -5.825 11.059 1.00 79.31 690 PRO A O 1
ATOM 5659 N N . ASP A 1 691 ? 27.283 -4.535 10.881 1.00 73.62 691 ASP A N 1
ATOM 5660 C CA . ASP A 1 691 ? 26.317 -5.633 10.771 1.00 73.62 691 ASP A CA 1
ATOM 5661 C C . ASP A 1 691 ? 26.350 -6.316 9.393 1.00 73.62 691 ASP A C 1
ATOM 5663 O O . ASP A 1 691 ? 26.125 -7.521 9.301 1.00 73.62 691 ASP A O 1
ATOM 5667 N N . ASN A 1 692 ? 26.722 -5.579 8.338 1.00 78.06 692 ASN A N 1
ATOM 5668 C CA . ASN A 1 692 ? 26.767 -6.070 6.953 1.00 78.06 692 ASN A CA 1
ATOM 5669 C C . ASN A 1 692 ? 28.198 -6.192 6.395 1.00 78.06 692 ASN A C 1
ATOM 5671 O O . ASN A 1 692 ? 28.394 -6.407 5.200 1.00 78.06 692 ASN A O 1
ATOM 5675 N N . LEU A 1 693 ? 29.214 -6.073 7.256 1.00 80.25 693 LEU A N 1
ATOM 5676 C CA . LEU A 1 693 ? 30.633 -6.025 6.889 1.00 80.25 693 LEU A CA 1
ATOM 5677 C C . LEU A 1 693 ? 31.073 -7.203 6.004 1.00 80.25 693 LEU A C 1
ATOM 5679 O O . LEU A 1 693 ? 31.851 -7.018 5.070 1.00 80.25 693 LEU A O 1
ATOM 5683 N N . THR A 1 694 ? 30.609 -8.420 6.303 1.00 79.69 694 THR A N 1
ATOM 5684 C CA . THR A 1 694 ? 30.982 -9.620 5.537 1.00 79.69 694 THR A CA 1
ATOM 5685 C C . THR A 1 694 ? 30.399 -9.594 4.127 1.00 79.69 694 THR A C 1
ATOM 5687 O O . THR A 1 694 ? 31.136 -9.850 3.179 1.00 79.69 694 THR A O 1
ATOM 5690 N N . TYR A 1 695 ? 29.121 -9.228 3.993 1.00 83.94 695 TYR A N 1
ATOM 5691 C CA . TYR A 1 695 ? 28.424 -9.145 2.707 1.00 83.94 695 TYR A CA 1
ATOM 5692 C C . TYR A 1 695 ? 29.128 -8.162 1.766 1.00 83.94 695 TYR A C 1
ATOM 5694 O O . TYR A 1 695 ? 29.626 -8.554 0.716 1.00 83.94 695 TYR A O 1
ATOM 5702 N N . TRP A 1 696 ? 29.323 -6.911 2.192 1.00 85.88 696 TRP A N 1
ATOM 5703 C CA . TRP A 1 696 ? 29.913 -5.881 1.325 1.00 85.88 696 TRP A CA 1
ATOM 5704 C C . TRP A 1 696 ? 31.358 -6.165 0.914 1.00 85.88 696 TRP A C 1
ATOM 5706 O O . TRP A 1 696 ? 31.792 -5.778 -0.169 1.00 85.88 696 TRP A O 1
ATOM 5716 N N . ARG A 1 697 ? 32.127 -6.860 1.760 1.00 88.19 697 ARG A N 1
ATOM 5717 C CA . ARG A 1 697 ? 33.469 -7.326 1.386 1.00 88.19 697 ARG A CA 1
ATOM 5718 C C . ARG A 1 697 ? 33.412 -8.379 0.287 1.00 88.19 697 ARG A C 1
ATOM 5720 O O . ARG A 1 697 ? 34.281 -8.373 -0.579 1.00 88.19 697 ARG A O 1
ATOM 5727 N N . GLN A 1 698 ? 32.432 -9.278 0.330 1.00 84.56 698 GLN A N 1
ATOM 5728 C CA . GLN A 1 698 ? 32.242 -10.294 -0.703 1.00 84.56 698 GLN A CA 1
ATOM 5729 C C . GLN A 1 698 ? 31.813 -9.667 -2.029 1.00 84.56 698 GLN A C 1
ATOM 5731 O O . GLN A 1 698 ? 32.427 -10.005 -3.037 1.00 84.56 698 GLN A O 1
ATOM 5736 N N . GLU A 1 699 ? 30.886 -8.705 -2.017 1.00 86.88 699 GLU A N 1
ATOM 5737 C CA . GLU A 1 699 ? 30.463 -7.965 -3.220 1.00 86.88 699 GLU A CA 1
ATOM 5738 C C . GLU A 1 699 ? 31.658 -7.272 -3.900 1.00 86.88 699 GLU A C 1
ATOM 5740 O O . GLU A 1 699 ? 31.909 -7.450 -5.093 1.00 86.88 699 GLU A O 1
ATOM 5745 N N . VAL A 1 700 ? 32.486 -6.556 -3.125 1.00 90.38 700 VAL A N 1
ATOM 5746 C CA . VAL A 1 700 ? 33.699 -5.915 -3.660 1.00 90.38 700 VAL A CA 1
ATOM 5747 C C . VAL A 1 700 ? 34.683 -6.946 -4.211 1.00 90.38 700 VAL A C 1
ATOM 5749 O O . VAL A 1 700 ? 35.244 -6.736 -5.286 1.00 90.38 700 VAL A O 1
ATOM 5752 N N . LEU A 1 701 ? 34.923 -8.054 -3.498 1.00 90.19 701 LEU A N 1
ATOM 5753 C CA . LEU A 1 701 ? 35.826 -9.097 -3.988 1.00 90.19 701 LEU A CA 1
ATOM 5754 C C . LEU A 1 701 ? 35.295 -9.713 -5.288 1.00 90.19 701 LEU A C 1
ATOM 5756 O O . LEU A 1 701 ? 36.068 -9.811 -6.236 1.00 90.19 701 LEU A O 1
ATOM 5760 N N . SER A 1 702 ? 34.007 -10.051 -5.360 1.00 88.00 702 SER A N 1
ATOM 5761 C CA . SER A 1 702 ? 33.355 -10.618 -6.548 1.00 88.00 702 SER A CA 1
ATOM 5762 C C . SER A 1 702 ? 33.661 -9.794 -7.804 1.00 88.00 702 SER A C 1
ATOM 5764 O O . SER A 1 702 ? 34.300 -10.285 -8.738 1.00 88.00 702 SER A O 1
ATOM 5766 N N . VAL A 1 703 ? 33.381 -8.486 -7.756 1.00 89.69 703 VAL A N 1
ATOM 5767 C CA . VAL A 1 703 ? 33.626 -7.563 -8.878 1.00 89.69 703 VAL A CA 1
ATOM 5768 C C . VAL A 1 703 ? 35.114 -7.443 -9.239 1.00 89.69 703 VAL A C 1
ATOM 5770 O O . VAL A 1 703 ? 35.474 -7.373 -10.420 1.00 89.69 703 VAL A O 1
ATOM 5773 N N . LEU A 1 704 ? 36.016 -7.432 -8.249 1.00 91.06 704 LEU A N 1
ATOM 5774 C CA . LEU A 1 704 ? 37.462 -7.397 -8.510 1.00 91.06 704 LEU A CA 1
ATOM 5775 C C . LEU A 1 704 ? 37.961 -8.688 -9.178 1.00 91.06 704 LEU A C 1
ATOM 5777 O O . LEU A 1 704 ? 38.838 -8.623 -10.045 1.00 91.06 704 LEU A O 1
ATOM 5781 N N . TYR A 1 705 ? 37.417 -9.844 -8.792 1.00 88.75 705 TYR A N 1
ATOM 5782 C CA . TYR A 1 705 ? 37.782 -11.147 -9.347 1.00 88.75 705 TYR A CA 1
ATOM 5783 C C . TYR A 1 705 ? 37.225 -11.368 -10.755 1.00 88.75 705 TYR A C 1
ATOM 5785 O O . TYR A 1 705 ? 37.923 -11.934 -11.602 1.00 88.75 705 TYR A O 1
ATOM 5793 N N . ASP A 1 706 ? 36.029 -10.866 -11.053 1.00 86.25 706 ASP A N 1
ATOM 5794 C CA . ASP A 1 706 ? 35.447 -10.917 -12.400 1.00 86.25 706 ASP A CA 1
ATOM 5795 C C . ASP A 1 706 ? 36.234 -10.088 -13.417 1.00 86.25 706 ASP A C 1
ATOM 5797 O O . ASP A 1 706 ? 36.286 -10.413 -14.605 1.00 86.25 706 ASP A O 1
ATOM 5801 N N . LYS A 1 707 ? 36.938 -9.054 -12.947 1.00 86.75 707 LYS A N 1
ATOM 5802 C CA . LYS A 1 707 ? 37.779 -8.179 -13.775 1.00 86.75 707 LYS A CA 1
ATOM 5803 C C . LYS A 1 707 ? 39.274 -8.378 -13.525 1.00 86.75 707 LYS A C 1
ATOM 5805 O O . LYS A 1 707 ? 40.067 -7.500 -13.879 1.00 86.75 707 LYS A O 1
ATOM 5810 N N . ILE A 1 708 ? 39.676 -9.527 -12.969 1.00 86.44 708 ILE A N 1
ATOM 5811 C CA . ILE A 1 708 ? 41.050 -9.771 -12.503 1.00 86.44 708 ILE A CA 1
ATOM 5812 C C . ILE A 1 708 ? 42.104 -9.515 -13.593 1.00 86.44 708 ILE A C 1
ATOM 5814 O O . ILE A 1 708 ? 43.090 -8.817 -13.355 1.00 86.44 708 ILE A O 1
ATOM 5818 N N . ASP A 1 709 ? 41.856 -9.986 -14.817 1.00 83.69 709 ASP A N 1
ATOM 5819 C CA . ASP A 1 709 ? 42.786 -9.839 -15.944 1.00 83.69 709 ASP A CA 1
ATOM 5820 C C . ASP A 1 709 ? 42.805 -8.424 -16.536 1.00 83.69 709 ASP A C 1
ATOM 5822 O O . ASP A 1 709 ? 43.799 -8.005 -17.131 1.00 83.69 709 ASP A O 1
ATOM 5826 N N . LYS A 1 710 ? 41.713 -7.670 -16.366 1.00 85.38 710 LYS A N 1
ATOM 5827 C CA . LYS A 1 710 ? 41.572 -6.300 -16.878 1.00 85.38 710 LYS A CA 1
ATOM 5828 C C . LYS A 1 710 ? 42.199 -5.277 -15.930 1.00 85.38 710 LYS A C 1
ATOM 5830 O O . LYS A 1 710 ? 42.798 -4.310 -16.395 1.00 85.38 710 LYS A O 1
ATOM 5835 N N . LEU A 1 711 ? 42.042 -5.470 -14.619 1.00 84.81 711 LEU A N 1
ATOM 5836 C CA . LEU A 1 711 ? 42.457 -4.507 -13.593 1.00 84.81 711 LEU A CA 1
ATOM 5837 C C . LEU A 1 711 ? 43.890 -4.729 -13.103 1.00 84.81 711 LEU A C 1
ATOM 5839 O O . LEU A 1 711 ? 44.585 -3.756 -12.805 1.00 84.81 711 LEU A O 1
ATOM 5843 N N . PHE A 1 712 ? 44.345 -5.983 -13.030 1.00 87.62 712 PHE A N 1
ATOM 5844 C CA . PHE A 1 712 ? 45.625 -6.334 -12.416 1.00 87.62 712 PHE A CA 1
ATOM 5845 C C . PHE A 1 712 ? 46.591 -6.891 -13.457 1.00 87.62 712 PHE A C 1
ATOM 5847 O O . PHE A 1 712 ? 46.591 -8.076 -13.792 1.00 87.62 712 PHE A O 1
ATOM 5854 N N . THR A 1 713 ? 47.442 -6.003 -13.967 1.00 82.50 713 THR A N 1
ATOM 5855 C CA . THR A 1 713 ? 48.323 -6.287 -15.114 1.00 82.50 713 THR A CA 1
ATOM 5856 C C . THR A 1 713 ? 49.704 -6.815 -14.723 1.00 82.50 713 THR A C 1
ATOM 5858 O O . THR A 1 713 ? 50.483 -7.198 -15.595 1.00 82.50 713 THR A O 1
ATOM 5861 N N . ASN A 1 714 ? 50.029 -6.839 -13.427 1.00 87.00 714 ASN A N 1
ATOM 5862 C CA . ASN A 1 714 ? 51.296 -7.348 -12.910 1.00 87.00 714 ASN A CA 1
ATOM 5863 C C . ASN A 1 714 ? 51.108 -8.186 -11.636 1.00 87.00 714 ASN A C 1
ATOM 5865 O O . ASN A 1 714 ? 50.085 -8.103 -10.953 1.00 87.00 714 ASN A O 1
ATOM 5869 N N . ASP A 1 715 ? 52.122 -8.993 -11.326 1.00 86.12 715 ASP A N 1
ATOM 5870 C CA . ASP A 1 715 ? 52.082 -9.924 -10.198 1.00 86.12 715 ASP A CA 1
ATOM 5871 C C . ASP A 1 715 ? 52.070 -9.202 -8.834 1.00 86.12 715 ASP A C 1
ATOM 5873 O O . ASP A 1 715 ? 51.429 -9.698 -7.911 1.00 86.12 715 ASP A O 1
ATOM 5877 N N . ASP A 1 716 ? 52.671 -8.011 -8.701 1.00 85.50 716 ASP A N 1
ATOM 5878 C CA . ASP A 1 716 ? 52.667 -7.239 -7.442 1.00 85.50 716 ASP A CA 1
ATOM 5879 C C . ASP A 1 716 ? 51.243 -6.831 -7.026 1.00 85.50 716 ASP A C 1
ATOM 5881 O O . ASP A 1 716 ? 50.844 -7.003 -5.872 1.00 85.50 716 ASP A O 1
ATOM 5885 N N . GLN A 1 717 ? 50.433 -6.366 -7.979 1.00 86.81 717 GLN A N 1
ATOM 5886 C CA . GLN A 1 717 ? 49.030 -6.018 -7.743 1.00 86.81 717 GLN A CA 1
ATOM 5887 C C . GLN A 1 717 ? 48.172 -7.246 -7.414 1.00 86.81 717 GLN A C 1
ATOM 5889 O O . GLN A 1 717 ? 47.320 -7.193 -6.526 1.00 86.81 717 GLN A O 1
ATOM 5894 N N . ARG A 1 718 ? 48.423 -8.380 -8.078 1.00 88.62 718 ARG A N 1
ATOM 5895 C CA . ARG A 1 718 ? 47.737 -9.648 -7.777 1.00 88.62 718 ARG A CA 1
ATOM 5896 C C . ARG A 1 718 ? 48.090 -10.145 -6.376 1.00 88.62 718 ARG A C 1
ATOM 5898 O O . ARG A 1 718 ? 47.217 -10.603 -5.648 1.00 88.62 718 ARG A O 1
ATOM 5905 N N . ILE A 1 719 ? 49.337 -9.974 -5.936 1.00 87.81 719 ILE A N 1
ATOM 5906 C CA . ILE A 1 719 ? 49.743 -10.272 -4.555 1.00 87.81 719 ILE A CA 1
ATOM 5907 C C . ILE A 1 719 ? 49.004 -9.373 -3.555 1.00 87.81 719 ILE A C 1
ATOM 5909 O O . ILE A 1 719 ? 48.601 -9.852 -2.494 1.00 87.81 719 ILE A O 1
ATOM 5913 N N . LEU A 1 720 ? 48.795 -8.091 -3.865 1.00 88.88 720 LEU A N 1
ATOM 5914 C CA . LEU A 1 720 ? 48.001 -7.200 -3.013 1.00 88.88 720 LEU A CA 1
ATOM 5915 C C . LEU A 1 720 ? 46.531 -7.642 -2.927 1.00 88.88 720 LEU A C 1
ATOM 5917 O O . LEU A 1 720 ? 45.974 -7.654 -1.829 1.00 88.88 720 LEU A O 1
ATOM 5921 N N . LEU A 1 721 ? 45.926 -8.095 -4.031 1.00 90.94 721 LEU A N 1
ATOM 5922 C CA . LEU A 1 721 ? 44.571 -8.661 -4.019 1.00 90.94 721 LEU A CA 1
ATOM 5923 C C . LEU A 1 721 ? 44.501 -9.964 -3.207 1.00 90.94 721 LEU A C 1
ATOM 5925 O O . LEU A 1 721 ? 43.561 -10.160 -2.435 1.00 90.94 721 LEU A O 1
ATOM 5929 N N . TYR A 1 722 ? 45.524 -10.820 -3.297 1.00 89.19 722 TYR A N 1
ATOM 5930 C CA . TYR A 1 722 ? 45.643 -12.007 -2.447 1.00 89.19 722 TYR A CA 1
ATOM 5931 C C . TYR A 1 722 ? 45.690 -11.622 -0.962 1.00 89.19 722 TYR A C 1
ATOM 5933 O O . TYR A 1 722 ? 44.972 -12.203 -0.144 1.00 89.19 722 TYR A O 1
ATOM 5941 N N . LYS A 1 723 ? 46.494 -10.611 -0.597 1.00 88.50 723 LYS A N 1
ATOM 5942 C CA . LYS A 1 723 ? 46.564 -10.098 0.781 1.00 88.50 723 LYS A CA 1
ATOM 5943 C C . LYS A 1 723 ? 45.212 -9.558 1.252 1.00 88.50 723 LYS A C 1
ATOM 5945 O O . LYS A 1 723 ? 44.807 -9.887 2.363 1.00 88.50 723 LYS A O 1
ATOM 5950 N N . LEU A 1 724 ? 44.509 -8.788 0.418 1.00 91.25 724 LEU A N 1
ATOM 5951 C CA . LEU A 1 724 ? 43.168 -8.275 0.720 1.00 91.25 724 LEU A CA 1
ATOM 5952 C C . LEU A 1 724 ? 42.175 -9.407 0.979 1.00 91.25 724 LEU A C 1
ATOM 5954 O O . LEU A 1 724 ? 41.544 -9.435 2.032 1.00 91.25 724 LEU A O 1
ATOM 5958 N N . THR A 1 725 ? 42.101 -10.367 0.055 1.00 90.25 725 THR A N 1
ATOM 5959 C CA . THR A 1 725 ? 41.181 -11.512 0.121 1.00 90.25 725 THR A CA 1
ATOM 5960 C C . THR A 1 725 ? 41.358 -12.270 1.436 1.00 90.25 725 THR A C 1
ATOM 5962 O O . THR A 1 725 ? 40.395 -12.482 2.165 1.00 90.25 725 THR A O 1
ATOM 5965 N N . ASN A 1 726 ? 42.603 -12.590 1.801 1.00 87.94 726 ASN A N 1
ATOM 5966 C CA . ASN A 1 726 ? 42.920 -13.348 3.016 1.00 87.94 726 ASN A CA 1
ATOM 5967 C C . ASN A 1 726 ? 42.863 -12.504 4.308 1.00 87.94 726 ASN A C 1
ATOM 5969 O O . ASN A 1 726 ? 42.871 -13.053 5.412 1.00 87.94 726 ASN A O 1
ATOM 5973 N N . ALA A 1 727 ? 42.823 -11.173 4.200 1.00 87.50 727 ALA A N 1
ATOM 5974 C CA . ALA A 1 727 ? 42.571 -10.286 5.332 1.00 87.50 727 ALA A CA 1
ATOM 5975 C C . ALA A 1 727 ? 41.069 -10.139 5.616 1.00 87.50 727 ALA A C 1
ATOM 5977 O O . ALA A 1 727 ? 40.668 -10.054 6.780 1.00 87.50 727 ALA A O 1
ATOM 5978 N N . TRP A 1 728 ? 40.256 -10.100 4.559 1.00 88.12 728 TRP A N 1
ATOM 5979 C CA . TRP A 1 728 ? 38.809 -9.922 4.625 1.00 88.12 728 TRP A CA 1
ATOM 5980 C C . TRP A 1 728 ? 38.048 -11.224 4.879 1.00 88.12 728 TRP A C 1
ATOM 5982 O O . TRP A 1 728 ? 37.092 -11.192 5.651 1.00 88.12 728 TRP A O 1
ATOM 5992 N N . LEU A 1 729 ? 38.505 -12.344 4.312 1.00 84.25 729 LEU A N 1
ATOM 5993 C CA . LEU A 1 729 ? 37.968 -13.691 4.511 1.00 84.25 729 LEU A CA 1
ATOM 5994 C C . LEU A 1 729 ? 39.026 -14.562 5.201 1.00 84.25 729 LEU A C 1
ATOM 5996 O O . LEU A 1 729 ? 40.097 -14.821 4.648 1.00 84.25 729 LEU A O 1
ATOM 6000 N N . LYS A 1 730 ? 38.748 -15.012 6.431 1.00 80.88 730 LYS A N 1
ATOM 6001 C CA . LYS A 1 730 ? 39.694 -15.811 7.225 1.00 80.88 730 LYS A CA 1
ATOM 6002 C C . LYS A 1 730 ? 39.220 -17.249 7.340 1.00 80.88 730 LYS A C 1
ATOM 6004 O O . LYS A 1 730 ? 38.225 -17.510 8.007 1.00 80.88 730 LYS A O 1
ATOM 6009 N N . ALA A 1 731 ? 40.006 -18.183 6.808 1.00 74.69 731 ALA A N 1
ATOM 6010 C CA . ALA A 1 731 ? 39.700 -19.614 6.862 1.00 74.69 731 ALA A CA 1
ATOM 6011 C C . ALA A 1 731 ? 39.402 -20.124 8.289 1.00 74.69 731 ALA A C 1
ATOM 6013 O O . ALA A 1 731 ? 38.519 -20.950 8.474 1.00 74.69 731 ALA A O 1
ATOM 6014 N N . GLU A 1 732 ? 40.086 -19.601 9.313 1.00 71.75 732 GLU A N 1
ATOM 6015 C CA . GLU A 1 732 ? 39.855 -19.969 10.721 1.00 71.75 732 GLU A CA 1
ATOM 6016 C C . GLU A 1 732 ? 38.485 -19.525 11.268 1.00 71.75 732 GLU A C 1
ATOM 6018 O O . GLU A 1 732 ? 37.985 -20.133 12.210 1.00 71.75 732 GLU A O 1
ATOM 6023 N N . ILE A 1 733 ? 37.895 -18.464 10.706 1.00 71.31 733 ILE A N 1
ATOM 6024 C CA . ILE A 1 733 ? 36.583 -17.931 11.103 1.00 71.31 733 ILE A CA 1
ATOM 6025 C C . ILE A 1 733 ? 35.470 -18.631 10.313 1.00 71.31 733 ILE A C 1
ATOM 6027 O O . ILE A 1 733 ? 34.455 -19.009 10.897 1.00 71.31 733 ILE A O 1
ATOM 6031 N N . GLU A 1 734 ? 35.687 -18.853 9.013 1.00 70.94 734 GLU A N 1
ATOM 6032 C CA . GLU A 1 734 ? 34.696 -19.466 8.115 1.00 70.94 734 GLU A CA 1
ATOM 6033 C C . GLU A 1 734 ? 34.603 -20.997 8.251 1.00 70.94 734 GLU A C 1
ATOM 6035 O O . GLU A 1 734 ? 33.647 -21.616 7.784 1.00 70.94 734 GLU A O 1
ATOM 6040 N N . ASN A 1 735 ? 35.565 -21.632 8.926 1.00 64.75 735 ASN A N 1
ATOM 6041 C CA . ASN A 1 735 ? 35.539 -23.059 9.244 1.00 64.75 735 ASN A CA 1
ATOM 6042 C C . ASN A 1 735 ? 34.706 -23.322 10.516 1.00 64.75 735 ASN A C 1
ATOM 6044 O O . ASN A 1 735 ? 35.252 -23.557 11.596 1.00 64.75 735 ASN A O 1
ATOM 6048 N N . ASN A 1 736 ? 33.376 -23.236 10.412 1.00 58.03 736 ASN A N 1
ATOM 6049 C CA . ASN A 1 736 ? 32.462 -23.447 11.538 1.00 58.03 736 ASN A CA 1
ATOM 6050 C C . ASN A 1 736 ? 31.580 -24.696 11.337 1.00 58.03 736 ASN A C 1
ATOM 6052 O O . ASN A 1 736 ? 30.673 -24.700 10.509 1.00 58.03 736 ASN A O 1
ATOM 6056 N N . GLU A 1 737 ? 31.791 -25.737 12.155 1.00 48.00 737 GLU A N 1
ATOM 6057 C CA . GLU A 1 737 ? 31.085 -27.036 12.085 1.00 48.00 737 GLU A CA 1
ATOM 6058 C C . GLU A 1 737 ? 29.550 -26.952 12.269 1.00 48.00 737 GLU A C 1
ATOM 6060 O O . GLU A 1 737 ? 28.841 -27.920 12.004 1.00 48.00 737 GLU A O 1
ATOM 6065 N N . HIS A 1 738 ? 29.012 -25.812 12.719 1.00 49.44 738 HIS A N 1
ATOM 6066 C CA . HIS A 1 738 ? 27.585 -25.639 13.035 1.00 49.44 738 HIS A CA 1
ATOM 6067 C C . HIS A 1 738 ? 26.751 -25.011 11.901 1.00 49.44 738 HIS A C 1
ATOM 6069 O O . HIS A 1 738 ? 25.548 -24.808 12.079 1.00 49.44 738 HIS A O 1
ATOM 6075 N N . ARG A 1 739 ? 27.352 -24.706 10.741 1.00 50.34 739 ARG A N 1
ATOM 6076 C CA . ARG A 1 739 ? 26.650 -24.203 9.546 1.00 50.34 739 ARG A CA 1
ATOM 6077 C C . ARG A 1 739 ? 26.892 -25.154 8.364 1.00 50.34 739 ARG A C 1
ATOM 6079 O O . ARG A 1 739 ? 27.911 -25.038 7.696 1.00 50.34 739 ARG A O 1
ATOM 6086 N N . PRO A 1 740 ? 25.984 -26.104 8.085 1.00 39.53 740 PRO A N 1
ATOM 6087 C CA . PRO A 1 740 ? 26.211 -27.170 7.100 1.00 39.53 740 PRO A CA 1
ATOM 6088 C C . PRO A 1 740 ? 26.174 -26.723 5.620 1.00 39.53 740 PRO A C 1
ATOM 6090 O O . PRO A 1 740 ? 26.168 -27.583 4.747 1.00 39.53 740 PRO A O 1
ATOM 6093 N N . TYR A 1 741 ? 26.159 -25.415 5.333 1.00 47.47 741 TYR A N 1
ATOM 6094 C CA . TYR A 1 741 ? 26.076 -24.828 3.983 1.00 47.47 741 TYR A CA 1
ATOM 6095 C C . TYR A 1 741 ? 27.001 -23.598 3.820 1.00 47.47 741 TYR A C 1
ATOM 6097 O O . TYR A 1 741 ? 26.603 -22.605 3.219 1.00 47.47 741 TYR A O 1
ATOM 6105 N N . ASN A 1 742 ? 28.193 -23.605 4.431 1.00 52.50 742 ASN A N 1
ATOM 6106 C CA . ASN A 1 742 ? 29.128 -22.470 4.368 1.00 52.50 742 ASN A CA 1
ATOM 6107 C C . ASN A 1 742 ? 29.860 -22.432 3.005 1.00 52.50 742 ASN A C 1
ATOM 6109 O O . ASN A 1 742 ? 30.903 -23.068 2.841 1.00 52.50 742 ASN A O 1
ATOM 6113 N N . ASN A 1 743 ? 29.317 -21.682 2.039 1.00 63.22 743 ASN A N 1
ATOM 6114 C CA . ASN A 1 743 ? 29.943 -21.432 0.731 1.00 63.22 743 ASN A CA 1
ATOM 6115 C C . ASN A 1 743 ? 31.171 -20.503 0.840 1.00 63.22 743 ASN A C 1
ATOM 6117 O O . ASN A 1 743 ? 31.993 -20.463 -0.065 1.00 63.22 743 ASN A O 1
ATOM 6121 N N . GLU A 1 744 ? 31.340 -19.753 1.933 1.00 72.06 744 GLU A N 1
ATOM 6122 C CA . GLU A 1 744 ? 32.337 -18.680 2.055 1.00 72.06 744 GLU A CA 1
ATOM 6123 C C . GLU A 1 744 ? 33.781 -19.194 2.084 1.00 72.06 744 GLU A C 1
ATOM 6125 O O . GLU A 1 744 ? 34.691 -18.554 1.549 1.00 72.06 744 GLU A O 1
ATOM 6130 N N . LEU A 1 745 ? 33.999 -20.367 2.687 1.00 76.44 745 LEU A N 1
ATOM 6131 C CA . LEU A 1 745 ? 35.302 -21.025 2.687 1.00 76.44 745 LEU A CA 1
ATOM 6132 C C . LEU A 1 745 ? 35.639 -21.564 1.286 1.00 76.44 745 LEU A C 1
ATOM 6134 O O . LEU A 1 745 ? 36.778 -21.441 0.841 1.00 76.44 745 LEU A O 1
ATOM 6138 N N . GLU A 1 746 ? 34.649 -22.110 0.576 1.00 75.31 746 GLU A N 1
ATOM 6139 C CA . GLU A 1 746 ? 34.794 -22.551 -0.816 1.00 75.31 746 GLU A CA 1
ATOM 6140 C C . GLU A 1 746 ? 35.077 -21.365 -1.749 1.00 75.31 746 GLU A C 1
ATOM 6142 O O . GLU A 1 746 ? 36.015 -21.437 -2.541 1.00 75.31 746 GLU A O 1
ATOM 6147 N N . THR A 1 747 ? 34.376 -20.239 -1.577 1.00 78.38 747 THR A N 1
ATOM 6148 C CA . THR A 1 747 ? 34.628 -18.982 -2.298 1.00 78.38 747 THR A CA 1
ATOM 6149 C C . THR A 1 747 ? 36.043 -18.455 -2.053 1.00 78.38 747 THR A C 1
ATOM 6151 O O . THR A 1 747 ? 36.729 -18.081 -3.001 1.00 78.38 747 THR A O 1
ATOM 6154 N N . LEU A 1 748 ? 36.533 -18.461 -0.803 1.00 84.12 748 LEU A N 1
ATOM 6155 C CA . LEU A 1 748 ? 37.921 -18.084 -0.494 1.00 84.12 748 LEU A CA 1
ATOM 6156 C C . LEU A 1 748 ? 38.925 -18.964 -1.254 1.00 84.12 748 LEU A C 1
ATOM 6158 O O . LEU A 1 748 ? 39.925 -18.462 -1.775 1.00 84.12 748 LEU A O 1
ATOM 6162 N N . TYR A 1 749 ? 38.673 -20.273 -1.307 1.00 81.62 749 TYR A N 1
ATOM 6163 C CA . TYR A 1 749 ? 39.534 -21.210 -2.017 1.00 81.62 749 TYR A CA 1
ATOM 6164 C C . TYR A 1 749 ? 39.489 -21.014 -3.536 1.00 81.62 749 TYR A C 1
ATOM 6166 O O . TYR A 1 749 ? 40.557 -21.011 -4.150 1.00 81.62 749 TYR A O 1
ATOM 6174 N N . ASP A 1 750 ? 38.309 -20.789 -4.120 1.00 81.75 750 ASP A N 1
ATOM 6175 C CA . ASP A 1 750 ? 38.140 -20.475 -5.546 1.00 81.75 750 ASP A CA 1
ATOM 6176 C C . ASP A 1 750 ? 38.878 -19.186 -5.932 1.00 81.75 750 ASP A C 1
ATOM 6178 O O . ASP A 1 750 ? 39.716 -19.187 -6.836 1.00 81.75 750 ASP A O 1
ATOM 6182 N N . TYR A 1 751 ? 38.663 -18.106 -5.179 1.00 86.69 751 TYR A N 1
ATOM 6183 C CA . TYR A 1 751 ? 39.345 -16.827 -5.372 1.00 86.69 751 TYR A CA 1
ATOM 6184 C C . TYR A 1 751 ? 40.867 -16.976 -5.310 1.00 86.69 751 TYR A C 1
ATOM 6186 O O . TYR A 1 751 ? 41.577 -16.579 -6.239 1.00 86.69 751 TYR A O 1
ATOM 6194 N N . ASN A 1 752 ? 41.393 -17.621 -4.267 1.00 87.50 752 ASN A N 1
ATOM 6195 C CA . ASN A 1 752 ? 42.833 -17.844 -4.156 1.00 87.50 752 ASN A CA 1
ATOM 6196 C C . ASN A 1 752 ? 43.374 -18.730 -5.292 1.00 87.50 752 ASN A C 1
ATOM 6198 O O . ASN A 1 752 ? 44.477 -18.471 -5.774 1.00 87.50 752 ASN A O 1
ATOM 6202 N N . HIS A 1 753 ? 42.619 -19.735 -5.750 1.00 84.12 753 HIS A N 1
ATOM 6203 C CA . HIS A 1 753 ? 43.002 -20.579 -6.883 1.00 84.12 753 HIS A CA 1
ATOM 6204 C C . HIS A 1 753 ? 43.079 -19.774 -8.188 1.00 84.12 753 HIS A C 1
ATOM 6206 O O . HIS A 1 753 ? 44.140 -19.732 -8.815 1.00 84.12 753 HIS A O 1
ATOM 6212 N N . ARG A 1 754 ? 41.999 -19.064 -8.555 1.00 83.88 754 ARG A N 1
ATOM 6213 C CA . ARG A 1 754 ? 41.937 -18.183 -9.739 1.00 83.88 754 ARG A CA 1
ATOM 6214 C C . ARG A 1 754 ? 43.090 -17.177 -9.752 1.00 83.88 754 ARG A C 1
ATOM 6216 O O . ARG A 1 754 ? 43.746 -16.985 -10.776 1.00 83.88 754 ARG A O 1
ATOM 6223 N N . LEU A 1 755 ? 43.386 -16.569 -8.603 1.00 85.25 755 LEU A N 1
ATOM 6224 C CA . LEU A 1 755 ? 44.467 -15.596 -8.476 1.00 85.25 755 LEU A CA 1
ATOM 6225 C C . LEU A 1 755 ? 45.847 -16.229 -8.668 1.00 85.25 755 LEU A C 1
ATOM 6227 O O . LEU A 1 755 ? 46.648 -15.714 -9.450 1.00 85.25 755 LEU A O 1
ATOM 6231 N N . ILE A 1 756 ? 46.139 -17.335 -7.979 1.00 83.06 756 ILE A N 1
ATOM 6232 C CA . ILE A 1 756 ? 47.436 -18.021 -8.076 1.00 83.06 756 ILE A CA 1
ATOM 6233 C C . ILE A 1 756 ? 47.680 -18.517 -9.506 1.00 83.06 756 ILE A C 1
ATOM 6235 O O . ILE A 1 756 ? 48.798 -18.394 -10.015 1.00 83.06 756 ILE A O 1
ATOM 6239 N N . ASP A 1 757 ? 46.648 -19.021 -10.182 1.00 81.38 757 ASP A N 1
ATOM 6240 C CA . ASP A 1 757 ? 46.740 -19.437 -11.580 1.00 81.38 757 ASP A CA 1
ATOM 6241 C C . ASP A 1 757 ? 47.085 -18.271 -12.509 1.00 81.38 757 ASP A C 1
ATOM 6243 O O . ASP A 1 757 ? 47.923 -18.438 -13.401 1.00 81.38 757 ASP A O 1
ATOM 6247 N N . SER A 1 758 ? 46.546 -17.079 -12.239 1.00 81.62 758 SER A N 1
ATOM 6248 C CA . SER A 1 758 ? 46.807 -15.875 -13.036 1.00 81.62 758 SER A CA 1
ATOM 6249 C C . SER A 1 758 ? 48.231 -15.303 -12.893 1.00 81.62 758 SER A C 1
ATOM 6251 O O . SER A 1 758 ? 48.692 -14.603 -13.796 1.00 81.62 758 SER A O 1
ATOM 6253 N N . ILE A 1 759 ? 48.959 -15.595 -11.802 1.00 84.44 759 ILE A N 1
ATOM 6254 C CA . ILE A 1 759 ? 50.333 -15.098 -11.555 1.00 84.44 759 ILE A CA 1
ATOM 6255 C C . ILE A 1 759 ? 51.311 -15.645 -12.612 1.00 84.44 759 ILE A C 1
ATOM 6257 O O . ILE A 1 759 ? 51.154 -16.763 -13.096 1.00 84.44 759 ILE A O 1
ATOM 6261 N N . SER A 1 760 ? 52.339 -14.888 -12.993 1.00 83.56 760 SER A N 1
ATOM 6262 C CA . SER A 1 760 ? 53.340 -15.358 -13.969 1.00 83.56 760 SER A CA 1
ATOM 6263 C C . SER A 1 760 ? 54.576 -15.984 -13.307 1.00 83.56 760 SER A C 1
ATOM 6265 O O . SER A 1 760 ? 55.136 -16.948 -13.834 1.00 83.56 760 SER A O 1
ATOM 6267 N N . ASP A 1 761 ? 54.999 -15.481 -12.145 1.00 85.44 761 ASP A N 1
ATOM 6268 C CA . ASP A 1 761 ? 56.185 -15.955 -11.417 1.00 85.44 761 ASP A CA 1
ATOM 6269 C C . ASP A 1 761 ? 55.952 -17.289 -10.667 1.00 85.44 761 ASP A C 1
ATOM 6271 O O . ASP A 1 761 ? 55.157 -17.393 -9.729 1.00 85.44 761 ASP A O 1
ATOM 6275 N N . ALA A 1 762 ? 56.700 -18.327 -11.057 1.00 80.00 762 ALA A N 1
ATOM 6276 C CA . ALA A 1 762 ? 56.588 -19.677 -10.503 1.00 80.00 762 ALA A CA 1
ATOM 6277 C C . ALA A 1 762 ? 57.055 -19.809 -9.036 1.00 80.00 762 ALA A C 1
ATOM 6279 O O . ALA A 1 762 ? 56.510 -20.630 -8.286 1.00 80.00 762 ALA A O 1
ATOM 6280 N N . ASP A 1 763 ? 58.030 -19.006 -8.600 1.00 82.12 763 ASP A N 1
ATOM 6281 C CA . ASP A 1 763 ? 58.508 -19.011 -7.215 1.00 82.12 763 ASP A CA 1
ATOM 6282 C C . ASP A 1 763 ? 57.473 -18.357 -6.292 1.00 82.12 763 ASP A C 1
ATOM 6284 O O . ASP A 1 763 ? 57.261 -18.813 -5.164 1.00 82.12 763 ASP A O 1
ATOM 6288 N N . ILE A 1 764 ? 56.792 -17.313 -6.774 1.00 81.25 764 ILE A N 1
ATOM 6289 C CA . ILE A 1 764 ? 55.691 -16.656 -6.059 1.00 81.25 764 ILE A CA 1
ATOM 6290 C C . ILE A 1 764 ? 54.492 -17.602 -5.939 1.00 81.25 764 ILE A C 1
ATOM 6292 O O . ILE A 1 764 ? 53.997 -17.788 -4.825 1.00 81.25 764 ILE A O 1
ATOM 6296 N N . LYS A 1 765 ? 54.086 -18.282 -7.023 1.00 81.06 765 LYS A N 1
ATOM 6297 C CA . LYS A 1 765 ? 53.020 -19.305 -6.966 1.00 81.06 765 LYS A CA 1
ATOM 6298 C C . LYS A 1 765 ? 53.302 -20.369 -5.915 1.00 81.06 765 LYS A C 1
ATOM 6300 O O . LYS A 1 765 ? 52.458 -20.646 -5.069 1.00 81.06 765 LYS A O 1
ATOM 6305 N N . THR A 1 766 ? 54.513 -20.926 -5.929 1.00 78.94 766 THR A N 1
ATOM 6306 C CA . THR A 1 766 ? 54.911 -21.988 -4.993 1.00 78.94 766 THR A CA 1
ATOM 6307 C C . THR A 1 766 ? 54.854 -21.510 -3.538 1.00 78.94 766 THR A C 1
ATOM 6309 O O . THR A 1 766 ? 54.416 -22.256 -2.662 1.00 78.94 766 THR A O 1
ATOM 6312 N N . LYS A 1 767 ? 55.241 -20.254 -3.268 1.00 81.88 767 LYS A N 1
ATOM 6313 C CA . LYS A 1 767 ? 55.135 -19.643 -1.932 1.00 81.88 767 LYS A CA 1
ATOM 6314 C C . LYS A 1 767 ? 53.687 -19.430 -1.492 1.00 81.88 767 LYS A C 1
ATOM 6316 O O . LYS A 1 767 ? 53.381 -19.685 -0.333 1.00 81.88 767 LYS A O 1
ATOM 6321 N N . LEU A 1 768 ? 52.811 -18.967 -2.385 1.00 80.88 768 LEU A N 1
ATOM 6322 C CA . LEU A 1 768 ? 51.402 -18.721 -2.060 1.00 80.88 768 LEU A CA 1
ATOM 6323 C C . LEU A 1 768 ? 50.633 -20.029 -1.831 1.00 80.88 768 LEU A C 1
ATOM 6325 O O . LEU A 1 768 ? 49.904 -20.129 -0.849 1.00 80.88 768 LEU A O 1
ATOM 6329 N N . ILE A 1 769 ? 50.881 -21.062 -2.643 1.00 77.19 769 ILE A N 1
ATOM 6330 C CA . ILE A 1 769 ? 50.306 -22.407 -2.451 1.00 77.19 769 ILE A CA 1
ATOM 6331 C C . ILE A 1 769 ? 50.731 -22.997 -1.097 1.00 77.19 769 ILE A C 1
ATOM 6333 O O . ILE A 1 769 ? 49.922 -23.597 -0.390 1.00 77.19 769 ILE A O 1
ATOM 6337 N N . ALA A 1 770 ? 51.987 -22.784 -0.688 1.00 75.25 770 ALA A N 1
ATOM 6338 C CA . ALA A 1 770 ? 52.492 -23.256 0.601 1.00 75.25 770 ALA A CA 1
ATOM 6339 C C . ALA A 1 770 ? 51.795 -22.616 1.822 1.00 75.25 770 ALA A C 1
ATOM 6341 O O . ALA A 1 770 ? 51.892 -23.171 2.917 1.00 75.25 770 ALA A O 1
ATOM 6342 N N . ASN A 1 771 ? 51.074 -21.499 1.651 1.00 73.38 771 ASN A N 1
ATOM 6343 C CA . ASN A 1 771 ? 50.306 -20.854 2.722 1.00 73.38 771 ASN A CA 1
ATOM 6344 C C . ASN A 1 771 ? 48.968 -21.557 3.028 1.00 73.38 771 ASN A C 1
ATOM 6346 O O . ASN A 1 771 ? 48.307 -21.182 3.991 1.00 73.38 771 ASN A O 1
ATOM 6350 N N . GLY A 1 772 ? 48.569 -22.574 2.252 1.00 63.72 772 GLY A N 1
ATOM 6351 C CA . GLY A 1 772 ? 47.483 -23.501 2.607 1.00 63.72 772 GLY A CA 1
ATOM 6352 C C . GLY A 1 772 ? 46.048 -23.001 2.388 1.00 63.72 772 GLY A C 1
ATOM 6353 O O . GLY A 1 772 ? 45.113 -23.758 2.635 1.00 63.72 772 GLY A O 1
ATOM 6354 N N . ASN A 1 773 ? 45.853 -21.781 1.877 1.00 67.81 773 ASN A N 1
ATOM 6355 C CA . ASN A 1 773 ? 44.530 -21.179 1.658 1.00 67.81 773 ASN A CA 1
ATOM 6356 C C . ASN A 1 773 ? 43.975 -21.395 0.234 1.00 67.81 773 ASN A C 1
ATOM 6358 O O . ASN A 1 773 ? 43.203 -20.574 -0.246 1.00 67.81 773 ASN A O 1
ATOM 6362 N N . CYS A 1 774 ? 44.362 -22.463 -0.471 1.00 66.19 774 CYS A N 1
ATOM 6363 C CA . CYS A 1 774 ? 43.941 -22.722 -1.859 1.00 66.19 774 CYS A CA 1
ATOM 6364 C C . CYS A 1 774 ? 43.463 -24.167 -2.116 1.00 66.19 774 CYS A C 1
ATOM 6366 O O . CYS A 1 774 ? 43.517 -24.630 -3.252 1.00 66.19 774 CYS A O 1
ATOM 6368 N N . THR A 1 775 ? 43.025 -24.907 -1.086 1.00 57.38 775 THR A N 1
ATOM 6369 C CA . THR A 1 775 ? 42.474 -26.267 -1.266 1.00 57.38 775 THR A CA 1
ATOM 6370 C C . THR A 1 775 ? 41.348 -26.599 -0.289 1.00 57.38 775 THR A C 1
ATOM 6372 O O . THR A 1 775 ? 41.559 -26.529 0.924 1.00 57.38 775 THR A O 1
ATOM 6375 N N . PRO A 1 776 ? 40.277 -27.211 -0.819 1.00 50.91 776 PRO A N 1
ATOM 6376 C CA . PRO A 1 776 ? 39.960 -28.591 -0.486 1.00 50.91 776 PRO A CA 1
ATOM 6377 C C . PRO A 1 776 ? 39.700 -29.396 -1.772 1.00 50.91 776 PRO A C 1
ATOM 6379 O O . PRO A 1 776 ? 39.525 -28.843 -2.851 1.00 50.91 776 PRO A O 1
ATOM 6382 N N . ASN A 1 777 ? 39.733 -30.726 -1.677 1.00 51.34 777 ASN A N 1
ATOM 6383 C CA . ASN A 1 777 ? 39.467 -31.642 -2.793 1.00 51.34 777 ASN A CA 1
ATOM 6384 C C . ASN A 1 777 ? 38.228 -31.227 -3.619 1.00 51.34 777 ASN A C 1
ATOM 6386 O O . ASN A 1 777 ? 37.111 -31.556 -3.231 1.00 51.34 777 ASN A O 1
ATOM 6390 N N . MET A 1 778 ? 38.421 -30.646 -4.805 1.00 42.31 778 MET A N 1
ATOM 6391 C CA . MET A 1 778 ? 37.396 -30.640 -5.850 1.00 42.31 778 MET A CA 1
ATOM 6392 C C . MET A 1 778 ? 37.311 -32.048 -6.451 1.00 42.31 778 MET A C 1
ATOM 6394 O O . MET A 1 778 ? 37.910 -32.366 -7.477 1.00 42.31 778 MET A O 1
ATOM 6398 N N . LYS A 1 779 ? 36.568 -32.934 -5.788 1.00 41.28 779 LYS A N 1
ATOM 6399 C CA . LYS A 1 779 ? 35.744 -33.881 -6.535 1.00 41.28 779 LYS A CA 1
ATOM 6400 C C . LYS A 1 779 ? 34.431 -33.162 -6.765 1.00 41.28 779 LYS A C 1
ATOM 6402 O O . LYS A 1 779 ? 33.613 -33.172 -5.865 1.00 41.28 779 LYS A O 1
ATOM 6407 N N . ASP A 1 780 ? 34.360 -32.455 -7.883 1.00 40.28 780 ASP A N 1
ATOM 6408 C CA . ASP A 1 780 ? 33.160 -32.185 -8.678 1.00 40.28 780 ASP A CA 1
ATOM 6409 C C . ASP A 1 780 ? 33.559 -31.149 -9.731 1.00 40.28 780 ASP A C 1
ATOM 6411 O O . ASP A 1 780 ? 33.245 -29.965 -9.669 1.00 40.28 780 ASP A O 1
ATOM 6415 N N . ALA A 1 781 ? 34.265 -31.640 -10.752 1.00 36.34 781 ALA A N 1
ATOM 6416 C CA . ALA A 1 781 ? 34.448 -30.940 -12.022 1.00 36.34 781 ALA A CA 1
ATOM 6417 C C . ALA A 1 781 ? 33.114 -30.745 -12.789 1.00 36.34 781 ALA A C 1
ATOM 6419 O O . ALA A 1 781 ? 33.121 -30.287 -13.927 1.00 36.34 781 ALA A O 1
ATOM 6420 N N . ASP A 1 782 ? 31.978 -31.067 -12.163 1.00 37.53 782 ASP A N 1
ATOM 6421 C CA . ASP A 1 782 ? 30.636 -30.985 -12.734 1.00 37.53 782 ASP A CA 1
ATOM 6422 C C . ASP A 1 782 ? 29.938 -29.638 -12.449 1.00 37.53 782 ASP A C 1
ATOM 6424 O O . ASP A 1 782 ? 28.921 -29.344 -13.076 1.00 37.53 782 ASP A O 1
ATOM 6428 N N . TYR A 1 783 ? 30.474 -28.773 -11.571 1.00 37.84 783 TYR A N 1
ATOM 6429 C CA . TYR A 1 783 ? 29.825 -27.486 -11.256 1.00 37.84 783 TYR A CA 1
ATOM 6430 C C . TYR A 1 783 ? 30.176 -26.335 -12.219 1.00 37.84 783 TYR A C 1
ATOM 6432 O O . TYR A 1 783 ? 29.424 -25.368 -12.313 1.00 37.84 783 TYR A O 1
ATOM 6440 N N . LEU A 1 784 ? 31.259 -26.456 -12.998 1.00 32.50 784 LEU A N 1
ATOM 6441 C CA . LEU A 1 784 ? 31.677 -25.453 -13.996 1.00 32.50 784 LEU A CA 1
ATOM 6442 C C . LEU A 1 784 ? 31.161 -25.725 -15.425 1.00 32.50 784 LEU A C 1
ATOM 6444 O O . LEU A 1 784 ? 31.412 -24.934 -16.330 1.00 32.50 784 LEU A O 1
ATOM 6448 N N . HIS A 1 785 ? 30.398 -26.803 -15.641 1.00 30.95 785 HIS A N 1
ATOM 6449 C CA . HIS A 1 785 ? 29.881 -27.188 -16.963 1.00 30.95 785 HIS A CA 1
ATOM 6450 C C . HIS A 1 785 ? 28.373 -27.492 -16.972 1.00 30.95 785 HIS A C 1
ATOM 6452 O O . HIS A 1 785 ? 27.920 -28.453 -17.588 1.00 30.95 785 HIS A O 1
ATOM 6458 N N . SER A 1 786 ? 27.560 -26.661 -16.316 1.00 29.95 786 SER A N 1
ATOM 6459 C CA . SER A 1 786 ? 26.096 -26.830 -16.326 1.00 29.95 786 SER A CA 1
ATOM 6460 C C . SER A 1 786 ? 25.328 -25.900 -17.276 1.00 29.95 786 SER A C 1
ATOM 6462 O O . SER A 1 786 ? 24.110 -26.024 -17.359 1.00 29.95 786 SER A O 1
ATOM 6464 N N . HIS A 1 787 ? 25.996 -25.023 -18.036 1.00 31.47 787 HIS A N 1
ATOM 6465 C CA . HIS A 1 787 ? 25.313 -24.004 -18.857 1.00 31.47 787 HIS A CA 1
ATOM 6466 C C . HIS A 1 787 ? 25.506 -24.111 -20.374 1.00 31.47 787 HIS A C 1
ATOM 6468 O O . HIS A 1 787 ? 25.192 -23.173 -21.091 1.00 31.47 787 HIS A O 1
ATOM 6474 N N . GLU A 1 788 ? 25.915 -25.268 -20.890 1.00 34.59 788 GLU A N 1
ATOM 6475 C CA . GLU A 1 788 ? 25.842 -25.539 -22.331 1.00 34.59 788 GLU A CA 1
ATOM 6476 C C . GLU A 1 788 ? 25.371 -26.973 -22.576 1.00 34.59 788 GLU A C 1
ATOM 6478 O O . GLU A 1 788 ? 26.098 -27.831 -23.075 1.00 34.59 788 GLU A O 1
ATOM 6483 N N . LYS A 1 789 ? 24.112 -27.266 -22.232 1.00 38.19 789 LYS A N 1
ATOM 6484 C CA . LYS A 1 789 ? 23.425 -28.340 -22.954 1.00 38.19 789 LYS A CA 1
ATOM 6485 C C . LYS A 1 789 ? 23.087 -27.795 -24.333 1.00 38.19 789 LYS A C 1
ATOM 6487 O O . LYS A 1 789 ? 22.048 -27.166 -24.505 1.00 38.19 789 LYS A O 1
ATOM 6492 N N . LYS A 1 790 ? 23.968 -28.038 -25.305 1.00 47.41 790 LYS A N 1
ATOM 6493 C CA . LYS A 1 790 ? 23.564 -28.002 -26.711 1.00 47.41 790 LYS A CA 1
ATOM 6494 C C . LYS A 1 790 ? 22.384 -28.953 -26.856 1.00 47.41 790 LYS A C 1
ATOM 6496 O O . LYS A 1 790 ? 22.482 -30.108 -26.435 1.00 47.41 790 LYS A O 1
ATOM 6501 N N . ASP A 1 791 ? 21.279 -28.481 -27.420 1.00 51.69 791 ASP A N 1
ATOM 6502 C CA . ASP A 1 791 ? 20.199 -29.369 -27.835 1.00 51.69 791 ASP A CA 1
ATOM 6503 C C . ASP A 1 791 ? 20.749 -30.272 -28.946 1.00 51.69 791 ASP A C 1
ATOM 6505 O O . ASP A 1 791 ? 20.743 -29.934 -30.131 1.00 51.69 791 ASP A O 1
ATOM 6509 N N . GLU A 1 792 ? 21.269 -31.442 -28.557 1.00 58.59 792 GLU A N 1
ATOM 6510 C CA . GLU A 1 792 ? 21.854 -32.424 -29.477 1.00 58.59 792 GLU A CA 1
ATOM 6511 C C . GLU A 1 792 ? 20.882 -32.769 -30.617 1.00 58.59 792 GLU A C 1
ATOM 6513 O O . GLU A 1 792 ? 21.318 -33.072 -31.729 1.00 58.59 792 GLU A O 1
ATOM 6518 N N . GLN A 1 793 ? 19.572 -32.648 -30.363 1.00 69.62 793 GLN A N 1
ATOM 6519 C CA . GLN A 1 793 ? 18.487 -32.914 -31.303 1.00 69.62 793 GLN A CA 1
ATOM 6520 C C . GLN A 1 793 ? 18.588 -32.134 -32.628 1.00 69.62 793 GLN A C 1
ATOM 6522 O O . GLN A 1 793 ? 18.218 -32.689 -33.664 1.00 69.62 793 GLN A O 1
ATOM 6527 N N . TYR A 1 794 ? 19.094 -30.895 -32.626 1.00 75.06 794 TYR A N 1
ATOM 6528 C CA . TYR A 1 794 ? 19.137 -30.033 -33.822 1.00 75.06 794 TYR A CA 1
ATOM 6529 C C . TYR A 1 794 ? 20.552 -29.631 -34.255 1.00 75.06 794 TYR A C 1
ATOM 6531 O O . TYR A 1 794 ? 20.713 -28.880 -35.215 1.00 75.06 794 TYR A O 1
ATOM 6539 N N . SER A 1 795 ? 21.578 -30.192 -33.611 1.00 76.38 795 SER A N 1
ATOM 6540 C CA . SER A 1 795 ? 22.998 -29.984 -33.942 1.00 76.38 795 SER A CA 1
ATOM 6541 C C . SER A 1 795 ? 23.322 -30.169 -35.433 1.00 76.38 795 SER A C 1
ATOM 6543 O O . SER A 1 795 ? 24.093 -29.404 -36.005 1.00 76.38 795 SER A O 1
ATOM 6545 N N . TYR A 1 796 ? 22.651 -31.115 -36.099 1.00 82.88 796 TYR A N 1
ATOM 6546 C CA . TYR A 1 796 ? 22.833 -31.387 -37.527 1.00 82.88 796 TYR A CA 1
ATOM 6547 C C . TYR A 1 796 ? 22.472 -30.198 -38.441 1.00 82.88 796 TYR A C 1
ATOM 6549 O O . TYR A 1 796 ? 22.955 -30.121 -39.570 1.00 82.88 796 TYR A O 1
ATOM 6557 N N . ILE A 1 797 ? 21.603 -29.289 -37.989 1.00 82.50 797 ILE A N 1
ATOM 6558 C CA . ILE A 1 797 ? 21.195 -28.097 -38.748 1.00 82.50 797 ILE A CA 1
ATOM 6559 C C . ILE A 1 797 ? 22.300 -27.056 -38.710 1.00 82.50 797 ILE A C 1
ATOM 6561 O O . ILE A 1 797 ? 22.592 -26.450 -39.736 1.00 82.50 797 ILE A O 1
ATOM 6565 N N . LEU A 1 798 ? 22.930 -26.887 -37.549 1.00 82.81 798 LEU A N 1
ATOM 6566 C CA . LEU A 1 798 ? 24.061 -25.983 -37.369 1.00 82.81 798 LEU A CA 1
ATOM 6567 C C . LEU A 1 798 ? 25.252 -26.461 -38.206 1.00 82.81 798 LEU A C 1
ATOM 6569 O O . LEU A 1 798 ? 25.773 -25.691 -39.006 1.00 82.81 798 LEU A O 1
ATOM 6573 N N . ASP A 1 799 ? 25.556 -27.764 -38.169 1.00 83.12 799 ASP A N 1
ATOM 6574 C CA . ASP A 1 799 ? 26.585 -28.375 -39.023 1.00 83.12 799 ASP A CA 1
ATOM 6575 C C . ASP A 1 799 ? 26.310 -28.145 -40.524 1.00 83.12 799 ASP A C 1
ATOM 6577 O O . ASP A 1 799 ? 27.230 -27.933 -41.320 1.00 83.12 799 ASP A O 1
ATOM 6581 N N . ARG A 1 800 ? 25.038 -28.175 -40.949 1.00 82.56 800 ARG A N 1
ATOM 6582 C CA . ARG A 1 800 ? 24.648 -27.882 -42.340 1.00 82.56 800 ARG A CA 1
ATOM 6583 C C . ARG A 1 800 ? 24.722 -26.399 -42.676 1.00 82.56 800 ARG A C 1
ATOM 6585 O O . ARG A 1 800 ? 25.110 -26.072 -43.794 1.00 82.56 800 ARG A O 1
ATOM 6592 N N . LEU A 1 801 ? 24.395 -25.503 -41.749 1.00 84.38 801 LEU A N 1
ATOM 6593 C CA . LEU A 1 801 ? 24.600 -24.065 -41.939 1.00 84.38 801 LEU A CA 1
ATOM 6594 C C . LEU A 1 801 ? 26.094 -23.742 -42.089 1.00 84.38 801 LEU A C 1
ATOM 6596 O O . LEU A 1 801 ? 26.448 -22.976 -42.984 1.00 84.38 801 LEU A O 1
ATOM 6600 N N . ASP A 1 802 ? 26.961 -24.401 -41.318 1.00 82.88 802 ASP A N 1
ATOM 6601 C CA . ASP A 1 802 ? 28.420 -24.268 -41.415 1.00 82.88 802 ASP A CA 1
ATOM 6602 C C . ASP A 1 802 ? 28.999 -24.816 -42.726 1.00 82.88 802 ASP A C 1
ATOM 6604 O O . ASP A 1 802 ? 29.913 -24.232 -43.314 1.00 82.88 802 ASP A O 1
ATOM 6608 N N . THR A 1 803 ? 28.490 -25.958 -43.197 1.00 84.12 803 THR A N 1
ATOM 6609 C CA . THR A 1 803 ? 29.063 -26.671 -44.354 1.00 84.12 803 THR A CA 1
ATOM 6610 C C . THR A 1 803 ? 28.438 -26.289 -45.696 1.00 84.12 803 THR A C 1
ATOM 6612 O O . THR A 1 803 ? 29.148 -26.220 -46.702 1.00 84.12 803 THR A O 1
ATOM 6615 N N . GLU A 1 804 ? 27.128 -26.040 -45.736 1.00 83.62 804 GLU A N 1
ATOM 6616 C CA . GLU A 1 804 ? 26.348 -25.758 -46.951 1.00 83.62 804 GLU A CA 1
ATOM 6617 C C . GLU A 1 804 ? 25.944 -24.275 -47.064 1.00 83.62 804 GLU A C 1
ATOM 6619 O O . GLU A 1 804 ? 25.586 -23.818 -48.154 1.00 83.62 804 GLU A O 1
ATOM 6624 N N . GLY A 1 805 ? 26.029 -23.507 -45.972 1.00 81.06 805 GLY A N 1
ATOM 6625 C CA . GLY A 1 805 ? 25.585 -22.116 -45.899 1.00 81.06 805 GLY A CA 1
ATOM 6626 C C . GLY A 1 805 ? 24.063 -21.959 -45.773 1.00 81.06 805 GLY A C 1
ATOM 6627 O O . GLY A 1 805 ? 23.295 -22.924 -45.704 1.00 81.06 805 GLY A O 1
ATOM 6628 N N . TYR A 1 806 ? 23.597 -20.707 -45.763 1.00 86.38 806 TYR A N 1
ATOM 6629 C CA . TYR A 1 806 ? 22.166 -20.399 -45.730 1.00 86.38 806 TYR A CA 1
ATOM 6630 C C . TYR A 1 806 ? 21.523 -20.609 -47.113 1.00 86.38 806 TYR A C 1
ATOM 6632 O O . TYR A 1 806 ? 21.691 -19.800 -48.028 1.00 86.38 806 TYR A O 1
ATOM 6640 N N . THR A 1 807 ? 20.801 -21.723 -47.274 1.00 85.62 807 THR A N 1
ATOM 6641 C CA . THR A 1 807 ? 20.129 -22.129 -48.520 1.00 85.62 807 THR A CA 1
ATOM 6642 C C . THR A 1 807 ? 18.608 -22.179 -48.352 1.00 85.62 807 THR A C 1
ATOM 6644 O O . THR A 1 807 ? 18.098 -22.318 -47.244 1.00 85.62 807 THR A O 1
ATOM 6647 N N . VAL A 1 808 ? 17.862 -22.146 -49.465 1.00 82.56 808 VAL A N 1
ATOM 6648 C CA . VAL A 1 808 ? 16.385 -22.260 -49.465 1.00 82.56 808 VAL A CA 1
ATOM 6649 C C . VAL A 1 808 ? 15.899 -23.582 -48.849 1.00 82.56 808 VAL A C 1
ATOM 6651 O O . VAL A 1 808 ? 14.792 -23.650 -48.318 1.00 82.56 808 VAL A O 1
ATOM 6654 N N . GLU A 1 809 ? 16.694 -24.651 -48.942 1.00 83.62 809 GLU A N 1
ATOM 6655 C CA . GLU A 1 809 ? 16.370 -25.950 -48.341 1.00 83.62 809 GLU A CA 1
ATOM 6656 C C . GLU A 1 809 ? 16.563 -25.923 -46.822 1.00 83.62 809 GLU A C 1
ATOM 6658 O O . GLU A 1 809 ? 15.653 -26.331 -46.102 1.00 83.62 809 GLU A O 1
ATOM 6663 N N . ASN A 1 810 ? 17.673 -25.348 -46.343 1.00 84.50 810 ASN A N 1
ATOM 6664 C CA . ASN A 1 810 ? 17.935 -25.164 -44.911 1.00 84.50 810 ASN A CA 1
ATOM 6665 C C . ASN A 1 810 ? 16.895 -24.231 -44.271 1.00 84.50 810 ASN A C 1
ATOM 6667 O O . ASN A 1 810 ? 16.342 -24.544 -43.221 1.00 84.50 810 ASN A O 1
ATOM 6671 N N . GLU A 1 811 ? 16.548 -23.130 -44.943 1.00 85.44 811 GLU A N 1
ATOM 6672 C CA . GLU A 1 811 ? 15.519 -22.189 -44.489 1.00 85.44 811 GLU A CA 1
ATOM 6673 C C . GLU A 1 811 ? 14.146 -22.863 -44.317 1.00 85.44 811 GLU A C 1
ATOM 6675 O O . GLU A 1 811 ? 13.475 -22.654 -43.308 1.00 85.44 811 GLU A O 1
ATOM 6680 N N . LYS A 1 812 ? 13.722 -23.704 -45.273 1.00 85.31 812 LYS A N 1
ATOM 6681 C CA . LYS A 1 812 ? 12.440 -24.428 -45.186 1.00 85.31 812 LYS A CA 1
ATOM 6682 C C . LYS A 1 812 ? 12.397 -25.420 -44.030 1.00 85.31 812 LYS A C 1
ATOM 6684 O O . LYS A 1 812 ? 11.340 -25.600 -43.430 1.00 85.31 812 LYS A O 1
ATOM 6689 N N . GLU A 1 813 ? 13.511 -26.086 -43.759 1.00 86.00 813 GLU A N 1
ATOM 6690 C CA . GLU A 1 813 ? 13.613 -27.044 -42.663 1.00 86.00 813 GLU A CA 1
ATOM 6691 C C . GLU A 1 813 ? 13.555 -26.336 -41.306 1.00 86.00 813 GLU A C 1
ATOM 6693 O O . GLU A 1 813 ? 12.745 -26.709 -40.458 1.00 86.00 813 GLU A O 1
ATOM 6698 N N . ILE A 1 814 ? 14.314 -25.245 -41.150 1.00 86.69 814 ILE A N 1
ATOM 6699 C CA . ILE A 1 814 ? 14.282 -24.389 -39.957 1.00 86.69 814 ILE A CA 1
ATOM 6700 C C . ILE A 1 814 ? 12.872 -23.832 -39.726 1.00 86.69 814 ILE A C 1
ATOM 6702 O O . ILE A 1 814 ? 12.349 -23.920 -38.617 1.00 86.69 814 ILE A O 1
ATOM 6706 N N . ALA A 1 815 ? 12.215 -23.328 -40.774 1.00 83.88 815 ALA A N 1
ATOM 6707 C CA . ALA A 1 815 ? 10.837 -22.849 -40.690 1.00 83.88 815 ALA A CA 1
ATOM 6708 C C . ALA A 1 815 ? 9.867 -23.946 -40.218 1.00 83.88 815 ALA A C 1
ATOM 6710 O O . ALA A 1 815 ? 8.993 -23.689 -39.393 1.00 83.88 815 ALA A O 1
ATOM 6711 N N . GLY A 1 816 ? 10.038 -25.179 -40.706 1.00 83.31 816 GLY A N 1
ATOM 6712 C CA . GLY A 1 816 ? 9.251 -26.327 -40.260 1.00 83.31 816 GLY A CA 1
ATOM 6713 C C . GLY A 1 816 ? 9.441 -26.629 -38.772 1.00 83.31 816 GLY A C 1
ATOM 6714 O O . GLY A 1 816 ? 8.468 -26.907 -38.077 1.00 83.31 816 GLY A O 1
ATOM 6715 N N . ILE A 1 817 ? 10.668 -26.523 -38.266 1.00 84.94 817 ILE A N 1
ATOM 6716 C CA . ILE A 1 817 ? 10.967 -26.745 -36.846 1.00 84.94 817 ILE A CA 1
ATOM 6717 C C . ILE A 1 817 ? 10.322 -25.663 -35.989 1.00 84.94 817 ILE A C 1
ATOM 6719 O O . ILE A 1 817 ? 9.599 -25.988 -35.052 1.00 84.94 817 ILE A O 1
ATOM 6723 N N . LEU A 1 818 ? 10.490 -24.392 -36.360 1.00 84.00 818 LEU A N 1
ATOM 6724 C CA . LEU A 1 818 ? 9.888 -23.274 -35.635 1.00 84.00 818 LEU A CA 1
ATOM 6725 C C . LEU A 1 818 ? 8.353 -23.365 -35.591 1.00 84.00 818 LEU A C 1
ATOM 6727 O O . LEU A 1 818 ? 7.759 -22.993 -34.585 1.00 84.00 818 LEU A O 1
ATOM 6731 N N . MET A 1 819 ? 7.704 -23.919 -36.621 1.00 79.06 819 MET A N 1
ATOM 6732 C CA . MET A 1 819 ? 6.241 -24.068 -36.663 1.00 79.06 819 MET A CA 1
ATOM 6733 C C . MET A 1 819 ? 5.673 -25.267 -35.880 1.00 79.06 819 MET A C 1
ATOM 6735 O O . MET A 1 819 ? 4.507 -25.212 -35.496 1.00 79.06 819 MET A O 1
ATOM 6739 N N . TYR A 1 820 ? 6.426 -26.358 -35.683 1.00 75.50 820 TYR A N 1
ATOM 6740 C CA . TYR A 1 820 ? 5.885 -27.641 -35.179 1.00 75.50 820 TYR A CA 1
ATOM 6741 C C . TYR A 1 820 ? 6.567 -28.175 -33.911 1.00 75.50 820 TYR A C 1
ATOM 6743 O O . TYR A 1 820 ? 6.473 -29.366 -33.601 1.00 75.50 820 TYR A O 1
ATOM 6751 N N . HIS A 1 821 ? 7.276 -27.322 -33.186 1.00 70.31 821 HIS A N 1
ATOM 6752 C CA . HIS A 1 821 ? 8.016 -27.712 -31.995 1.00 70.31 821 HIS A CA 1
ATOM 6753 C C . HIS A 1 821 ? 7.122 -27.858 -30.748 1.00 70.31 821 HIS A C 1
ATOM 6755 O O . HIS A 1 821 ? 6.040 -27.286 -30.664 1.00 70.31 821 HIS A O 1
ATOM 6761 N N . ASN A 1 822 ? 7.600 -28.635 -29.769 1.00 62.94 822 ASN A N 1
ATOM 6762 C CA . ASN A 1 822 ? 7.035 -28.730 -28.420 1.00 62.94 822 ASN A CA 1
ATOM 6763 C C . ASN A 1 822 ? 8.134 -28.328 -27.421 1.00 62.94 822 ASN A C 1
ATOM 6765 O O . ASN A 1 822 ? 9.061 -29.111 -27.216 1.00 62.94 822 ASN A O 1
ATOM 6769 N N . GLY A 1 823 ? 8.046 -27.145 -26.807 1.00 69.06 823 GLY A N 1
ATOM 6770 C CA . GLY A 1 823 ? 9.032 -26.644 -25.831 1.00 69.06 823 GLY A CA 1
ATOM 6771 C C . GLY A 1 823 ? 9.681 -25.325 -26.259 1.00 69.06 823 GLY A C 1
ATOM 6772 O O . GLY A 1 823 ? 9.235 -24.717 -27.211 1.00 69.06 823 GLY A O 1
ATOM 6773 N N . SER A 1 824 ? 10.724 -24.856 -25.574 1.00 74.38 824 SER A N 1
ATOM 6774 C CA . SER A 1 824 ? 11.419 -23.625 -25.985 1.00 74.38 824 SER A CA 1
ATOM 6775 C C . SER A 1 824 ? 12.549 -23.927 -26.973 1.00 74.38 824 SER A C 1
ATOM 6777 O O . SER A 1 824 ? 13.327 -24.848 -26.737 1.00 74.38 824 SER A O 1
ATOM 6779 N N . LEU A 1 825 ? 12.668 -23.139 -28.049 1.00 84.19 825 LEU A N 1
ATOM 6780 C CA . LEU A 1 825 ? 13.750 -23.234 -29.044 1.00 84.19 825 LEU A CA 1
ATOM 6781 C C . LEU A 1 825 ? 14.769 -22.084 -28.959 1.00 84.19 825 LEU A C 1
ATOM 6783 O O . LEU A 1 825 ? 15.511 -21.849 -29.913 1.00 84.19 825 LEU A O 1
ATOM 6787 N N . TYR A 1 826 ? 14.811 -21.338 -27.851 1.00 84.12 826 TYR A N 1
ATOM 6788 C CA . TYR A 1 826 ? 15.574 -20.086 -27.787 1.00 84.12 826 TYR A CA 1
ATOM 6789 C C . TYR A 1 826 ? 17.069 -20.247 -28.107 1.00 84.12 826 TYR A C 1
ATOM 6791 O O . TYR A 1 826 ? 17.592 -19.469 -28.904 1.00 84.12 826 TYR A O 1
ATOM 6799 N N . SER A 1 827 ? 17.739 -21.266 -27.552 1.00 82.81 827 SER A N 1
ATOM 6800 C CA . SER A 1 827 ? 19.167 -21.518 -27.799 1.00 82.81 827 SER A CA 1
ATOM 6801 C C . SER A 1 827 ? 19.428 -21.807 -29.274 1.00 82.81 827 SER A C 1
ATOM 6803 O O . SER A 1 827 ? 20.295 -21.187 -29.881 1.00 82.81 827 SER A O 1
ATOM 6805 N N . LEU A 1 828 ? 18.604 -22.668 -29.886 1.00 84.81 828 LEU A N 1
ATOM 6806 C CA . LEU A 1 828 ? 18.705 -22.994 -31.307 1.00 84.81 828 LEU A CA 1
ATOM 6807 C C . LEU A 1 828 ? 18.482 -21.761 -32.192 1.00 84.81 828 LEU A C 1
ATOM 6809 O O . LEU A 1 828 ? 19.187 -21.586 -33.178 1.00 84.81 828 LEU A O 1
ATOM 6813 N N . ILE A 1 829 ? 17.513 -20.903 -31.860 1.00 88.31 829 ILE A N 1
ATOM 6814 C CA . ILE A 1 829 ? 17.239 -19.677 -32.624 1.00 88.31 829 ILE A CA 1
ATOM 6815 C C . ILE A 1 829 ? 18.436 -18.726 -32.568 1.00 88.31 829 ILE A C 1
ATOM 6817 O O . ILE A 1 829 ? 18.835 -18.207 -33.611 1.00 88.31 829 ILE A O 1
ATOM 6821 N N . ILE A 1 830 ? 19.012 -18.512 -31.380 1.00 87.44 830 ILE A N 1
ATOM 6822 C CA . ILE A 1 830 ? 20.198 -17.663 -31.204 1.00 87.44 830 ILE A CA 1
ATOM 6823 C C . ILE A 1 830 ? 21.365 -18.228 -32.021 1.00 87.44 830 ILE A C 1
ATOM 6825 O O . ILE A 1 830 ? 21.934 -17.506 -32.838 1.00 87.44 830 ILE A O 1
ATOM 6829 N N . GLU A 1 831 ? 21.647 -19.527 -31.890 1.00 87.06 831 GLU A N 1
ATOM 6830 C CA . GLU A 1 831 ? 22.724 -20.190 -32.629 1.00 87.06 831 GLU A CA 1
ATOM 6831 C C . GLU A 1 831 ? 22.502 -20.117 -34.148 1.00 87.06 831 GLU A C 1
ATOM 6833 O O . GLU A 1 831 ? 23.419 -19.760 -34.884 1.00 87.06 831 GLU A O 1
ATOM 6838 N N . ILE A 1 832 ? 21.284 -20.363 -34.647 1.00 88.44 832 ILE A N 1
ATOM 6839 C CA . ILE A 1 832 ? 20.973 -20.215 -36.078 1.00 88.44 832 ILE A CA 1
ATOM 6840 C C . ILE A 1 832 ? 21.278 -18.790 -36.536 1.00 88.44 832 ILE A C 1
ATOM 6842 O O . ILE A 1 832 ? 21.972 -18.618 -37.535 1.00 88.44 832 ILE A O 1
ATOM 6846 N N . VAL A 1 833 ? 20.792 -17.772 -35.816 1.00 88.81 833 VAL A N 1
ATOM 6847 C CA . VAL A 1 833 ? 20.991 -16.366 -36.191 1.00 88.81 833 VAL A CA 1
ATOM 6848 C C . VAL A 1 833 ? 22.474 -15.995 -36.222 1.00 88.81 833 VAL A C 1
ATOM 6850 O O . VAL A 1 833 ? 22.878 -15.269 -37.129 1.00 88.81 833 VAL A O 1
ATOM 6853 N N . GLU A 1 834 ? 23.296 -16.510 -35.307 1.00 86.94 834 GLU A N 1
ATOM 6854 C CA . GLU A 1 834 ? 24.750 -16.288 -35.307 1.00 86.94 834 GLU A CA 1
ATOM 6855 C C . GLU A 1 834 ? 25.446 -16.841 -36.561 1.00 86.94 834 GLU A C 1
ATOM 6857 O O . GLU A 1 834 ? 26.357 -16.195 -37.084 1.00 86.94 834 GLU A O 1
ATOM 6862 N N . HIS A 1 835 ? 24.980 -17.977 -37.090 1.00 86.50 835 HIS A N 1
ATOM 6863 C CA . HIS A 1 835 ? 25.536 -18.622 -38.287 1.00 86.50 835 HIS A CA 1
ATOM 6864 C C . HIS A 1 835 ? 25.013 -18.027 -39.610 1.00 86.50 835 HIS A C 1
ATOM 6866 O O . HIS A 1 835 ? 25.538 -18.327 -40.687 1.00 86.50 835 HIS A O 1
ATOM 6872 N N . LEU A 1 836 ? 23.986 -17.171 -39.570 1.00 86.88 836 LEU A N 1
ATOM 6873 C CA . LEU A 1 836 ? 23.451 -16.525 -40.768 1.00 86.88 836 LEU A CA 1
ATOM 6874 C C . LEU A 1 836 ? 24.348 -15.372 -41.258 1.00 86.88 836 LEU A C 1
ATOM 6876 O O . LEU A 1 836 ? 24.857 -14.586 -40.458 1.00 86.88 836 LEU A O 1
ATOM 6880 N N . PRO A 1 837 ? 24.468 -15.163 -42.584 1.00 84.81 837 PRO A N 1
ATOM 6881 C CA . PRO A 1 837 ? 25.058 -13.941 -43.125 1.00 84.81 837 PRO A CA 1
ATOM 6882 C C . PRO A 1 837 ? 24.266 -12.697 -42.692 1.00 84.81 837 PRO A C 1
ATOM 6884 O O . PRO A 1 837 ? 23.036 -12.707 -42.747 1.00 84.81 837 PRO A O 1
ATOM 6887 N N . ASP A 1 838 ? 24.941 -11.587 -42.364 1.00 82.19 838 ASP A N 1
ATOM 6888 C CA . ASP A 1 838 ? 24.290 -10.346 -41.890 1.00 82.19 838 ASP A CA 1
ATOM 6889 C C . ASP A 1 838 ? 23.178 -9.831 -42.820 1.00 82.19 838 ASP A C 1
ATOM 6891 O O . ASP A 1 838 ? 22.162 -9.312 -42.362 1.00 82.19 838 ASP A O 1
ATOM 6895 N N . GLN A 1 839 ? 23.341 -10.015 -44.134 1.00 82.31 839 GLN A N 1
ATOM 6896 C CA . GLN A 1 839 ? 22.356 -9.613 -45.146 1.00 82.31 839 GLN A CA 1
ATOM 6897 C C . GLN A 1 839 ? 21.051 -10.424 -45.067 1.00 82.31 839 GLN A C 1
ATOM 6899 O O . GLN A 1 839 ? 20.007 -9.936 -45.489 1.00 82.31 839 GLN A O 1
ATOM 6904 N N . SER A 1 840 ? 21.110 -11.645 -44.530 1.00 86.12 840 SER A N 1
ATOM 6905 C CA . SER A 1 840 ? 19.983 -12.576 -44.413 1.00 86.12 840 SER A CA 1
ATOM 6906 C C . SER A 1 840 ? 19.349 -12.582 -43.023 1.00 86.12 840 SER A C 1
ATOM 6908 O O . SER A 1 840 ? 18.186 -12.958 -42.908 1.00 86.12 840 SER A O 1
ATOM 6910 N N . LYS A 1 841 ? 20.069 -12.133 -41.982 1.00 90.38 841 LYS A N 1
ATOM 6911 C CA . LYS A 1 841 ? 19.568 -12.093 -40.596 1.00 90.38 841 LYS A CA 1
ATOM 6912 C C . LYS A 1 841 ? 18.249 -11.340 -40.486 1.00 90.38 841 LYS A C 1
ATOM 6914 O O . LYS A 1 841 ? 17.290 -11.879 -39.950 1.00 90.38 841 LYS A O 1
ATOM 6919 N N . LYS A 1 842 ? 18.182 -10.128 -41.045 1.00 90.06 842 LYS A N 1
ATOM 6920 C CA . LYS A 1 842 ? 16.979 -9.289 -40.975 1.00 90.06 842 LYS A CA 1
ATOM 6921 C C . LYS A 1 842 ? 15.761 -9.971 -41.603 1.00 90.06 842 LYS A C 1
ATOM 6923 O O . LYS A 1 842 ? 14.733 -10.100 -40.954 1.00 90.06 842 LYS A O 1
ATOM 6928 N N . GLU A 1 843 ? 15.893 -10.449 -42.841 1.00 89.81 843 GLU A N 1
ATOM 6929 C CA . GLU A 1 843 ? 14.792 -11.118 -43.545 1.00 89.81 843 GLU A CA 1
ATOM 6930 C C . GLU A 1 843 ? 14.346 -12.394 -42.819 1.00 89.81 843 GLU A C 1
ATOM 6932 O O . GLU A 1 843 ? 13.149 -12.637 -42.682 1.00 89.81 843 GLU A O 1
ATOM 6937 N N . PHE A 1 844 ? 15.294 -13.184 -42.308 1.00 90.75 844 PHE A N 1
ATOM 6938 C CA . PHE A 1 844 ? 14.996 -14.383 -41.529 1.00 90.75 844 PHE A CA 1
ATOM 6939 C C . PHE A 1 844 ? 14.256 -14.058 -40.223 1.00 90.75 844 PHE A C 1
ATOM 6941 O O . PHE A 1 844 ? 13.259 -14.707 -39.903 1.00 90.75 844 PHE A O 1
ATOM 6948 N N . ILE A 1 845 ? 14.709 -13.038 -39.489 1.00 92.31 845 ILE A N 1
ATOM 6949 C CA . ILE A 1 845 ? 14.115 -12.624 -38.214 1.00 92.31 845 ILE A CA 1
ATOM 6950 C C . ILE A 1 845 ? 12.666 -12.181 -38.413 1.00 92.31 845 ILE A C 1
ATOM 6952 O O . ILE A 1 845 ? 11.775 -12.765 -37.795 1.00 92.31 845 ILE A O 1
ATOM 6956 N N . SER A 1 846 ? 12.412 -11.234 -39.319 1.00 92.38 846 SER A N 1
ATOM 6957 C CA . SER A 1 846 ? 11.054 -10.734 -39.573 1.00 92.38 846 SER A CA 1
ATOM 6958 C C . SER A 1 846 ? 10.120 -11.842 -40.082 1.00 92.38 846 SER A C 1
ATOM 6960 O O . SER A 1 846 ? 8.937 -11.880 -39.750 1.00 92.38 846 SER A O 1
ATOM 6962 N N . LYS A 1 847 ? 10.643 -12.789 -40.875 1.00 90.69 847 LYS A N 1
ATOM 6963 C CA . LYS A 1 847 ? 9.844 -13.854 -41.498 1.00 90.69 847 LYS A CA 1
ATOM 6964 C C . LYS A 1 847 ? 9.546 -15.042 -40.583 1.00 90.69 847 LYS A C 1
ATOM 6966 O O . LYS A 1 847 ? 8.497 -15.659 -40.757 1.00 90.69 847 LYS A O 1
ATOM 6971 N N . TYR A 1 848 ? 10.442 -15.389 -39.657 1.00 90.94 848 TYR A N 1
ATOM 6972 C CA . TYR A 1 848 ? 10.325 -16.619 -38.861 1.00 90.94 848 TYR A CA 1
ATOM 6973 C C . TYR A 1 848 ? 10.432 -16.406 -37.354 1.00 90.94 848 TYR A C 1
ATOM 6975 O O . TYR A 1 848 ? 9.675 -17.025 -36.609 1.00 90.94 848 TYR A O 1
ATOM 6983 N N . VAL A 1 849 ? 11.325 -15.526 -36.894 1.00 91.56 849 VAL A N 1
ATOM 6984 C CA . VAL A 1 849 ? 11.535 -15.297 -35.456 1.00 91.56 849 VAL A CA 1
ATOM 6985 C C . VAL A 1 849 ? 10.403 -14.458 -34.866 1.00 91.56 849 VAL A C 1
ATOM 6987 O O . VAL A 1 849 ? 9.870 -14.825 -33.825 1.00 91.56 849 VAL A O 1
ATOM 6990 N N . ILE A 1 850 ? 9.969 -13.386 -35.537 1.00 93.38 850 ILE A N 1
ATOM 6991 C CA . ILE A 1 850 ? 8.837 -12.571 -35.062 1.00 93.38 850 ILE A CA 1
ATOM 6992 C C . ILE A 1 850 ? 7.542 -13.401 -34.972 1.00 93.38 850 ILE A C 1
ATOM 6994 O O . ILE A 1 850 ? 6.925 -13.402 -33.905 1.00 93.38 850 ILE A O 1
ATOM 6998 N N . PRO A 1 851 ? 7.139 -14.184 -35.998 1.00 91.62 851 PRO A N 1
ATOM 6999 C CA . PRO A 1 851 ? 5.994 -15.085 -35.867 1.00 91.62 851 PRO A CA 1
ATOM 7000 C C . PRO A 1 851 ? 6.138 -16.123 -34.751 1.00 91.62 851 PRO A C 1
ATOM 7002 O O . PRO A 1 851 ? 5.150 -16.392 -34.071 1.00 91.62 851 PRO A O 1
ATOM 7005 N N . TYR A 1 852 ? 7.341 -16.674 -34.537 1.00 90.00 852 TYR A N 1
ATOM 7006 C CA . TYR A 1 852 ? 7.613 -17.583 -33.419 1.00 90.00 852 TYR A CA 1
ATOM 7007 C C . TYR A 1 852 ? 7.336 -16.896 -32.075 1.00 90.00 852 TYR A C 1
ATOM 7009 O O . TYR A 1 852 ? 6.533 -17.403 -31.292 1.00 90.00 852 TYR A O 1
ATOM 7017 N N . LEU A 1 853 ? 7.916 -15.708 -31.854 1.00 90.62 853 LEU A N 1
ATOM 7018 C CA . LEU A 1 853 ? 7.734 -14.925 -30.626 1.00 90.62 853 LEU A CA 1
ATOM 7019 C C . LEU A 1 853 ? 6.253 -14.625 -30.365 1.00 90.62 853 LEU A C 1
ATOM 7021 O O . LEU A 1 853 ? 5.781 -14.787 -29.250 1.00 90.62 853 LEU A O 1
ATOM 7025 N N . VAL A 1 854 ? 5.501 -14.237 -31.398 1.00 89.44 854 VAL A N 1
ATOM 7026 C CA . VAL A 1 854 ? 4.057 -13.958 -31.299 1.00 89.44 854 VAL A CA 1
ATOM 7027 C C . VAL A 1 854 ? 3.240 -15.218 -31.003 1.00 89.44 854 VAL A C 1
ATOM 7029 O O . VAL A 1 854 ? 2.237 -15.137 -30.298 1.00 89.44 854 VAL A O 1
ATOM 7032 N N . SER A 1 855 ? 3.624 -16.369 -31.563 1.00 85.38 855 SER A N 1
ATOM 7033 C CA . SER A 1 855 ? 2.885 -17.626 -31.396 1.00 85.38 855 SER A CA 1
ATOM 7034 C C . SER A 1 855 ? 3.080 -18.282 -30.030 1.00 85.38 855 SER A C 1
ATOM 7036 O O . SER A 1 855 ? 2.185 -18.982 -29.572 1.00 85.38 855 SER A O 1
ATOM 7038 N N . ASP A 1 856 ? 4.223 -18.039 -29.387 1.00 80.00 856 ASP A N 1
ATOM 7039 C CA . ASP A 1 856 ? 4.599 -18.636 -28.101 1.00 80.00 856 ASP A CA 1
ATOM 7040 C C . ASP A 1 856 ? 4.367 -17.661 -26.919 1.00 80.00 856 ASP A C 1
ATOM 7042 O O . ASP A 1 856 ? 4.689 -17.958 -25.771 1.00 80.00 856 ASP A O 1
ATOM 7046 N N . SER A 1 857 ? 3.795 -16.471 -27.149 1.00 78.38 857 SER A N 1
ATOM 7047 C CA . SER A 1 857 ? 3.666 -15.408 -26.132 1.00 78.38 857 SER A CA 1
ATOM 7048 C C . SER A 1 857 ? 2.497 -15.571 -25.145 1.00 78.38 857 SER A C 1
ATOM 7050 O O . SER A 1 857 ? 2.144 -14.619 -24.441 1.00 78.38 857 SER A O 1
ATOM 7052 N N . ASP A 1 858 ? 1.898 -16.761 -25.033 1.00 73.75 858 ASP A N 1
ATOM 7053 C CA . ASP A 1 858 ? 0.758 -17.014 -24.132 1.00 73.75 858 ASP A CA 1
ATOM 7054 C C . ASP A 1 858 ? 1.070 -16.662 -22.664 1.00 73.75 858 ASP A C 1
ATOM 7056 O O . ASP A 1 858 ? 0.202 -16.151 -21.948 1.00 73.75 858 ASP A O 1
ATOM 7060 N N . TYR A 1 859 ? 2.329 -16.856 -22.255 1.00 70.50 859 TYR A N 1
ATOM 7061 C CA . TYR A 1 859 ? 2.870 -16.534 -20.928 1.00 70.50 859 TYR A CA 1
ATOM 7062 C C . TYR A 1 859 ? 3.743 -15.261 -20.905 1.00 70.50 859 TYR A C 1
ATOM 7064 O O . TYR A 1 859 ? 4.460 -15.017 -19.935 1.00 70.50 859 TYR A O 1
ATOM 7072 N N . GLY A 1 860 ? 3.699 -14.455 -21.970 1.00 81.19 860 GLY A N 1
ATOM 7073 C CA . GLY A 1 860 ? 4.495 -13.235 -22.130 1.00 81.19 860 GLY A CA 1
ATOM 7074 C C . GLY A 1 860 ? 5.947 -13.466 -22.563 1.00 81.19 860 GLY A C 1
ATOM 7075 O O . GLY A 1 860 ? 6.491 -14.571 -22.471 1.00 81.19 860 GLY A O 1
ATOM 7076 N N . PHE A 1 861 ? 6.590 -12.392 -23.019 1.00 87.44 861 PHE A N 1
ATOM 7077 C CA . PHE A 1 861 ? 7.929 -12.378 -23.616 1.00 87.44 861 PHE A CA 1
ATOM 7078 C C . PHE A 1 861 ? 9.059 -12.581 -22.602 1.00 87.44 861 PHE A C 1
ATOM 7080 O O . PHE A 1 861 ? 10.182 -12.904 -22.988 1.00 87.44 861 PHE A O 1
ATOM 7087 N N . ARG A 1 862 ? 8.799 -12.424 -21.298 1.00 79.31 862 ARG A N 1
ATOM 7088 C CA . ARG A 1 862 ? 9.787 -12.752 -20.251 1.00 79.31 862 ARG A CA 1
ATOM 7089 C C . ARG A 1 862 ? 9.930 -14.255 -19.995 1.00 79.31 862 ARG A C 1
ATOM 7091 O O . ARG A 1 862 ? 10.898 -14.677 -19.365 1.00 79.31 862 ARG A O 1
ATOM 7098 N N . SER A 1 863 ? 8.995 -15.063 -20.489 1.00 78.56 863 SER A N 1
ATOM 7099 C CA . SER A 1 863 ? 8.949 -16.507 -20.261 1.00 78.56 863 SER A CA 1
ATOM 7100 C C . SER A 1 863 ? 9.545 -17.313 -21.428 1.00 78.56 863 SER A C 1
ATOM 7102 O O . SER A 1 863 ? 9.898 -16.760 -22.470 1.00 78.56 863 SER A O 1
ATOM 7104 N N . HIS A 1 864 ? 9.701 -18.629 -21.235 1.00 75.81 864 HIS A N 1
ATOM 7105 C CA . HIS A 1 864 ? 10.027 -19.607 -22.290 1.00 75.81 864 HIS A CA 1
ATOM 7106 C C . HIS A 1 864 ? 11.214 -19.238 -23.199 1.00 75.81 864 HIS A C 1
ATOM 7108 O O . HIS A 1 864 ? 11.257 -19.592 -24.373 1.00 75.81 864 HIS A O 1
ATOM 7114 N N . GLY A 1 865 ? 12.211 -18.535 -22.658 1.00 79.25 865 GLY A N 1
ATOM 7115 C CA . GLY A 1 865 ? 13.427 -18.172 -23.382 1.00 79.25 865 GLY A CA 1
ATOM 7116 C C . GLY A 1 865 ? 13.290 -16.998 -24.367 1.00 79.25 865 GLY A C 1
ATOM 7117 O O . GLY A 1 865 ? 14.297 -16.558 -24.919 1.00 79.25 865 GLY A O 1
ATOM 7118 N N . GLN A 1 866 ? 12.089 -16.442 -24.560 1.00 86.94 866 GLN A N 1
ATOM 7119 C CA . GLN A 1 866 ? 11.819 -15.376 -25.539 1.00 86.94 866 GLN A CA 1
ATOM 7120 C C . GLN A 1 866 ? 12.584 -14.086 -25.235 1.00 86.94 866 GLN A C 1
ATOM 7122 O O . GLN A 1 866 ? 13.119 -13.453 -26.147 1.00 86.94 866 GLN A O 1
ATOM 7127 N N . MET A 1 867 ? 12.724 -13.752 -23.950 1.00 88.81 867 MET A N 1
ATOM 7128 C CA . MET A 1 867 ? 13.540 -12.634 -23.487 1.00 88.81 867 MET A CA 1
ATOM 7129 C C . MET A 1 867 ? 14.957 -12.727 -24.051 1.00 88.81 867 MET A C 1
ATOM 7131 O O . MET A 1 867 ? 15.460 -11.747 -24.590 1.00 88.81 867 MET A O 1
ATOM 7135 N N . TYR A 1 868 ? 15.594 -13.898 -23.969 1.00 88.88 868 TYR A N 1
ATOM 7136 C CA . TYR A 1 868 ? 16.964 -14.079 -24.451 1.00 88.88 868 TYR A CA 1
ATOM 7137 C C . TYR A 1 868 ? 17.063 -13.896 -25.965 1.00 88.88 868 TYR A C 1
ATOM 7139 O O . TYR A 1 868 ? 18.005 -13.255 -26.423 1.00 88.88 868 TYR A O 1
ATOM 7147 N N . ILE A 1 869 ? 16.073 -14.374 -26.729 1.00 91.25 869 ILE A N 1
ATOM 7148 C CA . ILE A 1 869 ? 16.006 -14.148 -28.180 1.00 91.25 869 ILE A CA 1
ATOM 7149 C C . ILE A 1 869 ? 15.984 -12.643 -28.457 1.00 91.25 869 ILE A C 1
ATOM 7151 O O . ILE A 1 869 ? 16.869 -12.130 -29.139 1.00 91.25 869 ILE A O 1
ATOM 7155 N N . ILE A 1 870 ? 15.023 -11.916 -27.876 1.00 92.88 870 ILE A N 1
ATOM 7156 C CA . ILE A 1 870 ? 14.854 -10.474 -28.109 1.00 92.88 870 ILE A CA 1
ATOM 7157 C C . ILE A 1 870 ? 16.123 -9.710 -27.714 1.00 92.88 870 ILE A C 1
ATOM 7159 O O . ILE A 1 870 ? 16.625 -8.930 -28.519 1.00 92.88 870 ILE A O 1
ATOM 7163 N N . LYS A 1 871 ? 16.707 -9.990 -26.537 1.00 91.50 871 LYS A N 1
ATOM 7164 C CA . LYS A 1 871 ? 17.958 -9.353 -26.082 1.00 91.50 871 LYS A CA 1
ATOM 7165 C C . LYS A 1 871 ? 19.105 -9.499 -27.089 1.00 91.50 871 LYS A C 1
ATOM 7167 O O . LYS A 1 871 ? 19.905 -8.575 -27.210 1.00 91.50 871 LYS A O 1
ATOM 7172 N N . GLN A 1 872 ? 19.180 -10.624 -27.802 1.00 90.75 872 GLN A N 1
ATOM 7173 C CA . GLN A 1 872 ? 20.238 -10.887 -28.780 1.00 90.75 872 GLN A CA 1
ATOM 7174 C C . GLN A 1 872 ? 19.944 -10.307 -30.167 1.00 90.75 872 GLN A C 1
ATOM 7176 O O . GLN A 1 872 ? 20.864 -9.857 -30.848 1.00 90.75 872 GLN A O 1
ATOM 7181 N N . VAL A 1 873 ? 18.679 -10.295 -30.600 1.00 92.25 873 VAL A N 1
ATOM 7182 C CA . VAL A 1 873 ? 18.342 -10.000 -32.005 1.00 92.25 873 VAL A CA 1
ATOM 7183 C C . VAL A 1 873 ? 17.604 -8.681 -32.243 1.00 92.25 873 VAL A C 1
ATOM 7185 O O . VAL A 1 873 ? 17.408 -8.319 -33.403 1.00 92.25 873 VAL A O 1
ATOM 7188 N N . TYR A 1 874 ? 17.232 -7.934 -31.194 1.00 92.69 874 TYR A N 1
ATOM 7189 C CA . TYR A 1 874 ? 16.444 -6.696 -31.321 1.00 92.69 874 TYR A CA 1
ATOM 7190 C C . TYR A 1 874 ? 17.062 -5.670 -32.281 1.00 92.69 874 TYR A C 1
ATOM 7192 O O . TYR A 1 874 ? 16.337 -4.949 -32.953 1.00 92.69 874 TYR A O 1
ATOM 7200 N N . SER A 1 875 ? 18.394 -5.624 -32.401 1.00 91.75 875 SER A N 1
ATOM 7201 C CA . SER A 1 875 ? 19.104 -4.691 -33.289 1.00 91.75 875 SER A CA 1
ATOM 7202 C C . SER A 1 875 ? 18.759 -4.865 -34.776 1.00 91.75 875 SER A C 1
ATOM 7204 O O . SER A 1 875 ? 18.973 -3.941 -35.566 1.00 91.75 875 SER A O 1
ATOM 7206 N N . TYR A 1 876 ? 18.190 -6.014 -35.159 1.00 92.19 876 TYR A N 1
ATOM 7207 C CA . TYR A 1 876 ? 17.784 -6.332 -36.526 1.00 92.19 876 TYR A CA 1
ATOM 7208 C C . TYR A 1 876 ? 16.305 -6.052 -36.830 1.00 92.19 876 TYR A C 1
ATOM 7210 O O . TYR A 1 876 ? 15.928 -6.127 -38.001 1.00 92.19 876 TYR A O 1
ATOM 7218 N N . PHE A 1 877 ? 15.479 -5.732 -35.829 1.00 92.06 877 PHE A N 1
ATOM 7219 C CA . PHE A 1 877 ? 14.041 -5.511 -36.023 1.00 92.06 877 PHE A CA 1
ATOM 7220 C C . PHE A 1 877 ? 13.789 -4.272 -36.890 1.00 92.06 877 PHE A C 1
ATOM 7222 O O . PHE A 1 877 ? 14.557 -3.310 -36.864 1.00 92.06 877 PHE A O 1
ATOM 7229 N N . ASP A 1 878 ? 12.724 -4.267 -37.681 1.00 88.25 878 ASP A N 1
ATOM 7230 C CA . ASP A 1 878 ? 12.205 -3.030 -38.262 1.00 88.25 878 ASP A CA 1
ATOM 7231 C C . ASP A 1 878 ? 10.947 -2.530 -37.543 1.00 88.25 878 ASP A C 1
ATOM 7233 O O . ASP A 1 878 ? 10.471 -3.125 -36.579 1.00 88.25 878 ASP A O 1
ATOM 7237 N N . ILE A 1 879 ? 10.426 -1.382 -37.980 1.00 87.50 879 ILE A N 1
ATOM 7238 C CA . ILE A 1 879 ? 9.240 -0.792 -37.356 1.00 87.50 879 ILE A CA 1
ATOM 7239 C C . ILE A 1 879 ? 8.013 -1.708 -37.458 1.00 87.50 879 ILE A C 1
ATOM 7241 O O . ILE A 1 879 ? 7.198 -1.729 -36.545 1.00 87.50 879 ILE A O 1
ATOM 7245 N N . ASN A 1 880 ? 7.885 -2.506 -38.524 1.00 89.62 880 ASN A N 1
ATOM 7246 C CA . ASN A 1 880 ? 6.767 -3.437 -38.651 1.00 89.62 880 ASN A CA 1
ATOM 7247 C C . ASN A 1 880 ? 6.915 -4.595 -37.662 1.00 89.62 880 ASN A C 1
ATOM 7249 O O . ASN A 1 880 ? 5.916 -5.004 -37.078 1.00 89.62 880 ASN A O 1
ATOM 7253 N N . ASP A 1 881 ? 8.138 -5.086 -37.449 1.00 92.44 881 ASP A N 1
ATOM 7254 C CA . ASP A 1 881 ? 8.415 -6.115 -36.444 1.00 92.44 881 ASP A CA 1
ATOM 7255 C C . ASP A 1 881 ? 8.003 -5.635 -35.043 1.00 92.44 881 ASP A C 1
ATOM 7257 O O . ASP A 1 881 ? 7.284 -6.339 -34.333 1.00 92.44 881 ASP A O 1
ATOM 7261 N N . TRP A 1 882 ? 8.367 -4.401 -34.673 1.00 91.44 882 TRP A N 1
ATOM 7262 C CA . TRP A 1 882 ? 7.930 -3.797 -33.409 1.00 91.44 882 TRP A CA 1
ATOM 7263 C C . TRP A 1 882 ? 6.416 -3.643 -33.321 1.00 91.44 882 TRP A C 1
ATOM 7265 O O . TRP A 1 882 ? 5.831 -4.017 -32.305 1.00 91.44 882 TRP A O 1
ATOM 7275 N N . ASN A 1 883 ? 5.776 -3.152 -34.385 1.00 89.44 883 ASN A N 1
ATOM 7276 C CA . ASN A 1 883 ? 4.322 -3.005 -34.433 1.00 89.44 883 ASN A CA 1
ATOM 7277 C C . ASN A 1 883 ? 3.623 -4.349 -34.195 1.00 89.44 883 ASN A C 1
ATOM 7279 O O . ASN A 1 883 ? 2.664 -4.406 -33.435 1.00 89.44 883 ASN A O 1
ATOM 7283 N N . VAL A 1 884 ? 4.132 -5.437 -34.782 1.00 91.25 884 VAL A N 1
ATOM 7284 C CA . VAL A 1 884 ? 3.592 -6.790 -34.594 1.00 91.25 884 VAL A CA 1
ATOM 7285 C C . VAL A 1 884 ? 3.723 -7.256 -33.138 1.00 91.25 884 VAL A C 1
ATOM 7287 O O . VAL A 1 884 ? 2.778 -7.834 -32.595 1.00 91.25 884 VAL A O 1
ATOM 7290 N N . LEU A 1 885 ? 4.862 -6.996 -32.488 1.00 91.94 885 LEU A N 1
ATOM 7291 C CA . LEU A 1 885 ? 5.070 -7.359 -31.082 1.00 91.94 885 LEU A CA 1
ATOM 7292 C C . LEU A 1 885 ? 4.164 -6.543 -30.143 1.00 91.94 885 LEU A C 1
ATOM 7294 O O . LEU A 1 885 ? 3.514 -7.121 -29.269 1.00 91.94 885 LEU A O 1
ATOM 7298 N N . PHE A 1 886 ? 4.054 -5.227 -30.347 1.00 89.81 886 PHE A N 1
ATOM 7299 C CA . PHE A 1 886 ? 3.155 -4.373 -29.563 1.00 89.81 886 PHE A CA 1
ATOM 7300 C C . PHE A 1 886 ? 1.677 -4.690 -29.823 1.00 89.81 886 PHE A C 1
ATOM 7302 O O . PHE A 1 886 ? 0.904 -4.790 -28.871 1.00 89.81 886 PHE A O 1
ATOM 7309 N N . ASP A 1 887 ? 1.276 -4.954 -31.069 1.00 88.50 887 ASP A N 1
ATOM 7310 C CA . ASP A 1 887 ? -0.080 -5.406 -31.402 1.00 88.50 887 ASP A CA 1
ATOM 7311 C C . ASP A 1 887 ? -0.429 -6.707 -30.663 1.00 88.50 887 ASP A C 1
ATOM 7313 O O . ASP A 1 887 ? -1.539 -6.839 -30.143 1.00 88.50 887 ASP A O 1
ATOM 7317 N N . ASN A 1 888 ? 0.508 -7.659 -30.563 1.00 89.00 888 ASN A N 1
ATOM 7318 C CA . ASN A 1 888 ? 0.304 -8.897 -29.806 1.00 89.00 888 ASN A CA 1
ATOM 7319 C C . ASN A 1 888 ? 0.061 -8.634 -28.308 1.00 89.00 888 ASN A C 1
ATOM 7321 O O . ASN A 1 888 ? -0.811 -9.267 -27.708 1.00 89.00 888 ASN A O 1
ATOM 7325 N N . ILE A 1 889 ? 0.782 -7.688 -27.700 1.00 87.81 889 ILE A N 1
ATOM 7326 C CA . ILE A 1 889 ? 0.536 -7.241 -26.318 1.00 87.81 889 ILE A CA 1
ATOM 7327 C C . ILE A 1 889 ? -0.850 -6.598 -26.213 1.00 87.81 889 ILE A C 1
ATOM 7329 O O . ILE A 1 889 ? -1.676 -6.992 -25.390 1.00 87.81 889 ILE A O 1
ATOM 7333 N N . PHE A 1 890 ? -1.145 -5.627 -27.074 1.00 85.00 890 PHE A N 1
ATOM 7334 C CA . PHE A 1 890 ? -2.347 -4.808 -26.960 1.00 85.00 890 PHE A CA 1
ATOM 7335 C C . PHE A 1 890 ? -3.638 -5.542 -27.336 1.00 85.00 890 PHE A C 1
ATOM 7337 O O . PHE A 1 890 ? -4.710 -5.206 -26.833 1.00 85.00 890 PHE A O 1
ATOM 7344 N N . GLN A 1 891 ? -3.566 -6.610 -28.132 1.00 80.88 891 GLN A N 1
ATOM 7345 C CA . GLN A 1 891 ? -4.688 -7.538 -28.312 1.00 80.88 891 GLN A CA 1
ATOM 7346 C C . GLN A 1 891 ? -5.046 -8.267 -27.006 1.00 80.88 891 GLN A C 1
ATOM 7348 O O . GLN A 1 891 ? -6.229 -8.514 -26.736 1.00 80.88 891 GLN A O 1
ATOM 7353 N N . ARG A 1 892 ? -4.049 -8.558 -26.159 1.00 78.56 892 ARG A N 1
ATOM 7354 C CA . ARG A 1 892 ? -4.239 -9.220 -24.862 1.00 78.56 892 ARG A CA 1
ATOM 7355 C C . ARG A 1 892 ? -4.814 -8.295 -23.781 1.00 78.56 892 ARG A C 1
ATOM 7357 O O . ARG A 1 892 ? -5.392 -8.812 -22.834 1.00 78.56 892 ARG A O 1
ATOM 7364 N N . VAL A 1 893 ? -4.795 -6.967 -23.954 1.00 76.81 893 VAL A N 1
ATOM 7365 C CA . VAL A 1 893 ? -5.437 -5.994 -23.032 1.00 76.81 893 VAL A CA 1
ATOM 7366 C C . VAL A 1 893 ? -6.931 -6.278 -22.844 1.00 76.81 893 VAL A C 1
ATOM 7368 O O . VAL A 1 893 ? -7.475 -6.129 -21.761 1.00 76.81 893 VAL A O 1
ATOM 7371 N N . SER A 1 894 ? -7.620 -6.787 -23.867 1.00 68.38 894 SER A N 1
ATOM 7372 C CA . SER A 1 894 ? -9.028 -7.190 -23.719 1.00 68.38 894 SER A CA 1
ATOM 7373 C C . SER A 1 894 ? -9.254 -8.285 -22.659 1.00 68.38 894 SER A C 1
ATOM 7375 O O . SER A 1 894 ? -10.349 -8.375 -22.101 1.00 68.38 894 SER A O 1
ATOM 7377 N N . LYS A 1 895 ? -8.228 -9.094 -22.352 1.00 69.25 895 LYS A N 1
ATOM 7378 C CA . LYS A 1 895 ? -8.268 -10.121 -21.302 1.00 69.25 895 LYS A CA 1
ATOM 7379 C C . LYS A 1 895 ? -8.208 -9.500 -19.902 1.00 69.25 895 LYS A C 1
ATOM 7381 O O . LYS A 1 895 ? -8.895 -10.001 -19.018 1.00 69.25 895 LYS A O 1
ATOM 7386 N N . THR A 1 896 ? -7.493 -8.384 -19.717 1.00 67.44 896 THR A N 1
ATOM 7387 C CA . THR A 1 896 ? -7.338 -7.733 -18.400 1.00 67.44 896 THR A CA 1
ATOM 7388 C C . THR A 1 896 ? -8.632 -7.106 -17.881 1.00 67.44 896 THR A C 1
ATOM 7390 O O . THR A 1 896 ? -8.809 -6.983 -16.676 1.00 67.44 896 THR A O 1
ATOM 7393 N N . ARG A 1 897 ? -9.590 -6.790 -18.768 1.00 62.50 897 ARG A N 1
ATOM 7394 C CA . ARG A 1 897 ? -10.944 -6.345 -18.377 1.00 62.50 897 ARG A CA 1
ATOM 7395 C C . ARG A 1 897 ? -11.747 -7.404 -17.616 1.00 62.50 897 ARG A C 1
ATOM 7397 O O . ARG A 1 897 ? -12.727 -7.065 -16.962 1.00 62.50 897 ARG A O 1
ATOM 7404 N N . ASN A 1 898 ? -11.387 -8.679 -17.755 1.00 57.94 898 ASN A N 1
ATOM 7405 C CA . ASN A 1 898 ? -12.096 -9.794 -17.122 1.00 57.94 898 ASN A CA 1
ATOM 7406 C C . ASN A 1 898 ? -11.286 -10.452 -15.997 1.00 57.94 898 ASN A C 1
ATOM 7408 O O . ASN A 1 898 ? -11.861 -11.213 -15.223 1.00 57.94 898 ASN A O 1
ATOM 7412 N N . ASP A 1 899 ? -9.980 -10.182 -15.932 1.00 69.75 899 ASP A N 1
ATOM 7413 C CA . ASP A 1 899 ? -9.054 -10.754 -14.960 1.00 69.75 899 ASP A CA 1
ATOM 7414 C C . ASP A 1 899 ? -7.889 -9.782 -14.706 1.00 69.75 899 ASP A C 1
ATOM 7416 O O . ASP A 1 899 ? -7.016 -9.592 -15.560 1.00 69.75 899 ASP A O 1
ATOM 7420 N N . LEU A 1 900 ? -7.895 -9.150 -13.530 1.00 73.12 900 LEU A N 1
ATOM 7421 C CA . LEU A 1 900 ? -6.887 -8.164 -13.137 1.00 73.12 900 LEU A CA 1
ATOM 7422 C C . LEU A 1 900 ? -5.503 -8.793 -12.928 1.00 73.12 900 LEU A C 1
ATOM 7424 O O . LEU A 1 900 ? -4.503 -8.105 -13.137 1.00 73.12 900 LEU A O 1
ATOM 7428 N N . ASP A 1 901 ? -5.419 -10.090 -12.610 1.00 70.44 901 ASP A N 1
ATOM 7429 C CA . ASP A 1 901 ? -4.133 -10.774 -12.422 1.00 70.44 901 ASP A CA 1
ATOM 7430 C C . ASP A 1 901 ? -3.347 -10.849 -13.739 1.00 70.44 901 ASP A C 1
ATOM 7432 O O . ASP A 1 901 ? -2.114 -10.858 -13.752 1.00 70.44 901 ASP A O 1
ATOM 7436 N N . TYR A 1 902 ? -4.046 -10.812 -14.880 1.00 77.19 902 TYR A N 1
ATOM 7437 C CA . TYR A 1 902 ? -3.410 -10.784 -16.194 1.00 77.19 902 TYR A CA 1
ATOM 7438 C C . TYR A 1 902 ? -2.703 -9.448 -16.492 1.00 77.19 902 TYR A C 1
ATOM 7440 O O . TYR A 1 902 ? -1.849 -9.381 -17.381 1.00 77.19 902 TYR A O 1
ATOM 7448 N N . PHE A 1 903 ? -3.027 -8.375 -15.758 1.00 85.69 903 PHE A N 1
ATOM 7449 C CA . PHE A 1 903 ? -2.417 -7.059 -15.960 1.00 85.69 903 PHE A CA 1
ATOM 7450 C C . PHE A 1 903 ? -0.922 -7.048 -15.608 1.00 85.69 903 PHE A C 1
ATOM 7452 O O . PHE A 1 903 ? -0.158 -6.326 -16.246 1.00 85.69 903 PHE A O 1
ATOM 7459 N N . TYR A 1 904 ? -0.486 -7.896 -14.671 1.00 82.88 904 TYR A N 1
ATOM 7460 C CA . TYR A 1 904 ? 0.929 -8.045 -14.320 1.00 82.88 904 TYR A CA 1
ATOM 7461 C C . TYR A 1 904 ? 1.776 -8.483 -15.525 1.00 82.88 904 TYR A C 1
ATOM 7463 O O . TYR A 1 904 ? 2.740 -7.814 -15.889 1.00 82.88 904 TYR A O 1
ATOM 7471 N N . TYR A 1 905 ? 1.366 -9.553 -16.216 1.00 82.12 905 TYR A N 1
ATOM 7472 C CA . TYR A 1 905 ? 2.080 -10.053 -17.399 1.00 82.12 905 TYR A CA 1
ATOM 7473 C C . TYR A 1 905 ? 2.078 -9.045 -18.551 1.00 82.12 905 TYR A C 1
ATOM 7475 O O . TYR A 1 905 ? 3.070 -8.901 -19.263 1.00 82.12 905 TYR A O 1
ATOM 7483 N N . LEU A 1 906 ? 0.960 -8.333 -18.726 1.00 87.56 906 LEU A N 1
ATOM 7484 C CA . LEU A 1 906 ? 0.847 -7.258 -19.706 1.00 87.56 906 LEU A CA 1
ATOM 7485 C C . LEU A 1 906 ? 1.872 -6.151 -19.422 1.00 87.56 906 LEU A C 1
ATOM 7487 O O . LEU A 1 906 ? 2.570 -5.715 -20.336 1.00 87.56 906 LEU A O 1
ATOM 7491 N N . ASN A 1 907 ? 1.955 -5.703 -18.168 1.00 90.69 907 ASN A N 1
ATOM 7492 C CA . ASN A 1 907 ? 2.902 -4.681 -17.752 1.00 90.69 907 ASN A CA 1
ATOM 7493 C C . ASN A 1 907 ? 4.354 -5.117 -17.989 1.00 90.69 907 ASN A C 1
ATOM 7495 O O . ASN A 1 907 ? 5.118 -4.381 -18.611 1.00 90.69 907 ASN A O 1
ATOM 7499 N N . ASP A 1 908 ? 4.712 -6.319 -17.541 1.00 87.88 908 ASP A N 1
ATOM 7500 C CA . ASP A 1 908 ? 6.066 -6.860 -17.666 1.00 87.88 908 ASP A CA 1
ATOM 7501 C C . ASP A 1 908 ? 6.549 -6.929 -19.123 1.00 87.88 908 ASP A C 1
ATOM 7503 O O . ASP A 1 908 ? 7.726 -6.663 -19.398 1.00 87.88 908 ASP A O 1
ATOM 7507 N N . ASP A 1 909 ? 5.643 -7.260 -20.050 1.00 90.12 909 ASP A N 1
ATOM 7508 C CA . ASP A 1 909 ? 5.898 -7.288 -21.492 1.00 90.12 909 ASP A CA 1
ATOM 7509 C C . ASP A 1 909 ? 6.089 -5.875 -22.069 1.00 90.12 909 ASP A C 1
ATOM 7511 O O . ASP A 1 909 ? 7.046 -5.643 -22.813 1.00 90.12 909 ASP A O 1
ATOM 7515 N N . ILE A 1 910 ? 5.210 -4.923 -21.720 1.00 91.00 910 ILE A N 1
ATOM 7516 C CA . ILE A 1 910 ? 5.312 -3.520 -22.166 1.00 91.00 910 ILE A CA 1
ATOM 7517 C C . ILE A 1 910 ? 6.634 -2.927 -21.692 1.00 91.00 910 ILE A C 1
ATOM 7519 O O . ILE A 1 910 ? 7.388 -2.361 -22.483 1.00 91.00 910 ILE A O 1
ATOM 7523 N N . GLU A 1 911 ? 6.927 -3.083 -20.404 1.00 91.12 911 GLU A N 1
ATOM 7524 C CA . GLU A 1 911 ? 8.120 -2.548 -19.772 1.00 91.12 911 GLU A CA 1
ATOM 7525 C C . GLU A 1 911 ? 9.395 -3.062 -20.455 1.00 91.12 911 GLU A C 1
ATOM 7527 O O . GLU A 1 911 ? 10.307 -2.281 -20.747 1.00 91.12 911 GLU A O 1
ATOM 7532 N N . PHE A 1 912 ? 9.436 -4.369 -20.726 1.00 91.31 912 PHE A N 1
ATOM 7533 C CA . PHE A 1 912 ? 10.556 -5.034 -21.375 1.00 91.31 912 PHE A CA 1
ATOM 7534 C C . PHE A 1 912 ? 10.725 -4.586 -22.832 1.00 91.31 912 PHE A C 1
ATOM 7536 O O . PHE A 1 912 ? 11.817 -4.160 -23.212 1.00 91.31 912 PHE A O 1
ATOM 7543 N N . LEU A 1 913 ? 9.669 -4.637 -23.652 1.00 91.75 913 LEU A N 1
ATOM 7544 C CA . LEU A 1 913 ? 9.776 -4.270 -25.068 1.00 91.75 913 LEU A CA 1
ATOM 7545 C C . LEU A 1 913 ? 10.106 -2.790 -25.264 1.00 91.75 913 LEU A C 1
ATOM 7547 O O . LEU A 1 913 ? 10.895 -2.475 -26.153 1.00 91.75 913 LEU A O 1
ATOM 7551 N N . VAL A 1 914 ? 9.568 -1.891 -24.431 1.00 91.56 914 VAL A N 1
ATOM 7552 C CA . VAL A 1 914 ? 9.873 -0.452 -24.504 1.00 91.56 914 VAL A CA 1
ATOM 7553 C C . VAL A 1 914 ? 11.368 -0.192 -24.352 1.00 91.56 914 VAL A C 1
ATOM 7555 O O . VAL A 1 914 ? 11.920 0.585 -25.129 1.00 91.56 914 VAL A O 1
ATOM 7558 N N . LEU A 1 915 ? 12.047 -0.870 -23.419 1.00 92.31 915 LEU A N 1
ATOM 7559 C CA . LEU A 1 915 ? 13.493 -0.722 -23.246 1.00 92.31 915 LEU A CA 1
ATOM 7560 C C . LEU A 1 915 ? 14.259 -1.093 -24.526 1.00 92.31 915 LEU A C 1
ATOM 7562 O O . LEU A 1 915 ? 15.093 -0.319 -24.991 1.00 92.31 915 LEU A O 1
ATOM 7566 N N . TYR A 1 916 ? 13.970 -2.249 -25.128 1.00 92.00 916 TYR A N 1
ATOM 7567 C CA . TYR A 1 916 ? 14.700 -2.711 -26.317 1.00 92.00 916 TYR A CA 1
ATOM 7568 C C . TYR A 1 916 ? 14.321 -1.953 -27.592 1.00 92.00 916 TYR A C 1
ATOM 7570 O O . TYR A 1 916 ? 15.197 -1.669 -28.413 1.00 92.00 916 TYR A O 1
ATOM 7578 N N . PHE A 1 917 ? 13.059 -1.536 -27.725 1.00 90.81 917 PHE A N 1
ATOM 7579 C CA . PHE A 1 917 ? 12.629 -0.609 -28.771 1.00 90.81 917 PHE A CA 1
ATOM 7580 C C . PHE A 1 917 ? 13.439 0.689 -28.714 1.00 90.81 917 PHE A C 1
ATOM 7582 O O . PHE A 1 917 ? 13.868 1.222 -29.743 1.00 90.81 917 PHE A O 1
ATOM 7589 N N . TYR A 1 918 ? 13.705 1.165 -27.497 1.00 87.38 918 TYR A N 1
ATOM 7590 C CA . TYR A 1 918 ? 14.469 2.374 -27.257 1.00 87.38 918 TYR A CA 1
ATOM 7591 C C . TYR A 1 918 ? 15.952 2.226 -27.567 1.00 87.38 918 TYR A C 1
ATOM 7593 O O . TYR A 1 918 ? 16.515 3.061 -28.274 1.00 87.38 918 TYR A O 1
ATOM 7601 N N . LEU A 1 919 ? 16.571 1.138 -27.105 1.00 89.56 919 LEU A N 1
ATOM 7602 C CA . LEU A 1 919 ? 17.976 0.843 -27.385 1.00 89.56 919 LEU A CA 1
ATOM 7603 C C . LEU A 1 919 ? 18.262 0.776 -28.887 1.00 89.56 919 LEU A C 1
ATOM 7605 O O . LEU A 1 919 ? 19.346 1.167 -29.312 1.00 89.56 919 LEU A O 1
ATOM 7609 N N . GLN A 1 920 ? 17.302 0.322 -29.697 1.00 90.06 920 GLN A N 1
ATOM 7610 C CA . GLN A 1 920 ? 17.476 0.276 -31.145 1.00 90.06 920 GLN A CA 1
ATOM 7611 C C . GLN A 1 920 ? 17.226 1.621 -31.836 1.00 90.06 920 GLN A C 1
ATOM 7613 O O . GLN A 1 920 ? 17.992 2.002 -32.720 1.00 90.06 920 GLN A O 1
ATOM 7618 N N . ASN A 1 921 ? 16.140 2.316 -31.484 1.00 85.75 921 ASN A N 1
ATOM 7619 C CA . ASN A 1 921 ? 15.635 3.434 -32.290 1.00 85.75 921 ASN A CA 1
ATOM 7620 C C . ASN A 1 921 ? 15.964 4.823 -31.714 1.00 85.75 921 ASN A C 1
ATOM 7622 O O . ASN A 1 921 ? 15.936 5.801 -32.455 1.00 85.75 921 ASN A O 1
ATOM 7626 N N . ASN A 1 922 ? 16.259 4.929 -30.413 1.00 85.50 922 ASN A N 1
ATOM 7627 C CA . ASN A 1 922 ? 16.435 6.193 -29.682 1.00 85.50 922 ASN A CA 1
ATOM 7628 C C . ASN A 1 922 ? 17.483 6.055 -28.551 1.00 85.50 922 ASN A C 1
ATOM 7630 O O . ASN A 1 922 ? 17.292 6.542 -27.434 1.00 85.50 922 ASN A O 1
ATOM 7634 N N . SER A 1 923 ? 18.597 5.360 -28.811 1.00 85.31 923 SER A N 1
ATOM 7635 C CA . SER A 1 923 ? 19.618 5.055 -27.793 1.00 85.31 923 SER A CA 1
ATOM 7636 C C . SER A 1 923 ? 20.199 6.296 -27.100 1.00 85.31 923 SER A C 1
ATOM 7638 O O . SER A 1 923 ? 20.658 6.223 -25.963 1.00 85.31 923 SER A O 1
ATOM 7640 N N . ASP A 1 924 ? 20.188 7.445 -27.782 1.00 87.50 924 ASP A N 1
ATOM 7641 C CA . ASP A 1 924 ? 20.642 8.740 -27.267 1.00 87.50 924 ASP A CA 1
ATOM 7642 C C . ASP A 1 924 ? 19.806 9.247 -26.088 1.00 87.50 924 ASP A C 1
ATOM 7644 O O . ASP A 1 924 ? 20.297 10.026 -25.271 1.00 87.50 924 ASP A O 1
ATOM 7648 N N . LYS A 1 925 ? 18.571 8.767 -25.952 1.00 89.31 925 LYS A N 1
ATOM 7649 C CA . LYS A 1 925 ? 17.653 9.204 -24.911 1.00 89.31 925 LYS A CA 1
ATOM 7650 C C . LYS A 1 925 ? 17.562 8.229 -23.719 1.00 89.31 925 LYS A C 1
ATOM 7652 O O . LYS A 1 925 ? 16.706 8.423 -22.855 1.00 89.31 925 LYS A O 1
ATOM 7657 N N . ILE A 1 926 ? 18.434 7.211 -23.614 1.00 91.50 926 ILE A N 1
ATOM 7658 C CA . ILE A 1 926 ? 18.448 6.211 -22.512 1.00 91.50 926 ILE A CA 1
ATOM 7659 C C . ILE A 1 926 ? 18.472 6.843 -21.111 1.00 91.50 926 ILE A C 1
ATOM 7661 O O . ILE A 1 926 ? 17.829 6.344 -20.191 1.00 91.50 926 ILE A O 1
ATOM 7665 N N . VAL A 1 927 ? 19.152 7.984 -20.970 1.00 92.88 927 VAL A N 1
ATOM 7666 C CA . VAL A 1 927 ? 19.189 8.761 -19.724 1.00 92.88 927 VAL A CA 1
ATOM 7667 C C . VAL A 1 927 ? 17.794 9.263 -19.348 1.00 92.88 927 VAL A C 1
ATOM 7669 O O . VAL A 1 927 ? 17.399 9.120 -18.199 1.00 92.88 927 VAL A O 1
ATOM 7672 N N . GLN A 1 928 ? 17.022 9.782 -20.309 1.00 92.75 928 GLN A N 1
ATOM 7673 C CA . GLN A 1 928 ? 15.654 10.249 -20.063 1.00 92.75 928 GLN A CA 1
ATOM 7674 C C . GLN A 1 928 ? 14.755 9.104 -19.582 1.00 92.75 928 GLN A C 1
ATOM 7676 O O . GLN A 1 928 ? 14.060 9.253 -18.586 1.00 92.75 928 GLN A O 1
ATOM 7681 N N . LEU A 1 929 ? 14.834 7.935 -20.232 1.00 92.69 929 LEU A N 1
ATOM 7682 C CA . LEU A 1 929 ? 14.070 6.746 -19.833 1.00 92.69 929 LEU A CA 1
ATOM 7683 C C . LEU A 1 929 ? 14.393 6.322 -18.394 1.00 92.69 929 LEU A C 1
ATOM 7685 O O . LEU A 1 929 ? 13.484 6.005 -17.628 1.00 92.69 929 LEU A O 1
ATOM 7689 N N . PHE A 1 930 ? 15.678 6.327 -18.022 1.00 95.31 930 PHE A N 1
ATOM 7690 C CA . PHE A 1 930 ? 16.097 6.046 -16.651 1.00 95.31 930 PHE A CA 1
ATOM 7691 C C . PHE A 1 930 ? 15.544 7.083 -15.667 1.00 95.31 930 PHE A C 1
ATOM 7693 O O . PHE A 1 930 ? 15.023 6.699 -14.623 1.00 95.31 930 PHE A O 1
ATOM 7700 N N . MET A 1 931 ? 15.631 8.375 -15.996 1.00 95.81 931 MET A N 1
ATOM 7701 C CA . MET A 1 931 ? 15.164 9.451 -15.120 1.00 95.81 931 MET A CA 1
ATOM 7702 C C . MET A 1 931 ? 13.655 9.389 -14.891 1.00 95.81 931 MET A C 1
ATOM 7704 O O . MET A 1 931 ? 13.238 9.406 -13.739 1.00 95.81 931 MET A O 1
ATOM 7708 N N . ASP A 1 932 ? 12.856 9.208 -15.942 1.00 95.31 932 ASP A N 1
ATOM 7709 C CA . ASP A 1 932 ? 11.394 9.141 -15.823 1.00 95.31 932 ASP A CA 1
ATOM 7710 C C . ASP A 1 932 ? 10.945 7.916 -15.009 1.00 95.31 932 ASP A C 1
ATOM 7712 O O . ASP A 1 932 ? 10.026 7.988 -14.193 1.00 95.31 932 ASP A O 1
ATOM 7716 N N . ARG A 1 933 ? 11.627 6.774 -15.181 1.00 95.38 933 ARG A N 1
ATOM 7717 C CA . ARG A 1 933 ? 11.382 5.575 -14.363 1.00 95.38 933 ARG A CA 1
ATOM 7718 C C . ARG A 1 933 ? 11.816 5.784 -12.919 1.00 95.38 933 ARG A C 1
ATOM 7720 O O . ARG A 1 933 ? 11.094 5.392 -12.007 1.00 95.38 933 ARG A O 1
ATOM 7727 N N . SER A 1 934 ? 12.977 6.399 -12.703 1.00 96.38 934 SER A N 1
ATOM 7728 C CA . SER A 1 934 ? 13.456 6.737 -11.364 1.00 96.38 934 SER A CA 1
ATOM 7729 C C . SER A 1 934 ? 12.475 7.672 -10.659 1.00 96.38 934 SER A C 1
ATOM 7731 O O . SER A 1 934 ? 12.197 7.458 -9.487 1.00 96.38 934 SER A O 1
ATOM 7733 N N . GLU A 1 935 ? 11.938 8.674 -11.354 1.00 96.00 935 GLU A N 1
ATOM 7734 C CA . GLU A 1 935 ? 10.938 9.604 -10.826 1.00 96.00 935 GLU A CA 1
ATOM 7735 C C . GLU A 1 935 ? 9.635 8.883 -10.470 1.00 96.00 935 GLU A C 1
ATOM 7737 O O . GLU A 1 935 ? 9.154 9.029 -9.352 1.00 96.00 935 GLU A O 1
ATOM 7742 N N . MET A 1 936 ? 9.129 8.008 -11.345 1.00 96.38 936 MET A N 1
ATOM 7743 C CA . MET A 1 936 ? 7.970 7.158 -11.046 1.00 96.38 936 MET A CA 1
ATOM 7744 C C . MET A 1 936 ? 8.178 6.331 -9.764 1.00 96.38 936 MET A C 1
ATOM 7746 O O . MET A 1 936 ? 7.324 6.341 -8.877 1.00 96.38 936 MET A O 1
ATOM 7750 N N . HIS A 1 937 ? 9.318 5.646 -9.627 1.00 96.31 937 HIS A N 1
ATOM 7751 C CA . HIS A 1 937 ? 9.625 4.866 -8.422 1.00 96.31 937 HIS A CA 1
ATOM 7752 C C . HIS A 1 937 ? 9.820 5.747 -7.176 1.00 96.31 937 HIS A C 1
ATOM 7754 O O . HIS A 1 937 ? 9.422 5.349 -6.080 1.00 96.31 937 HIS A O 1
ATOM 7760 N N . LEU A 1 938 ? 10.389 6.948 -7.324 1.00 94.94 938 LEU A N 1
ATOM 7761 C CA . LEU A 1 938 ? 10.475 7.932 -6.241 1.00 94.94 938 LEU A CA 1
ATOM 7762 C C . LEU A 1 938 ? 9.076 8.394 -5.816 1.00 94.94 938 LEU A C 1
ATOM 7764 O O . LEU A 1 938 ? 8.828 8.531 -4.618 1.00 94.94 938 LEU A O 1
ATOM 7768 N N . SER A 1 939 ? 8.137 8.565 -6.751 1.00 94.69 939 SER A N 1
ATOM 7769 C CA . SER A 1 939 ? 6.737 8.869 -6.437 1.00 94.69 939 SER A CA 1
ATOM 7770 C C . SER A 1 939 ? 6.053 7.741 -5.660 1.00 94.69 939 SER A C 1
ATOM 7772 O O . SER A 1 939 ? 5.204 8.040 -4.823 1.00 94.69 939 SER A O 1
ATOM 7774 N N . PHE A 1 940 ? 6.445 6.473 -5.846 1.00 94.06 940 PHE A N 1
ATOM 7775 C CA . PHE A 1 940 ? 5.906 5.361 -5.045 1.00 94.06 940 PHE A CA 1
ATOM 7776 C C . PHE A 1 940 ? 6.293 5.502 -3.568 1.00 94.06 940 PHE A C 1
ATOM 7778 O O . PHE A 1 940 ? 5.428 5.448 -2.699 1.00 94.06 940 PHE A O 1
ATOM 7785 N N . ILE A 1 941 ? 7.573 5.751 -3.268 1.00 91.25 941 ILE A N 1
ATOM 7786 C CA . ILE A 1 941 ? 8.046 5.840 -1.873 1.00 91.25 941 ILE A CA 1
ATOM 7787 C C . ILE A 1 941 ? 7.727 7.186 -1.208 1.00 91.25 941 ILE A C 1
ATOM 7789 O O . ILE A 1 941 ? 7.469 7.239 -0.005 1.00 91.25 941 ILE A O 1
ATOM 7793 N N . SER A 1 942 ? 7.694 8.270 -1.986 1.00 90.69 942 SER A N 1
ATOM 7794 C CA . SER A 1 942 ? 7.380 9.622 -1.503 1.00 90.69 942 SER A CA 1
ATOM 7795 C C . SER A 1 942 ? 5.884 9.938 -1.493 1.00 90.69 942 SER A C 1
ATOM 7797 O O . SER A 1 942 ? 5.496 11.006 -1.017 1.00 90.69 942 SER A O 1
ATOM 7799 N N . SER A 1 943 ? 5.042 9.045 -2.031 1.00 89.06 943 SER A N 1
ATOM 7800 C CA . SER A 1 943 ? 3.616 9.299 -2.270 1.00 89.06 943 SER A CA 1
ATOM 7801 C C . SER A 1 943 ? 3.379 10.581 -3.076 1.00 89.06 943 SER A C 1
ATOM 7803 O O . SER A 1 943 ? 2.658 11.477 -2.635 1.00 89.06 943 SER A O 1
ATOM 7805 N N . SER A 1 944 ? 4.029 10.684 -4.239 1.00 86.00 944 SER A N 1
ATOM 7806 C CA . SER A 1 944 ? 4.045 11.884 -5.092 1.00 86.00 944 SER A CA 1
ATOM 7807 C C . SER A 1 944 ? 4.486 13.142 -4.327 1.00 86.00 944 SER A C 1
ATOM 7809 O O . SER A 1 944 ? 3.791 14.158 -4.309 1.00 86.00 944 SER A O 1
ATOM 7811 N N . ASN A 1 945 ? 5.656 13.070 -3.680 1.00 86.81 945 ASN A N 1
ATOM 7812 C CA . ASN A 1 945 ? 6.274 14.151 -2.895 1.00 86.81 945 ASN A CA 1
ATOM 7813 C C . ASN A 1 945 ? 5.506 14.580 -1.630 1.00 86.81 945 ASN A C 1
ATOM 7815 O O . ASN A 1 945 ? 5.778 15.643 -1.067 1.00 86.81 945 ASN A O 1
ATOM 7819 N N . ALA A 1 946 ? 4.559 13.770 -1.152 1.00 83.81 946 ALA A N 1
ATOM 7820 C CA . ALA A 1 946 ? 3.883 14.023 0.119 1.00 83.81 946 ALA A CA 1
ATOM 7821 C C . ALA A 1 946 ? 4.793 13.767 1.339 1.00 83.81 946 ALA A C 1
ATOM 7823 O O . ALA A 1 946 ? 4.543 14.313 2.417 1.00 83.81 946 ALA A O 1
ATOM 7824 N N . ILE A 1 947 ? 5.843 12.962 1.156 1.00 86.06 947 ILE A N 1
ATOM 7825 C CA . ILE A 1 947 ? 6.870 12.624 2.146 1.00 86.06 947 ILE A CA 1
ATOM 7826 C C . ILE A 1 947 ? 8.244 12.980 1.570 1.00 86.06 947 ILE A C 1
ATOM 7828 O O . ILE A 1 947 ? 8.489 12.824 0.372 1.00 86.06 947 ILE A O 1
ATOM 7832 N N . LEU A 1 948 ? 9.146 13.460 2.424 1.00 84.81 948 LEU A N 1
ATOM 7833 C CA . LEU A 1 948 ? 10.523 13.748 2.033 1.00 84.81 948 LEU A CA 1
ATOM 7834 C C . LEU A 1 948 ? 11.355 12.462 2.008 1.00 84.81 948 LEU A C 1
ATOM 7836 O O . LEU A 1 948 ? 11.324 11.680 2.954 1.00 84.81 948 LEU A O 1
ATOM 7840 N N . ILE A 1 949 ? 12.123 12.278 0.934 1.00 86.25 949 ILE A N 1
ATOM 7841 C CA . ILE A 1 949 ? 13.033 11.145 0.759 1.00 86.25 949 ILE A CA 1
ATOM 7842 C C . ILE A 1 949 ? 14.467 11.618 0.962 1.00 86.25 949 ILE A C 1
ATOM 7844 O O . ILE A 1 949 ? 14.908 12.601 0.362 1.00 86.25 949 ILE A O 1
ATOM 7848 N N . GLU A 1 950 ? 15.200 10.909 1.814 1.00 87.50 950 GLU A N 1
ATOM 7849 C CA . GLU A 1 950 ? 16.645 11.082 1.927 1.00 87.50 950 GLU A CA 1
ATOM 7850 C C . GLU A 1 950 ? 17.341 10.328 0.792 1.00 87.50 950 GLU A C 1
ATOM 7852 O O . GLU A 1 950 ? 17.144 9.126 0.618 1.00 87.50 950 GLU A O 1
ATOM 7857 N N . HIS A 1 951 ? 18.138 11.049 0.007 1.00 89.38 951 HIS A N 1
ATOM 7858 C CA . HIS A 1 951 ? 18.887 10.479 -1.104 1.00 89.38 951 HIS A CA 1
ATOM 7859 C C . HIS A 1 951 ? 20.272 10.023 -0.651 1.00 89.38 951 HIS A C 1
ATOM 7861 O O . HIS A 1 951 ? 20.953 10.703 0.119 1.00 89.38 951 HIS A O 1
ATOM 7867 N N . GLN A 1 952 ? 20.714 8.893 -1.195 1.00 91.19 952 GLN A N 1
ATOM 7868 C CA . GLN A 1 952 ? 22.078 8.421 -1.014 1.00 91.19 952 GLN A CA 1
ATOM 7869 C C . GLN A 1 952 ? 23.070 9.357 -1.704 1.00 91.19 952 GLN A C 1
ATOM 7871 O O . GLN A 1 952 ? 22.839 9.860 -2.805 1.00 91.19 952 GLN A O 1
ATOM 7876 N N . HIS A 1 953 ? 24.217 9.562 -1.063 1.00 91.00 953 HIS A N 1
ATOM 7877 C CA . HIS A 1 953 ? 25.303 10.365 -1.607 1.00 91.00 953 HIS A CA 1
ATOM 7878 C C . HIS A 1 953 ? 26.648 9.740 -1.238 1.00 91.00 953 HIS A C 1
ATOM 7880 O O . HIS A 1 953 ? 26.942 9.524 -0.063 1.00 91.00 953 HIS A O 1
ATOM 7886 N N . ILE A 1 954 ? 27.497 9.494 -2.238 1.00 90.88 954 ILE A N 1
ATOM 7887 C CA . ILE A 1 954 ? 28.869 9.024 -2.015 1.00 90.88 954 ILE A CA 1
ATOM 7888 C C . ILE A 1 954 ? 29.856 10.188 -1.931 1.00 90.88 954 ILE A C 1
ATOM 7890 O O . ILE A 1 954 ? 29.847 11.108 -2.751 1.00 90.88 954 ILE A O 1
ATOM 7894 N N . ASN A 1 955 ? 30.757 10.112 -0.951 1.00 89.88 955 ASN A N 1
ATOM 7895 C CA . ASN A 1 955 ? 31.846 11.065 -0.769 1.00 89.88 955 ASN A CA 1
ATOM 7896 C C . ASN A 1 955 ? 33.148 10.473 -1.308 1.00 89.88 955 ASN A C 1
ATOM 7898 O O . ASN A 1 955 ? 33.703 9.542 -0.731 1.00 89.88 955 ASN A O 1
ATOM 7902 N N . VAL A 1 956 ? 33.641 11.027 -2.414 1.00 92.81 956 VAL A N 1
ATOM 7903 C CA . VAL A 1 956 ? 34.846 10.532 -3.088 1.00 92.81 956 VAL A CA 1
ATOM 7904 C C . VAL A 1 956 ? 36.109 11.055 -2.402 1.00 92.81 956 VAL A C 1
ATOM 7906 O O . VAL A 1 956 ? 36.314 12.267 -2.306 1.00 92.81 956 VAL A O 1
ATOM 7909 N N . ASP A 1 957 ? 36.988 10.150 -1.965 1.00 92.31 957 ASP A N 1
ATOM 7910 C CA . ASP A 1 957 ? 38.324 10.512 -1.481 1.00 92.31 957 ASP A CA 1
ATOM 7911 C C . ASP A 1 957 ? 39.305 10.637 -2.656 1.00 92.31 957 ASP A C 1
ATOM 7913 O O . ASP A 1 957 ? 39.795 9.652 -3.208 1.00 92.31 957 ASP A O 1
ATOM 7917 N N . GLU A 1 958 ? 39.640 11.876 -3.017 1.00 92.12 958 GLU A N 1
ATOM 7918 C CA . GLU A 1 958 ? 40.588 12.185 -4.098 1.00 92.12 958 GLU A CA 1
ATOM 7919 C C . GLU A 1 958 ? 42.030 11.710 -3.822 1.00 92.12 958 GLU A C 1
ATOM 7921 O O . GLU A 1 958 ? 42.893 11.785 -4.702 1.00 92.12 958 GLU A O 1
ATOM 7926 N N . LYS A 1 959 ? 42.330 11.207 -2.615 1.00 92.12 959 LYS A N 1
ATOM 7927 C CA . LYS A 1 959 ? 43.625 10.579 -2.312 1.00 92.12 959 LYS A CA 1
ATOM 7928 C C . LYS A 1 959 ? 43.736 9.149 -2.841 1.00 92.12 959 LYS A C 1
ATOM 7930 O O . LYS A 1 959 ? 44.859 8.673 -2.974 1.00 92.12 959 LYS A O 1
ATOM 7935 N N . ILE A 1 960 ? 42.625 8.479 -3.147 1.00 92.44 960 ILE A N 1
ATOM 7936 C CA . ILE A 1 960 ? 42.615 7.074 -3.573 1.00 92.44 960 ILE A CA 1
ATOM 7937 C C . ILE A 1 960 ? 42.604 7.005 -5.095 1.00 92.44 960 ILE A C 1
ATOM 7939 O O . ILE A 1 960 ? 41.554 6.991 -5.716 1.00 92.44 960 ILE A O 1
ATOM 7943 N N . ASN A 1 961 ? 43.764 6.962 -5.739 1.00 89.69 961 ASN A N 1
ATOM 7944 C CA . ASN A 1 961 ? 43.807 6.940 -7.209 1.00 89.69 961 ASN A CA 1
ATOM 7945 C C . ASN A 1 961 ? 44.172 5.565 -7.767 1.00 89.69 961 ASN A C 1
ATOM 7947 O O . ASN A 1 961 ? 43.886 5.265 -8.925 1.00 89.69 961 ASN A O 1
ATOM 7951 N N . THR A 1 962 ? 44.792 4.725 -6.946 1.00 90.25 962 THR A N 1
ATOM 7952 C CA . THR A 1 962 ? 45.295 3.410 -7.330 1.00 90.25 962 THR A CA 1
ATOM 7953 C C . THR A 1 962 ? 44.745 2.318 -6.421 1.00 90.25 962 THR A C 1
ATOM 7955 O O . THR A 1 962 ? 44.225 2.588 -5.336 1.00 90.25 962 THR A O 1
ATOM 7958 N N . PHE A 1 963 ? 44.894 1.065 -6.853 1.00 89.56 963 PHE A N 1
ATOM 7959 C CA . PHE A 1 963 ? 44.601 -0.081 -5.999 1.00 89.56 963 PHE A CA 1
ATOM 7960 C C . PHE A 1 963 ? 45.459 -0.068 -4.727 1.00 89.56 963 PHE A C 1
ATOM 7962 O O . PHE A 1 963 ? 44.955 -0.347 -3.646 1.00 89.56 963 PHE A O 1
ATOM 7969 N N . ASP A 1 964 ? 46.726 0.338 -4.829 1.00 89.56 964 ASP A N 1
ATOM 7970 C CA . ASP A 1 964 ? 47.641 0.420 -3.689 1.00 89.56 964 ASP A CA 1
ATOM 7971 C C . ASP A 1 964 ? 47.138 1.415 -2.632 1.00 89.56 964 ASP A C 1
ATOM 7973 O O . ASP A 1 964 ? 47.191 1.124 -1.436 1.00 89.56 964 ASP A O 1
ATOM 7977 N N . ASP A 1 965 ? 46.599 2.565 -3.059 1.00 91.19 965 ASP A N 1
ATOM 7978 C CA . ASP A 1 965 ? 46.005 3.557 -2.153 1.00 91.19 965 ASP A CA 1
ATOM 7979 C C . ASP A 1 965 ? 44.780 2.985 -1.422 1.00 91.19 965 ASP A C 1
ATOM 7981 O O . ASP A 1 965 ? 44.638 3.165 -0.210 1.00 91.19 965 ASP A O 1
ATOM 7985 N N . PHE A 1 966 ? 43.922 2.259 -2.149 1.00 91.69 966 PHE A N 1
ATOM 7986 C CA . PHE A 1 966 ? 42.751 1.581 -1.590 1.00 91.69 966 PHE A CA 1
ATOM 7987 C C . PHE A 1 966 ? 43.161 0.529 -0.554 1.00 91.69 966 PHE A C 1
ATOM 7989 O O . PHE A 1 966 ? 42.694 0.550 0.585 1.00 91.69 966 PHE A O 1
ATOM 7996 N N . ILE A 1 967 ? 44.109 -0.342 -0.902 1.00 90.31 967 ILE A N 1
ATOM 7997 C CA . ILE A 1 967 ? 44.639 -1.362 0.005 1.00 90.31 967 ILE A CA 1
ATOM 7998 C C . ILE A 1 967 ? 45.264 -0.728 1.246 1.00 90.31 967 ILE A C 1
ATOM 8000 O O . ILE A 1 967 ? 45.011 -1.179 2.364 1.00 90.31 967 ILE A O 1
ATOM 8004 N N . LYS A 1 968 ? 46.043 0.343 1.076 1.00 90.19 968 LYS A N 1
ATOM 8005 C CA . LYS A 1 968 ? 46.673 1.052 2.190 1.00 90.19 968 LYS A CA 1
ATOM 8006 C C . LYS A 1 968 ? 45.642 1.642 3.150 1.00 90.19 968 LYS A C 1
ATOM 8008 O O . LYS A 1 968 ? 45.867 1.626 4.359 1.00 90.19 968 LYS A O 1
ATOM 8013 N N . LYS A 1 969 ? 44.512 2.138 2.641 1.00 90.31 969 LYS A N 1
ATOM 8014 C CA . LYS A 1 969 ? 43.400 2.596 3.480 1.00 90.31 969 LYS A CA 1
ATOM 8015 C C . LYS A 1 969 ? 42.744 1.433 4.229 1.00 90.31 969 LYS A C 1
ATOM 8017 O O . LYS A 1 969 ? 42.554 1.535 5.437 1.00 90.31 969 LYS A O 1
ATOM 8022 N N . GLN A 1 970 ? 42.440 0.337 3.536 1.00 88.56 970 GLN A N 1
ATOM 8023 C CA . GLN A 1 970 ? 41.665 -0.777 4.094 1.00 88.56 970 GLN A CA 1
ATOM 8024 C C . GLN A 1 970 ? 42.471 -1.676 5.047 1.00 88.56 970 GLN A C 1
ATOM 8026 O O . GLN A 1 970 ? 41.924 -2.202 6.016 1.00 88.56 970 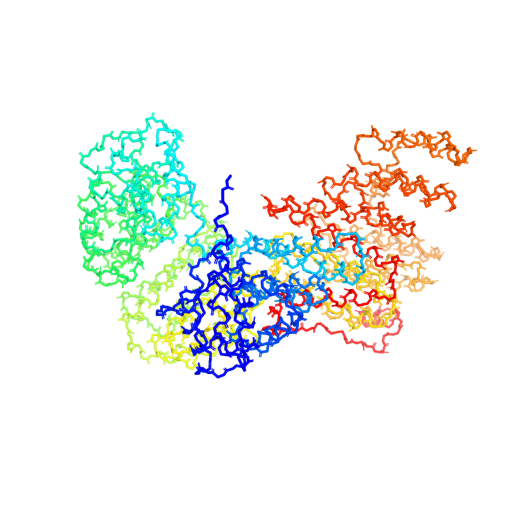GLN A O 1
ATOM 8031 N N . LEU A 1 971 ? 43.771 -1.860 4.799 1.00 86.50 971 LEU A N 1
ATOM 8032 C CA . LEU A 1 971 ? 44.643 -2.761 5.567 1.00 86.50 971 LEU A CA 1
ATOM 8033 C C . LEU A 1 971 ? 45.728 -2.032 6.385 1.00 86.50 971 LEU A C 1
ATOM 8035 O O . LEU A 1 971 ? 46.411 -2.668 7.189 1.00 86.50 971 LEU A O 1
ATOM 8039 N N . GLY A 1 972 ? 45.903 -0.718 6.211 1.00 78.19 972 GLY A N 1
ATOM 8040 C CA . GLY A 1 972 ? 46.993 0.053 6.820 1.00 78.19 972 GLY A CA 1
ATOM 8041 C C . GLY A 1 972 ? 48.369 -0.238 6.200 1.00 78.19 972 GLY A C 1
ATOM 8042 O O . GLY A 1 972 ? 48.480 -0.867 5.151 1.00 78.19 972 GLY A O 1
ATOM 8043 N N . ASP A 1 973 ? 49.453 0.167 6.878 1.00 61.62 973 ASP A N 1
ATOM 8044 C CA . ASP A 1 973 ? 50.850 -0.115 6.470 1.00 61.62 973 ASP A CA 1
ATOM 8045 C C . ASP A 1 973 ? 51.252 -1.606 6.644 1.00 61.62 973 ASP A C 1
ATOM 8047 O O . ASP A 1 973 ? 52.432 -1.935 6.736 1.00 61.62 973 ASP A O 1
ATOM 8051 N N . ILE A 1 974 ? 50.283 -2.525 6.739 1.00 51.19 974 ILE A N 1
ATOM 8052 C CA . ILE A 1 974 ? 50.507 -3.970 6.935 1.00 51.19 974 ILE A CA 1
ATOM 8053 C C . ILE A 1 974 ? 50.902 -4.667 5.608 1.00 51.19 974 ILE A C 1
ATOM 8055 O O . ILE A 1 974 ? 51.208 -5.860 5.601 1.00 51.19 974 ILE A O 1
ATOM 8059 N N . CYS A 1 975 ? 50.944 -3.937 4.485 1.00 40.44 975 CYS A N 1
ATOM 8060 C CA . CYS A 1 975 ? 51.386 -4.462 3.188 1.00 40.44 975 CYS A CA 1
ATOM 8061 C C . CYS A 1 975 ? 52.901 -4.576 3.027 1.00 40.44 975 CYS A C 1
ATOM 8063 O O . CYS A 1 975 ? 53.619 -3.580 3.259 1.00 40.44 975 CYS A O 1
#

Foldseek 3Di:
DDDPPVVVLVVQVVLLVVDDPVCVLLSLLVLLCQLFFPDFDALVLSCLLSVHDSVSNVVSQVSSPPQWDDDPRHIHGPDNVSSVSSVVVLLPDPCNVVSLVSSLVSCVVDPVNVLCCLRRNLVSVLSVLDLVSNLVQLALLNLLLVLLVLAALLSLLVSLLSSLVSCAPPDDLVSLLRSLRSLLSSLLLVVLCVQVVVNVSRPPLVPPPPQQPVRVDVDDCVPCVLSLLVNLLVCVVNVVLVSSVVSCCSNPVVPPNLVVDDPDLVCLQSLLSSLLSCLSHPLVCLVDDDDDRNVASSLLNVLVNLLVPADLVSLVSNLSDQDYDQVSLLVSLLSNLPDPPHDLVSLVSNLVSQLPHPPHDLLSLLSSLLSCVLVVHDNLSSLVVLVVCVVVVLNCCPPPHDPVVCVVCQLQSLLSSCLSCVVVDPPDPSVVSLQSSCVSLVHDPVALQNVVLVVVVVLSVLLSCCQPVVPDDPVSLVVSLVSLLVLVPDDDPNVVSNCVVVNSVSSLSSSLSSCVVVLVPPCLVVLLVVCLCCQQNPPHDDDLSSLVSCVSNVVVVSLVVSCCCQQNLAHPLLLEALVSSVVRLVSSLVSCVSVVVNVSSVLSVSLSSSLSQAAAAPEDASCVLLLVLLLLDPLDPCSQFPLVLLSVLLVVSNVRHYNYPDDSLLVNLLSLVVHFDLSNLLSLVLPCDPVCPLVSLVSNLVSCLVCVVVAPPALVLLVLNLVSLCVSQPLVVLPDPPDPDRCSLVVQQVSLQSSLVPHDDPVVSVVSVVVVSNDDDPPPPPPVPPPDPDPPVCVVLLVCCVVVNDDPVSLVVVQVCLVDDDAACQVVLLSVLVSHDPVCSLVSCLPRVLVSQLVPQPQHCVPRNNLVNCVRRLLSYDPVSLSSQVVSLSVCSVVCSVPVVVSNRSSVRSSSSSLSVCVNPPSVCSVVSSVSSSQSSVCSSCVNVSHDRDTDGGDGDPQRGGPVSVSCVVPNPPD

pLDDT: mean 83.83, std 12.43, range [28.52, 98.0]